Protein AF-0000000084466059 (afdb_homodimer)

Foldseek 3Di:
DLPQPDPDDPQPQDPAAFPPPGHRFGHDDPPGTHRLVVLLVVLLLQLQLQPQAVQQPDPDTDSNDHHAADFFEEEQEPAQALLSLLNLVSCLVVQQEAAPPDDADVVVVRDDHSGPAYAYEYEAEPVNPPPPCSLVLVCCSQVVSRHHYYYHYLLCLQVPCLLVLLLCVVVVPPCPVPVPCSVVSVVQLVLQLVQWDVQLNVVLSVLSVVVSLVSSCVSHRAQEYEYRQELLNLLLVLVLCVVLVVLQQNLQVLDQWHPDSRIYHHSRHHHDSNSSVVNCVSVVHRGTDRQDPPDPHSSNVSSVVSVVCCVVPVCSSVVSSVVSNPRDNPDPPPAQAQLRNRTHADPCVVVVCVVVVVPPPVDPPDDVCPPVVQRLVSHHRSVNNSCVSGDDGDDRPSSVVSSVVPPPCPPVNVCVVVVVVVD/DLPQPDPDDPQPQDPAAFPPPRHRFGHDDPPGTHRLVVLLVVLLLQLQLQPQAVQQPDPDTDSNDHHAADFFEEEQEPAQALLSLLNLVSCLVVQQEAAVPDDADVVVVRDDHSGPAYAYEYEAEPVNPPPPCSLVLVCCSQVVSRHHYYYHYLLCLQVPCLLVLLLCVVVVNPCPVPVPCSVVSVVQLVLQLVQWDVQLNVVLSVLSVVVSLVSSCVSGRAQEYEYRQELLNLLLVLVLCVVLVVLQQNLQVLDQWHPDSRIYHHSRHHHDSNSSVVNCVSVVHRGGDRQDPPDPHSSNVSSVVSVVCCVVPVCSSVVSSVVSNPRDNPDPPPAQAQLRNRTHADPCVVVVCVVVVVPPPVDPPDDVCPPVVQRLVSHHRSVNNSCVSGDDGDDRPSSVVSSVVPPPCPPVNVCVVVVVVVD

Solvent-accessible surface area (backbone atoms only — not comparable to full-atom values): 44941 Å² total; per-residue (Å²): 114,58,52,66,56,86,74,75,69,84,76,65,70,50,85,54,55,10,71,82,80,56,43,71,27,61,40,66,56,91,95,39,37,24,19,66,70,59,44,52,51,52,51,50,50,49,40,40,34,53,46,16,27,73,54,43,77,45,97,77,46,59,36,86,44,83,38,58,70,47,71,48,20,36,32,35,45,41,80,46,25,26,29,21,44,39,44,52,50,51,36,58,73,67,34,38,41,31,39,85,86,62,81,68,42,60,93,76,71,31,67,72,32,29,15,66,34,39,35,31,37,30,75,42,40,81,64,58,56,64,48,80,58,52,68,58,50,50,38,50,62,32,43,77,66,49,26,49,64,45,81,44,47,58,32,46,54,58,41,90,56,44,42,60,50,56,44,35,49,69,75,66,41,74,56,69,67,57,54,86,49,44,70,58,24,42,51,43,45,51,43,34,50,67,24,26,48,78,48,29,38,64,58,52,50,51,31,50,49,52,51,47,54,49,45,53,46,68,45,42,77,37,33,35,38,37,36,21,49,17,27,44,54,47,26,29,47,50,54,36,34,26,42,44,35,34,40,59,42,44,32,71,70,66,47,54,61,42,87,48,89,54,20,38,31,42,39,22,41,85,31,41,59,64,55,22,40,50,49,21,56,75,70,70,46,84,56,45,57,81,38,68,35,93,50,90,18,58,64,32,52,29,46,51,48,51,54,56,45,32,74,76,34,73,61,22,42,60,17,29,45,53,27,50,66,54,38,58,57,84,70,90,77,75,55,64,49,7,32,70,72,64,39,56,34,60,80,62,45,64,59,42,43,51,68,68,37,77,62,77,64,86,70,85,73,68,79,92,44,53,69,62,58,60,47,52,80,49,34,26,67,41,56,40,58,38,49,45,82,44,48,96,47,71,73,44,56,64,32,55,50,45,47,57,70,66,49,73,65,45,68,65,52,42,46,47,52,46,48,55,64,73,95,123,60,55,65,61,85,75,74,69,83,74,64,70,53,86,53,53,10,72,82,79,56,44,71,27,63,41,65,55,91,93,40,37,23,18,68,71,58,42,52,51,51,53,50,49,50,38,40,35,54,44,14,27,74,53,44,78,46,97,79,44,59,34,85,43,81,37,59,72,48,70,48,19,35,34,36,46,40,82,45,25,26,30,20,46,39,43,52,50,51,37,55,73,66,34,38,43,31,38,87,87,61,81,68,43,61,92,76,70,30,66,73,32,28,15,67,33,40,35,31,37,30,74,41,41,81,71,60,55,65,47,81,58,53,70,59,51,50,37,49,62,31,43,75,66,48,26,50,65,44,78,44,48,58,32,45,55,57,41,90,55,43,43,60,51,54,44,36,48,69,75,66,40,74,56,68,66,57,56,86,50,44,68,59,24,43,52,43,44,51,42,34,50,68,26,25,48,78,46,28,38,65,58,51,51,52,33,50,50,52,51,46,53,51,45,53,46,68,45,42,76,38,31,35,38,36,34,22,50,19,25,45,53,46,26,30,46,50,54,36,33,26,42,44,35,33,39,61,43,44,32,70,72,66,47,54,61,41,86,49,90,54,18,38,31,40,41,22,40,87,32,42,57,65,56,22,41,50,48,22,56,75,71,71,46,86,56,46,65,82,43,68,38,93,50,90,19,58,63,31,51,28,46,51,47,50,52,56,46,32,74,76,34,73,59,23,41,59,17,29,45,52,27,50,66,55,38,59,56,84,69,90,80,76,56,64,50,8,31,70,72,64,40,56,32,60,80,64,44,63,60,42,42,51,67,69,38,76,62,76,62,86,69,86,72,67,79,92,44,54,70,61,59,62,47,52,80,49,36,25,67,40,57,40,59,38,50,46,82,46,47,96,46,71,73,45,54,64,33,56,50,45,48,58,70,65,48,72,66,45,70,64,52,43,45,47,50,46,50,54,63,72,92

pLDDT: mean 79.54, std 18.45, range [16.95, 98.38]

Secondary structure (DSSP, 8-state):
---------------SB-TTTSSB--EEETTEEE-HHHHHHHHHHHHHHHHHHHHH--SS--TTSPPPPPSSEEEEE--SSHHHHHHHHHHHHTT-B--TT----GGGT-PPPSBS-EEEEEEEPHHHHTSTTHHHHHHHHHHTTTPEEEEEEGGGGG-TTHHHHHHHHHTT-------TTHHHHHHHHHHHHHHS-GGGHHHHHHHHHHHHHHHHHHHTTEEEEEE---HHHHHHHHHHHHHHT-TTTHHHHS-SB--SSSEEEETTTTS-HHHHHHHHHHHT---------S-SSHHHHHHHHHHHHHHH-TTHHHHHHHHHTT----S-S-PPBPTTT-SBPPTTHHHHHHHH-----TT---STTHHHHHHGGGS-HHHHHHTTT--S-PPPHHHHHHHHHHS---HHHHHHHHHHHH-/---------------SB-TTTSSB--EEETTEEE-HHHHHHHHHHHHHHHHHHHHS--SS--TTSPPPPPSSEEEEE--SSHHHHHHHHHHHHTT-B--TT----GGGT-PPPSBS-EEEEEEEPHHHHTSTTHHHHHHHHHHTTTPEEEEEEGGGGG-TTHHHHHHHHHTT-------TTHHHHHHHHHHHHHHS-GGGHHHHHHHHHHHHHHHHHHHTTEEEEEE---HHHHHHHHHHHHHHT-TTTHHHHS-SB--SSSEEEETTTTS-HHHHHHHHHHHT---------S-SSHHHHHHHHHHHHHHH-TTHHHHHHHHHTT----S-S-PPBPTTT-SBPPTTHHHHHHHH-----TT---STTHHHHHHGGGS-HHHHHHTTT--S-PPPHHHHHHHHHHS---HHHHHHHHHHHH-

Radius of gyration: 30.18 Å; Cα contacts (8 Å, |Δi|>4): 1383; chains: 2; bounding box: 79×88×67 Å

InterPro domains:
  IPR014729 Rossmann-like alpha/beta/alpha sandwich fold [G3DSA:3.40.50.620] (17-359)
  IPR019407 Cytoplasmic tRNA 2-thiolation protein 2 [MF_03054] (13-391)
  IPR019407 Cytoplasmic tRNA 2-thiolation protein 2 [PF10288] (298-384)
  IPR019407 Cytoplasmic tRNA 2-thiolation protein 2 [PTHR20882] (13-418)

Organism: NCBI:txid879819

Sequence (846 aa):
MCEAQETMPRPCRPKGACSRCGGRALYVVRDLVMCRPCFLKHIHHRLGRTMNGPLSGSSRPNVTMRPPAQPGAALIALSGGAGSMALLDFLAERNYFGVAGAEYDITRGRVPPVWARAYAVHVAFPDTWATDGLGAKLREAAESRGLTYIEVRAADVYDTALEERVRAQLDGGVVDSANANASDNASRLDALLASVAAASRPTLLAHILDALLGSVAAALPVSHLLLGETATREAQRVIAGTAQGRGWSLPLDLVTLSSQSVARLRGARELSAKEAALYCHARGLESFSWRARRGGGIEALTERFVATLSARHPATVGAITRTASKLQFTGAGNEPRCPLCLRPADPGIAEWKARASLTALPGRQGGEKAQAEQLEPLLCYACATTLKGRKAAELPPYVLAEAAAQRPVSRDEMRAAIADCLLMCEAQETMPRPCRPKGACSRCGGRALYVVRDLVMCRPCFLKHIHHRLGRTMNGPLSGSSRPNVTMRPPAQPGAALIALSGGAGSMALLDFLAERNYFGVAGAEYDITRGRVPPVWARAYAVHVAFPDTWATDGLGAKLREAAESRGLTYIEVRAADVYDTALEERVRAQLDGGVVDSANANASDNASRLDALLASVAAASRPTLLAHILDALLGSVAAALPVSHLLLGETATREAQRVIAGTAQGRGWSLPLDLVTLSSQSVARLRGARELSAKEAALYCHARGLESFSWRARRGGGIEALTERFVATLSARHPATVGAITRTASKLQFTGAGNEPRCPLCLRPADPGIAEWKARASLTALPGRQGGEKAQAEQLEPLLCYACATTLKGRKAAELPPYVLAEAAAQRPVSRDEMRAAIADCLL

Nearest PDB structures (foldseek):
  6scy-assembly1_B  TM=7.385E-01  e=3.023E-11  Methanococcus maripaludis S2
  5mkp-assembly1_A  TM=7.517E-01  e=7.335E-09  Pyrococcus horikoshii OT3
  5mkq-assembly1_B  TM=6.584E-01  e=5.841E-10  Pyrococcus horikoshii OT3
  5ztb-assembly1_B  TM=6.429E-01  e=1.176E-09  Thermus thermophilus HB27
  3vrh-assembly1_A-2  TM=6.689E-01  e=2.153E-08  Pyrococcus horikoshii OT3

Structure (mmCIF, N/CA/C/O backbone):
data_AF-0000000084466059-model_v1
#
loop_
_entity.id
_entity.type
_entity.pdbx_description
1 polymer 'Cytoplasmic tRNA 2-thiolation protein 2'
#
loop_
_atom_site.group_PDB
_atom_site.id
_atom_site.type_symbol
_atom_site.label_atom_id
_atom_site.label_alt_id
_atom_site.label_comp_id
_atom_site.label_asym_id
_atom_site.label_entity_id
_atom_site.label_seq_id
_atom_site.pdbx_PDB_ins_code
_atom_site.Cartn_x
_atom_site.Cartn_y
_atom_site.Cartn_z
_atom_site.occupancy
_atom_site.B_iso_or_equiv
_atom_site.auth_seq_id
_atom_site.auth_comp_id
_atom_site.auth_asym_id
_atom_site.auth_atom_id
_atom_site.pdbx_PDB_model_num
ATOM 1 N N . MET A 1 1 ? 8.32 24.25 -10.453 1 17.02 1 MET A N 1
ATOM 2 C CA . MET A 1 1 ? 7.133 25.078 -10.633 1 17.02 1 MET A CA 1
ATOM 3 C C . MET A 1 1 ? 5.863 24.281 -10.391 1 17.02 1 MET A C 1
ATOM 5 O O . MET A 1 1 ? 5.633 23.266 -11.047 1 17.02 1 MET A O 1
ATOM 9 N N . CYS A 1 2 ? 5.445 24.266 -9.078 1 25.19 2 CYS A N 1
ATOM 10 C CA . CYS A 1 2 ? 4.227 23.672 -8.531 1 25.19 2 CYS A CA 1
ATOM 11 C C . CYS A 1 2 ? 2.994 24.188 -9.258 1 25.19 2 CYS A C 1
ATOM 13 O O . CYS A 1 2 ? 2.756 25.406 -9.305 1 25.19 2 CYS A O 1
ATOM 15 N N . GLU A 1 3 ? 2.734 23.734 -10.484 1 21.75 3 GLU A N 1
ATOM 16 C CA . GLU A 1 3 ? 1.555 24.297 -11.141 1 21.75 3 GLU A CA 1
ATOM 17 C C . GLU A 1 3 ? 0.313 24.141 -10.266 1 21.75 3 GLU A C 1
ATOM 19 O O . GLU A 1 3 ? 0.116 23.094 -9.633 1 21.75 3 GLU A O 1
ATOM 24 N N . ALA A 1 4 ? -0.302 25.234 -9.945 1 27.25 4 ALA A N 1
ATOM 25 C CA . ALA A 1 4 ? -1.563 25.453 -9.242 1 27.25 4 ALA A CA 1
ATOM 26 C C . ALA A 1 4 ? -2.711 24.719 -9.938 1 27.25 4 ALA A C 1
ATOM 28 O O . ALA A 1 4 ? -3.096 25.094 -11.055 1 27.25 4 ALA A O 1
ATOM 29 N N . GLN A 1 5 ? -2.578 23.484 -10.312 1 29.91 5 GLN A N 1
ATOM 30 C CA . GLN A 1 5 ? -3.783 23.031 -11 1 29.91 5 GLN A CA 1
ATOM 31 C C . GLN A 1 5 ? -5.031 23.344 -10.18 1 29.91 5 GLN A C 1
ATOM 33 O O . GLN A 1 5 ? -5.004 23.281 -8.953 1 29.91 5 GLN A O 1
ATOM 38 N N . GLU A 1 6 ? -5.934 24.031 -10.797 1 29.89 6 GLU A N 1
ATOM 39 C CA . GLU A 1 6 ? -7.32 24.297 -10.438 1 29.89 6 GLU A CA 1
ATOM 40 C C . GLU A 1 6 ? -7.984 23.047 -9.852 1 29.89 6 GLU A C 1
ATOM 42 O O . GLU A 1 6 ? -7.906 21.969 -10.445 1 29.89 6 GLU A O 1
ATOM 47 N N . THR A 1 7 ? -8.133 23.062 -8.57 1 32.72 7 THR A N 1
ATOM 48 C CA . THR A 1 7 ? -8.609 22.141 -7.543 1 32.72 7 THR A CA 1
ATOM 49 C C . THR A 1 7 ? -9.805 21.328 -8.047 1 32.72 7 THR A C 1
ATOM 51 O O . THR A 1 7 ? -9.867 20.109 -7.84 1 32.72 7 THR A O 1
ATOM 54 N N . MET A 1 8 ? -11.016 22.109 -7.973 1 32.03 8 MET A N 1
ATOM 55 C CA . MET A 1 8 ? -12.297 21.453 -7.719 1 32.03 8 MET A CA 1
ATOM 56 C C . MET A 1 8 ? -12.859 20.844 -9 1 32.03 8 MET A C 1
ATOM 58 O O . MET A 1 8 ? -13.023 21.531 -10.008 1 32.03 8 MET A O 1
ATOM 62 N N . PRO A 1 9 ? -12.656 19.641 -9.258 1 36.38 9 PRO A N 1
ATOM 63 C CA . PRO A 1 9 ? -13.547 19.188 -10.336 1 36.38 9 PRO A CA 1
ATOM 64 C C . PRO A 1 9 ? -14.922 19.844 -10.273 1 36.38 9 PRO A C 1
ATOM 66 O O . PRO A 1 9 ? -15.32 20.359 -9.227 1 36.38 9 PRO A O 1
ATOM 69 N N . ARG A 1 10 ? -15.758 19.969 -11.344 1 35.91 10 ARG A N 1
ATOM 70 C CA . ARG A 1 10 ? -17.109 20.5 -11.461 1 35.91 10 ARG A CA 1
ATOM 71 C C . ARG A 1 10 ? -18.016 19.953 -10.367 1 35.91 10 ARG A C 1
ATOM 73 O O . ARG A 1 10 ? -18.031 18.734 -10.125 1 35.91 10 ARG A O 1
ATOM 80 N N . PRO A 1 11 ? -18.5 20.859 -9.32 1 40.5 11 PRO A N 1
ATOM 81 C CA . PRO A 1 11 ? -19.516 20.516 -8.32 1 40.5 11 PRO A CA 1
ATOM 82 C C . PRO A 1 11 ? -20.672 19.719 -8.906 1 40.5 11 PRO A C 1
ATOM 84 O O . PRO A 1 11 ? -21.25 20.094 -9.922 1 40.5 11 PRO A O 1
ATOM 87 N N . CYS A 1 12 ? -20.594 18.516 -8.984 1 45 12 CYS A N 1
ATOM 88 C CA . CYS A 1 12 ? -21.859 17.859 -9.312 1 45 12 CYS A CA 1
ATOM 89 C C . CYS A 1 12 ? -23 18.422 -8.477 1 45 12 CYS A C 1
ATOM 91 O O . CYS A 1 12 ? -22.906 18.453 -7.242 1 45 12 CYS A O 1
ATOM 93 N N . ARG A 1 13 ? -23.656 19.484 -8.922 1 50.34 13 ARG A N 1
ATOM 94 C CA . ARG A 1 13 ? -24.859 20.047 -8.305 1 50.34 13 ARG A CA 1
ATOM 95 C C . ARG A 1 13 ? -25.828 18.922 -7.914 1 50.34 13 ARG A C 1
ATOM 97 O O . ARG A 1 13 ? -26.344 18.219 -8.773 1 50.34 13 ARG A O 1
ATOM 104 N N . PRO A 1 14 ? -25.688 18.516 -6.664 1 58.12 14 PRO A N 1
ATOM 105 C CA . PRO A 1 14 ? -26.672 17.5 -6.258 1 58.12 14 PRO A CA 1
ATOM 106 C C . PRO A 1 14 ? -28.109 17.922 -6.523 1 58.12 14 PRO A C 1
ATOM 108 O O . PRO A 1 14 ? -28.453 19.094 -6.383 1 58.12 14 PRO A O 1
ATOM 111 N N . LYS A 1 15 ? -28.797 17.312 -7.359 1 61.34 15 LYS A N 1
ATOM 112 C CA . LYS A 1 15 ? -30.234 17.484 -7.488 1 61.34 15 LYS A CA 1
ATOM 113 C C . LYS A 1 15 ? -30.969 16.766 -6.359 1 61.34 15 LYS A C 1
ATOM 115 O O . LYS A 1 15 ? -30.719 15.586 -6.098 1 61.34 15 LYS A O 1
ATOM 120 N N . GLY A 1 16 ? -31.25 17.688 -5.18 1 75.5 16 GLY A N 1
ATOM 121 C CA . GLY A 1 16 ? -32.156 17.047 -4.242 1 75.5 16 GLY A CA 1
ATOM 122 C C . GLY A 1 16 ? -32.094 17.641 -2.844 1 75.5 16 GLY A C 1
ATOM 123 O O . GLY A 1 16 ? -31.562 18.734 -2.656 1 75.5 16 GLY A O 1
ATOM 124 N N . ALA A 1 17 ? -32.75 17 -1.913 1 86.81 17 ALA A N 1
ATOM 125 C CA . ALA A 1 17 ? -32.906 17.422 -0.527 1 86.81 17 ALA A CA 1
ATOM 126 C C . ALA A 1 17 ? -31.75 16.938 0.341 1 86.81 17 ALA A C 1
ATOM 128 O O . ALA A 1 17 ? -31.156 15.891 0.07 1 86.81 17 ALA A O 1
ATOM 129 N N . CYS A 1 18 ? -31.312 17.859 1.225 1 90.38 18 CYS A N 1
ATOM 130 C CA . CYS A 1 18 ? -30.312 17.5 2.213 1 90.38 18 CYS A CA 1
ATOM 131 C C . CYS A 1 18 ? -30.656 16.188 2.904 1 90.38 18 CYS A C 1
ATOM 133 O O . CYS A 1 18 ? -31.797 16 3.354 1 90.38 18 CYS A O 1
ATOM 135 N N . SER A 1 19 ? -29.734 15.375 2.924 1 85.38 19 SER A N 1
ATOM 136 C CA . SER A 1 19 ? -29.938 14.055 3.521 1 85.38 19 SER A CA 1
ATOM 137 C C . SER A 1 19 ? -30.188 14.164 5.023 1 85.38 19 SER A C 1
ATOM 139 O O . SER A 1 19 ? -30.734 13.25 5.633 1 85.38 19 SER A O 1
ATOM 141 N N . ARG A 1 20 ? -29.906 15.32 5.613 1 86.12 20 ARG A N 1
ATOM 142 C CA . ARG A 1 20 ? -30 15.453 7.066 1 86.12 20 ARG A CA 1
ATOM 143 C C . ARG A 1 20 ? -31.203 16.312 7.453 1 86.12 20 ARG A C 1
ATOM 145 O O . ARG A 1 20 ? -31.969 15.945 8.344 1 86.12 20 ARG A O 1
ATOM 152 N N . CYS A 1 21 ? -31.406 17.438 6.805 1 90.06 21 CYS A N 1
ATOM 153 C CA . CYS A 1 21 ? -32.438 18.359 7.254 1 90.06 21 CYS A CA 1
ATOM 154 C C . CYS A 1 21 ? -33.531 18.5 6.203 1 90.06 21 CYS A C 1
ATOM 156 O O . CYS A 1 21 ? -34.594 19.109 6.465 1 90.06 21 CYS A O 1
ATOM 158 N N . GLY A 1 22 ? -33.312 17.984 5.055 1 88.94 22 GLY A N 1
ATOM 159 C CA . GLY A 1 22 ? -34.312 18.047 4.008 1 88.94 22 GLY A CA 1
ATOM 160 C C . GLY A 1 22 ? -34.281 19.344 3.223 1 88.94 22 GLY A C 1
ATOM 161 O O . GLY A 1 22 ? -35.031 19.484 2.238 1 88.94 22 GLY A O 1
ATOM 162 N N . GLY A 1 23 ? -33.438 20.25 3.631 1 89.56 23 GLY A N 1
ATOM 163 C CA . GLY A 1 23 ? -33.312 21.5 2.906 1 89.56 23 GLY A CA 1
ATOM 164 C C . GLY A 1 23 ? -32.594 21.359 1.583 1 89.56 23 GLY A C 1
ATOM 165 O O . GLY A 1 23 ? -32.375 20.234 1.102 1 89.56 23 GLY A O 1
ATOM 166 N N . ARG A 1 24 ? -32.375 22.453 0.996 1 88.56 24 ARG A N 1
ATOM 167 C CA . ARG A 1 24 ? -31.688 22.422 -0.3 1 88.56 24 ARG A CA 1
ATOM 168 C C . ARG A 1 24 ? -30.25 21.953 -0.159 1 88.56 24 ARG A C 1
ATOM 170 O O . ARG A 1 24 ? -29.453 22.562 0.566 1 88.56 24 ARG A O 1
ATOM 177 N N . ALA A 1 25 ? -29.938 20.875 -0.881 1 87.69 25 ALA A N 1
ATOM 178 C CA . ALA A 1 25 ? -28.594 20.312 -0.818 1 87.69 25 ALA A CA 1
ATOM 179 C C . ALA A 1 25 ? -27.625 21.094 -1.699 1 87.69 25 ALA A C 1
ATOM 181 O O . ALA A 1 25 ? -28.016 21.625 -2.74 1 87.69 25 ALA A O 1
ATOM 182 N N . LEU A 1 26 ? -26.328 21.188 -1.229 1 85.06 26 LEU A N 1
ATOM 183 C CA . LEU A 1 26 ? -25.328 21.953 -1.979 1 85.06 26 LEU A CA 1
ATOM 184 C C . LEU A 1 26 ? -24.062 21.125 -2.184 1 85.06 26 LEU A C 1
ATOM 186 O O . LEU A 1 26 ? -23.328 21.328 -3.156 1 85.06 26 LEU A O 1
ATOM 190 N N . TYR A 1 27 ? -23.891 20.25 -1.28 1 86.44 27 TYR A N 1
ATOM 191 C CA . TYR A 1 27 ? -22.609 19.531 -1.301 1 86.44 27 TYR A CA 1
ATOM 192 C C . TYR A 1 27 ? -22.844 18.016 -1.381 1 86.44 27 TYR A C 1
ATOM 194 O O . TYR A 1 27 ? -23.797 17.5 -0.808 1 86.44 27 TYR A O 1
ATOM 202 N N . VAL A 1 28 ? -22 17.406 -2.158 1 78 28 VAL A N 1
ATOM 203 C CA . VAL A 1 28 ? -22.016 15.945 -2.203 1 78 28 VAL A CA 1
ATOM 204 C C . VAL A 1 28 ? -20.766 15.406 -1.505 1 78 28 VAL A C 1
ATOM 206 O O . VAL A 1 28 ? -19.641 15.727 -1.889 1 78 28 VAL A O 1
ATOM 209 N N . VAL A 1 29 ? -20.906 14.781 -0.458 1 74.69 29 VAL A N 1
ATOM 210 C CA . VAL A 1 29 ? -19.828 14.148 0.296 1 74.69 29 VAL A CA 1
ATOM 211 C C . VAL A 1 29 ? -20.016 12.633 0.302 1 74.69 29 VAL A C 1
ATOM 213 O O . VAL A 1 29 ? -20.844 12.109 1.06 1 74.69 29 VAL A O 1
ATOM 216 N N . ARG A 1 30 ? -19.078 11.984 -0.494 1 66.31 30 ARG A N 1
ATOM 217 C CA . ARG A 1 30 ? -19.25 10.539 -0.666 1 66.31 30 ARG A CA 1
ATOM 218 C C . ARG A 1 30 ? -20.641 10.211 -1.164 1 66.31 30 ARG A C 1
ATOM 220 O O . ARG A 1 30 ? -21.078 10.711 -2.203 1 66.31 30 ARG A O 1
ATOM 227 N N . ASP A 1 31 ? -21.453 9.586 -0.269 1 64.62 31 ASP A N 1
ATOM 228 C CA . ASP A 1 31 ? -22.781 9.164 -0.7 1 64.62 31 ASP A CA 1
ATOM 229 C C . ASP A 1 31 ? -23.859 10.039 -0.077 1 64.62 31 ASP A C 1
ATOM 231 O O . ASP A 1 31 ? -25.062 9.789 -0.258 1 64.62 31 ASP A O 1
ATOM 235 N N . LEU A 1 32 ? -23.469 11.164 0.455 1 74.06 32 LEU A N 1
ATOM 236 C CA . LEU A 1 32 ? -24.422 12.047 1.113 1 74.06 32 LEU A CA 1
ATOM 237 C C . LEU A 1 32 ? -24.484 13.398 0.407 1 74.06 32 LEU A C 1
ATOM 239 O O . LEU A 1 32 ? -23.484 13.891 -0.104 1 74.06 32 LEU A O 1
ATOM 243 N N . VAL A 1 33 ? -25.734 13.828 0.369 1 84.94 33 VAL A N 1
ATOM 244 C CA . VAL A 1 33 ? -25.969 15.188 -0.122 1 84.94 33 VAL A CA 1
ATOM 245 C C . VAL A 1 33 ? -26.406 16.078 1.035 1 84.94 33 VAL A C 1
ATOM 247 O O . VAL A 1 33 ? -27.281 15.727 1.818 1 84.94 33 VAL A O 1
ATOM 250 N N . MET A 1 34 ? -25.656 17.188 1.18 1 90.38 34 MET A N 1
ATOM 251 C CA . MET A 1 34 ? -25.906 18 2.371 1 90.38 34 MET A CA 1
ATOM 252 C C . MET A 1 34 ? -26.031 19.469 2.012 1 90.38 34 MET A C 1
ATOM 254 O O . MET A 1 34 ? -25.422 19.922 1.041 1 90.38 34 MET A O 1
ATOM 258 N N . CYS A 1 35 ? -26.938 20.125 2.779 1 92.62 35 CYS A N 1
ATOM 259 C CA . CYS A 1 35 ? -26.953 21.594 2.723 1 92.62 35 CYS A CA 1
ATOM 260 C C . CYS A 1 35 ? -25.734 22.172 3.43 1 92.62 35 CYS A C 1
ATOM 262 O O . CYS A 1 35 ? -24.969 21.438 4.078 1 92.62 35 CYS A O 1
ATOM 264 N N . ARG A 1 36 ? -25.562 23.469 3.326 1 92.94 36 ARG A N 1
ATOM 265 C CA . ARG A 1 36 ? -24.359 24.109 3.842 1 92.94 36 ARG A CA 1
ATOM 266 C C . ARG A 1 36 ? -24.281 23.984 5.359 1 92.94 36 ARG A C 1
ATOM 268 O O . ARG A 1 36 ? -23.266 23.531 5.895 1 92.94 36 ARG A O 1
ATOM 275 N N . PRO A 1 37 ? -25.359 24.266 6.141 1 94.25 37 PRO A N 1
ATOM 276 C CA . PRO A 1 37 ? -25.266 24.141 7.598 1 94.25 37 PRO A CA 1
ATOM 277 C C . PRO A 1 37 ? -25.016 22.719 8.055 1 94.25 37 PRO A C 1
ATOM 279 O O . PRO A 1 37 ? -24.203 22.484 8.961 1 94.25 37 PRO A O 1
ATOM 282 N N . CYS A 1 38 ? -25.656 21.828 7.387 1 93.38 38 CYS A N 1
ATOM 283 C CA . CYS A 1 38 ? -25.484 20.438 7.773 1 93.38 38 CYS A CA 1
ATOM 284 C C . CYS A 1 38 ? -24.094 19.938 7.438 1 93.38 38 CYS A C 1
ATOM 286 O O . CYS A 1 38 ? -23.516 19.125 8.172 1 93.38 38 CYS A O 1
ATOM 288 N N . PHE A 1 39 ? -23.547 20.438 6.379 1 93.75 39 PHE A N 1
ATOM 289 C CA . PHE A 1 39 ? -22.188 20.062 5.977 1 93.75 39 PHE A CA 1
ATOM 290 C C . PHE A 1 39 ? -21.172 20.594 6.977 1 93.75 39 PHE A C 1
ATOM 292 O O . PHE A 1 39 ? -20.297 19.844 7.422 1 93.75 39 PHE A O 1
ATOM 299 N N . LEU A 1 40 ? -21.344 21.828 7.328 1 95.62 40 LEU A N 1
ATOM 300 C CA . LEU A 1 40 ? -20.406 22.438 8.266 1 95.62 40 LEU A CA 1
ATOM 301 C C . LEU A 1 40 ? -20.469 21.75 9.625 1 95.62 40 LEU A C 1
ATOM 303 O O . LEU A 1 40 ? -19.422 21.516 10.25 1 95.62 40 LEU A O 1
ATOM 307 N N . LYS A 1 41 ? -21.656 21.391 10.023 1 93.88 41 LYS A N 1
ATOM 308 C CA . LYS A 1 41 ? -21.812 20.656 11.281 1 93.88 41 LYS A CA 1
ATOM 309 C C . LYS A 1 41 ? -21.125 19.297 11.219 1 93.88 41 LYS A C 1
ATOM 311 O O . LYS A 1 41 ? -20.516 18.859 12.195 1 93.88 41 LYS A O 1
ATOM 316 N N . HIS A 1 42 ? -21.266 18.703 10.078 1 91.88 42 HIS A N 1
ATOM 317 C CA . HIS A 1 42 ? -20.688 17.391 9.867 1 91.88 42 HIS A CA 1
ATOM 318 C C . HIS A 1 42 ? -19.156 17.453 9.945 1 91.88 42 HIS A C 1
ATOM 320 O O . HIS A 1 42 ? -18.531 16.609 10.594 1 91.88 42 HIS A O 1
ATOM 326 N N . ILE A 1 43 ? -18.562 18.422 9.312 1 94.56 43 ILE A N 1
ATOM 327 C CA . ILE A 1 43 ? -17.109 18.578 9.297 1 94.56 43 ILE A CA 1
ATOM 328 C C . ILE A 1 43 ? -16.609 18.922 10.695 1 94.56 43 ILE A C 1
ATOM 330 O O . ILE A 1 43 ? -15.609 18.375 11.156 1 94.56 43 ILE A O 1
ATOM 334 N N . HIS A 1 44 ? -17.344 19.766 11.391 1 94.69 44 HIS A N 1
ATOM 335 C CA . HIS A 1 44 ? -16.969 20.156 12.742 1 94.69 44 HIS A CA 1
ATOM 336 C C . HIS A 1 44 ? -16.984 18.969 13.688 1 94.69 44 HIS A C 1
ATOM 338 O O . HIS A 1 44 ? -16.094 18.828 14.539 1 94.69 44 HIS A O 1
ATOM 344 N N . HIS A 1 45 ? -17.969 18.188 13.469 1 92.25 45 HIS A N 1
ATOM 345 C CA . HIS A 1 45 ? -18.062 16.984 14.305 1 92.25 45 HIS A CA 1
ATOM 346 C C . HIS A 1 45 ? -16.875 16.062 14.078 1 92.25 45 HIS A C 1
ATOM 348 O O . HIS A 1 45 ? -16.328 15.516 15.039 1 92.25 45 HIS A O 1
ATOM 354 N N . ARG A 1 46 ? -16.516 15.914 12.922 1 91.81 46 ARG A N 1
ATOM 355 C CA . ARG A 1 46 ? -15.406 15.023 12.594 1 91.81 46 ARG A CA 1
ATOM 356 C C . ARG A 1 46 ? -14.078 15.586 13.102 1 91.81 46 ARG A C 1
ATOM 358 O O . ARG A 1 46 ? -13.258 14.844 13.648 1 91.81 46 ARG A O 1
ATOM 365 N N . LEU A 1 47 ? -13.852 16.875 12.867 1 95.38 47 LEU A N 1
ATOM 366 C CA . LEU A 1 47 ? -12.641 17.516 13.391 1 95.38 47 LEU A CA 1
ATOM 367 C C . LEU A 1 47 ? -12.594 17.422 14.906 1 95.38 47 LEU A C 1
ATOM 369 O O . LEU A 1 47 ? -11.547 17.109 15.484 1 95.38 47 LEU A O 1
ATOM 373 N N . GLY A 1 48 ? -13.727 17.625 15.484 1 94.5 48 GLY A N 1
ATOM 374 C CA . GLY A 1 48 ? -13.812 17.547 16.938 1 94.5 48 GLY A CA 1
ATOM 375 C C . GLY A 1 48 ? -13.492 16.156 17.469 1 94.5 48 GLY A C 1
ATOM 376 O O . GLY A 1 48 ? -12.734 16.016 18.422 1 94.5 48 GLY A O 1
ATOM 377 N N . ARG A 1 49 ? -14.062 15.219 16.859 1 91.44 49 ARG A N 1
ATOM 378 C CA . ARG A 1 49 ? -13.828 13.844 17.281 1 91.44 49 ARG A CA 1
ATOM 379 C C . ARG A 1 49 ? -12.359 13.469 17.125 1 91.44 49 ARG A C 1
ATOM 381 O O . ARG A 1 49 ? -11.797 12.789 18 1 91.44 49 ARG A O 1
ATOM 388 N N . THR A 1 50 ? -11.766 13.898 16.109 1 91.94 50 THR A N 1
ATOM 389 C CA . THR A 1 50 ? -10.367 13.602 15.836 1 91.94 50 THR A CA 1
ATOM 390 C C . THR A 1 50 ? -9.453 14.258 16.875 1 91.94 50 THR A C 1
ATOM 392 O O . THR A 1 50 ? -8.461 13.664 17.297 1 91.94 50 THR A O 1
ATOM 395 N N . MET A 1 51 ? -9.82 15.438 17.266 1 93 51 MET A N 1
ATOM 396 C CA . MET A 1 51 ? -9 16.219 18.172 1 93 51 MET A CA 1
ATOM 397 C C . MET A 1 51 ? -9.234 15.805 19.625 1 93 51 MET A C 1
ATOM 399 O O . MET A 1 51 ? -8.281 15.656 20.391 1 93 51 MET A O 1
ATOM 403 N N . ASN A 1 52 ? -10.438 15.508 19.984 1 92.88 52 ASN A N 1
ATOM 404 C CA . ASN A 1 52 ? -10.82 15.32 21.375 1 92.88 52 ASN A CA 1
ATOM 405 C C . ASN A 1 52 ? -10.328 13.984 21.922 1 92.88 52 ASN A C 1
ATOM 407 O O . ASN A 1 52 ? -9.836 13.906 23.047 1 92.88 52 ASN A O 1
ATOM 411 N N . GLY A 1 53 ? -10.414 13.023 21.172 1 89.94 53 GLY A N 1
ATOM 412 C CA . GLY A 1 53 ? -10.086 11.688 21.625 1 89.94 53 GLY A CA 1
ATOM 413 C C . GLY A 1 53 ? -8.664 11.57 22.141 1 89.94 53 GLY A C 1
ATOM 414 O O . GLY A 1 53 ? -8.445 11.297 23.328 1 89.94 53 GLY A O 1
ATOM 415 N N . PRO A 1 54 ? -7.758 11.875 21.359 1 89.75 54 PRO A N 1
ATOM 416 C CA . PRO A 1 54 ? -6.355 11.719 21.75 1 89.75 54 PRO A CA 1
ATOM 417 C C . PRO A 1 54 ? -5.945 12.68 22.859 1 89.75 54 PRO A C 1
ATOM 419 O O . PRO A 1 54 ? -5.031 12.375 23.625 1 89.75 54 PRO A O 1
ATOM 422 N N . LEU A 1 55 ? -6.617 13.789 23 1 92.62 55 LEU A N 1
ATOM 423 C CA . LEU A 1 55 ? -6.258 14.812 23.969 1 92.62 55 LEU A CA 1
ATOM 424 C C . LEU A 1 55 ? -6.914 14.531 25.312 1 92.62 55 LEU A C 1
ATOM 426 O O . LEU A 1 55 ? -6.574 15.156 26.328 1 92.62 55 LEU A O 1
ATOM 430 N N . SER A 1 56 ? -7.875 13.586 25.328 1 89 56 SER A N 1
ATOM 431 C CA . SER A 1 56 ? -8.633 13.32 26.547 1 89 56 SER A CA 1
ATOM 432 C C . SER A 1 56 ? -7.758 12.648 27.594 1 89 56 SER A C 1
ATOM 434 O O . SER A 1 56 ? -8.031 12.766 28.797 1 89 56 SER A O 1
ATOM 436 N N . GLY A 1 57 ? -6.777 11.977 27.234 1 80.44 57 GLY A N 1
ATOM 437 C CA . GLY A 1 57 ? -5.941 11.234 28.156 1 80.44 57 GLY A CA 1
ATOM 438 C C . GLY A 1 57 ? -6.602 9.969 28.672 1 80.44 57 GLY A C 1
ATOM 439 O O . GLY A 1 57 ? -6.012 9.227 29.453 1 80.44 57 GLY A O 1
ATOM 440 N N . SER A 1 58 ? -7.812 9.75 28.188 1 76.44 58 SER A N 1
ATOM 441 C CA . SER A 1 58 ? -8.578 8.594 28.656 1 76.44 58 SER A CA 1
ATOM 442 C C . SER A 1 58 ? -8.477 7.441 27.656 1 76.44 58 SER A C 1
ATOM 444 O O . SER A 1 58 ? -8.281 7.656 26.453 1 76.44 58 SER A O 1
ATOM 446 N N . SER A 1 59 ? -8.477 6.266 28.266 1 75.81 59 SER A N 1
ATOM 447 C CA . SER A 1 59 ? -8.516 5.07 27.438 1 75.81 59 SER A CA 1
ATOM 448 C C . SER A 1 59 ? -9.867 4.914 26.75 1 75.81 59 SER A C 1
ATOM 450 O O . SER A 1 59 ? -9.977 4.223 25.734 1 75.81 59 SER A O 1
ATOM 452 N N . ARG A 1 60 ? -10.961 5.562 27.422 1 70.75 60 ARG A N 1
ATOM 453 C CA . ARG A 1 60 ? -12.297 5.574 26.844 1 70.75 60 ARG A CA 1
ATOM 454 C C . ARG A 1 60 ? -12.812 7 26.672 1 70.75 60 ARG A C 1
ATOM 456 O O . ARG A 1 60 ? -13.734 7.418 27.375 1 70.75 60 ARG A O 1
ATOM 463 N N . PRO A 1 61 ? -12.211 7.613 25.656 1 75.44 61 PRO A N 1
ATOM 464 C CA . PRO A 1 61 ? -12.477 9.047 25.547 1 75.44 61 PRO A CA 1
ATOM 465 C C . PRO A 1 61 ? -13.875 9.352 25.031 1 75.44 61 PRO A C 1
ATOM 467 O O . PRO A 1 61 ? -14.391 8.633 24.172 1 75.44 61 PRO A O 1
ATOM 470 N N . ASN A 1 62 ? -14.484 10.25 25.75 1 75.62 62 ASN A N 1
ATOM 471 C CA . ASN A 1 62 ? -15.688 10.828 25.172 1 75.62 62 ASN A CA 1
ATOM 472 C C . ASN A 1 62 ? -15.352 11.812 24.047 1 75.62 62 ASN A C 1
ATOM 474 O O . ASN A 1 62 ? -14.977 12.953 24.312 1 75.62 62 ASN A O 1
ATOM 478 N N . VAL A 1 63 ? -15.555 11.469 22.891 1 80.5 63 VAL A N 1
ATOM 479 C CA . VAL A 1 63 ? -15.047 12.18 21.719 1 80.5 63 VAL A CA 1
ATOM 480 C C . VAL A 1 63 ? -15.914 13.406 21.438 1 80.5 63 VAL A C 1
ATOM 482 O O . VAL A 1 63 ? -15.539 14.273 20.656 1 80.5 63 VAL A O 1
ATOM 485 N N . THR A 1 64 ? -17 13.492 22.172 1 80.88 64 THR A N 1
ATOM 486 C CA . THR A 1 64 ? -17.875 14.641 21.984 1 80.88 64 THR A CA 1
ATOM 487 C C . THR A 1 64 ? -17.594 15.727 23.016 1 80.88 64 THR A C 1
ATOM 489 O O . THR A 1 64 ? -18.031 16.875 22.859 1 80.88 64 THR A O 1
ATOM 492 N N . MET A 1 65 ? -16.828 15.32 23.984 1 83.25 65 MET A N 1
ATOM 493 C CA . MET A 1 65 ? -16.531 16.266 25.047 1 83.25 65 MET A CA 1
ATOM 494 C C . MET A 1 65 ? -15.195 16.969 24.797 1 83.25 65 MET A C 1
ATOM 496 O O . MET A 1 65 ? -14.242 16.344 24.328 1 83.25 65 MET A O 1
ATOM 500 N N . ARG A 1 66 ? -15.172 18.156 25.281 1 87.06 66 ARG A N 1
ATOM 501 C CA . ARG A 1 66 ? -13.945 18.938 25.188 1 87.06 66 ARG A CA 1
ATOM 502 C C . ARG A 1 66 ? -12.852 18.359 26.062 1 87.06 66 ARG A C 1
ATOM 504 O O . ARG A 1 66 ? -13.109 18 27.219 1 87.06 66 ARG A O 1
ATOM 511 N N . PRO A 1 67 ? -11.734 18.266 25.484 1 91.94 67 PRO A N 1
ATOM 512 C CA . PRO A 1 67 ? -10.641 17.703 26.281 1 91.94 67 PRO A CA 1
ATOM 513 C C . PRO A 1 67 ? -10.148 18.672 27.359 1 91.94 67 PRO A C 1
ATOM 515 O O . PRO A 1 67 ? -10.438 19.859 27.312 1 91.94 67 PRO A O 1
ATOM 518 N N . PRO A 1 68 ? -9.5 18.078 28.391 1 90.81 68 PRO A N 1
ATOM 519 C CA . PRO A 1 68 ? -8.945 18.922 29.438 1 90.81 68 PRO A CA 1
ATOM 520 C C . PRO A 1 68 ? -7.84 19.844 28.922 1 90.81 68 PRO A C 1
ATOM 522 O O . PRO A 1 68 ? -7.328 19.641 27.812 1 90.81 68 PRO A O 1
ATOM 525 N N . ALA A 1 69 ? -7.562 20.844 29.75 1 92.06 69 ALA A N 1
ATOM 526 C CA . ALA A 1 69 ? -6.48 21.766 29.406 1 92.06 69 ALA A CA 1
ATOM 527 C C . ALA A 1 69 ? -5.156 21.031 29.25 1 92.06 69 ALA A C 1
ATOM 529 O O . ALA A 1 69 ? -4.848 20.125 30.016 1 92.06 69 ALA A O 1
ATOM 530 N N . GLN A 1 70 ? -4.469 21.359 28.141 1 93.25 70 GLN A N 1
ATOM 531 C CA . GLN A 1 70 ? -3.182 20.734 27.844 1 93.25 70 GLN A CA 1
ATOM 532 C C . GLN A 1 70 ? -2.031 21.547 28.422 1 93.25 70 GLN A C 1
ATOM 534 O O . GLN A 1 70 ? -2.158 22.766 28.625 1 93.25 70 GLN A O 1
ATOM 539 N N . PRO A 1 71 ? -0.952 20.719 28.578 1 90.31 71 PRO A N 1
ATOM 540 C CA . PRO A 1 71 ? 0.224 21.469 29.047 1 90.31 71 PRO A CA 1
ATOM 541 C C . PRO A 1 71 ? 0.896 22.25 27.922 1 90.31 71 PRO A C 1
ATOM 543 O O . PRO A 1 71 ? 0.795 21.875 26.75 1 90.31 71 PRO A O 1
ATOM 546 N N . GLY A 1 72 ? 1.336 23.406 28.094 1 91.69 72 GLY A N 1
ATOM 547 C CA . GLY A 1 72 ? 2.061 24.203 27.125 1 91.69 72 GLY A CA 1
ATOM 548 C C . GLY A 1 72 ? 1.16 24.812 26.062 1 91.69 72 GLY A C 1
ATOM 549 O O . GLY A 1 72 ? -0.058 24.891 26.25 1 91.69 72 GLY A O 1
ATOM 550 N N . ALA A 1 73 ? 1.712 25.234 24.969 1 95.38 73 ALA A N 1
ATOM 551 C CA . ALA A 1 73 ? 0.977 25.875 23.891 1 95.38 73 ALA A CA 1
ATOM 552 C C . ALA A 1 73 ? 0.838 24.922 22.688 1 95.38 73 ALA A C 1
ATOM 554 O O . ALA A 1 73 ? 1.435 23.844 22.672 1 95.38 73 ALA A O 1
ATOM 555 N N . ALA A 1 74 ? -0.013 25.281 21.797 1 97.06 74 ALA A N 1
ATOM 556 C CA . ALA A 1 74 ? -0.16 24.547 20.547 1 97.06 74 ALA A CA 1
ATOM 557 C C . ALA A 1 74 ? 0.599 25.234 19.406 1 97.06 74 ALA A C 1
ATOM 559 O O . ALA A 1 74 ? 0.636 26.453 19.328 1 97.06 74 ALA A O 1
ATOM 560 N N . LEU A 1 75 ? 1.274 24.453 18.656 1 97.94 75 LEU A N 1
ATOM 561 C CA . LEU A 1 75 ? 1.876 24.922 17.422 1 97.94 75 LEU A CA 1
ATOM 562 C C . LEU A 1 75 ? 1.134 24.359 16.203 1 97.94 75 LEU A C 1
ATOM 564 O O . LEU A 1 75 ? 1.073 23.141 16.016 1 97.94 75 LEU A O 1
ATOM 568 N N . ILE A 1 76 ? 0.54 25.219 15.414 1 98.38 76 ILE A N 1
ATOM 569 C CA . ILE A 1 76 ? -0.229 24.797 14.25 1 98.38 76 ILE A CA 1
ATOM 570 C C . ILE A 1 76 ? 0.607 24.984 12.984 1 98.38 76 ILE A C 1
ATOM 572 O O . ILE A 1 76 ? 1.021 26.094 12.664 1 98.38 76 ILE A O 1
ATOM 576 N N . ALA A 1 77 ? 0.875 23.875 12.305 1 97.81 77 ALA A N 1
ATOM 577 C CA . ALA A 1 77 ? 1.581 23.953 11.023 1 97.81 77 ALA A CA 1
ATOM 578 C C . ALA A 1 77 ? 0.643 24.406 9.906 1 97.81 77 ALA A C 1
ATOM 580 O O . ALA A 1 77 ? -0.356 23.734 9.625 1 97.81 77 ALA A O 1
ATOM 581 N N . LEU A 1 78 ? 0.984 25.531 9.25 1 96.12 78 LEU A N 1
ATOM 582 C CA . LEU A 1 78 ? 0.151 26.078 8.188 1 96.12 78 LEU A CA 1
ATOM 583 C C . LEU A 1 78 ? 0.86 25.984 6.84 1 96.12 78 LEU A C 1
ATOM 585 O O . LEU A 1 78 ? 1.824 26.719 6.594 1 96.12 78 LEU A O 1
ATOM 589 N N . SER A 1 79 ? 0.387 25.109 6.078 1 91.94 79 SER A N 1
ATOM 590 C CA . SER A 1 79 ? 0.927 25 4.727 1 91.94 79 SER A CA 1
ATOM 591 C C . SER A 1 79 ? 0.188 25.938 3.768 1 91.94 79 SER A C 1
ATOM 593 O O . SER A 1 79 ? 0.697 26.25 2.691 1 91.94 79 SER A O 1
ATOM 595 N N . GLY A 1 80 ? -0.981 26.406 4.16 1 91.44 80 GLY A N 1
ATOM 596 C CA . GLY A 1 80 ? -1.848 27.172 3.271 1 91.44 80 GLY A CA 1
ATOM 597 C C . GLY A 1 80 ? -2.832 26.297 2.512 1 91.44 80 GLY A C 1
ATOM 598 O O . GLY A 1 80 ? -3.754 26.812 1.872 1 91.44 80 GLY A O 1
ATOM 599 N N . GLY A 1 81 ? -2.691 25.031 2.613 1 92.38 81 GLY A N 1
ATOM 600 C CA . GLY A 1 81 ? -3.633 24.125 1.98 1 92.38 81 GLY A CA 1
ATOM 601 C C . GLY A 1 81 ? -4.965 24.047 2.703 1 92.38 81 GLY A C 1
ATOM 602 O O . GLY A 1 81 ? -5.121 24.609 3.791 1 92.38 81 GLY A O 1
ATOM 603 N N . ALA A 1 82 ? -5.887 23.359 2.094 1 94.62 82 ALA A N 1
ATOM 604 C CA . ALA A 1 82 ? -7.242 23.297 2.635 1 94.62 82 ALA A CA 1
ATOM 605 C C . ALA A 1 82 ? -7.262 22.594 3.99 1 94.62 82 ALA A C 1
ATOM 607 O O . ALA A 1 82 ? -8.031 22.969 4.879 1 94.62 82 ALA A O 1
ATOM 608 N N . GLY A 1 83 ? -6.465 21.594 4.168 1 95.94 83 GLY A N 1
ATOM 609 C CA . GLY A 1 83 ? -6.438 20.859 5.426 1 95.94 83 GLY A CA 1
ATOM 610 C C . GLY A 1 83 ? -5.969 21.703 6.598 1 95.94 83 GLY A C 1
ATOM 611 O O . GLY A 1 83 ? -6.629 21.75 7.637 1 95.94 83 GLY A O 1
ATOM 612 N N . SER A 1 84 ? -4.855 22.391 6.41 1 96.75 84 SER A N 1
ATOM 613 C CA . SER A 1 84 ? -4.309 23.203 7.488 1 96.75 84 SER A CA 1
ATOM 614 C C . SER A 1 84 ? -5.199 24.422 7.77 1 96.75 84 SER A C 1
ATOM 616 O O . SER A 1 84 ? -5.387 24.797 8.93 1 96.75 84 SER A O 1
ATOM 618 N N . MET A 1 85 ? -5.805 24.969 6.68 1 96.69 85 MET A N 1
ATOM 619 C CA . MET A 1 85 ? -6.68 26.125 6.848 1 96.69 85 MET A CA 1
ATOM 620 C C . MET A 1 85 ? -7.98 25.719 7.535 1 96.69 85 MET A C 1
ATOM 622 O O . MET A 1 85 ? -8.484 26.469 8.383 1 96.69 85 MET A O 1
ATOM 626 N N . ALA A 1 86 ? -8.469 24.578 7.141 1 97.5 86 ALA A N 1
ATOM 627 C CA . ALA A 1 86 ? -9.68 24.094 7.793 1 97.5 86 ALA A CA 1
ATOM 628 C C . ALA A 1 86 ? -9.438 23.828 9.273 1 97.5 86 ALA A C 1
ATOM 630 O O . ALA A 1 86 ? -10.266 24.172 10.117 1 97.5 86 ALA A O 1
ATOM 631 N N . LEU A 1 87 ? -8.344 23.219 9.586 1 98 87 LEU A N 1
ATOM 632 C CA . LEU A 1 87 ? -8 22.922 10.977 1 98 87 LEU A CA 1
ATOM 633 C C . LEU A 1 87 ? -7.859 24.219 11.789 1 98 87 LEU A C 1
ATOM 635 O O . LEU A 1 87 ? -8.383 24.312 12.898 1 98 87 LEU A O 1
ATOM 639 N N . LEU A 1 88 ? -7.164 25.188 11.219 1 97.88 88 LEU A N 1
ATOM 640 C CA . LEU A 1 88 ? -7 26.469 11.891 1 97.88 88 LEU A CA 1
ATOM 641 C C . LEU A 1 88 ? -8.352 27.109 12.188 1 97.88 88 LEU A C 1
ATOM 643 O O . LEU A 1 88 ? -8.586 27.578 13.297 1 97.88 88 LEU A O 1
ATOM 647 N N . ASP A 1 89 ? -9.195 27.094 11.211 1 97.38 89 ASP A N 1
ATOM 648 C CA . ASP A 1 89 ? -10.516 27.703 11.336 1 97.38 89 ASP A CA 1
ATOM 649 C C . ASP A 1 89 ? -11.344 27.016 12.422 1 97.38 89 ASP A C 1
ATOM 651 O O . ASP A 1 89 ? -11.977 27.672 13.242 1 97.38 89 ASP A O 1
ATOM 655 N N . PHE A 1 90 ? -11.344 25.734 12.43 1 97 90 PHE A N 1
ATOM 656 C CA . PHE A 1 90 ? -12.078 24.938 13.406 1 97 90 PHE A CA 1
ATOM 657 C C . PHE A 1 90 ? -11.578 25.203 14.82 1 97 90 PHE A C 1
ATOM 659 O O . PHE A 1 90 ? -12.383 25.422 15.734 1 97 90 PHE A O 1
ATOM 666 N N . LEU A 1 91 ? -10.25 25.188 15 1 96.88 91 LEU A N 1
ATOM 667 C CA . LEU A 1 91 ? -9.648 25.391 16.312 1 96.88 91 LEU A CA 1
ATOM 668 C C . LEU A 1 91 ? -9.992 26.766 16.875 1 96.88 91 LEU A C 1
ATOM 670 O O . LEU A 1 91 ? -10.289 26.906 18.062 1 96.88 91 LEU A O 1
ATOM 674 N N . ALA A 1 92 ? -9.938 27.75 15.977 1 95.31 92 ALA A N 1
ATOM 675 C CA . ALA A 1 92 ? -10.25 29.109 16.391 1 95.31 92 ALA A CA 1
ATOM 676 C C . ALA A 1 92 ? -11.727 29.266 16.734 1 95.31 92 ALA A C 1
ATOM 678 O O . ALA A 1 92 ? -12.07 29.844 17.766 1 95.31 92 ALA A O 1
ATOM 679 N N . GLU A 1 93 ? -12.555 28.703 15.906 1 92.75 93 GLU A N 1
ATOM 680 C CA . GLU A 1 93 ? -13.992 28.828 16.094 1 92.75 93 GLU A CA 1
ATOM 681 C C . GLU A 1 93 ? -14.445 28.141 17.375 1 92.75 93 GLU A C 1
ATOM 683 O O . GLU A 1 93 ? -15.367 28.609 18.047 1 92.75 93 GLU A O 1
ATOM 688 N N . ARG A 1 94 ? -13.836 27.078 17.656 1 92.06 94 ARG A N 1
ATOM 689 C CA . ARG A 1 94 ? -14.25 26.297 18.828 1 92.06 94 ARG A CA 1
ATOM 690 C C . ARG A 1 94 ? -13.406 26.641 20.047 1 92.06 94 ARG A C 1
ATOM 692 O O . ARG A 1 94 ? -13.469 25.953 21.062 1 92.06 94 ARG A O 1
ATOM 699 N N . ASN A 1 95 ? -12.578 27.641 20 1 91.38 95 ASN A N 1
ATOM 700 C CA . ASN A 1 95 ? -11.789 28.188 21.094 1 91.38 95 ASN A CA 1
ATOM 701 C C . ASN A 1 95 ? -10.891 27.125 21.719 1 91.38 95 ASN A C 1
ATOM 703 O O . ASN A 1 95 ? -10.883 26.938 22.938 1 91.38 95 ASN A O 1
ATOM 707 N N . TYR A 1 96 ? -10.203 26.375 20.844 1 94.44 96 TYR A N 1
ATOM 708 C CA . TYR A 1 96 ? -9.289 25.359 21.359 1 94.44 96 TYR A CA 1
ATOM 709 C C . TYR A 1 96 ? -8.047 26.016 21.969 1 94.44 96 TYR A C 1
ATOM 711 O O . TYR A 1 96 ? -7.367 25.391 22.797 1 94.44 96 TYR A O 1
ATOM 719 N N . PHE A 1 97 ? -7.73 27.234 21.547 1 93.81 97 PHE A N 1
ATOM 720 C CA . PHE A 1 97 ? -6.598 27.953 22.109 1 93.81 97 PHE A CA 1
ATOM 721 C C . PHE A 1 97 ? -7.012 29.359 22.547 1 93.81 97 PHE A C 1
ATOM 723 O O . PHE A 1 97 ? -7.969 29.922 22.016 1 93.81 97 PHE A O 1
ATOM 730 N N . GLY A 1 98 ? -6.324 29.75 23.516 1 88.31 98 GLY A N 1
ATOM 731 C CA . GLY A 1 98 ? -6.633 31.047 24.078 1 88.31 98 GLY A CA 1
ATOM 732 C C . GLY A 1 98 ? -6.012 32.188 23.312 1 88.31 98 GLY A C 1
ATOM 733 O O . GLY A 1 98 ? -5.055 32 22.562 1 88.31 98 GLY A O 1
ATOM 734 N N . VAL A 1 99 ? -6.77 33.281 23.359 1 81.12 99 VAL A N 1
ATOM 735 C CA . VAL A 1 99 ? -6.254 34.531 22.797 1 81.12 99 VAL A CA 1
ATOM 736 C C . VAL A 1 99 ? -5.812 35.469 23.922 1 81.12 99 VAL A C 1
ATOM 738 O O . VAL A 1 99 ? -6.453 35.5 24.969 1 81.12 99 VAL A O 1
ATOM 741 N N . ALA A 1 100 ? -4.578 35.906 23.688 1 67.25 100 ALA A N 1
ATOM 742 C CA . ALA A 1 100 ? -4.043 36.781 24.719 1 67.25 100 ALA A CA 1
ATOM 743 C C . ALA A 1 100 ? -5.07 37.812 25.141 1 67.25 100 ALA A C 1
ATOM 745 O O . ALA A 1 100 ? -5.684 38.469 24.297 1 67.25 100 ALA A O 1
ATOM 746 N N . GLY A 1 101 ? -5.27 37.844 26.422 1 63.44 101 GLY A N 1
ATOM 747 C CA . GLY A 1 101 ? -6.117 38.906 26.984 1 63.44 101 GLY A CA 1
ATOM 748 C C . GLY A 1 101 ? -7.578 38.5 27.062 1 63.44 101 GLY A C 1
ATOM 749 O O . GLY A 1 101 ? -8.398 39.25 27.594 1 63.44 101 GLY A O 1
ATOM 750 N N . ALA A 1 102 ? -7.84 37.312 26.5 1 65.06 102 ALA A N 1
ATOM 751 C CA . ALA A 1 102 ? -9.25 36.938 26.531 1 65.06 102 ALA A CA 1
ATOM 752 C C . ALA A 1 102 ? -9.648 36.406 27.906 1 65.06 102 ALA A C 1
ATOM 754 O O . ALA A 1 102 ? -8.852 35.719 28.578 1 65.06 102 ALA A O 1
ATOM 755 N N . GLU A 1 103 ? -10.523 37 28.578 1 61.06 103 GLU A N 1
ATOM 756 C CA . GLU A 1 103 ? -11.07 36.531 29.844 1 61.06 103 GLU A CA 1
ATOM 757 C C . GLU A 1 103 ? -12.078 35.406 29.625 1 61.06 103 GLU A C 1
ATOM 759 O O . GLU A 1 103 ? -12.867 35.438 28.672 1 61.06 103 GLU A O 1
ATOM 764 N N . TYR A 1 104 ? -11.664 34.156 30.188 1 62.28 104 TYR A N 1
ATOM 765 C CA . TYR A 1 104 ? -12.578 33 30.031 1 62.28 104 TYR A CA 1
ATOM 766 C C . TYR A 1 104 ? -13.469 32.844 31.266 1 62.28 104 TYR A C 1
ATOM 768 O O . TYR A 1 104 ? -13.008 33 32.406 1 62.28 104 TYR A O 1
ATOM 776 N N . ASP A 1 105 ? -14.789 33.188 31.188 1 58.91 105 ASP A N 1
ATOM 777 C CA . ASP A 1 105 ? -15.797 33.062 32.25 1 58.91 105 ASP A CA 1
ATOM 778 C C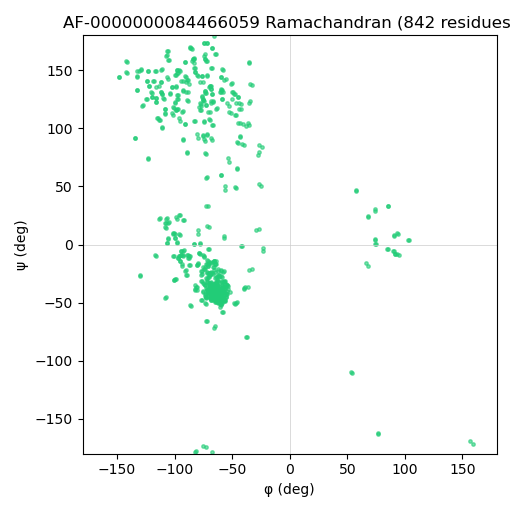 . ASP A 1 105 ? -16.812 31.969 31.891 1 58.91 105 ASP A C 1
ATOM 780 O O . ASP A 1 105 ? -17.672 32.156 31.031 1 58.91 105 ASP A O 1
ATOM 784 N N . ILE A 1 106 ? -16.625 30.828 32.5 1 58.53 106 ILE A N 1
ATOM 785 C CA . ILE A 1 106 ? -17.516 29.688 32.281 1 58.53 106 ILE A CA 1
ATOM 786 C C . ILE A 1 106 ? -18.969 30.109 32.5 1 58.53 106 ILE A C 1
ATOM 788 O O . ILE A 1 106 ? -19.859 29.641 31.781 1 58.53 106 ILE A O 1
ATOM 792 N N . THR A 1 107 ? -19.203 30.906 33.5 1 56.28 107 THR A N 1
ATOM 793 C CA . THR A 1 107 ? -20.547 31.359 33.844 1 56.28 107 THR A CA 1
ATOM 794 C C . THR A 1 107 ? -21.172 32.125 32.656 1 56.28 107 THR A C 1
ATOM 796 O O . THR A 1 107 ? -22.391 32.188 32.562 1 56.28 107 THR A O 1
ATOM 799 N N . ARG A 1 108 ? -20.312 32.656 31.938 1 57.75 108 ARG A N 1
ATOM 800 C CA . ARG A 1 108 ? -20.812 33.375 30.781 1 57.75 108 ARG A CA 1
ATOM 801 C C . ARG A 1 108 ? -20.703 32.562 29.516 1 57.75 108 ARG A C 1
ATOM 803 O O . ARG A 1 108 ? -20.766 33.094 28.406 1 57.75 108 ARG A O 1
ATOM 810 N N . GLY A 1 109 ? -20.359 31.281 29.609 1 59.69 109 GLY A N 1
ATOM 811 C CA . GLY A 1 109 ? -20.359 30.344 28.484 1 59.69 109 GLY A CA 1
ATOM 812 C C . GLY A 1 109 ? -19.016 30.297 27.766 1 59.69 109 GLY A C 1
ATOM 813 O O . GLY A 1 109 ? -18.922 29.734 26.672 1 59.69 109 GLY A O 1
ATOM 814 N N . ARG A 1 110 ? -18.109 31 28.469 1 64.38 110 ARG A N 1
ATOM 815 C CA . ARG A 1 110 ? -16.812 30.984 27.797 1 64.38 110 ARG A CA 1
ATOM 816 C C . ARG A 1 110 ? -15.961 29.812 28.297 1 64.38 110 ARG A C 1
ATOM 818 O O . ARG A 1 110 ? -15.461 29.844 29.422 1 64.38 110 ARG A O 1
ATOM 825 N N . VAL A 1 111 ? -15.844 28.719 27.469 1 73.81 111 VAL A N 1
ATOM 826 C CA . VAL A 1 111 ? -15.164 27.469 27.797 1 73.81 111 VAL A CA 1
ATOM 827 C C . VAL A 1 111 ? -13.648 27.672 27.734 1 73.81 111 VAL A C 1
ATOM 829 O O . VAL A 1 111 ? -13.148 28.375 26.844 1 73.81 111 VAL A O 1
ATOM 832 N N . PRO A 1 112 ? -13 27.328 28.891 1 83.75 112 PRO A N 1
ATOM 833 C CA . PRO A 1 112 ? -11.539 27.438 28.875 1 83.75 112 PRO A CA 1
ATOM 834 C C . PRO A 1 112 ? -10.906 26.75 27.672 1 83.75 112 PRO A C 1
ATOM 836 O O . PRO A 1 112 ? -11.398 25.703 27.234 1 83.75 112 PRO A O 1
ATOM 839 N N . PRO A 1 113 ? -9.945 27.438 27.172 1 91.69 113 PRO A N 1
ATOM 840 C CA . PRO A 1 113 ? -9.297 26.844 26 1 91.69 113 PRO A CA 1
ATOM 841 C C . PRO A 1 113 ? -8.5 25.578 26.344 1 91.69 113 PRO A C 1
ATOM 843 O O . PRO A 1 113 ? -8.141 25.375 27.5 1 91.69 113 PRO A O 1
ATOM 846 N N . VAL A 1 114 ? -8.383 24.719 25.391 1 93.75 114 VAL A N 1
ATOM 847 C CA . VAL A 1 114 ? -7.59 23.5 25.562 1 93.75 114 VAL A CA 1
ATOM 848 C C . VAL A 1 114 ? -6.117 23.859 25.734 1 93.75 114 VAL A C 1
ATOM 850 O O . VAL A 1 114 ? -5.434 23.297 26.594 1 93.75 114 VAL A O 1
ATOM 853 N N . TRP A 1 115 ? -5.602 24.828 24.906 1 95.56 115 TRP A N 1
ATOM 854 C CA . TRP A 1 115 ? -4.266 25.406 25.062 1 95.56 115 TRP A CA 1
ATOM 855 C C . TRP A 1 115 ? -4.34 26.875 25.438 1 95.56 115 TRP A C 1
ATOM 857 O O . TRP A 1 115 ? -5.137 27.625 24.859 1 95.56 115 TRP A O 1
ATOM 867 N N . ALA A 1 116 ? -3.562 27.297 26.359 1 91.19 116 ALA A N 1
ATOM 868 C CA . ALA A 1 116 ? -3.576 28.688 26.797 1 91.19 116 ALA A CA 1
ATOM 869 C C . ALA A 1 116 ? -3.143 29.625 25.672 1 91.19 116 ALA A C 1
ATOM 871 O O . ALA A 1 116 ? -3.619 30.766 25.578 1 91.19 116 ALA A O 1
ATOM 872 N N . ARG A 1 117 ? -2.213 29.125 24.922 1 92.75 117 ARG A N 1
ATOM 873 C CA . ARG A 1 117 ? -1.675 29.891 23.797 1 92.75 117 ARG A CA 1
ATOM 874 C C . ARG A 1 117 ? -1.401 29 22.594 1 92.75 117 ARG A C 1
ATOM 876 O O . ARG A 1 117 ? -1.293 27.781 22.734 1 92.75 117 ARG A O 1
ATOM 883 N N . ALA A 1 118 ? -1.374 29.656 21.422 1 95.69 118 ALA A N 1
ATOM 884 C CA . ALA A 1 118 ? -1.051 28.891 20.219 1 95.69 118 ALA A CA 1
ATOM 885 C C . ALA A 1 118 ? -0.179 29.703 19.266 1 95.69 118 ALA A C 1
ATOM 887 O O . ALA A 1 118 ? -0.21 30.938 19.297 1 95.69 118 ALA A O 1
ATOM 888 N N . TYR A 1 119 ? 0.651 29.062 18.578 1 95.81 119 TYR A N 1
ATOM 889 C CA . TYR A 1 119 ? 1.499 29.609 17.516 1 95.81 119 TYR A CA 1
ATOM 890 C C . TYR A 1 119 ? 1.159 29 16.172 1 95.81 119 TYR A C 1
ATOM 892 O O . TYR A 1 119 ? 0.595 27.906 16.094 1 95.81 119 TYR A O 1
ATOM 900 N N . ALA A 1 120 ? 1.335 29.75 15.117 1 96.75 120 ALA A N 1
ATOM 901 C CA . ALA A 1 120 ? 1.253 29.25 13.75 1 96.75 120 ALA A CA 1
ATOM 902 C C . ALA A 1 120 ? 2.617 29.281 13.07 1 96.75 120 ALA A C 1
ATOM 904 O O . ALA A 1 120 ? 3.342 30.266 13.164 1 96.75 120 ALA A O 1
ATOM 905 N N . VAL A 1 121 ? 2.979 28.172 12.461 1 96.56 121 VAL A N 1
ATOM 906 C CA . VAL A 1 121 ? 4.266 28.141 11.773 1 96.56 121 VAL A CA 1
ATOM 907 C C . VAL A 1 121 ? 4.055 27.797 10.305 1 96.56 121 VAL A C 1
ATOM 909 O O . VAL A 1 121 ? 3.217 26.953 9.969 1 96.56 121 VAL A O 1
ATOM 912 N N . HIS A 1 122 ? 4.715 28.484 9.438 1 94.5 122 HIS A N 1
ATOM 913 C CA . HIS A 1 122 ? 4.762 28.188 8.008 1 94.5 122 HIS A CA 1
ATOM 914 C C . HIS A 1 122 ? 6.199 28.031 7.527 1 94.5 122 HIS A C 1
ATOM 916 O O . HIS A 1 122 ? 7.059 28.859 7.82 1 94.5 122 HIS A O 1
ATOM 922 N N . VAL A 1 123 ? 6.426 26.859 6.891 1 93 123 VAL A N 1
ATOM 923 C CA . VAL A 1 123 ? 7.719 26.641 6.254 1 93 123 VAL A CA 1
ATOM 924 C C . VAL A 1 123 ? 7.621 26.953 4.766 1 93 123 VAL A C 1
ATOM 926 O O . VAL A 1 123 ? 6.926 26.266 4.02 1 93 123 VAL A O 1
ATOM 929 N N . ALA A 1 124 ? 8.375 27.969 4.359 1 89.69 124 ALA A N 1
ATOM 930 C CA . ALA A 1 124 ? 8.344 28.391 2.963 1 89.69 124 ALA A CA 1
ATOM 931 C C . ALA A 1 124 ? 9.375 27.625 2.133 1 89.69 124 ALA A C 1
ATOM 933 O O . ALA A 1 124 ? 10.555 27.578 2.49 1 89.69 124 ALA A O 1
ATOM 934 N N . PHE A 1 125 ? 8.914 26.969 1.074 1 86.25 125 PHE A N 1
ATOM 935 C CA . PHE A 1 125 ? 9.797 26.266 0.148 1 86.25 125 PHE A CA 1
ATOM 936 C C . PHE A 1 125 ? 10.086 27.125 -1.08 1 86.25 125 PHE A C 1
ATOM 938 O O . PHE A 1 125 ? 9.312 28.016 -1.41 1 86.25 125 PHE A O 1
ATOM 945 N N . PRO A 1 126 ? 11.32 26.969 -1.661 1 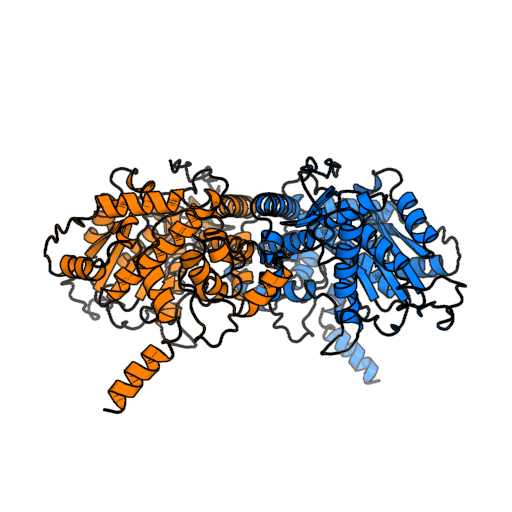71.44 126 PRO A N 1
ATOM 946 C CA . PRO A 1 126 ? 11.711 27.812 -2.795 1 71.44 126 PRO A CA 1
ATOM 947 C C . PRO A 1 126 ? 10.625 27.875 -3.869 1 71.44 126 PRO A C 1
ATOM 949 O O . PRO A 1 126 ? 10.391 28.953 -4.438 1 71.44 126 PRO A O 1
ATOM 952 N N . ASP A 1 127 ? 10.031 26.812 -4.391 1 60.22 127 ASP A N 1
ATOM 953 C CA . ASP A 1 127 ? 9.031 26.891 -5.449 1 60.22 127 ASP A CA 1
ATOM 954 C C . ASP A 1 127 ? 7.727 27.5 -4.926 1 60.22 127 ASP A C 1
ATOM 956 O O . ASP A 1 127 ? 6.961 28.078 -5.688 1 60.22 127 ASP A O 1
ATOM 960 N N . THR A 1 128 ? 7.43 27.266 -3.797 1 53.09 128 THR A N 1
ATOM 961 C CA . THR A 1 128 ? 6.188 27.781 -3.23 1 53.09 128 THR A CA 1
ATOM 962 C C . THR A 1 128 ? 6.309 29.266 -2.902 1 53.09 128 THR A C 1
ATOM 964 O O . THR A 1 128 ? 5.301 29.969 -2.775 1 53.09 128 THR A O 1
ATOM 967 N N . TRP A 1 129 ? 7.613 29.688 -2.672 1 46.38 129 TRP A N 1
ATOM 968 C CA . TRP A 1 129 ? 7.852 31.109 -2.385 1 46.38 129 TRP A CA 1
ATOM 969 C C . TRP A 1 129 ? 7.34 31.984 -3.521 1 46.38 129 TRP A C 1
ATOM 971 O O . TRP A 1 129 ? 6.969 33.125 -3.303 1 46.38 129 TRP A O 1
ATOM 981 N N . ALA A 1 130 ? 7.285 31.25 -4.664 1 46.03 130 ALA A N 1
ATOM 982 C CA . ALA A 1 130 ? 6.898 32.031 -5.824 1 46.03 130 ALA A CA 1
ATOM 983 C C . ALA A 1 130 ? 5.41 32.375 -5.793 1 46.03 130 ALA A C 1
ATOM 985 O O . ALA A 1 130 ? 4.922 33.156 -6.609 1 46.03 130 ALA A O 1
ATOM 986 N N . THR A 1 131 ? 4.742 31.547 -4.969 1 54.75 131 THR A N 1
ATOM 987 C CA . THR A 1 131 ? 3.375 32.062 -4.961 1 54.75 131 THR A CA 1
ATOM 988 C C . THR A 1 131 ? 3.291 33.375 -4.184 1 54.75 131 THR A C 1
ATOM 990 O O . THR A 1 131 ? 3.535 33.406 -2.977 1 54.75 131 THR A O 1
ATOM 993 N N . ASP A 1 132 ? 3.381 34.438 -4.809 1 59.69 132 ASP A N 1
ATOM 994 C CA . ASP A 1 132 ? 3.4 35.812 -4.344 1 59.69 132 ASP A CA 1
ATOM 995 C C . ASP A 1 132 ? 2.328 36.062 -3.285 1 59.69 132 ASP A C 1
ATOM 997 O O . ASP A 1 132 ? 1.139 35.844 -3.541 1 59.69 132 ASP A O 1
ATOM 1001 N N . GLY A 1 133 ? 2.818 36.156 -1.966 1 77.75 133 GLY A N 1
ATOM 1002 C CA . GLY A 1 133 ? 1.971 36.719 -0.92 1 77.75 133 GLY A CA 1
ATOM 1003 C C . GLY A 1 133 ? 1.382 35.656 -0.009 1 77.75 133 GLY A C 1
ATOM 1004 O O . GLY A 1 133 ? 0.583 35.969 0.877 1 77.75 133 GLY A O 1
ATOM 1005 N N . LEU A 1 134 ? 1.777 34.344 -0.219 1 85.56 134 LEU A N 1
ATOM 1006 C CA . LEU A 1 134 ? 1.2 33.312 0.63 1 85.56 134 LEU A CA 1
ATOM 1007 C C . LEU A 1 134 ? 1.573 33.531 2.092 1 85.56 134 LEU A C 1
ATOM 1009 O O . LEU A 1 134 ? 0.718 33.438 2.975 1 85.56 134 LEU A O 1
ATOM 1013 N N . GLY A 1 135 ? 2.84 33.875 2.33 1 87.06 135 GLY A N 1
ATOM 1014 C CA . GLY A 1 135 ? 3.287 34.156 3.686 1 87.06 135 GLY A CA 1
ATOM 1015 C C . GLY A 1 135 ? 2.486 35.219 4.371 1 87.06 135 GLY A C 1
ATOM 1016 O O . GLY A 1 135 ? 2.08 35.094 5.523 1 87.06 135 GLY A O 1
ATOM 1017 N N . ALA A 1 136 ? 2.201 36.25 3.613 1 89.12 136 ALA A N 1
ATOM 1018 C CA . ALA A 1 136 ? 1.444 37.375 4.152 1 89.12 136 ALA A CA 1
ATOM 1019 C C . ALA A 1 136 ? -0.001 36.969 4.441 1 89.12 136 ALA A C 1
ATOM 1021 O O . ALA A 1 136 ? -0.581 37.406 5.441 1 89.12 136 ALA A O 1
ATOM 1022 N N . LYS A 1 137 ? -0.522 36.219 3.574 1 90.44 137 LYS A N 1
ATOM 1023 C CA . LYS A 1 137 ? -1.899 35.781 3.744 1 90.44 137 LYS A CA 1
ATOM 1024 C C . LYS A 1 137 ? -2.031 34.875 4.957 1 90.44 137 LYS A C 1
ATOM 1026 O O . LYS A 1 137 ? -3.002 34.969 5.711 1 90.44 137 LYS A O 1
ATOM 1031 N N . LEU A 1 138 ? -1.063 34.031 5.105 1 93.81 138 LEU A N 1
ATOM 1032 C CA . LEU A 1 138 ? -1.088 33.125 6.238 1 93.81 138 LEU A CA 1
ATOM 1033 C C . LEU A 1 138 ? -0.866 33.875 7.547 1 93.81 138 LEU A C 1
ATOM 1035 O O . LEU A 1 138 ? -1.473 33.531 8.57 1 93.81 138 LEU A O 1
ATOM 1039 N N . ARG A 1 139 ? -0.03 34.875 7.504 1 93.25 139 ARG A N 1
ATOM 1040 C CA . ARG A 1 139 ? 0.179 35.719 8.672 1 93.25 139 ARG A CA 1
ATOM 1041 C C . ARG A 1 139 ? -1.121 36.375 9.094 1 93.25 139 ARG A C 1
ATOM 1043 O O . ARG A 1 139 ? -1.487 36.375 10.273 1 93.25 139 ARG A O 1
ATOM 1050 N N . GLU A 1 140 ? -1.764 36.906 8.148 1 94.25 140 GLU A N 1
ATOM 1051 C CA . GLU A 1 140 ? -3.031 37.562 8.438 1 94.25 140 GLU A CA 1
ATOM 1052 C C . GLU A 1 140 ? -4.055 36.594 9 1 94.25 140 GLU A C 1
ATOM 1054 O O . GLU A 1 140 ? -4.762 36.906 9.961 1 94.25 140 GLU A O 1
ATOM 1059 N N . ALA A 1 141 ? -4.141 35.438 8.383 1 94.56 141 ALA A N 1
ATOM 1060 C CA . ALA A 1 141 ? -5.09 34.438 8.82 1 94.56 141 ALA A CA 1
ATOM 1061 C C . ALA A 1 141 ? -4.805 34 10.25 1 94.56 141 ALA A C 1
ATOM 1063 O O . ALA A 1 141 ? -5.727 33.75 11.031 1 94.56 141 ALA A O 1
ATOM 1064 N N . ALA A 1 142 ? -3.537 33.875 10.602 1 95.25 142 ALA A N 1
ATOM 1065 C CA . ALA A 1 142 ? -3.137 33.406 11.93 1 95.25 142 ALA A CA 1
ATOM 1066 C C . ALA A 1 142 ? -3.312 34.531 12.961 1 95.25 142 ALA A C 1
ATOM 1068 O O . ALA A 1 142 ? -3.938 34.344 14 1 95.25 142 ALA A O 1
ATOM 1069 N N . GLU A 1 143 ? -2.83 35.719 12.625 1 93.56 143 GLU A N 1
ATOM 1070 C CA . GLU A 1 143 ? -2.824 36.812 13.586 1 93.56 143 GLU A CA 1
ATOM 1071 C C . GLU A 1 143 ? -4.234 37.344 13.828 1 93.56 143 GLU A C 1
ATOM 1073 O O . GLU A 1 143 ? -4.555 37.781 14.938 1 93.56 143 GLU A O 1
ATOM 1078 N N . SER A 1 144 ? -5.062 37.281 12.805 1 94.31 144 SER A N 1
ATOM 1079 C CA . SER A 1 144 ? -6.445 37.719 12.984 1 94.31 144 SER A CA 1
ATOM 1080 C C . SER A 1 144 ? -7.191 36.781 13.945 1 94.31 144 SER A C 1
ATOM 1082 O O . SER A 1 144 ? -8.234 37.188 14.492 1 94.31 144 SER A O 1
ATOM 1084 N N . ARG A 1 145 ? -6.652 35.625 14.219 1 93.81 145 ARG A N 1
ATOM 1085 C CA . ARG A 1 145 ? -7.273 34.656 15.125 1 93.81 145 ARG A CA 1
ATOM 1086 C C . ARG A 1 145 ? -6.531 34.625 16.453 1 93.81 145 ARG A C 1
ATOM 1088 O O . ARG A 1 145 ? -6.77 33.719 17.266 1 93.81 145 ARG A O 1
ATOM 1095 N N . GLY A 1 146 ? -5.559 35.5 16.594 1 91.25 146 GLY A N 1
ATOM 1096 C CA . GLY A 1 146 ? -4.895 35.656 17.875 1 91.25 146 GLY A CA 1
ATOM 1097 C C . GLY A 1 146 ? -3.643 34.812 18 1 91.25 146 GLY A C 1
ATOM 1098 O O . GLY A 1 146 ? -3.062 34.688 19.078 1 91.25 146 GLY A O 1
ATOM 1099 N N . LEU A 1 147 ? -3.166 34.188 16.953 1 94.25 147 LEU A N 1
ATOM 1100 C CA . LEU A 1 147 ? -1.96 33.375 17 1 94.25 147 LEU A CA 1
ATOM 1101 C C . LEU A 1 147 ? -0.724 34.188 16.672 1 94.25 147 LEU A C 1
ATOM 1103 O O . LEU A 1 147 ? -0.808 35.188 15.945 1 94.25 147 LEU A O 1
ATOM 1107 N N . THR A 1 148 ? 0.33 33.844 17.328 1 92.5 148 THR A N 1
ATOM 1108 C CA . THR A 1 148 ? 1.623 34.344 16.875 1 92.5 148 THR A CA 1
ATOM 1109 C C . THR A 1 148 ? 2.102 33.594 15.648 1 92.5 148 THR A C 1
ATOM 1111 O O . THR A 1 148 ? 2.107 32.344 15.633 1 92.5 148 THR A O 1
ATOM 1114 N N . TYR A 1 149 ? 2.438 34.312 14.633 1 94.12 149 TYR A N 1
ATOM 1115 C CA . TYR A 1 149 ? 2.824 33.719 13.359 1 94.12 149 TYR A CA 1
ATOM 1116 C C . TYR A 1 149 ? 4.34 33.625 13.234 1 94.12 149 TYR A C 1
ATOM 1118 O O . TYR A 1 149 ? 5.047 34.594 13.477 1 94.12 149 TYR A O 1
ATOM 1126 N N . ILE A 1 150 ? 4.859 32.469 12.914 1 93.5 150 ILE A N 1
ATOM 1127 C CA . ILE A 1 150 ? 6.277 32.219 12.695 1 93.5 150 ILE A CA 1
ATOM 1128 C C . ILE A 1 150 ? 6.504 31.719 11.266 1 93.5 150 ILE A C 1
ATOM 1130 O O . ILE A 1 150 ? 5.848 30.781 10.812 1 93.5 150 ILE A O 1
ATOM 1134 N N . GLU A 1 151 ? 7.352 32.312 10.555 1 91.19 151 GLU A N 1
ATOM 1135 C CA . GLU A 1 151 ? 7.699 31.891 9.203 1 91.19 151 GLU A CA 1
ATOM 1136 C C . GLU A 1 151 ? 9.164 31.453 9.125 1 91.19 151 GLU A C 1
ATOM 1138 O O . GLU A 1 151 ? 10.047 32.156 9.617 1 91.19 151 GLU A O 1
ATOM 1143 N N . VAL A 1 152 ? 9.375 30.328 8.664 1 91.12 152 VAL A N 1
ATOM 1144 C CA . VAL A 1 152 ? 10.703 29.781 8.422 1 91.12 152 VAL A CA 1
ATOM 1145 C C . VAL A 1 152 ? 10.852 29.375 6.961 1 91.12 152 VAL A C 1
ATOM 1147 O O . VAL A 1 152 ? 9.852 29.078 6.293 1 91.12 152 VAL A O 1
ATOM 1150 N N . ARG A 1 153 ? 12.039 29.469 6.469 1 91 153 ARG A N 1
ATOM 1151 C CA . ARG A 1 153 ? 12.32 29.016 5.109 1 91 153 ARG A CA 1
ATOM 1152 C C . ARG A 1 153 ? 12.922 27.625 5.113 1 91 153 ARG A C 1
ATOM 1154 O O . ARG A 1 153 ? 13.609 27.234 6.066 1 91 153 ARG A O 1
ATOM 1161 N N . ALA A 1 154 ? 12.648 26.875 4.02 1 93.12 154 ALA A N 1
ATOM 1162 C CA . ALA A 1 154 ? 13.227 25.547 3.904 1 93.12 154 ALA A CA 1
ATOM 1163 C C . ALA A 1 154 ? 14.742 25.594 4.07 1 93.12 154 ALA A C 1
ATOM 1165 O O . ALA A 1 154 ? 15.336 24.688 4.66 1 93.12 154 ALA A O 1
ATOM 1166 N N . ALA A 1 155 ? 15.359 26.656 3.58 1 93.75 155 ALA A N 1
ATOM 1167 C CA . ALA A 1 155 ? 16.812 26.812 3.609 1 93.75 155 ALA A CA 1
ATOM 1168 C C . ALA A 1 155 ? 17.312 27 5.039 1 93.75 155 ALA A C 1
ATOM 1170 O O . ALA A 1 155 ? 18.516 26.844 5.309 1 93.75 155 ALA A O 1
ATOM 1171 N N . ASP A 1 156 ? 16.406 27.312 5.922 1 93.25 156 ASP A N 1
ATOM 1172 C CA . ASP A 1 156 ? 16.797 27.516 7.312 1 93.25 156 ASP A CA 1
ATOM 1173 C C . ASP A 1 156 ? 17.203 26.203 7.973 1 93.25 156 ASP A C 1
ATOM 1175 O O . ASP A 1 156 ? 17.688 26.188 9.109 1 93.25 156 ASP A O 1
ATOM 1179 N N . VAL A 1 157 ? 17.047 25.125 7.199 1 95.06 157 VAL A N 1
ATOM 1180 C CA . VAL A 1 157 ? 17.516 23.828 7.688 1 95.06 157 VAL A CA 1
ATOM 1181 C C . VAL A 1 157 ? 19.016 23.859 7.902 1 95.06 157 VAL A C 1
ATOM 1183 O O . VAL A 1 157 ? 19.562 23.078 8.688 1 95.06 157 VAL A O 1
ATOM 1186 N N . TYR A 1 158 ? 19.672 24.797 7.242 1 94.75 158 TYR A N 1
ATOM 1187 C CA . TYR A 1 158 ? 21.125 24.969 7.375 1 94.75 158 TYR A CA 1
ATOM 1188 C C . TYR A 1 158 ? 21.453 25.984 8.461 1 94.75 158 TYR A C 1
ATOM 1190 O O . TYR A 1 158 ? 22.625 26.219 8.766 1 94.75 158 TYR A O 1
ATOM 1198 N N . ASP A 1 159 ? 20.422 26.594 8.984 1 92.56 159 ASP A N 1
ATOM 1199 C CA . ASP A 1 159 ? 20.641 27.609 10 1 92.56 159 ASP A CA 1
ATOM 1200 C C . ASP A 1 159 ? 20.844 27 11.383 1 92.56 159 ASP A C 1
ATOM 1202 O O . ASP A 1 159 ? 19.875 26.609 12.047 1 92.56 159 ASP A O 1
ATOM 1206 N N . THR A 1 160 ? 22.016 26.984 11.898 1 89.06 160 THR A N 1
ATOM 1207 C CA . THR A 1 160 ? 22.344 26.375 13.188 1 89.06 160 THR A CA 1
ATOM 1208 C C . THR A 1 160 ? 21.766 27.203 14.328 1 89.06 160 THR A C 1
ATOM 1210 O O . THR A 1 160 ? 21.656 26.719 15.461 1 89.06 160 THR A O 1
ATOM 1213 N N . ALA A 1 161 ? 21.391 28.422 14.062 1 88.94 161 ALA A N 1
ATOM 1214 C CA . ALA A 1 161 ? 20.844 29.297 15.094 1 88.94 161 ALA A CA 1
ATOM 1215 C C . ALA A 1 161 ? 19.328 29.453 14.945 1 88.94 161 ALA A C 1
ATOM 1217 O O . ALA A 1 161 ? 18.75 30.406 15.445 1 88.94 161 ALA A O 1
ATOM 1218 N N . LEU A 1 162 ? 18.734 28.562 14.258 1 90.81 162 LEU A N 1
ATOM 1219 C CA . LEU A 1 162 ? 17.312 28.656 13.961 1 90.81 162 LEU A CA 1
ATOM 1220 C C . LEU A 1 162 ? 16.5 28.75 15.242 1 90.81 162 LEU A C 1
ATOM 1222 O O . LEU A 1 162 ? 15.609 29.594 15.367 1 90.81 162 LEU A O 1
ATOM 1226 N N . GLU A 1 163 ? 16.734 27.891 16.234 1 89.81 163 GLU A N 1
ATOM 1227 C CA . GLU A 1 163 ? 15.977 27.859 17.469 1 89.81 163 GLU A CA 1
ATOM 1228 C C . GLU A 1 163 ? 16.078 29.203 18.203 1 89.81 163 GLU A C 1
ATOM 1230 O O . GLU A 1 163 ? 15.07 29.719 18.703 1 89.81 163 GLU A O 1
ATOM 1235 N N . GLU A 1 164 ? 17.266 29.719 18.234 1 87.88 164 GLU A N 1
ATOM 1236 C CA . GLU A 1 164 ? 17.469 31.016 18.859 1 87.88 164 GLU A CA 1
ATOM 1237 C C . GLU A 1 164 ? 16.719 32.125 18.125 1 87.88 164 GLU A C 1
ATOM 1239 O O . GLU A 1 164 ? 16.156 33.031 18.75 1 87.88 164 GLU A O 1
ATOM 1244 N N . ARG A 1 165 ? 16.719 32 16.875 1 87.62 165 ARG A N 1
ATOM 1245 C CA . ARG A 1 165 ? 16.031 33 16.078 1 87.62 165 ARG A CA 1
ATOM 1246 C C . ARG A 1 165 ? 14.516 32.938 16.281 1 87.62 165 ARG A C 1
ATOM 1248 O O . ARG A 1 165 ? 13.844 33.969 16.328 1 87.62 165 ARG A O 1
ATOM 1255 N N . VAL A 1 166 ? 14.016 31.781 16.375 1 90.56 166 VAL A N 1
ATOM 1256 C CA . VAL A 1 166 ? 12.586 31.578 16.594 1 90.56 166 VAL A CA 1
ATOM 1257 C C . VAL A 1 166 ? 12.195 32.156 17.969 1 90.56 166 VAL A C 1
ATOM 1259 O O . VAL A 1 166 ? 11.188 32.844 18.094 1 90.56 166 VAL A O 1
ATOM 1262 N N . ARG A 1 167 ? 12.984 31.969 18.969 1 87.5 167 ARG A N 1
ATOM 1263 C CA . ARG A 1 167 ? 12.734 32.5 20.312 1 87.5 167 ARG A CA 1
ATOM 1264 C C . ARG A 1 167 ? 12.766 34.031 20.312 1 87.5 167 ARG A C 1
ATOM 1266 O O . ARG A 1 167 ? 11.984 34.656 21.016 1 87.5 167 ARG A O 1
ATOM 1273 N N . ALA A 1 168 ? 13.68 34.469 19.547 1 80.88 168 ALA A N 1
ATOM 1274 C CA . ALA A 1 168 ? 13.82 35.906 19.484 1 80.88 168 ALA A CA 1
ATOM 1275 C C . ALA A 1 168 ? 12.594 36.562 18.844 1 80.88 168 ALA A C 1
ATOM 1277 O O . ALA A 1 168 ? 12.227 37.688 19.188 1 80.88 168 ALA A O 1
ATOM 1278 N N . GLN A 1 169 ? 12 35.906 17.906 1 76.31 169 GLN A N 1
ATOM 1279 C CA . GLN A 1 169 ? 10.797 36.406 17.234 1 76.31 169 GLN A CA 1
ATOM 1280 C C . GLN A 1 169 ? 9.641 36.531 18.234 1 76.31 169 GLN A C 1
ATOM 1282 O O . GLN A 1 169 ? 8.766 37.375 18.062 1 76.31 169 GLN A O 1
ATOM 1287 N N . LEU A 1 170 ? 9.602 35.719 19.234 1 76 170 LEU A N 1
ATOM 1288 C CA . LEU A 1 170 ? 8.531 35.75 20.219 1 76 170 LEU A CA 1
ATOM 1289 C C . LEU A 1 170 ? 8.672 36.969 21.141 1 76 170 LEU A C 1
ATOM 1291 O O . LEU A 1 170 ? 7.664 37.531 21.594 1 76 170 LEU A O 1
ATOM 1295 N N . ASP A 1 171 ? 9.938 37.25 21.625 1 65.19 171 ASP A N 1
ATOM 1296 C CA . ASP A 1 171 ? 10.195 38.344 22.547 1 65.19 171 ASP A CA 1
ATOM 1297 C C . ASP A 1 171 ? 10.102 39.719 21.844 1 65.19 171 ASP A C 1
ATOM 1299 O O . ASP A 1 171 ? 10.383 40.75 22.438 1 65.19 171 ASP A O 1
ATOM 1303 N N . GLY A 1 172 ? 9.141 39.812 20.766 1 58.84 172 GLY A N 1
ATOM 1304 C CA . GLY A 1 172 ? 8.922 41.125 20.109 1 58.84 172 GLY A CA 1
ATOM 1305 C C . GLY A 1 172 ? 10.109 41.594 19.312 1 58.84 172 GLY A C 1
ATOM 1306 O O . GLY A 1 172 ? 10.109 42.719 18.781 1 58.84 172 GLY A O 1
ATOM 1307 N N . GLY A 1 173 ? 11.188 41.125 19.516 1 47.12 173 GLY A N 1
ATOM 1308 C CA . GLY A 1 173 ? 12.344 41.625 18.797 1 47.12 173 GLY A CA 1
ATOM 1309 C C . GLY A 1 173 ? 12.32 41.281 17.312 1 47.12 173 GLY A C 1
ATOM 1310 O O . GLY A 1 173 ? 11.766 40.25 16.922 1 47.12 173 GLY A O 1
ATOM 1311 N N . VAL A 1 174 ? 11.742 42.25 16.562 1 45.69 174 VAL A N 1
ATOM 1312 C CA . VAL A 1 174 ? 11.938 42.094 15.125 1 45.69 174 VAL A CA 1
ATOM 1313 C C . VAL A 1 174 ? 13.227 41.312 14.852 1 45.69 174 VAL A C 1
ATOM 1315 O O . VAL A 1 174 ? 14.32 41.812 15.109 1 45.69 174 VAL A O 1
ATOM 1318 N N . VAL A 1 175 ? 13.352 40.344 15.375 1 43.31 175 VAL A N 1
ATOM 1319 C CA . VAL A 1 175 ? 14.641 39.781 14.961 1 43.31 175 VAL A CA 1
ATOM 1320 C C . VAL A 1 175 ? 14.789 39.906 13.445 1 43.31 175 VAL A C 1
ATOM 1322 O O . VAL A 1 175 ? 14.023 39.312 12.688 1 43.31 175 VAL A O 1
ATOM 1325 N N . ASP A 1 176 ? 14.875 41.062 12.984 1 43.72 176 ASP A N 1
ATOM 1326 C CA . ASP A 1 176 ? 15.484 41.25 11.672 1 43.72 176 ASP A CA 1
ATOM 1327 C C . ASP A 1 176 ? 16.406 40.094 11.328 1 43.72 176 ASP A C 1
ATOM 1329 O O . ASP A 1 176 ? 17.391 40.25 10.609 1 43.72 176 ASP A O 1
ATOM 1333 N N . SER A 1 177 ? 16.594 39.219 12.234 1 48.09 177 SER A N 1
ATOM 1334 C CA . SER A 1 177 ? 17.797 38.469 11.953 1 48.09 177 SER A CA 1
ATOM 1335 C C . SER A 1 177 ? 17.703 37.75 10.609 1 48.09 177 SER A C 1
ATOM 1337 O O . SER A 1 177 ? 16.953 36.781 10.461 1 48.09 177 SER A O 1
ATOM 1339 N N . ALA A 1 178 ? 17.531 38.625 9.672 1 52.75 178 ALA A N 1
ATOM 1340 C CA . ALA A 1 178 ? 17.969 38.188 8.352 1 52.75 178 ALA A CA 1
ATOM 1341 C C . ALA A 1 178 ? 19.031 37.094 8.484 1 52.75 178 ALA A C 1
ATOM 1343 O O . ALA A 1 178 ? 20.031 37.25 9.188 1 52.75 178 ALA A O 1
ATOM 1344 N N . ASN A 1 179 ? 18.438 35.906 8.641 1 63.59 179 ASN A N 1
ATOM 1345 C CA . ASN A 1 179 ? 19.453 34.875 8.461 1 63.59 179 ASN A CA 1
ATOM 1346 C C . ASN A 1 179 ? 20.578 35.344 7.547 1 63.59 179 ASN A C 1
ATOM 1348 O O . ASN A 1 179 ? 20.406 35.406 6.328 1 63.59 179 ASN A O 1
ATOM 1352 N N . ALA A 1 180 ? 21.5 36.25 8.227 1 64.69 180 ALA A N 1
ATOM 1353 C CA . ALA A 1 180 ? 22.625 36.75 7.453 1 64.69 180 ALA A CA 1
ATOM 1354 C C . ALA A 1 180 ? 23.125 35.75 6.445 1 64.69 180 ALA A C 1
ATOM 1356 O O . ALA A 1 180 ? 23.703 36.094 5.422 1 64.69 180 ALA A O 1
ATOM 1357 N N . ASN A 1 181 ? 22.734 34.625 6.82 1 79.62 181 ASN A N 1
ATOM 1358 C CA . ASN A 1 181 ? 23.25 33.562 5.926 1 79.62 181 ASN A CA 1
ATOM 1359 C C . ASN A 1 181 ? 22.125 33 5.059 1 79.62 181 ASN A C 1
ATOM 1361 O O . ASN A 1 181 ? 22.25 31.875 4.562 1 79.62 181 ASN A O 1
ATOM 1365 N N . ALA A 1 182 ? 21.109 33.875 4.969 1 82.06 182 ALA A N 1
ATOM 1366 C CA . ALA A 1 182 ? 19.938 33.375 4.254 1 82.06 182 ALA A CA 1
ATOM 1367 C C . ALA A 1 182 ? 20.297 32.969 2.82 1 82.06 182 ALA A C 1
ATOM 1369 O O . ALA A 1 182 ? 19.875 31.938 2.328 1 82.06 182 ALA A O 1
ATOM 1370 N N . SER A 1 183 ? 21.031 33.875 2.193 1 83.94 183 SER A N 1
ATOM 1371 C CA . SER A 1 183 ? 21.406 33.625 0.809 1 83.94 183 SER A CA 1
ATOM 1372 C C . SER A 1 183 ? 22.312 32.375 0.707 1 83.94 183 SER A C 1
ATOM 1374 O O . SER A 1 183 ? 22.172 31.578 -0.213 1 83.94 183 SER A O 1
ATOM 1376 N N . ASP A 1 184 ? 23.188 32.312 1.613 1 89.44 184 ASP A N 1
ATOM 1377 C CA . ASP A 1 184 ? 24.078 31.141 1.639 1 89.44 184 ASP A CA 1
ATOM 1378 C C . ASP A 1 184 ? 23.297 29.859 1.895 1 89.44 184 ASP A C 1
ATOM 1380 O O . ASP A 1 184 ? 23.531 28.844 1.234 1 89.44 184 ASP A O 1
ATOM 1384 N N . ASN A 1 185 ? 22.391 29.938 2.863 1 92.25 185 ASN A N 1
ATOM 1385 C CA . ASN A 1 185 ? 21.578 28.766 3.17 1 92.25 185 ASN A CA 1
ATOM 1386 C C . ASN A 1 185 ? 20.75 28.328 1.965 1 92.25 185 ASN A C 1
ATOM 1388 O O . ASN A 1 185 ? 20.594 27.141 1.706 1 92.25 185 ASN A O 1
ATOM 1392 N N . ALA A 1 186 ? 20.234 29.312 1.24 1 91.88 186 ALA A N 1
ATOM 1393 C CA . ALA A 1 186 ? 19.438 29.016 0.054 1 91.88 186 ALA A CA 1
ATOM 1394 C C . ALA A 1 186 ? 20.281 28.328 -1.016 1 91.88 186 ALA A C 1
ATOM 1396 O O . ALA A 1 186 ? 19.812 27.391 -1.676 1 91.88 186 ALA A O 1
ATOM 1397 N N . SER A 1 187 ? 21.484 28.797 -1.169 1 92.88 187 SER A N 1
ATOM 1398 C CA . SER A 1 187 ? 22.391 28.203 -2.148 1 92.88 187 SER A CA 1
ATOM 1399 C C . SER A 1 187 ? 22.75 26.766 -1.763 1 92.88 187 SER A C 1
ATOM 1401 O O . SER A 1 187 ? 22.875 25.906 -2.627 1 92.88 187 SER A O 1
ATOM 1403 N N . ARG A 1 188 ? 22.906 26.594 -0.515 1 94.06 188 ARG A N 1
ATOM 1404 C CA . ARG A 1 188 ? 23.25 25.25 -0.027 1 94.06 188 ARG A CA 1
ATOM 1405 C C . ARG A 1 188 ? 22.094 24.281 -0.248 1 94.06 188 ARG A C 1
ATOM 1407 O O . ARG A 1 188 ? 22.312 23.141 -0.642 1 94.06 188 ARG A O 1
ATOM 1414 N N . LEU A 1 189 ? 20.922 24.719 0.022 1 94.69 189 LEU A N 1
ATOM 1415 C CA . LEU A 1 189 ? 19.75 23.875 -0.21 1 94.69 189 LEU A CA 1
ATOM 1416 C C . LEU A 1 189 ? 19.609 23.547 -1.691 1 94.69 189 LEU A C 1
ATOM 1418 O O . LEU A 1 189 ? 19.328 22.406 -2.051 1 94.69 189 LEU A O 1
ATOM 1422 N N . ASP A 1 190 ? 19.828 24.531 -2.506 1 93.12 190 ASP A N 1
ATOM 1423 C CA . ASP A 1 190 ? 19.75 24.312 -3.945 1 93.12 190 ASP A CA 1
ATOM 1424 C C . ASP A 1 190 ? 20.781 23.281 -4.395 1 93.12 190 ASP A C 1
ATOM 1426 O O . ASP A 1 190 ? 20.484 22.422 -5.238 1 93.12 190 ASP A O 1
ATOM 1430 N N . ALA A 1 191 ? 21.922 23.406 -3.842 1 94.06 191 ALA A N 1
ATOM 1431 C CA . ALA A 1 191 ? 22.984 22.469 -4.176 1 94.06 191 ALA A CA 1
ATOM 1432 C C . ALA A 1 191 ? 22.625 21.062 -3.738 1 94.06 191 ALA A C 1
ATOM 1434 O O . ALA A 1 191 ? 22.906 20.094 -4.453 1 94.06 191 ALA A O 1
ATOM 1435 N N . LEU A 1 192 ? 22.062 20.969 -2.592 1 94.38 192 LEU A N 1
ATOM 1436 C CA . LEU A 1 192 ? 21.656 19.656 -2.094 1 94.38 192 LEU A CA 1
ATOM 1437 C C . LEU A 1 192 ? 20.578 19.047 -2.984 1 94.38 192 LEU A C 1
ATOM 1439 O O . LEU A 1 192 ? 20.672 17.875 -3.352 1 94.38 192 LEU A O 1
ATOM 1443 N N . LEU A 1 193 ? 19.609 19.812 -3.33 1 92.12 193 LEU A N 1
ATOM 1444 C CA . LEU A 1 193 ? 18.531 19.328 -4.176 1 92.12 193 LEU A CA 1
ATOM 1445 C C . LEU A 1 193 ? 19.047 18.922 -5.551 1 92.12 193 LEU A C 1
ATOM 1447 O O . LEU A 1 193 ? 18.578 17.938 -6.133 1 92.12 193 LEU A O 1
ATOM 1451 N N . ALA A 1 194 ? 20.016 19.625 -6.004 1 91.81 194 ALA A N 1
ATOM 1452 C CA . ALA A 1 194 ? 20.594 19.328 -7.309 1 91.81 194 ALA A CA 1
ATOM 1453 C C . ALA A 1 194 ? 21.453 18.078 -7.254 1 91.81 194 ALA A C 1
ATOM 1455 O O . ALA A 1 194 ? 21.734 17.453 -8.289 1 91.81 194 ALA A O 1
ATOM 1456 N N . SER A 1 195 ? 21.875 17.766 -6.07 1 92.69 195 SER A N 1
ATOM 1457 C CA . SER A 1 195 ? 22.812 16.656 -5.918 1 92.69 195 SER A CA 1
ATOM 1458 C C . SER A 1 195 ? 22.094 15.305 -5.941 1 92.69 195 SER A C 1
ATOM 1460 O O . SER A 1 195 ? 22.719 14.266 -6.137 1 92.69 195 SER A O 1
ATOM 1462 N N . VAL A 1 196 ? 20.797 15.328 -5.73 1 89.81 196 VAL A N 1
ATOM 1463 C CA . VAL A 1 196 ? 20.031 14.086 -5.703 1 89.81 196 VAL A CA 1
ATOM 1464 C C . VAL A 1 196 ? 19.188 13.969 -6.965 1 89.81 196 VAL A C 1
ATOM 1466 O O . VAL A 1 196 ? 19 14.945 -7.688 1 89.81 196 VAL A O 1
ATOM 1469 N N . ALA A 1 197 ? 18.734 12.742 -7.23 1 82.69 197 ALA A N 1
ATOM 1470 C CA . ALA A 1 197 ? 17.859 12.531 -8.375 1 82.69 197 ALA A CA 1
ATOM 1471 C C . ALA A 1 197 ? 16.578 13.367 -8.258 1 82.69 197 ALA A C 1
ATOM 1473 O O . ALA A 1 197 ? 16.062 13.562 -7.152 1 82.69 197 ALA A O 1
ATOM 1474 N N . ALA A 1 198 ? 16.109 13.836 -9.375 1 82.88 198 ALA A N 1
ATOM 1475 C CA . ALA A 1 198 ? 14.922 14.68 -9.398 1 82.88 198 ALA A CA 1
ATOM 1476 C C . ALA A 1 198 ? 13.75 13.984 -8.711 1 82.88 198 ALA A C 1
ATOM 1478 O O . ALA A 1 198 ? 12.945 14.633 -8.031 1 82.88 198 ALA A O 1
ATOM 1479 N N . ALA A 1 199 ? 13.656 12.727 -8.82 1 78.19 199 ALA A N 1
ATOM 1480 C CA . ALA A 1 199 ? 12.562 11.945 -8.266 1 78.19 199 ALA A CA 1
ATOM 1481 C C . ALA A 1 199 ? 12.641 11.883 -6.746 1 78.19 199 ALA A C 1
ATOM 1483 O O . ALA A 1 199 ? 11.648 11.602 -6.074 1 78.19 199 ALA A O 1
ATOM 1484 N N . SER A 1 200 ? 13.805 12.18 -6.223 1 85.06 200 SER A N 1
ATOM 1485 C CA . SER A 1 200 ? 14.016 12.062 -4.781 1 85.06 200 SER A CA 1
ATOM 1486 C C . SER A 1 200 ? 13.828 13.406 -4.082 1 85.06 200 SER A C 1
ATOM 1488 O O . SER A 1 200 ? 13.742 13.461 -2.855 1 85.06 200 SER A O 1
ATOM 1490 N N . ARG A 1 201 ? 13.727 14.43 -4.832 1 88.06 201 ARG A N 1
ATOM 1491 C CA . ARG A 1 201 ? 13.703 15.781 -4.27 1 88.06 201 ARG A CA 1
ATOM 1492 C C . ARG A 1 201 ? 12.484 15.984 -3.379 1 88.06 201 ARG A C 1
ATOM 1494 O O . ARG A 1 201 ? 12.594 16.5 -2.268 1 88.06 201 ARG A O 1
ATOM 1501 N N . PRO A 1 202 ? 11.305 15.516 -3.852 1 86.38 202 PRO A N 1
ATOM 1502 C CA . PRO A 1 202 ? 10.141 15.695 -2.982 1 86.38 202 PRO A CA 1
ATOM 1503 C C . PRO A 1 202 ? 10.281 14.977 -1.642 1 86.38 202 PRO A C 1
ATOM 1505 O O . PRO A 1 202 ? 9.883 15.516 -0.604 1 86.38 202 PRO A O 1
ATOM 1508 N N . THR A 1 203 ? 10.836 13.852 -1.655 1 86.94 203 THR A N 1
ATOM 1509 C CA . THR A 1 203 ? 11.062 13.109 -0.418 1 86.94 203 THR A CA 1
ATOM 1510 C C . THR A 1 203 ? 12.031 13.859 0.489 1 86.94 203 THR A C 1
ATOM 1512 O O . THR A 1 203 ? 11.812 13.945 1.699 1 86.94 203 THR A O 1
ATOM 1515 N N . LEU A 1 204 ? 13.055 14.336 -0.096 1 91.31 204 LEU A N 1
ATOM 1516 C CA . LEU A 1 204 ? 14.055 15.086 0.659 1 91.31 204 LEU A CA 1
ATOM 1517 C C . LEU A 1 204 ? 13.43 16.328 1.283 1 91.31 204 LEU A C 1
ATOM 1519 O O . LEU A 1 204 ? 13.688 16.641 2.447 1 91.31 204 LEU A O 1
ATOM 1523 N N . LEU A 1 205 ? 12.641 16.969 0.544 1 91.38 205 LEU A N 1
ATOM 1524 C CA . LEU A 1 205 ? 11.984 18.188 1.03 1 91.38 205 LEU A CA 1
ATOM 1525 C C . LEU A 1 205 ? 11.016 17.859 2.156 1 91.38 205 LEU A C 1
ATOM 1527 O O . LEU A 1 205 ? 10.859 18.641 3.094 1 91.38 205 LEU A O 1
ATOM 1531 N N . ALA A 1 206 ? 10.359 16.75 2.061 1 91 206 ALA A N 1
ATOM 1532 C CA . ALA A 1 206 ? 9.461 16.328 3.131 1 91 206 ALA A CA 1
ATOM 1533 C C . ALA A 1 206 ? 10.219 16.094 4.43 1 91 206 ALA A C 1
ATOM 1535 O O . ALA A 1 206 ? 9.727 16.422 5.516 1 91 206 ALA A O 1
ATOM 1536 N N . HIS A 1 207 ? 11.383 15.523 4.301 1 93.56 207 HIS A N 1
ATOM 1537 C CA . HIS A 1 207 ? 12.203 15.305 5.484 1 93.56 207 HIS A CA 1
ATOM 1538 C C . HIS A 1 207 ? 12.672 16.641 6.074 1 93.56 207 HIS A C 1
ATOM 1540 O O . HIS A 1 207 ? 12.711 16.797 7.297 1 93.56 207 HIS A O 1
ATOM 1546 N N . ILE A 1 208 ? 13.016 17.5 5.207 1 95.12 208 ILE A N 1
ATOM 1547 C CA . ILE A 1 208 ? 13.453 18.828 5.637 1 95.12 208 ILE A CA 1
ATOM 1548 C C . ILE A 1 208 ? 12.305 19.531 6.348 1 95.12 208 ILE A C 1
ATOM 1550 O O . ILE A 1 208 ? 12.508 20.156 7.398 1 95.12 208 ILE A O 1
ATOM 1554 N N . LEU A 1 209 ? 11.133 19.453 5.805 1 94.81 209 LEU A N 1
ATOM 1555 C CA . LEU A 1 209 ? 9.953 20.031 6.434 1 94.81 209 LEU A CA 1
ATOM 1556 C C . LEU A 1 209 ? 9.758 19.469 7.84 1 94.81 209 LEU A C 1
ATOM 1558 O O . LEU A 1 209 ? 9.555 20.234 8.789 1 94.81 209 LEU A O 1
ATOM 1562 N N . ASP A 1 210 ? 9.836 18.219 7.934 1 94.44 210 ASP A N 1
ATOM 1563 C CA . ASP A 1 210 ? 9.641 17.578 9.227 1 94.44 210 ASP A CA 1
ATOM 1564 C C . ASP A 1 210 ? 10.688 18.031 10.234 1 94.44 210 ASP A C 1
ATOM 1566 O O . ASP A 1 210 ? 10.375 18.266 11.406 1 94.44 210 ASP A O 1
ATOM 1570 N N . ALA A 1 211 ? 11.906 18.125 9.789 1 95.12 211 ALA A N 1
ATOM 1571 C CA . ALA A 1 211 ? 12.992 18.562 10.656 1 95.12 211 ALA A CA 1
ATOM 1572 C C . ALA A 1 211 ? 12.781 19.984 11.125 1 95.12 211 ALA A C 1
ATOM 1574 O O . ALA A 1 211 ? 13.008 20.312 12.297 1 95.12 211 ALA A O 1
ATOM 1575 N N . LEU A 1 212 ? 12.391 20.812 10.227 1 96.06 212 LEU A N 1
ATOM 1576 C CA . LEU A 1 212 ? 12.18 22.219 10.547 1 96.06 212 LEU A CA 1
ATOM 1577 C C . LEU A 1 212 ? 11.016 22.391 11.516 1 96.06 212 LEU A C 1
ATOM 1579 O O . LEU A 1 212 ? 11.109 23.156 12.477 1 96.06 212 LEU A O 1
ATOM 1583 N N . LEU A 1 213 ? 9.922 21.672 11.266 1 96.5 213 LEU A N 1
ATOM 1584 C CA . LEU A 1 213 ? 8.781 21.734 12.18 1 96.5 213 LEU A CA 1
ATOM 1585 C C . LEU A 1 213 ? 9.188 21.25 13.57 1 96.5 213 LEU A C 1
ATOM 1587 O O . LEU A 1 213 ? 8.773 21.844 14.57 1 96.5 213 LEU A O 1
ATOM 1591 N N . GLY A 1 214 ? 9.977 20.234 13.578 1 95.06 214 GLY A N 1
ATOM 1592 C CA . GLY A 1 214 ? 10.492 19.75 14.852 1 95.06 214 GLY A CA 1
ATOM 1593 C C . GLY A 1 214 ? 11.352 20.766 15.57 1 95.06 214 GLY A C 1
ATOM 1594 O O . GLY A 1 214 ? 11.219 20.969 16.781 1 95.06 214 GLY A O 1
ATOM 1595 N N . SER A 1 215 ? 12.211 21.406 14.867 1 93.88 215 SER A N 1
ATOM 1596 C CA . SER A 1 215 ? 13.102 22.406 15.445 1 93.88 215 SER A CA 1
ATOM 1597 C C . SER A 1 215 ? 12.328 23.594 16 1 93.88 215 SER A C 1
ATOM 1599 O O . SER A 1 215 ? 12.641 24.109 17.078 1 93.88 215 SER A O 1
ATOM 1601 N N . VAL A 1 216 ? 11.352 24.062 15.227 1 95.69 216 VAL A N 1
ATOM 1602 C CA . VAL A 1 216 ? 10.539 25.188 15.672 1 95.69 216 VAL A CA 1
ATOM 1603 C C . VAL A 1 216 ? 9.758 24.797 16.922 1 95.69 216 VAL A C 1
ATOM 1605 O O . VAL A 1 216 ? 9.688 25.562 17.891 1 95.69 216 VAL A O 1
ATOM 1608 N N . ALA A 1 217 ? 9.18 23.609 16.891 1 96.44 217 ALA A N 1
ATOM 1609 C CA . ALA A 1 217 ? 8.43 23.125 18.047 1 96.44 217 ALA A CA 1
ATOM 1610 C C . ALA A 1 217 ? 9.32 23.047 19.281 1 96.44 217 ALA A C 1
ATOM 1612 O O . ALA A 1 217 ? 8.883 23.391 20.391 1 96.44 217 ALA A O 1
ATOM 1613 N N . ALA A 1 218 ? 10.523 22.672 19.094 1 93 218 ALA A N 1
ATOM 1614 C CA . ALA A 1 218 ? 11.461 22.516 20.203 1 93 218 ALA A CA 1
ATOM 1615 C C . ALA A 1 218 ? 11.859 23.875 20.766 1 93 218 ALA A C 1
ATOM 1617 O O . ALA A 1 218 ? 12.195 23.984 21.953 1 93 218 ALA A O 1
ATOM 1618 N N . ALA A 1 219 ? 11.828 24.859 19.969 1 93.38 219 ALA A N 1
ATOM 1619 C CA . ALA A 1 219 ? 12.258 26.188 20.359 1 93.38 219 ALA A CA 1
ATOM 1620 C C . ALA A 1 219 ? 11.164 26.906 21.156 1 93.38 219 ALA A C 1
ATOM 1622 O O . ALA A 1 219 ? 11.422 27.922 21.812 1 93.38 219 ALA A O 1
ATOM 1623 N N . LEU A 1 220 ? 9.969 26.438 21.109 1 94.06 220 LEU A N 1
ATOM 1624 C CA . LEU A 1 220 ? 8.812 27.094 21.719 1 94.06 220 LEU A CA 1
ATOM 1625 C C . LEU A 1 220 ? 8.281 26.281 22.891 1 94.06 220 LEU A C 1
ATOM 1627 O O . LEU A 1 220 ? 8.555 25.078 22.984 1 94.06 220 LEU A O 1
ATOM 1631 N N . PRO A 1 221 ? 7.688 26.891 23.891 1 93.69 221 PRO A N 1
ATOM 1632 C CA . PRO A 1 221 ? 7.055 26.156 24.984 1 93.69 221 PRO A CA 1
ATOM 1633 C C . PRO A 1 221 ? 5.758 25.469 24.547 1 93.69 221 PRO A C 1
ATOM 1635 O O . PRO A 1 221 ? 4.703 25.719 25.141 1 93.69 221 PRO A O 1
ATOM 1638 N N . VAL A 1 222 ? 5.855 24.625 23.562 1 95.81 222 VAL A N 1
ATOM 1639 C CA . VAL A 1 222 ? 4.676 23.969 23.016 1 95.81 222 VAL A CA 1
ATOM 1640 C C . VAL A 1 222 ? 4.648 22.5 23.438 1 95.81 222 VAL A C 1
ATOM 1642 O O . VAL A 1 222 ? 5.699 21.875 23.578 1 95.81 222 VAL A O 1
ATOM 1645 N N . SER A 1 223 ? 3.459 22.062 23.672 1 96.12 223 SER A N 1
ATOM 1646 C CA . SER A 1 223 ? 3.268 20.656 24.031 1 96.12 223 SER A CA 1
ATOM 1647 C C . SER A 1 223 ? 2.812 19.844 22.828 1 96.12 223 SER A C 1
ATOM 1649 O O . SER A 1 223 ? 3.062 18.625 22.766 1 96.12 223 SER A O 1
ATOM 1651 N N . HIS A 1 224 ? 2.084 20.516 21.891 1 97.12 224 HIS A N 1
ATOM 1652 C CA . HIS A 1 224 ? 1.52 19.781 20.75 1 97.12 224 HIS A CA 1
ATOM 1653 C C . HIS A 1 224 ? 1.807 20.516 19.438 1 97.12 224 HIS A C 1
ATOM 1655 O O . HIS A 1 224 ? 1.704 21.734 19.375 1 97.12 224 HIS A O 1
ATOM 1661 N N . LEU A 1 225 ? 2.256 19.766 18.469 1 97.62 225 LEU A N 1
ATOM 1662 C CA . LEU A 1 225 ? 2.311 20.203 17.078 1 97.62 225 LEU A CA 1
ATOM 1663 C C . LEU A 1 225 ? 1.117 19.672 16.297 1 97.62 225 LEU A C 1
ATOM 1665 O O . LEU A 1 225 ? 0.947 18.453 16.172 1 97.62 225 LEU A O 1
ATOM 1669 N N . LEU A 1 226 ? 0.262 20.578 15.812 1 97.94 226 LEU A N 1
ATOM 1670 C CA . LEU A 1 226 ? -0.953 20.203 15.102 1 97.94 226 LEU A CA 1
ATOM 1671 C C . LEU A 1 226 ? -0.74 20.25 13.594 1 97.94 226 LEU A C 1
ATOM 1673 O O . LEU A 1 226 ? -0.323 21.281 13.062 1 97.94 226 LEU A O 1
ATOM 1677 N N . LEU A 1 227 ? -1.027 19.156 12.945 1 97.31 227 LEU A N 1
ATOM 1678 C CA . LEU A 1 227 ? -0.83 19.047 11.508 1 97.31 227 LEU A CA 1
ATOM 1679 C C . LEU A 1 227 ? -2.168 18.953 10.781 1 97.31 227 LEU A C 1
ATOM 1681 O O . LEU A 1 227 ? -3.098 18.297 11.258 1 97.31 227 LEU A O 1
ATOM 1685 N N . GLY A 1 228 ? -2.26 19.641 9.617 1 96.5 228 GLY A N 1
ATOM 1686 C CA . GLY A 1 228 ? -3.484 19.656 8.836 1 96.5 228 GLY A CA 1
ATOM 1687 C C . GLY A 1 228 ? -3.498 18.625 7.723 1 96.5 228 GLY A C 1
ATOM 1688 O O . GLY A 1 228 ? -4.18 18.812 6.711 1 96.5 228 GLY A O 1
ATOM 1689 N N . GLU A 1 229 ? -2.777 17.609 7.887 1 94.25 229 GLU A N 1
ATOM 1690 C CA . GLU A 1 229 ? -2.74 16.562 6.871 1 94.25 229 GLU A CA 1
ATOM 1691 C C . GLU A 1 229 ? -4.078 15.844 6.773 1 94.25 229 GLU A C 1
ATOM 1693 O O . GLU A 1 229 ? -4.625 15.398 7.789 1 94.25 229 GLU A O 1
ATOM 1698 N N . THR A 1 230 ? -4.578 15.742 5.562 1 94.38 230 THR A N 1
ATOM 1699 C CA . THR A 1 230 ? -5.875 15.109 5.344 1 94.38 230 THR A CA 1
ATOM 1700 C C . THR A 1 230 ? -5.723 13.602 5.184 1 94.38 230 THR A C 1
ATOM 1702 O O . THR A 1 230 ? -4.605 13.094 5.055 1 94.38 230 THR A O 1
ATOM 1705 N N . ALA A 1 231 ? -6.848 12.961 5.203 1 92.88 231 ALA A N 1
ATOM 1706 C CA . ALA A 1 231 ? -6.871 11.516 4.977 1 92.88 231 ALA A CA 1
ATOM 1707 C C . ALA A 1 231 ? -6.305 11.172 3.602 1 92.88 231 ALA A C 1
ATOM 1709 O O . ALA A 1 231 ? -5.641 10.148 3.438 1 92.88 231 ALA A O 1
ATOM 1710 N N . THR A 1 232 ? -6.617 12.016 2.611 1 92.06 232 THR A N 1
ATOM 1711 C CA . THR A 1 232 ? -6.121 11.82 1.255 1 92.06 232 THR A CA 1
ATOM 1712 C C . THR A 1 232 ? -4.594 11.867 1.226 1 92.06 232 THR A C 1
ATOM 1714 O O . THR A 1 232 ? -3.955 11.008 0.615 1 92.06 232 THR A O 1
ATOM 1717 N N . ARG A 1 233 ? -4.098 12.797 1.914 1 92.12 233 ARG A N 1
ATOM 1718 C CA . ARG A 1 233 ? -2.646 12.945 1.954 1 92.12 233 ARG A CA 1
ATOM 1719 C C . ARG A 1 233 ? -2.004 11.805 2.736 1 92.12 233 ARG A C 1
ATOM 1721 O O . ARG A 1 233 ? -0.905 11.352 2.404 1 92.12 233 ARG A O 1
ATOM 1728 N N . GLU A 1 234 ? -2.633 11.453 3.748 1 93.12 234 GLU A N 1
ATOM 1729 C CA . GLU A 1 234 ? -2.139 10.312 4.508 1 93.12 234 GLU A CA 1
ATOM 1730 C C . GLU A 1 234 ? -2.096 9.055 3.645 1 93.12 234 GLU A C 1
ATOM 1732 O O . GLU A 1 234 ? -1.115 8.305 3.676 1 93.12 234 GLU A O 1
ATOM 1737 N N . ALA A 1 235 ? -3.164 8.812 2.912 1 93 235 ALA A N 1
ATOM 1738 C CA . ALA A 1 235 ? -3.209 7.66 2.016 1 93 235 ALA A CA 1
ATOM 1739 C C . ALA A 1 235 ? -2.055 7.699 1.018 1 93 235 ALA A C 1
ATOM 1741 O O . ALA A 1 235 ? -1.425 6.676 0.748 1 93 235 ALA A O 1
ATOM 1742 N N . GLN A 1 236 ? -1.84 8.883 0.483 1 91.56 236 GLN A N 1
ATOM 1743 C CA . GLN A 1 236 ? -0.728 9.062 -0.444 1 91.56 236 GLN A CA 1
ATOM 1744 C C . GLN A 1 236 ? 0.605 8.742 0.228 1 91.56 236 GLN A C 1
ATOM 1746 O O . GLN A 1 236 ? 1.457 8.07 -0.357 1 91.56 236 GLN A O 1
ATOM 1751 N N . ARG A 1 237 ? 0.724 9.188 1.369 1 90.69 237 ARG A N 1
ATOM 1752 C CA . ARG A 1 237 ? 1.953 8.953 2.119 1 90.69 237 ARG A CA 1
ATOM 1753 C C . ARG A 1 237 ? 2.131 7.469 2.426 1 90.69 237 ARG A C 1
ATOM 1755 O O . ARG A 1 237 ? 3.25 6.953 2.398 1 90.69 237 ARG A O 1
ATOM 1762 N N . VAL A 1 238 ? 1.09 6.84 2.729 1 90.56 238 VAL A N 1
ATOM 1763 C CA . VAL A 1 238 ? 1.124 5.41 3.031 1 90.56 238 VAL A CA 1
ATOM 1764 C C . VAL A 1 238 ? 1.603 4.633 1.808 1 90.56 238 VAL A C 1
ATOM 1766 O O . VAL A 1 238 ? 2.502 3.797 1.909 1 90.56 238 VAL A O 1
ATOM 1769 N N . ILE A 1 239 ? 1.005 4.906 0.684 1 89.88 239 ILE A N 1
ATOM 1770 C CA . ILE A 1 239 ? 1.367 4.199 -0.539 1 89.88 239 ILE A CA 1
ATOM 1771 C C . ILE A 1 239 ? 2.807 4.531 -0.922 1 89.88 239 ILE A C 1
ATOM 1773 O O . ILE A 1 239 ? 3.578 3.646 -1.297 1 89.88 239 ILE A O 1
ATOM 1777 N N . ALA A 1 240 ? 3.152 5.812 -0.839 1 88.31 240 ALA A N 1
ATOM 1778 C CA . ALA A 1 240 ? 4.52 6.227 -1.139 1 88.31 240 ALA A CA 1
ATOM 1779 C C . ALA A 1 240 ? 5.516 5.555 -0.2 1 88.31 240 ALA A C 1
ATOM 1781 O O . ALA A 1 240 ? 6.559 5.062 -0.64 1 88.31 240 ALA A O 1
ATOM 1782 N N . GLY A 1 241 ? 5.211 5.598 1.07 1 87.88 241 GLY A N 1
ATOM 1783 C CA . GLY A 1 241 ? 6.074 4.965 2.051 1 87.88 241 GLY A CA 1
ATOM 1784 C C . GLY A 1 241 ? 6.238 3.473 1.825 1 87.88 241 GLY A C 1
ATOM 1785 O O . GLY A 1 241 ? 7.332 2.93 1.999 1 87.88 241 GLY A O 1
ATOM 1786 N N . THR A 1 242 ? 5.203 2.844 1.446 1 86.5 242 THR A N 1
ATOM 1787 C CA . THR A 1 242 ? 5.246 1.42 1.132 1 86.5 242 THR A CA 1
ATOM 1788 C C . THR A 1 242 ? 6.152 1.156 -0.067 1 86.5 242 THR A C 1
ATOM 1790 O O . THR A 1 242 ? 6.965 0.229 -0.046 1 86.5 242 THR A O 1
ATOM 1793 N N . ALA A 1 243 ? 6.035 2.014 -1.016 1 85.62 243 ALA A N 1
ATOM 1794 C CA . ALA A 1 243 ? 6.824 1.869 -2.236 1 85.62 243 ALA A CA 1
ATOM 1795 C C . ALA A 1 243 ? 8.305 2.145 -1.971 1 85.62 243 ALA A C 1
ATOM 1797 O O . ALA A 1 243 ? 9.172 1.626 -2.674 1 85.62 243 ALA A O 1
ATOM 1798 N N . GLN A 1 244 ? 8.539 2.895 -0.965 1 83.75 244 GLN A N 1
ATOM 1799 C CA . GLN A 1 244 ? 9.914 3.268 -0.642 1 83.75 244 GLN A CA 1
ATOM 1800 C C . GLN A 1 244 ? 10.508 2.322 0.398 1 83.75 244 GLN A C 1
ATOM 1802 O O . GLN A 1 244 ? 11.703 2.4 0.706 1 83.75 244 GLN A O 1
ATOM 1807 N N . GLY A 1 245 ? 9.695 1.521 0.928 1 81.31 245 GLY A N 1
ATOM 1808 C CA . GLY A 1 245 ? 10.18 0.568 1.915 1 81.31 245 GLY A CA 1
ATOM 1809 C C . GLY A 1 245 ? 10.227 1.137 3.32 1 81.31 245 GLY A C 1
ATOM 1810 O O . GLY A 1 245 ? 11.125 0.817 4.098 1 81.31 245 GLY A O 1
ATOM 1811 N N . ARG A 1 246 ? 9.344 1.991 3.654 1 82.19 246 ARG A N 1
ATOM 1812 C CA . ARG A 1 246 ? 9.289 2.605 4.977 1 82.19 246 ARG A CA 1
ATOM 1813 C C . ARG A 1 246 ? 8.383 1.812 5.91 1 82.19 246 ARG A C 1
ATOM 1815 O O . ARG A 1 246 ? 7.965 2.316 6.957 1 82.19 246 ARG A O 1
ATOM 1822 N N . GLY A 1 247 ? 8.148 0.615 5.637 1 76.88 247 GLY A N 1
ATOM 1823 C CA . GLY A 1 247 ? 7.188 -0.199 6.359 1 76.88 247 GLY A CA 1
ATOM 1824 C C . GLY A 1 247 ? 7.465 -0.27 7.848 1 76.88 247 GLY A C 1
ATOM 1825 O O . GLY A 1 247 ? 6.535 -0.354 8.656 1 76.88 247 GLY A O 1
ATOM 1826 N N . TRP A 1 248 ? 8.695 -0.205 8.227 1 78 248 TRP A N 1
ATOM 1827 C CA . TRP A 1 248 ? 9.055 -0.351 9.633 1 78 248 TRP A CA 1
ATOM 1828 C C . TRP A 1 248 ? 8.648 0.882 10.438 1 78 248 TRP A C 1
ATOM 1830 O O . TRP A 1 248 ? 8.109 0.765 11.539 1 78 248 TRP A O 1
ATOM 1840 N N . SER A 1 249 ? 8.82 1.989 9.852 1 85.62 249 SER A N 1
ATOM 1841 C CA . SER A 1 249 ? 8.594 3.223 10.602 1 85.62 249 SER A CA 1
ATOM 1842 C C . SER A 1 249 ? 7.238 3.83 10.266 1 85.62 249 SER A C 1
ATOM 1844 O O . SER A 1 249 ? 6.762 4.723 10.969 1 85.62 249 SER A O 1
ATOM 1846 N N . LEU A 1 250 ? 6.574 3.309 9.258 1 86.5 250 LEU A N 1
ATOM 1847 C CA . LEU A 1 250 ? 5.324 3.877 8.758 1 86.5 250 LEU A CA 1
ATOM 1848 C C . LEU A 1 250 ? 4.273 3.918 9.859 1 86.5 250 LEU A C 1
ATOM 1850 O O . LEU A 1 250 ? 3.545 4.906 9.992 1 86.5 250 LEU A O 1
ATOM 1854 N N . PRO A 1 251 ? 4.18 2.887 10.711 1 85.94 251 PRO A N 1
ATOM 1855 C CA . PRO A 1 251 ? 3.172 2.932 11.773 1 85.94 251 PRO A CA 1
ATOM 1856 C C . PRO A 1 251 ? 3.346 4.137 12.703 1 85.94 251 PRO A C 1
ATOM 1858 O O . PRO A 1 251 ? 2.359 4.688 13.195 1 85.94 251 PRO A O 1
ATOM 1861 N N . LEU A 1 252 ? 4.551 4.578 12.906 1 86 252 LEU A N 1
ATOM 1862 C CA . LEU A 1 252 ? 4.828 5.715 13.781 1 86 252 LEU A CA 1
ATOM 1863 C C . LEU A 1 252 ? 4.32 7.012 13.156 1 86 252 LEU A C 1
ATOM 1865 O O . LEU A 1 252 ? 3.982 7.957 13.875 1 86 252 LEU A O 1
ATOM 1869 N N . ASP A 1 253 ? 4.227 6.977 11.859 1 84.12 253 ASP A N 1
ATOM 1870 C CA . ASP A 1 253 ? 3.797 8.164 11.133 1 84.12 253 ASP A CA 1
ATOM 1871 C C . ASP A 1 253 ? 2.277 8.203 10.992 1 84.12 253 ASP A C 1
ATOM 1873 O O . ASP A 1 253 ? 1.712 9.219 10.586 1 84.12 253 ASP A O 1
ATOM 1877 N N . LEU A 1 254 ? 1.646 7.141 11.359 1 86.06 254 LEU A N 1
ATOM 1878 C CA . LEU A 1 254 ? 0.216 7.043 11.086 1 86.06 254 LEU A CA 1
ATOM 1879 C C . LEU A 1 254 ? -0.592 7.219 12.367 1 86.06 254 LEU A C 1
ATOM 1881 O O . LEU A 1 254 ? -1.825 7.207 12.336 1 86.06 254 LEU A O 1
ATOM 1885 N N . VAL A 1 255 ? 0.07 7.449 13.461 1 79.88 255 VAL A N 1
ATOM 1886 C CA . VAL A 1 255 ? -0.655 7.652 14.711 1 79.88 255 VAL A CA 1
ATOM 1887 C C . VAL A 1 255 ? -1.264 9.055 14.734 1 79.88 255 VAL A C 1
ATOM 1889 O O . VAL A 1 255 ? -0.688 9.992 14.188 1 79.88 255 VAL A O 1
ATOM 1892 N N . THR A 1 256 ? -2.422 9.07 15.344 1 78.94 256 THR A N 1
ATOM 1893 C CA . THR A 1 256 ? -3.08 10.367 15.461 1 78.94 256 THR A CA 1
ATOM 1894 C C . THR A 1 256 ? -2.291 11.289 16.375 1 78.94 256 THR A C 1
ATOM 1896 O O . THR A 1 256 ? -2.131 12.477 16.094 1 78.94 256 THR A O 1
ATOM 1899 N N . LEU A 1 257 ? -1.824 10.703 17.484 1 80.38 257 LEU A N 1
ATOM 1900 C CA . LEU A 1 257 ? -1.033 11.438 18.469 1 80.38 257 LEU A CA 1
ATOM 1901 C C . LEU A 1 257 ? 0.266 10.703 18.781 1 80.38 257 LEU A C 1
ATOM 1903 O O . LEU A 1 257 ? 0.243 9.578 19.281 1 80.38 257 LEU A O 1
ATOM 1907 N N . SER A 1 258 ? 1.365 11.414 18.484 1 82 258 SER A N 1
ATOM 1908 C CA . SER A 1 258 ? 2.66 10.789 18.75 1 82 258 SER A CA 1
ATOM 1909 C C . SER A 1 258 ? 3.072 10.961 20.203 1 82 258 SER A C 1
ATOM 1911 O O . SER A 1 258 ? 2.52 11.805 20.922 1 82 258 SER A O 1
ATOM 1913 N N . SER A 1 259 ? 3.988 10.133 20.656 1 72.25 259 SER A N 1
ATOM 1914 C CA . SER A 1 259 ? 4.465 10.195 22.031 1 72.25 259 SER A CA 1
ATOM 1915 C C . SER A 1 259 ? 5.789 10.953 22.125 1 72.25 259 SER A C 1
ATOM 1917 O O . SER A 1 259 ? 6.457 10.914 23.172 1 72.25 259 SER A O 1
ATOM 1919 N N . GLN A 1 260 ? 6.102 11.734 21.297 1 77.12 260 GLN A N 1
ATOM 1920 C CA . GLN A 1 260 ? 7.332 12.516 21.281 1 77.12 260 GLN A CA 1
ATOM 1921 C C . GLN A 1 260 ? 7.27 13.641 22.312 1 77.12 260 GLN A C 1
ATOM 1923 O O . GLN A 1 260 ? 6.23 13.859 22.953 1 77.12 260 GLN A O 1
ATOM 1928 N N . SER A 1 261 ? 8.453 14.203 22.656 1 81.56 261 SER A N 1
ATOM 1929 C CA . SER A 1 261 ? 8.484 15.32 23.578 1 81.56 261 SER A CA 1
ATOM 1930 C C . SER A 1 261 ? 7.434 16.375 23.234 1 81.56 261 SER A C 1
ATOM 1932 O O . SER A 1 261 ? 6.684 16.812 24.109 1 81.56 261 SER A O 1
ATOM 1934 N N . VAL A 1 262 ? 7.422 16.734 22.031 1 93 262 VAL A N 1
ATOM 1935 C CA . VAL A 1 262 ? 6.301 17.5 21.484 1 93 262 VAL A CA 1
ATOM 1936 C C . VAL A 1 262 ? 5.402 16.562 20.672 1 93 262 VAL A C 1
ATOM 1938 O O . VAL A 1 262 ? 5.824 16.016 19.656 1 93 262 VAL A O 1
ATOM 1941 N N . ALA A 1 263 ? 4.227 16.391 21.219 1 94.5 263 ALA A N 1
ATOM 1942 C CA . ALA A 1 263 ? 3.311 15.445 20.594 1 94.5 263 ALA A CA 1
ATOM 1943 C C . ALA A 1 263 ? 2.811 15.984 19.25 1 94.5 263 ALA A C 1
ATOM 1945 O O . ALA A 1 263 ? 2.529 17.172 19.125 1 94.5 263 ALA A O 1
ATOM 1946 N N . ARG A 1 264 ? 2.781 15.172 18.266 1 95.38 264 ARG A N 1
ATOM 1947 C CA . ARG A 1 264 ? 2.236 15.539 16.969 1 95.38 264 ARG A CA 1
ATOM 1948 C C . ARG A 1 264 ? 0.813 15.016 16.797 1 95.38 264 ARG A C 1
ATOM 1950 O O . ARG A 1 264 ? 0.558 13.82 17 1 95.38 264 ARG A O 1
ATOM 1957 N N . LEU A 1 265 ? -0.098 15.945 16.547 1 96.06 265 LEU A N 1
ATOM 1958 C CA . LEU A 1 265 ? -1.507 15.602 16.391 1 96.06 265 LEU A CA 1
ATOM 1959 C C . LEU A 1 265 ? -1.987 15.914 14.969 1 96.06 265 LEU A C 1
ATOM 1961 O O . LEU A 1 265 ? -1.869 17.047 14.508 1 96.06 265 LEU A O 1
ATOM 1965 N N . ARG A 1 266 ? -2.484 14.914 14.32 1 95.12 266 ARG A N 1
ATOM 1966 C CA . ARG A 1 266 ? -3.035 15.102 12.984 1 95.12 266 ARG A CA 1
ATOM 1967 C C . ARG A 1 266 ? -4.531 15.383 13.039 1 95.12 266 ARG A C 1
ATOM 1969 O O . ARG A 1 266 ? -5.348 14.484 12.828 1 95.12 266 ARG A O 1
ATOM 1976 N N . GLY A 1 267 ? -4.824 16.594 13.109 1 95.62 267 GLY A N 1
ATOM 1977 C CA . GLY A 1 267 ? -6.172 17.016 13.461 1 95.62 267 GLY A CA 1
ATOM 1978 C C . GLY A 1 267 ? -7.156 16.875 12.312 1 95.62 267 GLY A C 1
ATOM 1979 O O . GLY A 1 267 ? -8.367 16.797 12.531 1 95.62 267 GLY A O 1
ATOM 1980 N N . ALA A 1 268 ? -6.648 16.859 11.086 1 95.94 268 ALA A N 1
ATOM 1981 C CA . ALA A 1 268 ? -7.543 16.828 9.93 1 95.94 268 ALA A CA 1
ATOM 1982 C C . ALA A 1 268 ? -7.516 15.461 9.25 1 95.94 268 ALA A C 1
ATOM 1984 O O . ALA A 1 268 ? -7.98 15.312 8.117 1 95.94 268 ALA A O 1
ATOM 1985 N N . ARG A 1 269 ? -7.059 14.461 9.914 1 93.56 269 ARG A N 1
ATOM 1986 C CA . ARG A 1 269 ? -6.773 13.172 9.289 1 93.56 269 ARG A CA 1
ATOM 1987 C C . ARG A 1 269 ? -8.062 12.453 8.914 1 93.56 269 ARG A C 1
ATOM 1989 O O . ARG A 1 269 ? -8.039 11.477 8.156 1 93.56 269 ARG A O 1
ATOM 1996 N N . GLU A 1 270 ? -9.172 12.875 9.398 1 90.19 270 GLU A N 1
ATOM 1997 C CA . GLU A 1 270 ? -10.43 12.219 9.078 1 90.19 270 GLU A CA 1
ATOM 1998 C C . GLU A 1 270 ? -11.164 12.945 7.953 1 90.19 270 GLU A C 1
ATOM 2000 O O . GLU A 1 270 ? -12.219 12.5 7.504 1 90.19 270 GLU A O 1
ATOM 2005 N N . LEU A 1 271 ? -10.578 13.953 7.465 1 92.75 271 LEU A N 1
ATOM 2006 C CA . LEU A 1 271 ? -11.148 14.688 6.344 1 92.75 271 LEU A CA 1
ATOM 2007 C C . LEU A 1 271 ? -10.453 14.328 5.039 1 92.75 271 LEU A C 1
ATOM 2009 O O . LEU A 1 271 ? -9.227 14.188 5.004 1 92.75 271 LEU A O 1
ATOM 2013 N N . SER A 1 272 ? -11.258 14.117 4.004 1 89.56 272 SER A N 1
ATOM 2014 C CA . SER A 1 272 ? -10.648 14.031 2.68 1 89.56 272 SER A CA 1
ATOM 2015 C C . SER A 1 272 ? -10.211 15.406 2.186 1 89.56 272 SER A C 1
ATOM 2017 O O . SER A 1 272 ? -10.688 16.438 2.678 1 89.56 272 SER A O 1
ATOM 2019 N N . ALA A 1 273 ? -9.297 15.398 1.225 1 90.56 273 ALA A N 1
ATOM 2020 C CA . ALA A 1 273 ? -8.867 16.672 0.624 1 90.56 273 ALA A CA 1
ATOM 2021 C C . ALA A 1 273 ? -10.062 17.422 0.031 1 90.56 273 ALA A C 1
ATOM 2023 O O . ALA A 1 273 ? -10.133 18.641 0.12 1 90.56 273 ALA A O 1
ATOM 2024 N N . LYS A 1 274 ? -10.961 16.703 -0.511 1 87.5 274 LYS A N 1
ATOM 2025 C CA . LYS A 1 274 ? -12.164 17.312 -1.091 1 87.5 274 LYS A CA 1
ATOM 2026 C C . LYS A 1 274 ? -13.031 17.953 -0.013 1 87.5 274 LYS A C 1
ATOM 2028 O O . LYS A 1 274 ? -13.516 19.062 -0.185 1 87.5 274 LYS A O 1
ATOM 2033 N N . GLU A 1 275 ? -13.258 17.25 1.001 1 90.69 275 GLU A N 1
ATOM 2034 C CA . GLU A 1 275 ? -14.047 17.781 2.109 1 90.69 275 GLU A CA 1
ATOM 2035 C C . GLU A 1 275 ? -13.406 19.031 2.703 1 90.69 275 GLU A C 1
ATOM 2037 O O . GLU A 1 275 ? -14.102 20 3.002 1 90.69 275 GLU A O 1
ATOM 2042 N N . ALA A 1 276 ? -12.078 19 2.879 1 95 276 ALA A N 1
ATOM 2043 C CA . ALA A 1 276 ? -11.375 20.172 3.406 1 95 276 ALA A CA 1
ATOM 2044 C C . ALA A 1 276 ? -11.516 21.359 2.475 1 95 276 ALA A C 1
ATOM 2046 O O . ALA A 1 276 ? -11.727 22.5 2.932 1 95 276 ALA A O 1
ATOM 2047 N N . ALA A 1 277 ? -11.438 21.125 1.229 1 93.25 277 ALA A N 1
ATOM 2048 C CA . ALA A 1 277 ? -11.578 22.188 0.241 1 93.25 277 ALA A CA 1
ATOM 2049 C C . ALA A 1 277 ? -12.992 22.766 0.253 1 93.25 277 ALA A C 1
ATOM 2051 O O . ALA A 1 277 ? -13.172 23.984 0.179 1 93.25 277 ALA A O 1
ATOM 2052 N N . LEU A 1 278 ? -13.961 21.906 0.292 1 92.75 278 LEU A N 1
ATOM 2053 C CA . LEU A 1 278 ? -15.352 22.344 0.349 1 92.75 278 LEU A CA 1
ATOM 2054 C C . LEU A 1 278 ? -15.617 23.141 1.619 1 92.75 278 LEU A C 1
ATOM 2056 O O . LEU A 1 278 ? -16.375 24.125 1.597 1 92.75 278 LEU A O 1
ATOM 2060 N N . TYR A 1 279 ? -15.055 22.672 2.656 1 95.81 279 TYR A N 1
ATOM 2061 C CA . TYR A 1 279 ? -15.195 23.406 3.91 1 95.81 279 TYR A CA 1
ATOM 2062 C C . TYR A 1 279 ? -14.641 24.812 3.781 1 95.81 279 TYR A C 1
ATOM 2064 O O . TYR A 1 279 ? -15.289 25.781 4.18 1 95.81 279 TYR A O 1
ATOM 2072 N N . CYS A 1 280 ? -13.438 24.922 3.266 1 95.69 280 CYS A N 1
ATOM 2073 C CA . CYS A 1 280 ? -12.828 26.219 3.084 1 95.69 280 CYS A CA 1
ATOM 2074 C C . CYS A 1 280 ? -13.688 27.109 2.195 1 95.69 280 CYS A C 1
ATOM 2076 O O . CYS A 1 280 ? -13.867 28.297 2.48 1 95.69 280 CYS A O 1
ATOM 2078 N N . HIS A 1 281 ? -14.211 26.516 1.219 1 93 281 HIS A N 1
ATOM 2079 C CA . HIS A 1 281 ? -15.094 27.25 0.322 1 93 281 HIS A CA 1
ATOM 2080 C C . HIS A 1 281 ? -16.359 27.719 1.046 1 93 281 HIS A C 1
ATOM 2082 O O . HIS A 1 281 ? -16.734 28.891 0.935 1 93 281 HIS A O 1
ATOM 2088 N N . ALA A 1 282 ? -16.938 26.844 1.728 1 94.31 282 ALA A N 1
ATOM 2089 C CA . ALA A 1 282 ? -18.188 27.141 2.447 1 94.31 282 ALA A CA 1
ATOM 2090 C C . ALA A 1 282 ? -17.953 28.219 3.496 1 94.31 282 ALA A C 1
ATOM 2092 O O . ALA A 1 282 ? -18.859 29.016 3.785 1 94.31 282 ALA A O 1
ATOM 2093 N N . ARG A 1 283 ? -16.766 28.266 4.07 1 95.88 283 ARG A N 1
ATOM 2094 C CA . ARG A 1 283 ? -16.438 29.203 5.137 1 95.88 283 ARG A CA 1
ATOM 2095 C C . ARG A 1 283 ? -15.789 30.469 4.578 1 95.88 283 ARG A C 1
ATOM 2097 O O . ARG A 1 283 ? -15.5 31.406 5.32 1 95.88 283 ARG A O 1
ATOM 2104 N N . GLY A 1 284 ? -15.508 30.516 3.307 1 93.88 284 GLY A N 1
ATOM 2105 C CA . GLY A 1 284 ? -14.875 31.672 2.678 1 93.88 284 GLY A CA 1
ATOM 2106 C C . GLY A 1 284 ? -13.398 31.797 3 1 93.88 284 GLY A C 1
ATOM 2107 O O . GLY A 1 284 ? -12.867 32.906 3.1 1 93.88 284 GLY A O 1
ATOM 2108 N N . LEU A 1 285 ? -12.758 30.672 3.246 1 94.12 285 LEU A N 1
ATOM 2109 C CA . LEU A 1 285 ? -11.336 30.656 3.543 1 94.12 285 LEU A CA 1
ATOM 2110 C C . LEU A 1 285 ? -10.516 30.453 2.27 1 94.12 285 LEU A C 1
ATOM 2112 O O . LEU A 1 285 ? -10.852 29.625 1.431 1 94.12 285 LEU A O 1
ATOM 2116 N N . GLU A 1 286 ? -9.531 31.25 2.111 1 88.62 286 GLU A N 1
ATOM 2117 C CA . GLU A 1 286 ? -8.602 31.031 1.004 1 88.62 286 GLU A CA 1
ATOM 2118 C C . GLU A 1 286 ? -7.676 29.859 1.281 1 88.62 286 GLU A C 1
ATOM 2120 O O . GLU A 1 286 ? -7.145 29.734 2.387 1 88.62 286 GLU A O 1
ATOM 2125 N N . SER A 1 287 ? -7.68 28.906 0.397 1 86.19 287 SER A N 1
ATOM 2126 C CA . SER A 1 287 ? -6.766 27.766 0.493 1 86.19 287 SER A CA 1
ATOM 2127 C C . SER A 1 287 ? -6.066 27.516 -0.837 1 86.19 287 SER A C 1
ATOM 2129 O O . SER A 1 287 ? -6.621 27.781 -1.901 1 86.19 287 SER A O 1
ATOM 2131 N N . PHE A 1 288 ? -4.812 26.984 -0.653 1 78.38 288 PHE A N 1
ATOM 2132 C CA . PHE A 1 288 ? -4.004 26.766 -1.849 1 78.38 288 PHE A CA 1
ATOM 2133 C C . PHE A 1 288 ? -3.828 25.281 -2.121 1 78.38 288 PHE A C 1
ATOM 2135 O O . PHE A 1 288 ? -3.773 24.484 -1.188 1 78.38 288 PHE A O 1
ATOM 2142 N N . SER A 1 289 ? -4.094 24.906 -3.309 1 66.88 289 SER A N 1
ATOM 2143 C CA . SER A 1 289 ? -3.844 23.516 -3.682 1 66.88 289 SER A CA 1
ATOM 2144 C C . SER A 1 289 ? -2.455 23.344 -4.285 1 66.88 289 SER A C 1
ATOM 2146 O O . SER A 1 289 ? -2.09 24.062 -5.223 1 66.88 289 SER A O 1
ATOM 2148 N N . TRP A 1 290 ? -1.668 22.547 -3.455 1 59.19 290 TRP A N 1
ATOM 2149 C CA . TRP A 1 290 ? -0.304 22.281 -3.9 1 59.19 290 TRP A CA 1
ATOM 2150 C C . TRP A 1 290 ? -0.248 21.031 -4.762 1 59.19 290 TRP A C 1
ATOM 2152 O O . TRP A 1 290 ? -0.742 19.969 -4.363 1 59.19 290 TRP A O 1
ATOM 2162 N N . ARG A 1 291 ? -0.594 21.016 -6.023 1 53.09 291 ARG A N 1
ATOM 2163 C CA . ARG A 1 291 ? -0.419 19.797 -6.793 1 53.09 291 ARG A CA 1
ATOM 2164 C C . ARG A 1 291 ? 1.06 19.484 -7.004 1 53.09 291 ARG A C 1
ATOM 2166 O O . ARG A 1 291 ? 1.867 20.406 -7.188 1 53.09 291 ARG A O 1
ATOM 2173 N N . ALA A 1 292 ? 1.363 18.25 -6.539 1 51.72 292 ALA A N 1
ATOM 2174 C CA . ALA A 1 292 ? 2.732 17.828 -6.816 1 51.72 292 ALA A CA 1
ATOM 2175 C C . ALA A 1 292 ? 3.135 18.172 -8.25 1 51.72 292 ALA A C 1
ATOM 2177 O O . ALA A 1 292 ? 2.314 18.094 -9.164 1 51.72 292 ALA A O 1
ATOM 2178 N N . ARG A 1 293 ? 4.133 19.047 -8.406 1 49.53 293 ARG A N 1
ATOM 2179 C CA . ARG A 1 293 ? 4.684 19.312 -9.727 1 49.53 293 ARG A CA 1
ATOM 2180 C C . ARG A 1 293 ? 4.684 18.062 -10.594 1 49.53 293 ARG A C 1
ATOM 2182 O O . ARG A 1 293 ? 4.824 16.953 -10.086 1 49.53 293 ARG A O 1
ATOM 2189 N N . ARG A 1 294 ? 4.047 18.094 -11.773 1 49 294 ARG A N 1
ATOM 2190 C CA . ARG A 1 294 ? 4.016 17.094 -12.852 1 49 294 ARG A CA 1
ATOM 2191 C C . ARG A 1 294 ? 5.305 16.281 -12.875 1 49 294 ARG A C 1
ATOM 2193 O O . ARG A 1 294 ? 5.574 15.578 -13.852 1 49 294 ARG A O 1
ATOM 2200 N N . GLY A 1 295 ? 6.117 16.406 -11.789 1 56.62 295 GLY A N 1
ATOM 2201 C CA . GLY A 1 295 ? 7.344 15.656 -11.984 1 56.62 295 GLY A CA 1
ATOM 2202 C C . GLY A 1 295 ? 7.203 14.188 -11.641 1 56.62 295 GLY A C 1
ATOM 2203 O O . GLY A 1 295 ? 6.145 13.75 -11.18 1 56.62 295 GLY A O 1
ATOM 2204 N N . GLY A 1 296 ? 8.008 13.227 -12.156 1 63.03 296 GLY A N 1
ATOM 2205 C CA . GLY A 1 296 ? 8.18 11.781 -12.234 1 63.03 296 GLY A CA 1
ATOM 2206 C C . GLY A 1 296 ? 8.586 11.156 -10.906 1 63.03 296 GLY A C 1
ATOM 2207 O O . GLY A 1 296 ? 9.109 10.039 -10.875 1 63.03 296 GLY A O 1
ATOM 2208 N N . GLY A 1 297 ? 8.406 12.016 -9.641 1 75.94 297 GLY A N 1
ATOM 2209 C CA . GLY A 1 297 ? 8.828 11.359 -8.414 1 75.94 297 GLY A CA 1
ATOM 2210 C C . GLY A 1 297 ? 7.75 10.484 -7.809 1 75.94 297 GLY A C 1
ATOM 2211 O O . GLY A 1 297 ? 6.625 10.438 -8.312 1 75.94 297 GLY A O 1
ATOM 2212 N N . ILE A 1 298 ? 8.031 9.664 -6.863 1 81.88 298 ILE A N 1
ATOM 2213 C CA . ILE A 1 298 ? 7.133 8.711 -6.227 1 81.88 298 ILE A CA 1
ATOM 2214 C C . ILE A 1 298 ? 5.922 9.445 -5.66 1 81.88 298 ILE A C 1
ATOM 2216 O O . ILE A 1 298 ? 4.801 8.938 -5.707 1 81.88 298 ILE A O 1
ATOM 2220 N N . GLU A 1 299 ? 6.102 10.719 -5.195 1 80.44 299 GLU A N 1
ATOM 2221 C CA . GLU A 1 299 ? 5.012 11.492 -4.617 1 80.44 299 GLU A CA 1
ATOM 2222 C C . GLU A 1 299 ? 3.982 11.875 -5.676 1 80.44 299 GLU A C 1
ATOM 2224 O O . GLU A 1 299 ? 2.777 11.742 -5.461 1 80.44 299 GLU A O 1
ATOM 2229 N N . ALA A 1 300 ? 4.484 12.289 -6.719 1 82.94 300 ALA A N 1
ATOM 2230 C CA . ALA A 1 300 ? 3.578 12.664 -7.801 1 82.94 300 ALA A CA 1
ATOM 2231 C C . ALA A 1 300 ? 2.822 11.445 -8.328 1 82.94 300 ALA A C 1
ATOM 2233 O O . ALA A 1 300 ? 1.625 11.523 -8.617 1 82.94 300 ALA A O 1
ATOM 2234 N N . LEU A 1 301 ? 3.529 10.375 -8.492 1 83.56 301 LEU A N 1
ATOM 2235 C CA . LEU A 1 301 ? 2.92 9.141 -8.992 1 83.56 301 LEU A CA 1
ATOM 2236 C C . LEU A 1 301 ? 1.853 8.641 -8.023 1 83.56 301 LEU A C 1
ATOM 2238 O O . LEU A 1 301 ? 0.771 8.227 -8.445 1 83.56 301 LEU A O 1
ATOM 2242 N N . THR A 1 302 ? 2.143 8.703 -6.797 1 87.62 302 THR A N 1
ATOM 2243 C CA . THR A 1 302 ? 1.202 8.227 -5.785 1 87.62 302 THR A CA 1
ATOM 2244 C C . THR A 1 302 ? -0.015 9.148 -5.707 1 87.62 302 THR A C 1
ATOM 2246 O O . THR A 1 302 ? -1.14 8.68 -5.52 1 87.62 302 THR A O 1
ATOM 2249 N N . GLU A 1 303 ? 0.238 10.406 -5.777 1 87.44 303 GLU A N 1
ATOM 2250 C CA . GLU A 1 303 ? -0.869 11.359 -5.777 1 87.44 303 GLU A CA 1
ATOM 2251 C C . GLU A 1 303 ? -1.843 11.078 -6.918 1 87.44 303 GLU A C 1
ATOM 2253 O O . GLU A 1 303 ? -3.057 11.031 -6.707 1 87.44 303 GLU A O 1
ATOM 2258 N N . ARG A 1 304 ? -1.339 10.891 -8.086 1 85.06 304 ARG A N 1
ATOM 2259 C CA . ARG A 1 304 ? -2.172 10.586 -9.242 1 85.06 304 ARG A CA 1
ATOM 2260 C C . ARG A 1 304 ? -2.885 9.25 -9.078 1 85.06 304 ARG A C 1
ATOM 2262 O O . ARG A 1 304 ? -4.055 9.117 -9.445 1 85.06 304 ARG A O 1
ATOM 2269 N N . PHE A 1 305 ? -2.176 8.398 -8.609 1 87.06 305 PHE A N 1
ATOM 2270 C CA . PHE A 1 305 ? -2.719 7.062 -8.398 1 87.06 305 PHE A CA 1
ATOM 2271 C C . PHE A 1 305 ? -3.906 7.105 -7.441 1 87.06 305 PHE A C 1
ATOM 2273 O O . PHE A 1 305 ? -4.98 6.59 -7.758 1 87.06 305 PHE A O 1
ATOM 2280 N N . VAL A 1 306 ? -3.74 7.738 -6.285 1 89 306 VAL A N 1
ATOM 2281 C CA . VAL A 1 306 ? -4.785 7.812 -5.273 1 89 306 VAL A CA 1
ATOM 2282 C C . VAL A 1 306 ? -5.957 8.641 -5.797 1 89 306 VAL A C 1
ATOM 2284 O O . VAL A 1 306 ? -7.121 8.297 -5.566 1 89 306 VAL A O 1
ATOM 2287 N N . ALA A 1 307 ? -5.613 9.688 -6.469 1 86.12 307 ALA A N 1
ATOM 2288 C CA . ALA A 1 307 ? -6.668 10.523 -7.035 1 86.12 307 ALA A CA 1
ATOM 2289 C C . ALA A 1 307 ? -7.516 9.727 -8.023 1 86.12 307 ALA A C 1
ATOM 2291 O O . ALA A 1 307 ? -8.75 9.82 -8.008 1 86.12 307 ALA A O 1
ATOM 2292 N N . THR A 1 308 ? -6.871 8.953 -8.867 1 84.06 308 THR A N 1
ATOM 2293 C CA . THR A 1 308 ? -7.566 8.156 -9.867 1 84.06 308 THR A CA 1
ATOM 2294 C C . THR A 1 308 ? -8.422 7.078 -9.211 1 84.06 308 THR A C 1
ATOM 2296 O O . THR A 1 308 ? -9.57 6.871 -9.594 1 84.06 308 THR A O 1
ATOM 2299 N N . LEU A 1 309 ? -7.844 6.441 -8.25 1 82.88 309 LEU A N 1
ATOM 2300 C CA . LEU A 1 309 ? -8.57 5.379 -7.562 1 82.88 309 LEU A CA 1
ATOM 2301 C C . LEU A 1 309 ? -9.766 5.941 -6.805 1 82.88 309 LEU A C 1
ATOM 2303 O O . LEU A 1 309 ? -10.844 5.332 -6.797 1 82.88 309 LEU A O 1
ATOM 2307 N N . SER A 1 310 ? -9.547 7.078 -6.191 1 79.62 310 SER A N 1
ATOM 2308 C CA . SER A 1 310 ? -10.594 7.676 -5.371 1 79.62 310 SER A CA 1
ATOM 2309 C C . SER A 1 310 ? -11.758 8.164 -6.23 1 79.62 310 SER A C 1
ATOM 2311 O O . SER A 1 310 ? -12.898 8.234 -5.762 1 79.62 310 SER A O 1
ATOM 2313 N N . ALA A 1 311 ? -11.484 8.586 -7.367 1 75.5 311 ALA A N 1
ATOM 2314 C CA . ALA A 1 311 ? -12.531 9.023 -8.281 1 75.5 311 ALA A CA 1
ATOM 2315 C C . ALA A 1 311 ? -13.445 7.867 -8.672 1 75.5 311 ALA A C 1
ATOM 2317 O O . ALA A 1 311 ? -14.648 8.062 -8.883 1 75.5 311 ALA A O 1
ATOM 2318 N N . ARG A 1 312 ? -12.898 6.723 -8.641 1 69.56 312 ARG A N 1
ATOM 2319 C CA . ARG A 1 312 ? -13.648 5.547 -9.07 1 69.56 312 ARG A CA 1
ATOM 2320 C C . ARG A 1 312 ? -14.18 4.762 -7.875 1 69.56 312 ARG A C 1
ATOM 2322 O O . ARG A 1 312 ? -15.219 4.109 -7.961 1 69.56 312 ARG A O 1
ATOM 2329 N N . HIS A 1 313 ? -13.43 4.875 -6.895 1 71.38 313 HIS A N 1
ATOM 2330 C CA . HIS A 1 313 ? -13.758 4.172 -5.66 1 71.38 313 HIS A CA 1
ATOM 2331 C C . HIS A 1 313 ? -13.602 5.086 -4.449 1 71.38 313 HIS A C 1
ATOM 2333 O O . HIS A 1 313 ? -12.555 5.094 -3.801 1 71.38 313 HIS A O 1
ATOM 2339 N N . PRO A 1 314 ? -14.664 5.762 -4.055 1 70.12 314 PRO A N 1
ATOM 2340 C CA . PRO A 1 314 ? -14.586 6.777 -3 1 70.12 314 PRO A CA 1
ATOM 2341 C C . PRO A 1 314 ? -14.094 6.207 -1.67 1 70.12 314 PRO A C 1
ATOM 2343 O O . PRO A 1 314 ? -13.586 6.949 -0.825 1 70.12 314 PRO A O 1
ATOM 2346 N N . ALA A 1 315 ? -14.25 4.922 -1.511 1 74.75 315 ALA A N 1
ATOM 2347 C CA . ALA A 1 315 ? -13.859 4.324 -0.236 1 74.75 315 ALA A CA 1
ATOM 2348 C C . ALA A 1 315 ? -12.359 4.027 -0.202 1 74.75 315 ALA A C 1
ATOM 2350 O O . ALA A 1 315 ? -11.828 3.604 0.827 1 74.75 315 ALA A O 1
ATOM 2351 N N . THR A 1 316 ? -11.703 4.355 -1.259 1 81.25 316 THR A N 1
ATOM 2352 C CA . THR A 1 316 ? -10.297 3.988 -1.421 1 81.25 316 THR A CA 1
ATOM 2353 C C . THR A 1 316 ? -9.445 4.605 -0.314 1 81.25 316 THR A C 1
ATOM 2355 O O . THR A 1 316 ? -8.641 3.916 0.313 1 81.25 316 THR A O 1
ATOM 2358 N N . VAL A 1 317 ? -9.625 5.895 -0.066 1 87.44 317 VAL A N 1
ATOM 2359 C CA . VAL A 1 317 ? -8.812 6.609 0.913 1 87.44 317 VAL A CA 1
ATOM 2360 C C . VAL A 1 317 ? -8.984 5.977 2.291 1 87.44 317 VAL A C 1
ATOM 2362 O O . VAL A 1 317 ? -8 5.68 2.975 1 87.44 317 VAL A O 1
ATOM 2365 N N . GLY A 1 318 ? -10.219 5.754 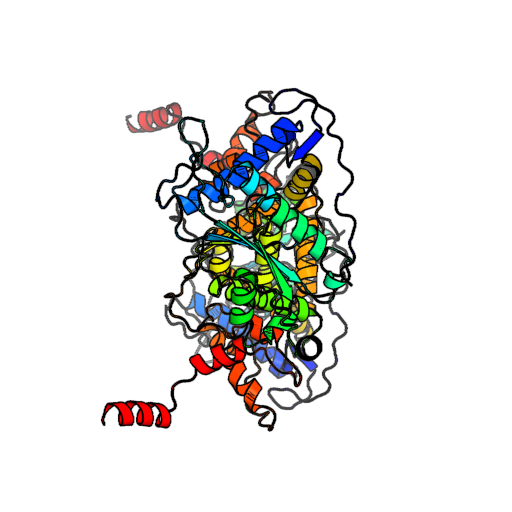2.621 1 84.88 318 GLY A N 1
ATOM 2366 C CA . GLY A 1 318 ? -10.484 5.102 3.895 1 84.88 318 GLY A CA 1
ATOM 2367 C C . GLY A 1 318 ? -9.93 3.693 3.973 1 84.88 318 GLY A C 1
ATOM 2368 O O . GLY A 1 318 ? -9.406 3.285 5.012 1 84.88 318 GLY A O 1
ATOM 2369 N N . ALA A 1 319 ? -9.969 3.006 2.908 1 84.06 319 ALA A N 1
ATOM 2370 C CA . ALA A 1 319 ? -9.461 1.637 2.85 1 84.06 319 ALA A CA 1
ATOM 2371 C C . ALA A 1 319 ? -7.949 1.602 3.059 1 84.06 319 ALA A C 1
ATOM 2373 O O . ALA A 1 319 ? -7.438 0.756 3.797 1 84.06 319 ALA A O 1
ATOM 2374 N N . ILE A 1 320 ? -7.25 2.506 2.398 1 88.31 320 ILE A N 1
ATOM 2375 C CA . ILE A 1 320 ? -5.793 2.572 2.492 1 88.31 320 ILE A CA 1
ATOM 2376 C C . ILE A 1 320 ? -5.383 2.879 3.93 1 88.31 320 ILE A C 1
ATOM 2378 O O . ILE A 1 320 ? -4.539 2.186 4.504 1 88.31 320 ILE A O 1
ATOM 2382 N N . THR A 1 321 ? -6 3.867 4.473 1 86.12 321 THR A N 1
ATOM 2383 C CA . THR A 1 321 ? -5.617 4.301 5.812 1 86.12 321 THR A CA 1
ATOM 2384 C C . THR A 1 321 ? -5.965 3.234 6.848 1 86.12 321 THR A C 1
ATOM 2386 O O . THR A 1 321 ? -5.215 3.023 7.805 1 86.12 321 THR A O 1
ATOM 2389 N N . ARG A 1 322 ? -6.98 2.604 6.613 1 82.5 322 ARG A N 1
ATOM 2390 C CA . ARG A 1 322 ? -7.371 1.528 7.52 1 82.5 322 ARG A CA 1
ATOM 2391 C C . ARG A 1 322 ? -6.395 0.36 7.438 1 82.5 322 ARG A C 1
ATOM 2393 O O . ARG A 1 322 ? -6.066 -0.253 8.453 1 82.5 322 ARG A O 1
ATOM 2400 N N . THR A 1 323 ? -6.109 -0.025 6.25 1 83.12 323 THR A N 1
ATOM 2401 C CA . THR A 1 323 ? -5.125 -1.084 6.062 1 83.12 323 THR A CA 1
ATOM 2402 C C . THR A 1 323 ? -3.805 -0.722 6.738 1 83.12 323 THR A C 1
ATOM 2404 O O . THR A 1 323 ? -3.195 -1.556 7.41 1 83.12 323 THR A O 1
ATOM 2407 N N . ALA A 1 324 ? -3.398 0.507 6.516 1 85.69 324 ALA A N 1
ATOM 2408 C CA . ALA A 1 324 ? -2.129 0.974 7.066 1 85.69 324 ALA A CA 1
ATOM 2409 C C . ALA A 1 324 ? -2.154 0.959 8.594 1 85.69 324 ALA A C 1
ATOM 2411 O O . ALA A 1 324 ? -1.122 0.757 9.234 1 85.69 324 ALA A O 1
ATOM 2412 N N . SER A 1 325 ? -3.326 1.202 9.195 1 80.88 325 SER A N 1
ATOM 2413 C CA . SER A 1 325 ? -3.453 1.247 10.648 1 80.88 325 SER A CA 1
ATOM 2414 C C . SER A 1 325 ? -3.186 -0.121 11.266 1 80.88 325 SER A C 1
ATOM 2416 O O . SER A 1 325 ? -2.971 -0.228 12.477 1 80.88 325 SER A O 1
ATOM 2418 N N . LYS A 1 326 ? -3.174 -1.14 10.484 1 79.19 326 LYS A N 1
ATOM 2419 C CA . LYS A 1 326 ? -2.918 -2.49 10.977 1 79.19 326 LYS A CA 1
ATOM 2420 C C . LYS A 1 326 ? -1.423 -2.789 11.008 1 79.19 326 LYS A C 1
ATOM 2422 O O . LYS A 1 326 ? -1.001 -3.811 11.555 1 79.19 326 LYS A O 1
ATOM 2427 N N . LEU A 1 327 ? -0.66 -1.889 10.406 1 78.25 327 LEU A N 1
ATOM 2428 C CA . LEU A 1 327 ? 0.791 -2.004 10.508 1 78.25 327 LEU A CA 1
ATOM 2429 C C . LEU A 1 327 ? 1.256 -1.716 11.93 1 78.25 327 LEU A C 1
ATOM 2431 O O . LEU A 1 327 ? 0.723 -0.823 12.594 1 78.25 327 LEU A O 1
ATOM 2435 N N . GLN A 1 328 ? 2.17 -2.557 12.398 1 78 328 GLN A N 1
ATOM 2436 C CA . GLN A 1 328 ? 2.672 -2.369 13.758 1 78 328 GLN A CA 1
ATOM 2437 C C . GLN A 1 328 ? 4.18 -2.137 13.758 1 78 328 GLN A C 1
ATOM 2439 O O . GLN A 1 328 ? 4.91 -2.768 12.992 1 78 328 GLN A O 1
ATOM 2444 N N . PHE A 1 329 ? 4.492 -1.11 14.477 1 75.88 329 PHE A N 1
ATOM 2445 C CA . PHE A 1 329 ? 5.914 -0.927 14.742 1 75.88 329 PHE A CA 1
ATOM 2446 C C . PHE A 1 329 ? 6.414 -1.963 15.742 1 75.88 329 PHE A C 1
ATOM 2448 O O . PHE A 1 329 ? 5.91 -2.041 16.875 1 75.88 329 PHE A O 1
ATOM 2455 N N . THR A 1 330 ? 7.336 -2.73 15.328 1 74.25 330 THR A N 1
ATOM 2456 C CA . THR A 1 330 ? 7.766 -3.857 16.156 1 74.25 330 THR A CA 1
ATOM 2457 C C . THR A 1 330 ? 9.07 -3.533 16.875 1 74.25 330 THR A C 1
ATOM 2459 O O . THR A 1 330 ? 9.672 -4.406 17.5 1 74.25 330 THR A O 1
ATOM 2462 N N . GLY A 1 331 ? 9.516 -2.244 16.828 1 76.81 331 GLY A N 1
ATOM 2463 C CA . GLY A 1 331 ? 10.75 -1.885 17.516 1 76.81 331 GLY A CA 1
ATOM 2464 C C . GLY A 1 331 ? 10.547 -1.593 18.984 1 76.81 331 GLY A C 1
ATOM 2465 O O . GLY A 1 331 ? 9.414 -1.493 19.453 1 76.81 331 GLY A O 1
ATOM 2466 N N . ALA A 1 332 ? 11.641 -1.685 19.688 1 74.62 332 ALA A N 1
ATOM 2467 C CA . ALA A 1 332 ? 11.641 -1.42 21.125 1 74.62 332 ALA A CA 1
ATOM 2468 C C . ALA A 1 332 ? 11.531 0.076 21.406 1 74.62 332 ALA A C 1
ATOM 2470 O O . ALA A 1 332 ? 11.211 0.48 22.531 1 74.62 332 ALA A O 1
ATOM 2471 N N . GLY A 1 333 ? 11.633 0.867 20.516 1 74.44 333 GLY A N 1
ATOM 2472 C CA . GLY A 1 333 ? 11.539 2.305 20.703 1 74.44 333 GLY A CA 1
ATOM 2473 C C . GLY A 1 333 ? 12.891 2.969 20.922 1 74.44 333 GLY A C 1
ATOM 2474 O O . GLY A 1 333 ? 12.984 4.195 20.922 1 74.44 333 GLY A O 1
ATOM 2475 N N . ASN A 1 334 ? 13.922 2.189 21.078 1 77.06 334 ASN A N 1
ATOM 2476 C CA . ASN A 1 334 ? 15.25 2.744 21.312 1 77.06 334 ASN A CA 1
ATOM 2477 C C . ASN A 1 334 ? 16.188 2.475 20.141 1 77.06 334 ASN A C 1
ATOM 2479 O O . ASN A 1 334 ? 17.406 2.549 20.297 1 77.06 334 ASN A O 1
ATOM 2483 N N . GLU A 1 335 ? 15.641 2.262 19.078 1 81.31 335 GLU A N 1
ATOM 2484 C CA . GLU A 1 335 ? 16.438 2.006 17.891 1 81.31 335 GLU A CA 1
ATOM 2485 C C . GLU A 1 335 ? 17.125 3.281 17.391 1 81.31 335 GLU A C 1
ATOM 2487 O O . GLU A 1 335 ? 16.578 4.379 17.562 1 81.31 335 GLU A O 1
ATOM 2492 N N . PRO A 1 336 ? 18.297 3.057 16.891 1 85.19 336 PRO A N 1
ATOM 2493 C CA . PRO A 1 336 ? 18.906 4.223 16.25 1 85.19 336 PRO A CA 1
ATOM 2494 C C . PRO A 1 336 ? 18.031 4.832 15.156 1 85.19 336 PRO A C 1
ATOM 2496 O O . PRO A 1 336 ? 17.359 4.102 14.414 1 85.19 336 PRO A O 1
ATOM 2499 N N . ARG A 1 337 ? 18.078 6.133 15.117 1 90.25 337 ARG A N 1
ATOM 2500 C CA . ARG A 1 337 ? 17.25 6.844 14.133 1 90.25 337 ARG A CA 1
ATOM 2501 C C . ARG A 1 337 ? 18.047 7.129 12.867 1 90.25 337 ARG A C 1
ATOM 2503 O O . ARG A 1 337 ? 19.25 7.426 12.93 1 90.25 337 ARG A O 1
ATOM 2510 N N . CYS A 1 338 ? 17.422 7 11.773 1 91.56 338 CYS A N 1
ATOM 2511 C CA . CYS A 1 338 ? 18 7.461 10.516 1 91.56 338 CYS A CA 1
ATOM 2512 C C . CYS A 1 338 ? 18.312 8.953 10.57 1 91.56 338 CYS A C 1
ATOM 2514 O O . CYS A 1 338 ? 17.438 9.758 10.883 1 91.56 338 CYS A O 1
ATOM 2516 N N . PRO A 1 339 ? 19.516 9.391 10.297 1 92.56 339 PRO A N 1
ATOM 2517 C CA . PRO A 1 339 ? 19.906 10.797 10.43 1 92.56 339 PRO A CA 1
ATOM 2518 C C . PRO A 1 339 ? 19.109 11.719 9.5 1 92.56 339 PRO A C 1
ATOM 2520 O O . PRO A 1 339 ? 18.906 12.891 9.812 1 92.56 339 PRO A O 1
ATOM 2523 N N . LEU A 1 340 ? 18.641 11.188 8.414 1 93.38 340 LEU A N 1
ATOM 2524 C CA . LEU A 1 340 ? 17.969 12.039 7.434 1 93.38 340 LEU A CA 1
ATOM 2525 C C . LEU A 1 340 ? 16.5 12.203 7.773 1 93.38 340 LEU A C 1
ATOM 2527 O O . LEU A 1 340 ? 16 13.328 7.883 1 93.38 340 LEU A O 1
ATOM 2531 N N . CYS A 1 341 ? 15.836 11.125 7.953 1 92.56 341 CYS A N 1
ATOM 2532 C CA . CYS A 1 341 ? 14.391 11.227 8.164 1 92.56 341 CYS A CA 1
ATOM 2533 C C . CYS A 1 341 ? 14.062 11.242 9.656 1 92.56 341 CYS A C 1
ATOM 2535 O O . CYS A 1 341 ? 12.93 11.555 10.039 1 92.56 341 CYS A O 1
ATOM 2537 N N . LEU A 1 342 ? 14.969 10.898 10.523 1 90.88 342 LEU A N 1
ATOM 2538 C CA . LEU A 1 342 ? 14.875 10.953 11.977 1 90.88 342 LEU A CA 1
ATOM 2539 C C . LEU A 1 342 ? 13.867 9.93 12.492 1 90.88 342 LEU A C 1
ATOM 2541 O O . LEU A 1 342 ? 13.273 10.125 13.555 1 90.88 342 LEU A O 1
ATOM 2545 N N . ARG A 1 343 ? 13.617 8.875 11.719 1 90 343 ARG A N 1
ATOM 2546 C CA . ARG A 1 343 ? 12.805 7.742 12.156 1 90 343 ARG A CA 1
ATOM 2547 C C . ARG A 1 343 ? 13.672 6.535 12.484 1 90 343 ARG A C 1
ATOM 2549 O O . ARG A 1 343 ? 14.82 6.445 12.031 1 90 343 ARG A O 1
ATOM 2556 N N . PRO A 1 344 ? 13.102 5.648 13.281 1 86.56 344 PRO A N 1
ATOM 2557 C CA . PRO A 1 344 ? 13.891 4.453 13.578 1 86.56 344 PRO A CA 1
ATOM 2558 C C . PRO A 1 344 ? 14.258 3.658 12.328 1 86.56 344 PRO A C 1
ATOM 2560 O O . PRO A 1 344 ? 13.422 3.49 11.438 1 86.56 344 PRO A O 1
ATOM 2563 N N . ALA A 1 345 ? 15.484 3.307 12.273 1 80.56 345 ALA A N 1
ATOM 2564 C CA . ALA A 1 345 ? 15.977 2.516 11.148 1 80.56 345 ALA A CA 1
ATOM 2565 C C . ALA A 1 345 ? 15.82 1.022 11.422 1 80.56 345 ALA A C 1
ATOM 2567 O O . ALA A 1 345 ? 16.094 0.556 12.531 1 80.56 345 ALA A O 1
ATOM 2568 N N . ASP A 1 346 ? 15.258 0.355 10.43 1 73.38 346 ASP A N 1
ATOM 2569 C CA . ASP A 1 346 ? 15.07 -1.089 10.531 1 73.38 346 ASP A CA 1
ATOM 2570 C C . ASP A 1 346 ? 16.422 -1.808 10.617 1 73.38 346 ASP A C 1
ATOM 2572 O O . ASP A 1 346 ? 17.234 -1.72 9.695 1 73.38 346 ASP A O 1
ATOM 2576 N N . PRO A 1 347 ? 16.656 -2.457 11.688 1 67.69 347 PRO A N 1
ATOM 2577 C CA . PRO A 1 347 ? 17.938 -3.164 11.82 1 67.69 347 PRO A CA 1
ATOM 2578 C C . PRO A 1 347 ? 18.125 -4.246 10.758 1 67.69 347 PRO A C 1
ATOM 2580 O O . PRO A 1 347 ? 19.266 -4.609 10.438 1 67.69 347 PRO A O 1
ATOM 2583 N N . GLY A 1 348 ? 17.031 -4.805 10.25 1 62.03 348 GLY A N 1
ATOM 2584 C CA . GLY A 1 348 ? 17.125 -5.906 9.305 1 62.03 348 GLY A CA 1
ATOM 2585 C C . GLY A 1 348 ? 17.484 -5.461 7.898 1 62.03 348 GLY A C 1
ATOM 2586 O O . GLY A 1 348 ? 17.609 -6.285 6.992 1 62.03 348 GLY A O 1
ATOM 2587 N N . ILE A 1 349 ? 17.672 -4.203 7.719 1 60.78 349 ILE A N 1
ATOM 2588 C CA . ILE A 1 349 ? 17.828 -3.646 6.379 1 60.78 349 ILE A CA 1
ATOM 2589 C C . ILE A 1 349 ? 19.156 -4.105 5.785 1 60.78 349 ILE A C 1
ATOM 2591 O O . ILE A 1 349 ? 19.266 -4.305 4.57 1 60.78 349 ILE A O 1
ATOM 2595 N N . ALA A 1 350 ? 20.109 -4.188 6.672 1 58.56 350 ALA A N 1
ATOM 2596 C CA . ALA A 1 350 ? 21.406 -4.621 6.148 1 58.56 350 ALA A CA 1
ATOM 2597 C C . ALA A 1 350 ? 21.281 -5.988 5.473 1 58.56 350 ALA A C 1
ATOM 2599 O O . ALA A 1 350 ? 21.828 -6.195 4.387 1 58.56 350 ALA A O 1
ATOM 2600 N N . GLU A 1 351 ? 20.641 -6.832 6.133 1 57.16 351 GLU A N 1
ATOM 2601 C CA . GLU A 1 351 ? 20.453 -8.164 5.559 1 57.16 351 GLU A CA 1
ATOM 2602 C C . GLU A 1 351 ? 19.641 -8.102 4.273 1 57.16 351 GLU A C 1
ATOM 2604 O O . GLU A 1 351 ? 19.938 -8.797 3.301 1 57.16 351 GLU A O 1
ATOM 2609 N N . TRP A 1 352 ? 18.781 -7.305 4.27 1 56.62 352 TRP A N 1
ATOM 2610 C CA . TRP A 1 352 ? 17.891 -7.211 3.109 1 56.62 352 TRP A CA 1
ATOM 2611 C C . TRP A 1 352 ? 18.625 -6.578 1.926 1 56.62 352 TRP A C 1
ATOM 2613 O O . TRP A 1 352 ? 18.5 -7.047 0.792 1 56.62 352 TRP A O 1
ATOM 2623 N N . LYS A 1 353 ? 19.312 -5.52 2.273 1 58.41 353 LYS A N 1
ATOM 2624 C CA . LYS A 1 353 ? 20.125 -4.895 1.23 1 58.41 353 LYS A CA 1
ATOM 2625 C C . LYS A 1 353 ? 21.078 -5.902 0.588 1 58.41 353 LYS A C 1
ATOM 2627 O O . LYS A 1 353 ? 21.266 -5.887 -0.628 1 58.41 353 LYS A O 1
ATOM 2632 N N . ALA A 1 354 ? 21.594 -6.617 1.49 1 53.66 354 ALA A N 1
ATOM 2633 C CA . ALA A 1 354 ? 22.5 -7.664 1.009 1 53.66 354 ALA A CA 1
ATOM 2634 C C . ALA A 1 354 ? 21.766 -8.648 0.109 1 53.66 354 ALA A C 1
ATOM 2636 O O . ALA A 1 354 ? 22.297 -9.102 -0.905 1 53.66 354 ALA A O 1
ATOM 2637 N N . ARG A 1 355 ? 20.641 -8.922 0.617 1 51.44 355 ARG A N 1
ATOM 2638 C CA . ARG A 1 355 ? 19.844 -9.883 -0.148 1 51.44 355 ARG A CA 1
ATOM 2639 C C . ARG A 1 355 ? 19.328 -9.258 -1.44 1 51.44 355 ARG A C 1
ATOM 2641 O O . ARG A 1 355 ? 19.281 -9.922 -2.479 1 51.44 355 ARG A O 1
ATOM 2648 N N . ALA A 1 356 ? 18.906 -7.977 -1.11 1 50.66 356 ALA A N 1
ATOM 2649 C CA . ALA A 1 356 ? 18.359 -7.262 -2.262 1 50.66 356 ALA A CA 1
ATOM 2650 C C . ALA A 1 356 ? 19.469 -6.84 -3.223 1 50.66 356 ALA A C 1
ATOM 2652 O O . ALA A 1 356 ? 19.25 -6.781 -4.438 1 50.66 356 ALA A O 1
ATOM 2653 N N . SER A 1 357 ? 20.625 -6.105 -2.584 1 45 357 SER A N 1
ATOM 2654 C CA . SER A 1 357 ? 21.797 -5.688 -3.338 1 45 357 SER A CA 1
ATOM 2655 C C . SER A 1 357 ? 22.688 -6.883 -3.691 1 45 357 SER A C 1
ATOM 2657 O O . SER A 1 357 ? 23.156 -7.602 -2.805 1 45 357 SER A O 1
ATOM 2659 N N . LEU A 1 358 ? 22.359 -7.562 -4.562 1 39.19 358 LEU A N 1
ATOM 2660 C CA . LEU A 1 358 ? 23.422 -8.453 -5.008 1 39.19 358 LEU A CA 1
ATOM 2661 C C . LEU A 1 358 ? 24.766 -7.727 -5.062 1 39.19 358 LEU A C 1
ATOM 2663 O O . LEU A 1 358 ? 25.75 -8.25 -5.598 1 39.19 358 LEU A O 1
ATOM 2667 N N . THR A 1 359 ? 24.766 -6.477 -4.738 1 35.44 359 THR A N 1
ATOM 2668 C CA . THR A 1 359 ? 26.031 -5.793 -5.008 1 35.44 359 THR A CA 1
ATOM 2669 C C . THR A 1 359 ? 27.047 -6.082 -3.91 1 35.44 359 THR A C 1
ATOM 2671 O O . THR A 1 359 ? 27.234 -5.273 -2.998 1 35.44 359 THR A O 1
ATOM 2674 N N . ALA A 1 360 ? 27.016 -6.973 -2.969 1 34.41 360 ALA A N 1
ATOM 2675 C CA . ALA A 1 360 ? 28.312 -6.996 -2.307 1 34.41 360 ALA A CA 1
ATOM 2676 C C . ALA A 1 360 ? 29.453 -7.027 -3.326 1 34.41 360 ALA A C 1
ATOM 2678 O O . ALA A 1 360 ? 29.922 -8.102 -3.699 1 34.41 360 ALA A O 1
ATOM 2679 N N . LEU A 1 361 ? 29.391 -6.113 -4.336 1 31.14 361 LEU A N 1
ATOM 2680 C CA . LEU A 1 361 ? 30.734 -6.117 -4.91 1 31.14 361 LEU A CA 1
ATOM 2681 C C . LEU A 1 361 ? 31.734 -5.504 -3.947 1 31.14 361 LEU A C 1
ATOM 2683 O O . LEU A 1 361 ? 31.562 -4.371 -3.494 1 31.14 361 LEU A O 1
ATOM 2687 N N . PRO A 1 362 ? 32.656 -6.215 -3.26 1 31.48 362 PRO A N 1
ATOM 2688 C CA . PRO A 1 362 ? 33.75 -5.742 -2.432 1 31.48 362 PRO A CA 1
ATOM 2689 C C . PRO A 1 362 ? 34.438 -4.5 -3.006 1 31.48 362 PRO A C 1
ATOM 2691 O O . PRO A 1 362 ? 35.188 -3.82 -2.303 1 31.48 362 PRO A O 1
ATOM 2694 N N . GLY A 1 363 ? 34.625 -4.336 -4.406 1 31.81 363 GLY A N 1
ATOM 2695 C CA . GLY A 1 363 ? 35.844 -3.705 -4.906 1 31.81 363 GLY A CA 1
ATOM 2696 C C . GLY A 1 363 ? 35.781 -2.191 -4.84 1 31.81 363 GLY A C 1
ATOM 2697 O O . GLY A 1 363 ? 36.688 -1.514 -5.355 1 31.81 363 GLY A O 1
ATOM 2698 N N . ARG A 1 364 ? 34.656 -1.474 -5.074 1 32.34 364 ARG A N 1
ATOM 2699 C CA . ARG A 1 364 ? 35.094 -0.127 -5.414 1 32.34 364 ARG A CA 1
ATOM 2700 C C . ARG A 1 364 ? 35.562 0.623 -4.18 1 32.34 364 ARG A C 1
ATOM 2702 O O . ARG A 1 364 ? 34.781 1.019 -3.332 1 32.34 364 ARG A O 1
ATOM 2709 N N . GLN A 1 365 ? 36.812 0.653 -3.727 1 30.7 365 GLN A N 1
ATOM 2710 C CA . GLN A 1 365 ? 37.688 1.261 -2.711 1 30.7 365 GLN A CA 1
ATOM 2711 C C . GLN A 1 365 ? 37.781 2.768 -2.922 1 30.7 365 GLN A C 1
ATOM 2713 O O . GLN A 1 365 ? 38.562 3.439 -2.221 1 30.7 365 GLN A O 1
ATOM 2718 N N . GLY A 1 366 ? 37.438 3.486 -4.055 1 30.72 366 GLY A N 1
ATOM 2719 C CA . GLY A 1 366 ? 38.156 4.738 -4.094 1 30.72 366 GLY A CA 1
ATOM 2720 C C . GLY A 1 366 ? 37.781 5.695 -2.98 1 30.72 366 GLY A C 1
ATOM 2721 O O . GLY A 1 366 ? 36.812 5.457 -2.262 1 30.72 366 GLY A O 1
ATOM 2722 N N . GLY A 1 367 ? 38.469 7.043 -2.889 1 32.91 367 GLY A N 1
ATOM 2723 C CA . GLY A 1 367 ? 38.75 8.109 -1.938 1 32.91 367 GLY A CA 1
ATOM 2724 C C . GLY A 1 367 ? 37.531 8.812 -1.441 1 32.91 367 GLY A C 1
ATOM 2725 O O . GLY A 1 367 ? 37.469 9.234 -0.285 1 32.91 367 GLY A O 1
ATOM 2726 N N . GLU A 1 368 ? 36.812 9.625 -2.266 1 33.78 368 GLU A N 1
ATOM 2727 C CA . GLU A 1 368 ? 35.719 10.531 -1.919 1 33.78 368 GLU A CA 1
ATOM 2728 C C . GLU A 1 368 ? 34.594 9.781 -1.243 1 33.78 368 GLU A C 1
ATOM 2730 O O . GLU A 1 368 ? 33.5 10.312 -1.106 1 33.78 368 GLU A O 1
ATOM 2735 N N . LYS A 1 369 ? 34.656 8.531 -0.913 1 41.88 369 LYS A N 1
ATOM 2736 C CA . LYS A 1 369 ? 33.969 7.402 -0.309 1 41.88 369 LYS A CA 1
ATOM 2737 C C . LYS A 1 369 ? 33.719 7.637 1.181 1 41.88 369 LYS A C 1
ATOM 2739 O O . LYS A 1 369 ? 33.062 6.828 1.844 1 41.88 369 LYS A O 1
ATOM 2744 N N . ALA A 1 370 ? 34.438 8.547 1.794 1 41.06 370 ALA A N 1
ATOM 2745 C CA . ALA A 1 370 ? 34.562 8.539 3.25 1 41.06 370 ALA A CA 1
ATOM 2746 C C . ALA A 1 370 ? 33.25 9.008 3.898 1 41.06 370 ALA A C 1
ATOM 2748 O O . ALA A 1 370 ? 32.75 8.375 4.84 1 41.06 370 ALA A O 1
ATOM 2749 N N . GLN A 1 371 ? 32.875 10.375 3.664 1 42.78 371 GLN A N 1
ATOM 2750 C CA . GLN A 1 371 ? 31.719 10.875 4.422 1 42.78 371 GLN A CA 1
ATOM 2751 C C . GLN A 1 371 ? 30.469 10.07 4.105 1 42.78 371 GLN A C 1
ATOM 2753 O O . GLN A 1 371 ? 29.656 9.805 4.996 1 42.78 371 GLN A O 1
ATOM 2758 N N . ALA A 1 372 ? 30.188 10 2.74 1 49.78 372 ALA A N 1
ATOM 2759 C CA . ALA A 1 372 ? 29.062 9.211 2.27 1 49.78 372 ALA A CA 1
ATOM 2760 C C . ALA A 1 372 ? 29.125 7.777 2.791 1 49.78 372 ALA A C 1
ATOM 2762 O O . ALA A 1 372 ? 28.109 7.199 3.17 1 49.78 372 ALA A O 1
ATOM 2763 N N . GLU A 1 373 ? 30.375 7.289 2.82 1 56.47 373 GLU A N 1
ATOM 2764 C CA . GLU A 1 373 ? 30.609 5.918 3.262 1 56.47 373 GLU A CA 1
ATOM 2765 C C . GLU A 1 373 ? 30.234 5.738 4.73 1 56.47 373 GLU A C 1
ATOM 2767 O O . GLU A 1 373 ? 29.797 4.66 5.137 1 56.47 373 GLU A O 1
ATOM 2772 N N . GLN A 1 374 ? 30.281 7 5.465 1 67.38 374 GLN A N 1
ATOM 2773 C CA . GLN A 1 374 ? 30 6.875 6.895 1 67.38 374 GLN A CA 1
ATOM 2774 C C . GLN A 1 374 ? 28.516 7.023 7.191 1 67.38 374 GLN A C 1
ATOM 2776 O O . GLN A 1 374 ? 28.031 6.512 8.195 1 67.38 374 GLN A O 1
ATOM 2781 N N . LEU A 1 375 ? 27.719 7.68 6.262 1 81.94 375 LEU A N 1
ATOM 2782 C CA . LEU A 1 375 ? 26.312 7.965 6.543 1 81.94 375 LEU A CA 1
ATOM 2783 C C . LEU A 1 375 ? 25.422 6.816 6.078 1 81.94 375 LEU A C 1
ATOM 2785 O O . LEU A 1 375 ? 24.391 6.543 6.691 1 81.94 375 LEU A O 1
ATOM 2789 N N . GLU A 1 376 ? 25.875 6.094 5.121 1 80.44 376 GLU A N 1
ATOM 2790 C CA . GLU A 1 376 ? 25.031 5.121 4.43 1 80.44 376 GLU A CA 1
ATOM 2791 C C . GLU A 1 376 ? 24.578 4.016 5.375 1 80.44 376 GLU A C 1
ATOM 2793 O O . GLU A 1 376 ? 23.391 3.648 5.379 1 80.44 376 GLU A O 1
ATOM 2798 N N . PRO A 1 377 ? 25.484 3.643 6.281 1 80.81 377 PRO A N 1
ATOM 2799 C CA . PRO A 1 377 ? 25.062 2.568 7.176 1 80.81 377 PRO A CA 1
ATOM 2800 C C . PRO A 1 377 ? 24.031 3.037 8.211 1 80.81 377 PRO A C 1
ATOM 2802 O O . PRO A 1 377 ? 23.359 2.213 8.828 1 80.81 377 PRO A O 1
ATOM 2805 N N . LEU A 1 378 ? 23.953 4.348 8.375 1 86.44 378 LEU A N 1
ATOM 2806 C CA . LEU A 1 378 ? 23.062 4.891 9.391 1 86.44 378 LEU A CA 1
ATOM 2807 C C . LEU A 1 378 ? 21.703 5.207 8.805 1 86.44 378 LEU A C 1
ATOM 2809 O O . LEU A 1 378 ? 20.734 5.434 9.547 1 86.44 378 LEU A O 1
ATOM 2813 N N . LEU A 1 379 ? 21.625 5.125 7.508 1 88.25 379 LEU A N 1
ATOM 2814 C CA . LEU A 1 379 ? 20.391 5.527 6.836 1 88.25 379 LEU A CA 1
ATOM 2815 C C . LEU A 1 379 ? 19.422 4.355 6.723 1 88.25 379 LEU A C 1
ATOM 2817 O O . LEU A 1 379 ? 19.859 3.209 6.562 1 88.25 379 LEU A O 1
ATOM 2821 N N . CYS A 1 380 ? 18.156 4.68 6.902 1 85.94 380 CYS A N 1
ATOM 2822 C CA . CYS A 1 380 ? 17.172 3.674 6.555 1 85.94 380 CYS A CA 1
ATOM 2823 C C . CYS A 1 380 ? 17.141 3.426 5.051 1 85.94 380 CYS A C 1
ATOM 2825 O O . CYS A 1 380 ? 17.75 4.176 4.285 1 85.94 380 CYS A O 1
ATOM 2827 N N . TYR A 1 381 ? 16.5 2.461 4.629 1 79.38 381 TYR A N 1
ATOM 2828 C CA . TYR A 1 381 ? 16.5 2.062 3.227 1 79.38 381 TYR A CA 1
ATOM 2829 C C . TYR A 1 381 ? 15.984 3.188 2.338 1 79.38 381 TYR A C 1
ATOM 2831 O O . TYR A 1 381 ? 16.578 3.494 1.304 1 79.38 381 TYR A O 1
ATOM 2839 N N . ALA A 1 382 ? 14.883 3.75 2.691 1 83.31 382 ALA A N 1
ATOM 2840 C CA . ALA A 1 382 ? 14.258 4.797 1.884 1 83.31 382 ALA A CA 1
ATOM 2841 C C . ALA A 1 382 ? 15.18 6 1.739 1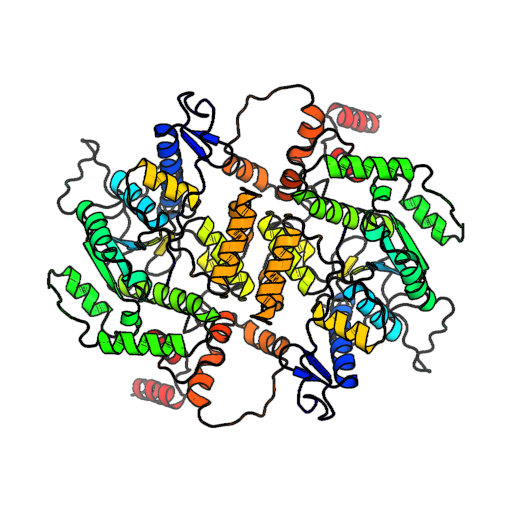 83.31 382 ALA A C 1
ATOM 2843 O O . ALA A 1 382 ? 15.312 6.562 0.649 1 83.31 382 ALA A O 1
ATOM 2844 N N . CYS A 1 383 ? 15.781 6.328 2.822 1 89.56 383 CYS A N 1
ATOM 2845 C CA . CYS A 1 383 ? 16.656 7.5 2.791 1 89.56 383 CYS A CA 1
ATOM 2846 C C . CYS A 1 383 ? 17.953 7.195 2.045 1 89.56 383 CYS A C 1
ATOM 2848 O O . CYS A 1 383 ? 18.516 8.07 1.379 1 89.56 383 CYS A O 1
ATOM 2850 N N . ALA A 1 384 ? 18.422 5.98 2.18 1 84.94 384 ALA A N 1
ATOM 2851 C CA . ALA A 1 384 ? 19.578 5.57 1.396 1 84.94 384 ALA A CA 1
ATOM 2852 C C . ALA A 1 384 ? 19.297 5.695 -0.1 1 84.94 384 ALA A C 1
ATOM 2854 O O . ALA A 1 384 ? 20.172 6.121 -0.865 1 84.94 384 ALA A O 1
ATOM 2855 N N . THR A 1 385 ? 18.141 5.344 -0.459 1 80.12 385 THR A N 1
ATOM 2856 C CA . THR A 1 385 ? 17.75 5.445 -1.862 1 80.12 385 THR A CA 1
ATOM 2857 C C . THR A 1 385 ? 17.625 6.902 -2.285 1 80.12 385 THR A C 1
ATOM 2859 O O . THR A 1 385 ? 17.969 7.258 -3.416 1 80.12 385 THR A O 1
ATOM 2862 N N . THR A 1 386 ? 17.141 7.703 -1.43 1 84.5 386 THR A N 1
ATOM 2863 C CA . THR A 1 386 ? 16.969 9.125 -1.701 1 84.5 386 THR A CA 1
ATOM 2864 C C . THR A 1 386 ? 18.328 9.789 -1.95 1 84.5 386 THR A C 1
ATOM 2866 O O . THR A 1 386 ? 18.453 10.648 -2.822 1 84.5 386 THR A O 1
ATOM 2869 N N . LEU A 1 387 ? 19.297 9.305 -1.241 1 87.88 387 LEU A N 1
ATOM 2870 C CA . LEU A 1 387 ? 20.609 9.938 -1.336 1 87.88 387 LEU A CA 1
ATOM 2871 C C . LEU A 1 387 ? 21.531 9.164 -2.275 1 87.88 387 LEU A C 1
ATOM 2873 O O . LEU A 1 387 ? 22.719 9.461 -2.381 1 87.88 387 LEU A O 1
ATOM 2877 N N . LYS A 1 388 ? 20.906 8.219 -2.838 1 78.31 388 LYS A N 1
ATOM 2878 C CA . LYS A 1 388 ? 21.719 7.398 -3.732 1 78.31 388 LYS A CA 1
ATOM 2879 C C . LYS A 1 388 ? 22.297 8.242 -4.863 1 78.31 388 LYS A C 1
ATOM 2881 O O . LYS A 1 388 ? 21.578 9 -5.516 1 78.31 388 LYS A O 1
ATOM 2886 N N . GLY A 1 389 ? 23.609 8.086 -5.07 1 73.88 389 GLY A N 1
ATOM 2887 C CA . GLY A 1 389 ? 24.281 8.797 -6.145 1 73.88 389 GLY A CA 1
ATOM 2888 C C . GLY A 1 389 ? 24.484 10.273 -5.855 1 73.88 389 GLY A C 1
ATOM 2889 O O . GLY A 1 389 ? 24.859 11.039 -6.742 1 73.88 389 GLY A O 1
ATOM 2890 N N . ARG A 1 390 ? 24.109 10.586 -4.68 1 78.62 390 ARG A N 1
ATOM 2891 C CA . ARG A 1 390 ? 24.266 11.992 -4.309 1 78.62 390 ARG A CA 1
ATOM 2892 C C . ARG A 1 390 ? 25.672 12.477 -4.613 1 78.62 390 ARG A C 1
ATOM 2894 O O . ARG A 1 390 ? 26.656 11.812 -4.277 1 78.62 390 ARG A O 1
ATOM 2901 N N . LYS A 1 391 ? 25.688 13.602 -5.258 1 79.5 391 LYS A N 1
ATOM 2902 C CA . LYS A 1 391 ? 26.938 14.289 -5.527 1 79.5 391 LYS A CA 1
ATOM 2903 C C . LYS A 1 391 ? 27.391 15.109 -4.32 1 79.5 391 LYS A C 1
ATOM 2905 O O . LYS A 1 391 ? 26.781 15.039 -3.252 1 79.5 391 LYS A O 1
ATOM 2910 N N . ALA A 1 392 ? 28.5 15.773 -4.547 1 76.88 392 ALA A N 1
ATOM 2911 C CA . ALA A 1 392 ? 29.094 16.547 -3.467 1 76.88 392 ALA A CA 1
ATOM 2912 C C . ALA A 1 392 ? 28.203 17.734 -3.084 1 76.88 392 ALA A C 1
ATOM 2914 O O . ALA A 1 392 ? 28.062 18.688 -3.852 1 76.88 392 ALA A O 1
ATOM 2915 N N . ALA A 1 393 ? 27.516 17.609 -2.037 1 85.5 393 ALA A N 1
ATOM 2916 C CA . ALA A 1 393 ? 26.703 18.672 -1.454 1 85.5 393 ALA A CA 1
ATOM 2917 C C . ALA A 1 393 ? 26.641 18.547 0.065 1 85.5 393 ALA A C 1
ATOM 2919 O O . ALA A 1 393 ? 26.656 17.438 0.606 1 85.5 393 ALA A O 1
ATOM 2920 N N . GLU A 1 394 ? 26.625 19.656 0.625 1 89.69 394 GLU A N 1
ATOM 2921 C CA . GLU A 1 394 ? 26.609 19.688 2.084 1 89.69 394 GLU A CA 1
ATOM 2922 C C . GLU A 1 394 ? 25.25 19.266 2.627 1 89.69 394 GLU A C 1
ATOM 2924 O O . GLU A 1 394 ? 24.219 19.75 2.168 1 89.69 394 GLU A O 1
ATOM 2929 N N . LEU A 1 395 ? 25.328 18.344 3.572 1 94.25 395 LEU A N 1
ATOM 2930 C CA . LEU A 1 395 ? 24.094 17.922 4.23 1 94.25 395 LEU A CA 1
ATOM 2931 C C . LEU A 1 395 ? 23.719 18.891 5.348 1 94.25 395 LEU A C 1
ATOM 2933 O O . LEU A 1 395 ? 24.578 19.562 5.906 1 94.25 395 LEU A O 1
ATOM 2937 N N . PRO A 1 396 ? 22.469 19 5.633 1 95.19 396 PRO A N 1
ATOM 2938 C CA . PRO A 1 396 ? 22.047 19.891 6.723 1 95.19 396 PRO A CA 1
ATOM 2939 C C . PRO A 1 396 ? 22.672 19.5 8.062 1 95.19 396 PRO A C 1
ATOM 2941 O O . PRO A 1 396 ? 22.906 18.328 8.328 1 95.19 396 PRO A O 1
ATOM 2944 N N . PRO A 1 397 ? 22.844 20.5 8.898 1 93.62 397 PRO A N 1
ATOM 2945 C CA . PRO A 1 397 ? 23.5 20.266 10.18 1 93.62 397 PRO A CA 1
ATOM 2946 C C . PRO A 1 397 ? 22.781 19.219 11.039 1 93.62 397 PRO A C 1
ATOM 2948 O O . PRO A 1 397 ? 23.422 18.469 11.773 1 93.62 397 PRO A O 1
ATOM 2951 N N . TYR A 1 398 ? 21.469 19.141 11 1 93.12 398 TYR A N 1
ATOM 2952 C CA . TYR A 1 398 ? 20.766 18.203 11.859 1 93.12 398 TYR A CA 1
ATOM 2953 C C . TYR A 1 398 ? 21.109 16.766 11.492 1 93.12 398 TYR A C 1
ATOM 2955 O O . TYR A 1 398 ? 21.141 15.883 12.359 1 93.12 398 TYR A O 1
ATOM 2963 N N . VAL A 1 399 ? 21.344 16.531 10.211 1 94.38 399 VAL A N 1
ATOM 2964 C CA . VAL A 1 399 ? 21.719 15.195 9.742 1 94.38 399 VAL A CA 1
ATOM 2965 C C . VAL A 1 399 ? 23.094 14.812 10.312 1 94.38 399 VAL A C 1
ATOM 2967 O O . VAL A 1 399 ? 23.266 13.695 10.805 1 94.38 399 VAL A O 1
ATOM 2970 N N . LEU A 1 400 ? 24.016 15.773 10.227 1 92.12 400 LEU A N 1
ATOM 2971 C CA . LEU A 1 400 ? 25.359 15.547 10.719 1 92.12 400 LEU A CA 1
ATOM 2972 C C . LEU A 1 400 ? 25.359 15.344 12.227 1 92.12 400 LEU A C 1
ATOM 2974 O O . LEU A 1 400 ? 26.109 14.516 12.742 1 92.12 400 LEU A O 1
ATOM 2978 N N . ALA A 1 401 ? 24.578 16.094 12.852 1 90.38 401 ALA A N 1
ATOM 2979 C CA . ALA A 1 401 ? 24.484 15.969 14.305 1 90.38 401 ALA A CA 1
ATOM 2980 C C . ALA A 1 401 ? 23.938 14.602 14.703 1 90.38 401 ALA A C 1
ATOM 2982 O O . ALA A 1 401 ? 24.453 13.977 15.633 1 90.38 401 ALA A O 1
ATOM 2983 N N . GLU A 1 402 ? 22.844 14.156 14.023 1 90.44 402 GLU A N 1
ATOM 2984 C CA . GLU A 1 402 ? 22.25 12.852 14.305 1 90.44 402 GLU A CA 1
ATOM 2985 C C . GLU A 1 402 ? 23.25 11.727 14.023 1 90.44 402 GLU A C 1
ATOM 2987 O O . GLU A 1 402 ? 23.312 10.75 14.781 1 90.44 402 GLU A O 1
ATOM 2992 N N . ALA A 1 403 ? 23.969 11.852 12.969 1 89.5 403 ALA A N 1
ATOM 2993 C CA . ALA A 1 403 ? 24.984 10.859 12.609 1 89.5 403 ALA A CA 1
ATOM 2994 C C . ALA A 1 403 ? 26.094 10.812 13.656 1 89.5 403 ALA A C 1
ATOM 2996 O O . ALA A 1 403 ? 26.562 9.734 14.031 1 89.5 403 ALA A O 1
ATOM 2997 N N . ALA A 1 404 ? 26.516 11.938 14.109 1 88.06 404 ALA A N 1
ATOM 2998 C CA . ALA A 1 404 ? 27.594 12.039 15.094 1 88.06 404 ALA A CA 1
ATOM 2999 C C . ALA A 1 404 ? 27.172 11.438 16.438 1 88.06 404 ALA A C 1
ATOM 3001 O O . ALA A 1 404 ? 27.984 10.852 17.141 1 88.06 404 ALA A O 1
ATOM 3002 N N . ALA A 1 405 ? 25.906 11.609 16.719 1 86.19 405 ALA A N 1
ATOM 3003 C CA . ALA A 1 405 ? 25.391 11.102 17.984 1 86.19 405 ALA A CA 1
ATOM 3004 C C . ALA A 1 405 ? 25.391 9.57 18.016 1 86.19 405 ALA A C 1
ATOM 3006 O O . ALA A 1 405 ? 25.375 8.961 19.078 1 86.19 405 ALA A O 1
ATOM 3007 N N . GLN A 1 406 ? 25.344 8.922 16.906 1 82.62 406 GLN A N 1
ATOM 3008 C CA . GLN A 1 406 ? 25.25 7.465 16.844 1 82.62 406 GLN A CA 1
ATOM 3009 C C . GLN A 1 406 ? 26.641 6.836 16.734 1 82.62 406 GLN A C 1
ATOM 3011 O O . GLN A 1 406 ? 26.797 5.621 16.875 1 82.62 406 GLN A O 1
ATOM 3016 N N . ARG A 1 407 ? 27.625 7.469 16.406 1 71.25 407 ARG A N 1
ATOM 3017 C CA . ARG A 1 407 ? 28.969 6.93 16.297 1 71.25 407 ARG A CA 1
ATOM 3018 C C . ARG A 1 407 ? 29.547 6.621 17.672 1 71.25 407 ARG A C 1
ATOM 3020 O O . ARG A 1 407 ? 29.391 7.41 18.609 1 71.25 407 ARG A O 1
ATOM 3027 N N . PRO A 1 408 ? 29.734 5.289 17.812 1 58.38 408 PRO A N 1
ATOM 3028 C CA . PRO A 1 408 ? 30.328 4.945 19.109 1 58.38 408 PRO A CA 1
ATOM 3029 C C . PRO A 1 408 ? 31.484 5.879 19.5 1 58.38 408 PRO A C 1
ATOM 3031 O O . PRO A 1 408 ? 32.188 6.406 18.625 1 58.38 408 PRO A O 1
ATOM 3034 N N . VAL A 1 409 ? 31.375 6.52 20.609 1 51.75 409 VAL A N 1
ATOM 3035 C CA . VAL A 1 409 ? 32.531 7.203 21.203 1 51.75 409 VAL A CA 1
ATOM 3036 C C . VAL A 1 409 ? 33.781 6.402 20.953 1 51.75 409 VAL A C 1
ATOM 3038 O O . VAL A 1 409 ? 33.812 5.18 21.141 1 51.75 409 VAL A O 1
ATOM 3041 N N . SER A 1 410 ? 34.594 6.77 20.094 1 47.94 410 SER A N 1
ATOM 3042 C CA . SER A 1 410 ? 35.875 6.098 19.938 1 47.94 410 SER A CA 1
ATOM 3043 C C . SER A 1 410 ? 36.438 5.617 21.281 1 47.94 410 SER A C 1
ATOM 3045 O O . SER A 1 410 ? 36.094 6.18 22.328 1 47.94 410 SER A O 1
ATOM 3047 N N . ARG A 1 411 ? 36.969 4.414 21.25 1 45.56 411 ARG A N 1
ATOM 3048 C CA . ARG A 1 411 ? 37.656 3.926 22.438 1 45.56 411 ARG A CA 1
ATOM 3049 C C . ARG A 1 411 ? 38.469 5.031 23.078 1 45.56 411 ARG A C 1
ATOM 3051 O O . ARG A 1 411 ? 38.562 5.121 24.312 1 45.56 411 ARG A O 1
ATOM 3058 N N . ASP A 1 412 ? 39 5.785 22.156 1 48.19 412 ASP A N 1
ATOM 3059 C CA . ASP A 1 412 ? 39.906 6.828 22.672 1 48.19 412 ASP A CA 1
ATOM 3060 C C . ASP A 1 412 ? 39.125 7.969 23.297 1 48.19 412 ASP A C 1
ATOM 3062 O O . ASP A 1 412 ? 39.531 8.516 24.328 1 48.19 412 ASP A O 1
ATOM 3066 N N . GLU A 1 413 ? 38 8.203 22.75 1 50.56 413 GLU A N 1
ATOM 3067 C CA . GLU A 1 413 ? 37.188 9.273 23.359 1 50.56 413 GLU A CA 1
ATOM 3068 C C . GLU A 1 413 ? 36.438 8.773 24.578 1 50.56 413 GLU A C 1
ATOM 3070 O O . GLU A 1 413 ? 36.281 9.508 25.562 1 50.56 413 GLU A O 1
ATOM 3075 N N . MET A 1 414 ? 36 7.598 24.531 1 47.69 414 MET A N 1
ATOM 3076 C CA . MET A 1 414 ? 35.469 6.938 25.719 1 47.69 414 MET A CA 1
ATOM 3077 C C . MET A 1 414 ? 36.562 6.816 26.797 1 47.69 414 MET A C 1
ATOM 3079 O O . MET A 1 414 ? 36.281 7.051 27.969 1 47.69 414 MET A O 1
ATOM 3083 N N . ARG A 1 415 ? 37.688 6.348 26.344 1 47.62 415 ARG A N 1
ATOM 3084 C CA . ARG A 1 415 ? 38.844 6.312 27.266 1 47.62 415 ARG A CA 1
ATOM 3085 C C . ARG A 1 415 ? 39.156 7.707 27.781 1 47.62 415 ARG A C 1
ATOM 3087 O O . ARG A 1 415 ? 39.5 7.871 28.969 1 47.62 415 ARG A O 1
ATOM 3094 N N . ALA A 1 416 ? 39 8.695 26.953 1 50.06 416 ALA A N 1
ATOM 3095 C CA . ALA A 1 416 ? 39.25 10.055 27.406 1 50.06 416 ALA A CA 1
ATOM 3096 C C . ALA A 1 416 ? 38.156 10.539 28.359 1 50.06 416 ALA A C 1
ATOM 3098 O O . ALA A 1 416 ? 38.469 11.172 29.375 1 50.06 416 ALA A O 1
ATOM 3099 N N . ALA A 1 417 ? 36.969 10.141 28.016 1 48.03 417 ALA A N 1
ATOM 3100 C CA . ALA A 1 417 ? 35.875 10.523 28.891 1 48.03 417 ALA A CA 1
ATOM 3101 C C . ALA A 1 417 ? 35.906 9.719 30.188 1 48.03 417 ALA A C 1
ATOM 3103 O O . ALA A 1 417 ? 35.625 10.25 31.266 1 48.03 417 ALA A O 1
ATOM 3104 N N . ILE A 1 418 ? 36.156 8.477 30.062 1 48.09 418 ILE A N 1
ATOM 3105 C CA . ILE A 1 418 ? 36.344 7.652 31.25 1 48.09 418 ILE A CA 1
ATOM 3106 C C . ILE A 1 418 ? 37.594 8.102 32 1 48.09 418 ILE A C 1
ATOM 3108 O O . ILE A 1 418 ? 37.594 8.164 33.219 1 48.09 418 ILE A O 1
ATOM 3112 N N . ALA A 1 419 ? 38.625 8.305 31.203 1 48.34 419 ALA A N 1
ATOM 3113 C CA . ALA A 1 419 ? 39.844 8.797 31.844 1 48.34 419 ALA A CA 1
ATOM 3114 C C . ALA A 1 419 ? 39.562 10.102 32.594 1 48.34 419 ALA A C 1
ATOM 3116 O O . ALA A 1 419 ? 40.094 10.312 33.688 1 48.34 419 ALA A O 1
ATOM 3117 N N . ASP A 1 420 ? 38.719 10.938 32 1 47.91 420 ASP A N 1
ATOM 3118 C CA . ASP A 1 420 ? 38.375 12.172 32.719 1 47.91 420 ASP A CA 1
ATOM 3119 C C . ASP A 1 420 ? 37.469 11.891 33.906 1 47.91 420 ASP A C 1
ATOM 3121 O O . ASP A 1 420 ? 37.438 12.672 34.875 1 47.91 420 ASP A O 1
ATOM 3125 N N . CYS A 1 421 ? 36.688 10.852 33.781 1 47.16 421 CYS A N 1
ATOM 3126 C CA . CYS A 1 421 ? 35.906 10.5 34.969 1 47.16 421 CYS A CA 1
ATOM 3127 C C . CYS A 1 421 ? 36.781 9.812 36 1 47.16 421 CYS A C 1
ATOM 3129 O O . CYS A 1 421 ? 36.406 9.758 37.188 1 47.16 421 CYS A O 1
ATOM 3131 N N . LEU A 1 422 ? 37.75 9.117 35.562 1 45.75 422 LEU A N 1
ATOM 3132 C CA . LEU A 1 422 ? 38.656 8.484 36.531 1 45.75 422 LEU A CA 1
ATOM 3133 C C . LEU A 1 422 ? 39.594 9.5 37.156 1 45.75 422 LEU A C 1
ATOM 3135 O O . LEU A 1 422 ? 40.281 9.195 38.125 1 45.75 422 LEU A O 1
ATOM 3139 N N . LEU A 1 423 ? 39.625 10.703 36.656 1 37.31 423 LEU A N 1
ATOM 3140 C CA . LEU A 1 423 ? 40.344 11.68 37.438 1 37.31 423 LEU A CA 1
ATOM 3141 C C . LEU A 1 423 ? 39.406 12.391 38.406 1 37.31 423 LEU A C 1
ATOM 3143 O O . LEU A 1 423 ? 38.281 12.711 38.062 1 37.31 423 LEU A O 1
ATOM 3147 N N . MET B 1 1 ? -10.688 -7.586 -24.953 1 16.95 1 MET B N 1
ATOM 3148 C CA . MET B 1 1 ? -9.531 -7.859 -25.812 1 16.95 1 MET B CA 1
ATOM 3149 C C . MET B 1 1 ? -8.242 -7.426 -25.125 1 16.95 1 MET B C 1
ATOM 3151 O O . MET B 1 1 ? -8.094 -6.262 -24.75 1 16.95 1 MET B O 1
ATOM 3155 N N . CYS B 1 2 ? -7.672 -8.398 -24.328 1 24.62 2 CYS B N 1
ATOM 3156 C CA . CYS B 1 2 ? -6.395 -8.375 -23.609 1 24.62 2 CYS B CA 1
ATOM 3157 C C . CYS B 1 2 ? -5.254 -8.008 -24.547 1 24.62 2 CYS B C 1
ATOM 3159 O O . CYS B 1 2 ? -5.004 -8.711 -25.531 1 24.62 2 CYS B O 1
ATOM 3161 N N . GLU B 1 3 ? -5.18 -6.738 -24.984 1 21.08 3 GLU B N 1
ATOM 3162 C CA . GLU B 1 3 ? -4.09 -6.449 -25.922 1 21.08 3 GLU B CA 1
ATOM 3163 C C . GLU B 1 3 ? -2.748 -6.898 -25.344 1 21.08 3 GLU B C 1
ATOM 3165 O O . GLU B 1 3 ? -2.477 -6.703 -24.156 1 21.08 3 GLU B O 1
ATOM 3170 N N . ALA B 1 4 ? -2.119 -7.785 -26.016 1 27.06 4 ALA B N 1
ATOM 3171 C CA . ALA B 1 4 ? -0.796 -8.383 -25.844 1 27.06 4 ALA B CA 1
ATOM 3172 C C . ALA B 1 4 ? 0.288 -7.305 -25.812 1 27.06 4 ALA B C 1
ATOM 3174 O O . ALA B 1 4 ? 0.576 -6.668 -26.828 1 27.06 4 ALA B O 1
ATOM 3175 N N . GLN B 1 5 ? 0.129 -6.277 -25 1 29.78 5 GLN B N 1
ATOM 3176 C CA . GLN B 1 5 ? 1.253 -5.355 -25.125 1 29.78 5 GLN B CA 1
ATOM 3177 C C . GLN B 1 5 ? 2.584 -6.102 -25.094 1 29.78 5 GLN B C 1
ATOM 3179 O O . GLN B 1 5 ? 2.729 -7.086 -24.375 1 29.78 5 GLN B O 1
ATOM 3184 N N . GLU B 1 6 ? 3.35 -5.941 -26.125 1 29.34 6 GLU B N 1
ATOM 3185 C CA . GLU B 1 6 ? 4.758 -6.273 -26.328 1 29.34 6 GLU B CA 1
ATOM 3186 C C . GLU B 1 6 ? 5.57 -6 -25.062 1 29.34 6 GLU B C 1
ATOM 3188 O O . GLU B 1 6 ? 5.496 -4.91 -24.5 1 29.34 6 GLU B O 1
ATOM 3193 N N . THR B 1 7 ? 5.867 -7.051 -24.359 1 32.38 7 THR B N 1
ATOM 3194 C CA . THR B 1 7 ? 6.562 -7.312 -23.094 1 32.38 7 THR B CA 1
ATOM 3195 C C . THR B 1 7 ? 7.746 -6.363 -22.922 1 32.38 7 THR B C 1
ATOM 3197 O O . THR B 1 7 ? 7.945 -5.797 -21.844 1 32.38 7 THR B O 1
ATOM 3200 N N . MET B 1 8 ? 8.859 -6.848 -23.703 1 32.19 8 MET B N 1
ATOM 3201 C CA . MET B 1 8 ? 10.227 -6.594 -23.234 1 32.19 8 MET B CA 1
ATOM 3202 C C . MET B 1 8 ? 10.656 -5.172 -23.578 1 32.19 8 MET B C 1
ATOM 3204 O O . MET B 1 8 ? 10.625 -4.77 -24.75 1 32.19 8 MET B O 1
ATOM 3208 N N . PRO B 1 9 ? 10.484 -4.258 -22.781 1 36.38 9 PRO B N 1
ATOM 3209 C CA . PRO B 1 9 ? 11.258 -3.086 -23.188 1 36.38 9 PRO B CA 1
ATOM 3210 C C . PRO B 1 9 ? 12.594 -3.461 -23.828 1 36.38 9 PRO B C 1
ATOM 3212 O O . PRO B 1 9 ? 13.078 -4.582 -23.656 1 36.38 9 PRO B O 1
ATOM 3215 N N . ARG B 1 10 ? 13.289 -2.656 -24.688 1 35.72 10 ARG B N 1
ATOM 3216 C CA . ARG B 1 10 ? 14.578 -2.838 -25.344 1 35.72 10 ARG B CA 1
ATOM 3217 C C . ARG B 1 10 ? 15.641 -3.309 -24.359 1 35.72 10 ARG B C 1
ATOM 3219 O O . ARG B 1 10 ? 15.758 -2.754 -23.266 1 35.72 10 ARG B O 1
ATOM 3226 N N . PRO B 1 11 ? 16.172 -4.664 -24.484 1 40.12 11 PRO B N 1
ATOM 3227 C CA . PRO B 1 11 ? 17.328 -5.18 -23.734 1 40.12 11 PRO B CA 1
ATOM 3228 C C . PRO B 1 11 ? 18.438 -4.152 -23.594 1 40.12 11 PRO B C 1
ATOM 3230 O O . PRO B 1 11 ? 18.875 -3.564 -24.594 1 40.12 11 PRO B O 1
ATOM 3233 N N . CYS B 1 12 ? 18.406 -3.357 -22.703 1 44.5 12 CYS B N 1
ATOM 3234 C CA . CYS B 1 12 ? 19.656 -2.627 -22.547 1 44.5 12 CYS B CA 1
ATOM 3235 C C . CYS B 1 12 ? 20.844 -3.57 -22.625 1 44.5 12 CYS B C 1
ATOM 3237 O O . CYS B 1 12 ? 20.922 -4.547 -21.875 1 44.5 12 CYS B O 1
ATOM 3239 N N . ARG B 1 13 ? 21.359 -3.857 -23.812 1 50.19 13 ARG B N 1
ATOM 3240 C CA . ARG B 1 13 ? 22.594 -4.609 -24.016 1 50.19 13 ARG B CA 1
ATOM 3241 C C . ARG B 1 13 ? 23.672 -4.164 -23.047 1 50.19 13 ARG B C 1
ATOM 3243 O O . ARG B 1 13 ? 24.125 -3.014 -23.094 1 50.19 13 ARG B O 1
ATOM 3250 N N . PRO B 1 14 ? 23.719 -4.875 -21.922 1 58.06 14 PRO B N 1
ATOM 3251 C CA . PRO B 1 14 ? 24.812 -4.5 -21.016 1 58.06 14 PRO B CA 1
ATOM 3252 C C . PRO B 1 14 ? 26.172 -4.469 -21.719 1 58.06 14 PRO B C 1
ATOM 3254 O O . PRO B 1 14 ? 26.438 -5.309 -22.578 1 58.06 14 PRO B O 1
ATOM 3257 N N . LYS B 1 15 ? 26.766 -3.391 -21.859 1 61.59 15 LYS B N 1
ATOM 3258 C CA . LYS B 1 15 ? 28.156 -3.309 -22.266 1 61.59 15 LYS B CA 1
ATOM 3259 C C . LYS B 1 15 ? 29.094 -3.691 -21.109 1 61.59 15 LYS B C 1
ATOM 3261 O O . LYS B 1 15 ? 28.969 -3.168 -20.016 1 61.59 15 LYS B O 1
ATOM 3266 N N . GLY B 1 16 ? 29.484 -5.156 -21.156 1 75.38 16 GLY B N 1
ATOM 3267 C CA . GLY B 1 16 ? 30.562 -5.43 -20.219 1 75.38 16 GLY B CA 1
ATOM 3268 C C . GLY B 1 16 ? 30.625 -6.883 -19.797 1 75.38 16 GLY B C 1
ATOM 3269 O O . GLY B 1 16 ? 30.062 -7.758 -20.469 1 75.38 16 GLY B O 1
ATOM 3270 N N . ALA B 1 17 ? 31.406 -7.168 -18.797 1 86.88 17 ALA B N 1
ATOM 3271 C CA . ALA B 1 17 ? 31.734 -8.5 -18.297 1 86.88 17 ALA B CA 1
ATOM 3272 C C . ALA B 1 17 ? 30.734 -8.938 -17.219 1 86.88 17 ALA B C 1
ATOM 3274 O O . ALA B 1 17 ? 30.188 -8.109 -16.5 1 86.88 17 ALA B O 1
ATOM 3275 N N . CYS B 1 18 ? 30.375 -10.227 -17.312 1 90.31 18 CYS B N 1
ATOM 3276 C CA . CYS B 1 18 ? 29.531 -10.836 -16.297 1 90.31 18 CYS B CA 1
ATOM 3277 C C . CYS B 1 18 ? 30.062 -10.516 -14.898 1 90.31 18 CYS B C 1
ATOM 3279 O O . CYS B 1 18 ? 31.25 -10.68 -14.633 1 90.31 18 CYS B O 1
ATOM 3281 N N . SER B 1 19 ? 29.203 -10.07 -14.125 1 85.38 19 SER B N 1
ATOM 3282 C CA . SER B 1 19 ? 29.562 -9.695 -12.766 1 85.38 19 SER B CA 1
ATOM 3283 C C . SER B 1 19 ? 30.016 -10.906 -11.961 1 85.38 19 SER B C 1
ATOM 3285 O O . SER B 1 19 ? 30.688 -10.766 -10.938 1 85.38 19 SER B O 1
ATOM 3287 N N . ARG B 1 20 ? 29.719 -12.117 -12.438 1 86.12 20 ARG B N 1
ATOM 3288 C CA . ARG B 1 20 ? 30 -13.312 -11.656 1 86.12 20 ARG B CA 1
ATOM 3289 C C . ARG B 1 20 ? 31.188 -14.078 -12.242 1 86.12 20 ARG B C 1
ATOM 3291 O O . ARG B 1 20 ? 32.094 -14.484 -11.508 1 86.12 20 ARG B O 1
ATOM 3298 N N . CYS B 1 21 ? 31.25 -14.273 -13.539 1 90.06 21 CYS B N 1
ATOM 3299 C CA . CYS B 1 21 ? 32.281 -15.133 -14.117 1 90.06 21 CYS B CA 1
ATOM 3300 C C . CYS B 1 21 ? 33.188 -14.344 -15.023 1 90.06 21 CYS B C 1
ATOM 3302 O O . CYS B 1 21 ? 34.219 -14.859 -15.469 1 90.06 21 CYS B O 1
ATOM 3304 N N . GLY B 1 22 ? 32.844 -13.141 -15.305 1 88.94 22 GLY B N 1
ATOM 3305 C CA . GLY B 1 22 ? 33.719 -12.305 -16.125 1 88.94 22 GLY B CA 1
ATOM 3306 C C . GLY B 1 22 ? 33.5 -12.516 -17.625 1 88.94 22 GLY B C 1
ATOM 3307 O O . GLY B 1 22 ? 34.062 -11.805 -18.438 1 88.94 22 GLY B O 1
ATOM 3308 N N . GLY B 1 23 ? 32.625 -13.477 -17.953 1 89.69 23 GLY B N 1
ATOM 3309 C CA . GLY B 1 23 ? 32.344 -13.711 -19.359 1 89.69 23 GLY B CA 1
ATOM 3310 C C . GLY B 1 23 ? 31.453 -12.641 -19.969 1 89.69 23 GLY B C 1
ATOM 3311 O O . GLY B 1 23 ? 31.25 -11.578 -19.375 1 89.69 23 GLY B O 1
ATOM 3312 N N . ARG B 1 24 ? 31.078 -12.883 -21.156 1 88.5 24 ARG B N 1
ATOM 3313 C CA . ARG B 1 24 ? 30.25 -11.898 -21.844 1 88.5 24 ARG B CA 1
ATOM 3314 C C . ARG B 1 24 ? 28.859 -11.812 -21.203 1 88.5 24 ARG B C 1
ATOM 3316 O O . ARG B 1 24 ? 28.141 -12.805 -21.109 1 88.5 24 ARG B O 1
ATOM 3323 N N . ALA B 1 25 ? 28.531 -10.602 -20.766 1 87.75 25 ALA B N 1
ATOM 3324 C CA . ALA B 1 25 ? 27.25 -10.375 -20.109 1 87.75 25 ALA B CA 1
ATOM 3325 C C . ALA B 1 25 ? 26.109 -10.25 -21.125 1 87.75 25 ALA B C 1
ATOM 3327 O O . ALA B 1 25 ? 26.328 -9.758 -22.234 1 87.75 25 ALA B O 1
ATOM 3328 N N . LEU B 1 26 ? 24.891 -10.758 -20.734 1 85.06 26 LEU B N 1
ATOM 3329 C CA . LEU B 1 26 ? 23.75 -10.719 -21.656 1 85.06 26 LEU B CA 1
ATOM 3330 C C . LEU B 1 26 ? 22.531 -10.125 -20.969 1 85.06 26 LEU B C 1
ATOM 3332 O O . LEU B 1 26 ? 21.656 -9.555 -21.641 1 85.06 26 LEU B O 1
ATOM 3336 N N . TYR B 1 27 ? 22.531 -10.266 -19.703 1 86.44 27 TYR B N 1
ATOM 3337 C CA . TYR B 1 27 ? 21.328 -9.875 -18.984 1 86.44 27 TYR B CA 1
ATOM 3338 C C . TYR B 1 27 ? 21.641 -8.852 -17.906 1 86.44 27 TYR B C 1
ATOM 3340 O O . TYR B 1 27 ? 22.703 -8.898 -17.281 1 86.44 27 TYR B O 1
ATOM 3348 N N . VAL B 1 28 ? 20.734 -7.926 -17.797 1 78 28 VAL B N 1
ATOM 3349 C CA . VAL B 1 28 ? 20.828 -6.973 -16.688 1 78 28 VAL B CA 1
ATOM 3350 C C . VAL B 1 28 ? 19.734 -7.25 -15.672 1 78 28 VAL B C 1
ATOM 3352 O O . VAL B 1 28 ? 18.547 -7.227 -16 1 78 28 VAL B O 1
ATOM 3355 N N . VAL B 1 29 ? 20.047 -7.664 -14.562 1 74.69 29 VAL B N 1
ATOM 3356 C CA . VAL B 1 29 ? 19.125 -7.914 -13.453 1 74.69 29 VAL B CA 1
ATOM 3357 C C . VAL B 1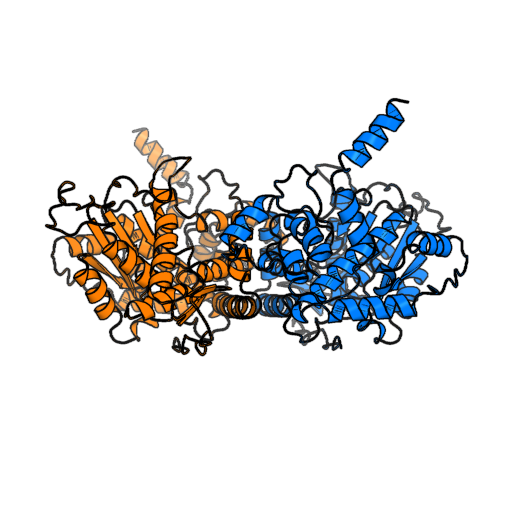 29 ? 19.422 -6.949 -12.312 1 74.69 29 VAL B C 1
ATOM 3359 O O . VAL B 1 29 ? 20.359 -7.145 -11.547 1 74.69 29 VAL B O 1
ATOM 3362 N N . ARG B 1 30 ? 18.406 -5.984 -12.18 1 66.44 30 ARG B N 1
ATOM 3363 C CA . ARG B 1 30 ? 18.641 -4.93 -11.195 1 66.44 30 ARG B CA 1
ATOM 3364 C C . ARG B 1 30 ? 19.984 -4.246 -11.43 1 66.44 30 ARG B C 1
ATOM 3366 O O . ARG B 1 30 ? 20.25 -3.732 -12.523 1 66.44 30 ARG B O 1
ATOM 3373 N N . ASP B 1 31 ? 20.938 -4.484 -10.516 1 64.69 31 ASP B N 1
ATOM 3374 C CA . ASP B 1 31 ? 22.234 -3.805 -10.633 1 64.69 31 ASP B CA 1
ATOM 3375 C C . ASP B 1 31 ? 23.328 -4.77 -11.07 1 64.69 31 ASP B C 1
ATOM 3377 O O . ASP B 1 31 ? 24.5 -4.395 -11.148 1 64.69 31 ASP B O 1
ATOM 3381 N N . LEU B 1 32 ? 22.938 -5.914 -11.547 1 74.25 32 LEU B N 1
ATOM 3382 C CA . LEU B 1 32 ? 23.906 -6.918 -11.945 1 74.25 32 LEU B CA 1
ATOM 3383 C C . LEU B 1 32 ? 23.797 -7.223 -13.43 1 74.25 32 LEU B C 1
ATOM 3385 O O . LEU B 1 32 ? 22.703 -7.215 -13.992 1 74.25 32 LEU B O 1
ATOM 3389 N N . VAL B 1 33 ? 25 -7.383 -13.969 1 85.19 33 VAL B N 1
ATOM 3390 C CA . VAL B 1 33 ? 25.094 -7.84 -15.352 1 85.19 33 VAL B CA 1
ATOM 3391 C C . VAL B 1 33 ? 25.609 -9.273 -15.391 1 85.19 33 VAL B C 1
ATOM 3393 O O . VAL B 1 33 ? 26.609 -9.602 -14.742 1 85.19 33 VAL B O 1
ATOM 3396 N N . MET B 1 34 ? 24.828 -10.133 -16.047 1 90.44 34 MET B N 1
ATOM 3397 C CA . MET B 1 34 ? 25.172 -11.547 -15.977 1 90.44 34 MET B CA 1
ATOM 3398 C C . MET B 1 34 ? 25.141 -12.195 -17.359 1 90.44 34 MET B C 1
ATOM 3400 O O . MET B 1 34 ? 24.375 -11.773 -18.219 1 90.44 34 MET B O 1
ATOM 3404 N N . CYS B 1 35 ? 26.109 -13.141 -17.5 1 92.69 35 CYS B N 1
ATOM 3405 C CA . CYS B 1 35 ? 26.016 -14.016 -18.672 1 92.69 35 CYS B CA 1
ATOM 3406 C C . CYS B 1 35 ? 24.859 -15.008 -18.516 1 92.69 35 CYS B C 1
ATOM 3408 O O . CYS B 1 35 ? 24.25 -15.094 -17.438 1 92.69 35 CYS B O 1
ATOM 3410 N N . ARG B 1 36 ? 24.594 -15.758 -19.562 1 93 36 ARG B N 1
ATOM 3411 C CA . ARG B 1 36 ? 23.422 -16.641 -19.578 1 93 36 ARG B CA 1
ATOM 3412 C C . ARG B 1 36 ? 23.562 -17.734 -18.531 1 93 36 ARG B C 1
ATOM 3414 O O . ARG B 1 36 ? 22.656 -17.938 -17.719 1 93 36 ARG B O 1
ATOM 3421 N N . PRO B 1 37 ? 24.719 -18.453 -18.422 1 94.31 37 PRO B N 1
ATOM 3422 C CA . PRO B 1 37 ? 24.828 -19.516 -17.406 1 94.31 37 PRO B CA 1
ATOM 3423 C C . PRO B 1 37 ? 24.734 -18.969 -15.984 1 94.31 37 PRO B C 1
ATOM 3425 O O . PRO B 1 37 ? 24.078 -19.578 -15.133 1 94.31 37 PRO B O 1
ATOM 3428 N N . CYS B 1 38 ? 25.344 -17.859 -15.789 1 93.44 38 CYS B N 1
ATOM 3429 C CA . CYS B 1 38 ? 25.328 -17.281 -14.445 1 93.44 38 CYS B CA 1
ATOM 3430 C C . CYS B 1 38 ? 23.938 -16.797 -14.078 1 93.44 38 CYS B C 1
ATOM 3432 O O . CYS B 1 38 ? 23.516 -16.891 -12.922 1 93.44 38 CYS B O 1
ATOM 3434 N N . PHE B 1 39 ? 23.219 -16.328 -15.055 1 93.75 39 PHE B N 1
ATOM 3435 C CA . PHE B 1 39 ? 21.859 -15.867 -14.836 1 93.75 39 PHE B CA 1
ATOM 3436 C C . PHE B 1 39 ? 20.938 -17.031 -14.477 1 93.75 39 PHE B C 1
ATOM 3438 O O . PHE B 1 39 ? 20.188 -16.969 -13.508 1 93.75 39 PHE B O 1
ATOM 3445 N N . LEU B 1 40 ? 21.078 -18.062 -15.234 1 95.62 40 LEU B N 1
ATOM 3446 C CA . LEU B 1 40 ? 20.234 -19.234 -15 1 95.62 40 LEU B CA 1
ATOM 3447 C C . LEU B 1 40 ? 20.516 -19.844 -13.633 1 95.62 40 LEU B C 1
ATOM 3449 O O . LEU B 1 40 ? 19.594 -20.25 -12.922 1 95.62 40 LEU B O 1
ATOM 3453 N N . LYS B 1 41 ? 21.766 -19.859 -13.273 1 93.94 41 LYS B N 1
ATOM 3454 C CA . LYS B 1 41 ? 22.141 -20.375 -11.961 1 93.94 41 LYS B CA 1
ATOM 3455 C C . LYS B 1 41 ? 21.562 -19.5 -10.852 1 93.94 41 LYS B C 1
ATOM 3457 O O . LYS B 1 41 ? 21.109 -20.016 -9.82 1 93.94 41 LYS B O 1
ATOM 3462 N N . HIS B 1 42 ? 21.578 -18.234 -11.109 1 91.94 42 HIS B N 1
ATOM 3463 C CA . HIS B 1 42 ? 21.062 -17.281 -10.148 1 91.94 42 HIS B CA 1
ATOM 3464 C C . HIS B 1 42 ? 19.562 -17.484 -9.93 1 91.94 42 HIS B C 1
ATOM 3466 O O . HIS B 1 42 ? 19.078 -17.484 -8.797 1 91.94 42 HIS B O 1
ATOM 3472 N N . ILE B 1 43 ? 18.828 -17.641 -10.992 1 94.56 43 ILE B N 1
ATOM 3473 C CA . ILE B 1 43 ? 17.375 -17.812 -10.922 1 94.56 43 ILE B CA 1
ATOM 3474 C C . ILE B 1 43 ? 17.047 -19.141 -10.258 1 94.56 43 ILE B C 1
ATOM 3476 O O . ILE B 1 43 ? 16.156 -19.219 -9.414 1 94.56 43 ILE B O 1
ATOM 3480 N N . HIS B 1 44 ? 17.812 -20.172 -10.586 1 94.75 44 HIS B N 1
ATOM 3481 C CA . HIS B 1 44 ? 17.594 -21.484 -10 1 94.75 44 HIS B CA 1
ATOM 3482 C C . HIS B 1 44 ? 17.812 -21.453 -8.492 1 94.75 44 HIS B C 1
ATOM 3484 O O . HIS B 1 44 ? 17.078 -22.078 -7.734 1 94.75 44 HIS B O 1
ATOM 3490 N N . HIS B 1 45 ? 18.812 -20.734 -8.156 1 92.31 45 HIS B N 1
ATOM 3491 C CA . HIS B 1 45 ? 19.109 -20.625 -6.73 1 92.31 45 HIS B CA 1
ATOM 3492 C C . HIS B 1 45 ? 17.969 -19.938 -5.984 1 92.31 45 HIS B C 1
ATOM 3494 O O . HIS B 1 45 ? 17.578 -20.375 -4.898 1 92.31 45 HIS B O 1
ATOM 3500 N N . ARG B 1 46 ? 17.453 -18.969 -6.535 1 91.88 46 ARG B N 1
ATOM 3501 C CA . ARG B 1 46 ? 16.375 -18.234 -5.895 1 91.88 46 ARG B CA 1
ATOM 3502 C C . ARG B 1 46 ? 15.102 -19.062 -5.836 1 91.88 46 ARG B C 1
ATOM 3504 O O . ARG B 1 46 ? 14.414 -19.062 -4.812 1 91.88 46 ARG B O 1
ATOM 3511 N N . LEU B 1 47 ? 14.758 -19.703 -6.945 1 95.5 47 LEU B N 1
ATOM 3512 C CA . LEU B 1 47 ? 13.594 -20.578 -6.953 1 95.5 47 LEU B CA 1
ATOM 3513 C C . LEU B 1 47 ? 13.75 -21.703 -5.934 1 95.5 47 LEU B C 1
ATOM 3515 O O . LEU B 1 47 ? 12.82 -22.016 -5.191 1 95.5 47 LEU B O 1
ATOM 3519 N N . GLY B 1 48 ? 14.938 -22.203 -5.891 1 94.56 48 GLY B N 1
ATOM 3520 C CA . GLY B 1 48 ? 15.219 -23.266 -4.938 1 94.56 48 GLY B CA 1
ATOM 3521 C C . GLY B 1 48 ? 15.07 -22.828 -3.494 1 94.56 48 GLY B C 1
ATOM 3522 O O . GLY B 1 48 ? 14.453 -23.531 -2.686 1 94.56 48 GLY B O 1
ATOM 3523 N N . ARG B 1 49 ? 15.602 -21.734 -3.223 1 91.5 49 ARG B N 1
ATOM 3524 C CA . ARG B 1 49 ? 15.523 -21.203 -1.868 1 91.5 49 ARG B CA 1
ATOM 3525 C C . ARG B 1 49 ? 14.07 -20.938 -1.47 1 91.5 49 ARG B C 1
ATOM 3527 O O . ARG B 1 49 ? 13.68 -21.219 -0.332 1 91.5 49 ARG B O 1
ATOM 3534 N N . THR B 1 50 ? 13.32 -20.469 -2.359 1 92 50 THR B N 1
ATOM 3535 C CA . THR B 1 50 ? 11.914 -20.156 -2.105 1 92 50 THR B CA 1
ATOM 3536 C C . THR B 1 50 ? 11.117 -21.422 -1.848 1 92 50 THR B C 1
ATOM 3538 O O . THR B 1 50 ? 10.227 -21.453 -0.989 1 92 50 THR B O 1
ATOM 3541 N N . MET B 1 51 ? 11.461 -22.438 -2.562 1 93.12 51 MET B N 1
ATOM 3542 C CA . MET B 1 51 ? 10.711 -23.703 -2.492 1 93.12 51 MET B CA 1
ATOM 3543 C C . MET B 1 51 ? 11.164 -24.531 -1.3 1 93.12 51 MET B C 1
ATOM 3545 O O . MET B 1 51 ? 10.336 -25.094 -0.579 1 93.12 51 MET B O 1
ATOM 3549 N N . ASN B 1 52 ? 12.422 -24.547 -1.009 1 93 52 ASN B N 1
ATOM 3550 C CA . ASN B 1 52 ? 13 -25.484 -0.055 1 93 52 ASN B CA 1
ATOM 3551 C C . ASN B 1 52 ? 12.68 -25.094 1.385 1 93 52 ASN B C 1
ATOM 3553 O O . ASN B 1 52 ? 12.344 -25.953 2.207 1 93 52 ASN B O 1
ATOM 3557 N N . GLY B 1 53 ? 12.719 -23.891 1.651 1 90.06 53 GLY B N 1
ATOM 3558 C CA . GLY B 1 53 ? 12.547 -23.422 3.018 1 90.06 53 GLY B CA 1
ATOM 3559 C C . GLY B 1 53 ? 11.219 -23.844 3.623 1 90.06 53 GLY B C 1
ATOM 3560 O O . GLY B 1 53 ? 11.18 -24.594 4.598 1 90.06 53 GLY B O 1
ATOM 3561 N N . PRO B 1 54 ? 10.203 -23.484 3.031 1 89.88 54 PRO B N 1
ATOM 3562 C CA . PRO B 1 54 ? 8.875 -23.766 3.578 1 89.88 54 PRO B CA 1
ATOM 3563 C C . PRO B 1 54 ? 8.555 -25.266 3.59 1 89.88 54 PRO B C 1
ATOM 3565 O O . PRO B 1 54 ? 7.773 -25.734 4.426 1 89.88 54 PRO B O 1
ATOM 3568 N N . LEU B 1 55 ? 9.172 -26.031 2.723 1 92.62 55 LEU B N 1
ATOM 3569 C CA . LEU B 1 55 ? 8.875 -27.453 2.592 1 92.62 55 LEU B CA 1
ATOM 3570 C C . LEU B 1 55 ? 9.727 -28.281 3.549 1 92.62 55 LEU B C 1
ATOM 3572 O O . LEU B 1 55 ? 9.492 -29.484 3.723 1 92.62 55 LEU B O 1
ATOM 3576 N N . SER B 1 56 ? 10.727 -27.625 4.145 1 89.06 56 SER B N 1
ATOM 3577 C CA . SER B 1 56 ? 11.664 -28.344 5 1 89.06 56 SER B CA 1
ATOM 3578 C C . SER B 1 56 ? 10.992 -28.812 6.289 1 89.06 56 SER B C 1
ATOM 3580 O O . SER B 1 56 ? 11.422 -29.781 6.906 1 89.06 56 SER B O 1
ATOM 3582 N N . GLY B 1 57 ? 10 -28.172 6.727 1 80.44 57 GLY B N 1
ATOM 3583 C CA . GLY B 1 57 ? 9.352 -28.484 7.988 1 80.44 57 GLY B CA 1
ATOM 3584 C C . GLY B 1 57 ? 10.148 -28.031 9.195 1 80.44 57 GLY B C 1
ATOM 3585 O O . GLY B 1 57 ? 9.727 -28.234 10.336 1 80.44 57 GLY B O 1
ATOM 3586 N N . SER B 1 58 ? 11.297 -27.422 8.914 1 76.19 58 SER B N 1
ATOM 3587 C CA . SER B 1 58 ? 12.18 -27 9.992 1 76.19 58 SER B CA 1
ATOM 3588 C C . SER B 1 58 ? 12.016 -25.5 10.281 1 76.19 58 SER B C 1
ATOM 3590 O O . SER B 1 58 ? 11.648 -24.734 9.398 1 76.19 58 SER B O 1
ATOM 3592 N N . SER B 1 59 ? 12.172 -25.234 11.562 1 75.69 59 SER B N 1
ATOM 3593 C CA . SER B 1 59 ? 12.164 -23.844 11.969 1 75.69 59 SER B CA 1
ATOM 3594 C C . SER B 1 59 ? 13.406 -23.109 11.484 1 75.69 59 SER B C 1
ATOM 3596 O O . SER B 1 59 ? 13.414 -21.891 11.367 1 75.69 59 SER B O 1
ATOM 3598 N N . ARG B 1 60 ? 14.547 -23.969 11.266 1 70.31 60 ARG B N 1
ATOM 3599 C CA . ARG B 1 60 ? 15.789 -23.422 10.719 1 70.31 60 ARG B CA 1
ATOM 3600 C C . ARG B 1 60 ? 16.188 -24.156 9.438 1 70.31 60 ARG B C 1
ATOM 3602 O O . ARG B 1 60 ? 17.172 -24.906 9.43 1 70.31 60 ARG B O 1
ATO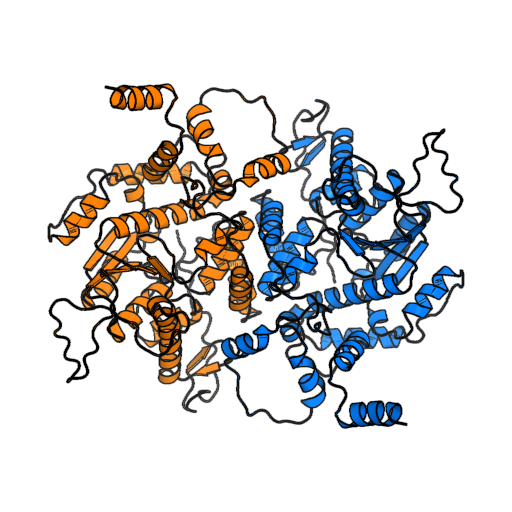M 3609 N N . PRO B 1 61 ? 15.422 -23.812 8.422 1 75.19 61 PRO B N 1
ATOM 3610 C CA . PRO B 1 61 ? 15.578 -24.609 7.207 1 75.19 61 PRO B CA 1
ATOM 3611 C C . PRO B 1 61 ? 16.875 -24.312 6.457 1 75.19 61 PRO B C 1
ATOM 3613 O O . PRO B 1 61 ? 17.312 -23.156 6.406 1 75.19 61 PRO B O 1
ATOM 3616 N N . ASN B 1 62 ? 17.516 -25.391 6.125 1 74.88 62 ASN B N 1
ATOM 3617 C CA . ASN B 1 62 ? 18.578 -25.219 5.145 1 74.88 62 ASN B CA 1
ATOM 3618 C C . ASN B 1 62 ? 18.031 -25 3.74 1 74.88 62 ASN B C 1
ATOM 3620 O O . ASN B 1 62 ? 17.609 -25.938 3.078 1 74.88 62 ASN B O 1
ATOM 3624 N N . VAL B 1 63 ? 18.078 -23.875 3.264 1 80.5 63 VAL B N 1
ATOM 3625 C CA . VAL B 1 63 ? 17.375 -23.453 2.059 1 80.5 63 VAL B CA 1
ATOM 3626 C C . VAL B 1 63 ? 18.109 -23.953 0.821 1 80.5 63 VAL B C 1
ATOM 3628 O O . VAL B 1 63 ? 17.562 -23.922 -0.288 1 80.5 63 VAL B O 1
ATOM 3631 N N . THR B 1 64 ? 19.281 -24.5 1.052 1 81 64 THR B N 1
ATOM 3632 C CA . THR B 1 64 ? 20.047 -25.016 -0.081 1 81 64 THR B CA 1
ATOM 3633 C C . THR B 1 64 ? 19.844 -26.516 -0.236 1 81 64 THR B C 1
ATOM 3635 O O . THR B 1 64 ? 20.172 -27.094 -1.275 1 81 64 THR B O 1
ATOM 3638 N N . MET B 1 65 ? 19.25 -27.078 0.781 1 83.31 65 MET B N 1
ATOM 3639 C CA . MET B 1 65 ? 19.047 -28.516 0.749 1 83.31 65 MET B CA 1
ATOM 3640 C C . MET B 1 65 ? 17.656 -28.859 0.235 1 83.31 65 MET B C 1
ATOM 3642 O O . MET B 1 65 ? 16.672 -28.172 0.548 1 83.31 65 MET B O 1
ATOM 3646 N N . ARG B 1 66 ? 17.625 -29.984 -0.394 1 87.06 66 ARG B N 1
ATOM 3647 C CA . ARG B 1 66 ? 16.359 -30.484 -0.897 1 87.06 66 ARG B CA 1
ATOM 3648 C C . ARG B 1 66 ? 15.43 -30.875 0.25 1 87.06 66 ARG B C 1
ATOM 3650 O O . ARG B 1 66 ? 15.859 -31.531 1.201 1 87.06 66 ARG B O 1
ATOM 3657 N N . PRO B 1 67 ? 14.258 -30.438 0.107 1 92.06 67 PRO B N 1
ATOM 3658 C CA . PRO B 1 67 ? 13.312 -30.766 1.18 1 92.06 67 PRO B CA 1
ATOM 3659 C C . PRO B 1 67 ? 12.914 -32.25 1.183 1 92.06 67 PRO B C 1
ATOM 3661 O O . PRO B 1 67 ? 13.117 -32.938 0.187 1 92.06 67 PRO B O 1
ATOM 3664 N N . PRO B 1 68 ? 12.453 -32.688 2.359 1 90.81 68 PRO B N 1
ATOM 3665 C CA . PRO B 1 68 ? 11.992 -34.094 2.422 1 90.81 68 PRO B CA 1
ATOM 3666 C C . PRO B 1 68 ? 10.766 -34.344 1.543 1 90.81 68 PRO B C 1
ATOM 3668 O O . PRO B 1 68 ? 10.125 -33.406 1.085 1 90.81 68 PRO B O 1
ATOM 3671 N N . ALA B 1 69 ? 10.539 -35.625 1.32 1 92.06 69 ALA B N 1
ATOM 3672 C CA . ALA B 1 69 ? 9.367 -36.031 0.549 1 92.06 69 ALA B CA 1
ATOM 3673 C C . ALA B 1 69 ? 8.086 -35.531 1.2 1 92.06 69 ALA B C 1
ATOM 3675 O O . ALA B 1 69 ? 7.941 -35.562 2.426 1 92.06 69 ALA B O 1
ATOM 3676 N N . GLN B 1 70 ? 7.23 -34.906 0.354 1 93.25 70 GLN B N 1
ATOM 3677 C CA . GLN B 1 70 ? 5.961 -34.375 0.831 1 93.25 70 GLN B CA 1
ATOM 3678 C C . GLN B 1 70 ? 4.844 -35.406 0.711 1 93.25 70 GLN B C 1
ATOM 3680 O O . GLN B 1 70 ? 4.914 -36.312 -0.125 1 93.25 70 GLN B O 1
ATOM 3685 N N . PRO B 1 71 ? 3.861 -35.094 1.599 1 90.44 71 PRO B N 1
ATOM 3686 C CA . PRO B 1 71 ? 2.709 -35.969 1.464 1 90.44 71 PRO B CA 1
ATOM 3687 C C . PRO B 1 71 ? 1.844 -35.656 0.249 1 90.44 71 PRO B C 1
ATOM 3689 O O . PRO B 1 71 ? 1.817 -34.5 -0.201 1 90.44 71 PRO B O 1
ATOM 3692 N N . GLY B 1 72 ? 1.336 -36.531 -0.452 1 91.75 72 GLY B N 1
ATOM 3693 C CA . GLY B 1 72 ? 0.435 -36.312 -1.574 1 91.75 72 GLY B CA 1
ATOM 3694 C C . GLY B 1 72 ? 1.145 -35.844 -2.828 1 91.75 72 GLY B C 1
ATOM 3695 O O . GLY B 1 72 ? 2.365 -35.969 -2.941 1 91.75 72 GLY B O 1
ATOM 3696 N N . ALA B 1 73 ? 0.427 -35.312 -3.76 1 95.31 73 ALA B N 1
ATOM 3697 C CA . ALA B 1 73 ? 0.965 -34.812 -5.027 1 95.31 73 ALA B CA 1
ATOM 3698 C C . ALA B 1 73 ? 1.005 -33.312 -5.059 1 95.31 73 ALA B C 1
ATOM 3700 O O . ALA B 1 73 ? 0.485 -32.625 -4.156 1 95.31 73 ALA B O 1
ATOM 3701 N N . ALA B 1 74 ? 1.705 -32.781 -6.008 1 97.06 74 ALA B N 1
ATOM 3702 C CA . ALA B 1 74 ? 1.731 -31.344 -6.234 1 97.06 74 ALA B CA 1
ATOM 3703 C C . ALA B 1 74 ? 0.785 -30.953 -7.363 1 97.06 74 ALA B C 1
ATOM 3705 O O . ALA B 1 74 ? 0.655 -31.672 -8.352 1 97.06 74 ALA B O 1
ATOM 3706 N N . LEU B 1 75 ? 0.066 -29.906 -7.137 1 97.88 75 LEU B N 1
ATOM 3707 C CA . LEU B 1 75 ? -0.727 -29.281 -8.188 1 97.88 75 LEU B CA 1
ATOM 3708 C C . LEU B 1 75 ? -0.119 -27.953 -8.609 1 97.88 75 LEU B C 1
ATOM 3710 O O . LEU B 1 75 ? -0.008 -27.031 -7.793 1 97.88 75 LEU B O 1
ATOM 3714 N N . ILE B 1 76 ? 0.312 -27.844 -9.844 1 98.38 76 ILE B N 1
ATOM 3715 C CA . ILE B 1 76 ? 0.945 -26.641 -10.352 1 98.38 76 ILE B CA 1
ATOM 3716 C C . ILE B 1 76 ? -0.063 -25.828 -11.164 1 98.38 76 ILE B C 1
ATOM 3718 O O . ILE B 1 76 ? -0.585 -26.312 -12.172 1 98.38 76 ILE B O 1
ATOM 3722 N N . ALA B 1 77 ? -0.35 -24.625 -10.695 1 97.81 77 ALA B N 1
ATOM 3723 C CA . ALA B 1 77 ? -1.226 -23.734 -11.461 1 97.81 77 ALA B CA 1
ATOM 3724 C C . ALA B 1 77 ? -0.476 -23.094 -12.625 1 97.81 77 ALA B C 1
ATOM 3726 O O . ALA B 1 77 ? 0.52 -22.391 -12.422 1 97.81 77 ALA B O 1
ATOM 3727 N N . LEU B 1 78 ? -0.978 -23.312 -13.859 1 96.12 78 LEU B N 1
ATOM 3728 C CA . LEU B 1 78 ? -0.334 -22.781 -15.055 1 96.12 78 LEU B CA 1
ATOM 3729 C C . LEU B 1 78 ? -1.212 -21.734 -15.727 1 96.12 78 LEU B C 1
ATOM 3731 O O . LEU B 1 78 ? -2.248 -22.062 -16.312 1 96.12 78 LEU B O 1
ATOM 3735 N N . SER B 1 79 ? -0.792 -20.562 -15.578 1 91.88 79 SER B N 1
ATOM 3736 C CA . SER B 1 79 ? -1.5 -19.484 -16.266 1 91.88 79 SER B CA 1
ATOM 3737 C C . SER B 1 79 ? -0.96 -19.297 -17.688 1 91.88 79 SER B C 1
ATOM 3739 O O . SER B 1 79 ? -1.631 -18.703 -18.531 1 91.88 79 SER B O 1
ATOM 3741 N N . GLY B 1 80 ? 0.218 -19.812 -17.969 1 91.44 80 GLY B N 1
ATOM 3742 C CA . GLY B 1 80 ? 0.906 -19.547 -19.219 1 91.44 80 GLY B CA 1
ATOM 3743 C C . GLY B 1 80 ? 1.837 -18.359 -19.156 1 91.44 80 GLY B C 1
ATOM 3744 O O . GLY B 1 80 ? 2.627 -18.125 -20.078 1 91.44 80 GLY B O 1
ATOM 3745 N N . GLY B 1 81 ? 1.789 -17.641 -18.094 1 92.38 81 GLY B N 1
ATOM 3746 C CA . GLY B 1 81 ? 2.695 -16.531 -17.922 1 92.38 81 GLY B CA 1
ATOM 3747 C C . GLY B 1 81 ? 4.117 -16.953 -17.594 1 92.38 81 GLY B C 1
ATOM 3748 O O . GLY B 1 81 ? 4.379 -18.141 -17.375 1 92.38 81 GLY B O 1
ATOM 3749 N N . ALA B 1 82 ? 4.988 -15.984 -17.562 1 94.62 82 ALA B N 1
ATOM 3750 C CA . ALA B 1 82 ? 6.406 -16.281 -17.375 1 94.62 82 ALA B CA 1
ATOM 3751 C C . ALA B 1 82 ? 6.656 -16.875 -15.992 1 94.62 82 ALA B C 1
ATOM 3753 O O . ALA B 1 82 ? 7.508 -17.766 -15.836 1 94.62 82 ALA B O 1
ATOM 3754 N N . GLY B 1 83 ? 5.969 -16.438 -14.992 1 96 83 GLY B N 1
ATOM 3755 C CA . GLY B 1 83 ? 6.156 -16.938 -13.648 1 96 83 GLY B CA 1
ATOM 3756 C C . GLY B 1 83 ? 5.793 -18.406 -13.508 1 96 83 GLY B C 1
ATOM 3757 O O . GLY B 1 83 ? 6.582 -19.203 -12.984 1 96 83 GLY B O 1
ATOM 3758 N N . SER B 1 84 ? 4.617 -18.766 -14 1 96.75 84 SER B N 1
ATOM 3759 C CA . SER B 1 84 ? 4.168 -20.141 -13.891 1 96.75 84 SER B CA 1
ATOM 3760 C C . SER B 1 84 ? 5.004 -21.078 -14.766 1 96.75 84 SER B C 1
ATOM 3762 O O . SER B 1 84 ? 5.316 -22.203 -14.367 1 96.75 84 SER B O 1
ATOM 3764 N N . MET B 1 85 ? 5.418 -20.547 -15.945 1 96.75 85 MET B N 1
ATOM 3765 C CA . MET B 1 85 ? 6.227 -21.344 -16.859 1 96.75 85 MET B CA 1
ATOM 3766 C C . MET B 1 85 ? 7.633 -21.547 -16.297 1 96.75 85 MET B C 1
ATOM 3768 O O . MET B 1 85 ? 8.195 -22.641 -16.406 1 96.75 85 MET B O 1
ATOM 3772 N N . ALA B 1 86 ? 8.141 -20.5 -15.734 1 97.5 86 ALA B N 1
ATOM 3773 C CA . ALA B 1 86 ? 9.461 -20.609 -15.109 1 97.5 86 ALA B CA 1
ATOM 3774 C C . ALA B 1 86 ? 9.438 -21.594 -13.953 1 97.5 86 ALA B C 1
ATOM 3776 O O . ALA B 1 86 ? 10.344 -22.422 -13.812 1 97.5 86 ALA B O 1
ATOM 3777 N N . LEU B 1 87 ? 8.445 -21.531 -13.148 1 98.06 87 LEU B N 1
ATOM 3778 C CA . LEU B 1 87 ? 8.312 -22.438 -12.008 1 98.06 87 LEU B CA 1
ATOM 3779 C C . LEU B 1 87 ? 8.195 -23.875 -12.469 1 98.06 87 LEU B C 1
ATOM 3781 O O . LEU B 1 87 ? 8.859 -24.766 -11.93 1 98.06 87 LEU B O 1
ATOM 3785 N N . LEU B 1 88 ? 7.367 -24.094 -13.477 1 97.94 88 LEU B N 1
ATOM 3786 C CA . LEU B 1 88 ? 7.207 -25.438 -14.031 1 97.94 88 LEU B CA 1
ATOM 3787 C C . LEU B 1 88 ? 8.539 -25.984 -14.516 1 97.94 88 LEU B C 1
ATOM 3789 O O . LEU B 1 88 ? 8.891 -27.141 -14.227 1 97.94 88 LEU B O 1
ATOM 3793 N N . ASP B 1 89 ? 9.242 -25.172 -15.242 1 97.44 89 ASP B N 1
ATOM 3794 C CA . ASP B 1 89 ? 10.523 -25.578 -15.812 1 97.44 89 ASP B CA 1
ATOM 3795 C C . ASP B 1 89 ? 11.531 -25.922 -14.711 1 97.44 89 ASP B C 1
ATOM 3797 O O . ASP B 1 89 ? 12.227 -26.938 -14.797 1 97.44 89 ASP B O 1
ATOM 3801 N N . PHE B 1 90 ? 11.617 -25.141 -13.719 1 97.06 90 PHE B N 1
ATOM 3802 C CA . PHE B 1 90 ? 12.531 -25.344 -12.602 1 97.06 90 PHE B CA 1
ATOM 3803 C C . PHE B 1 90 ? 12.211 -26.625 -11.859 1 97.06 90 PHE B C 1
ATOM 3805 O O . PHE B 1 90 ? 13.109 -27.422 -11.57 1 97.06 90 PHE B O 1
ATOM 3812 N N . LEU B 1 91 ? 10.922 -26.828 -11.555 1 96.88 91 LEU B N 1
ATOM 3813 C CA . LEU B 1 91 ? 10.492 -28.016 -10.805 1 96.88 91 LEU B CA 1
ATOM 3814 C C . LEU B 1 91 ? 10.82 -29.297 -11.578 1 96.88 91 LEU B C 1
ATOM 3816 O O . LEU B 1 91 ? 11.266 -30.281 -10.992 1 96.88 91 LEU B O 1
ATOM 3820 N N . ALA B 1 92 ? 10.57 -29.219 -12.867 1 95.31 92 ALA B N 1
ATOM 3821 C CA . ALA B 1 92 ? 10.844 -30.391 -13.711 1 95.31 92 ALA B CA 1
ATOM 3822 C C . ALA B 1 92 ? 12.344 -30.656 -13.805 1 95.31 92 ALA B C 1
ATOM 3824 O O . ALA B 1 92 ? 12.781 -31.797 -13.672 1 95.31 92 ALA B O 1
ATOM 3825 N N . GLU B 1 93 ? 13.086 -29.609 -14.023 1 92.75 93 GLU B N 1
ATOM 3826 C CA . GLU B 1 93 ? 14.531 -29.734 -14.195 1 92.75 93 GLU B CA 1
ATOM 3827 C C . GLU B 1 93 ? 15.195 -30.266 -12.93 1 92.75 93 GLU B C 1
ATOM 3829 O O . GLU B 1 93 ? 16.172 -31.016 -13 1 92.75 93 GLU B O 1
ATOM 3834 N N . ARG B 1 94 ? 14.695 -29.859 -11.852 1 92.06 94 ARG B N 1
ATOM 3835 C CA . ARG B 1 94 ? 15.312 -30.25 -10.586 1 92.06 94 ARG B CA 1
ATOM 3836 C C . ARG B 1 94 ? 14.617 -31.453 -9.977 1 92.06 94 ARG B C 1
ATOM 3838 O O . ARG B 1 94 ? 14.867 -31.812 -8.82 1 92.06 94 ARG B O 1
ATOM 3845 N N . ASN B 1 95 ? 13.727 -32.094 -10.664 1 91.31 95 ASN B N 1
ATOM 3846 C CA . ASN B 1 95 ? 13.055 -33.344 -10.289 1 91.31 95 ASN B CA 1
ATOM 3847 C C . ASN B 1 95 ? 12.32 -33.219 -8.961 1 91.31 95 ASN B C 1
ATOM 3849 O O . ASN B 1 95 ? 12.492 -34.031 -8.062 1 91.31 95 ASN B O 1
ATOM 3853 N N . TYR B 1 96 ? 11.586 -32.125 -8.828 1 94.5 96 TYR B N 1
ATOM 3854 C CA . TYR B 1 96 ? 10.812 -31.922 -7.609 1 94.5 96 TYR B CA 1
ATOM 3855 C C . TYR B 1 96 ? 9.625 -32.875 -7.559 1 94.5 96 TYR B C 1
ATOM 3857 O O . TYR B 1 96 ? 9.109 -33.188 -6.477 1 94.5 96 TYR B O 1
ATOM 3865 N N . PHE B 1 97 ? 9.172 -33.344 -8.727 1 93.81 97 PHE B N 1
ATOM 3866 C CA . PHE B 1 97 ? 8.078 -34.312 -8.773 1 93.81 97 PHE B CA 1
ATOM 3867 C C . PHE B 1 97 ? 8.461 -35.5 -9.633 1 93.81 97 PHE B C 1
ATOM 3869 O O . PHE B 1 97 ? 9.289 -35.375 -10.539 1 93.81 97 PHE B O 1
ATOM 3876 N N . GLY B 1 98 ? 7.871 -36.531 -9.242 1 88.38 98 GLY B N 1
ATOM 3877 C CA . GLY B 1 98 ? 8.164 -37.781 -9.938 1 88.38 98 GLY B CA 1
ATOM 3878 C C . GLY B 1 98 ? 7.371 -37.938 -11.219 1 88.38 98 GLY B C 1
ATOM 3879 O O . GLY B 1 98 ? 6.336 -37.312 -11.406 1 88.38 98 GLY B O 1
ATOM 3880 N N . VAL B 1 99 ? 8.062 -38.625 -12.125 1 80.88 99 VAL B N 1
ATOM 3881 C CA . VAL B 1 99 ? 7.395 -39 -13.359 1 80.88 99 VAL B CA 1
ATOM 3882 C C . VAL B 1 99 ? 7.039 -40.5 -13.312 1 80.88 99 VAL B C 1
ATOM 3884 O O . VAL B 1 99 ? 7.805 -41.281 -12.781 1 80.88 99 VAL B O 1
ATOM 3887 N N . ALA B 1 100 ? 5.758 -40.656 -13.641 1 66.88 100 ALA B N 1
ATOM 3888 C CA . ALA B 1 100 ? 5.305 -42.062 -13.602 1 66.88 100 ALA B CA 1
ATOM 3889 C C . ALA B 1 100 ? 6.312 -42.969 -14.273 1 66.88 100 ALA B C 1
ATOM 3891 O O . ALA B 1 100 ? 6.766 -42.688 -15.391 1 66.88 100 ALA B O 1
ATOM 3892 N N . GLY B 1 101 ? 6.676 -43.969 -13.523 1 63.25 101 GLY B N 1
ATOM 3893 C CA . GLY B 1 101 ? 7.523 -45 -14.086 1 63.25 101 GLY B CA 1
ATOM 3894 C C . GLY B 1 101 ? 9.008 -44.719 -13.922 1 63.25 101 GLY B C 1
ATOM 3895 O O . GLY B 1 101 ? 9.844 -45.562 -14.273 1 63.25 101 GLY B O 1
ATOM 3896 N N . ALA B 1 102 ? 9.258 -43.531 -13.406 1 64.81 102 ALA B N 1
ATOM 3897 C CA . ALA B 1 102 ? 10.68 -43.219 -13.281 1 64.81 102 ALA B CA 1
ATOM 3898 C C . ALA B 1 102 ? 11.297 -43.938 -12.07 1 64.81 102 ALA B C 1
ATOM 3900 O O . ALA B 1 102 ? 10.648 -44.062 -11.031 1 64.81 102 ALA B O 1
ATOM 3901 N N . GLU B 1 103 ? 12.219 -44.75 -12.227 1 60.84 103 GLU B N 1
ATOM 3902 C CA . GLU B 1 103 ? 12.969 -45.406 -11.156 1 60.84 103 GLU B CA 1
ATOM 3903 C C . GLU B 1 103 ? 14.008 -44.469 -10.562 1 60.84 103 GLU B C 1
ATOM 3905 O O . GLU B 1 103 ? 14.648 -43.719 -11.289 1 60.84 103 GLU B O 1
ATOM 3910 N N . TYR B 1 104 ? 13.766 -44.156 -9.18 1 62.38 104 TYR B N 1
ATOM 3911 C CA . TYR B 1 104 ? 14.719 -43.25 -8.531 1 62.38 104 TYR B CA 1
ATOM 3912 C C . TYR B 1 104 ? 15.773 -44.062 -7.766 1 62.38 104 TYR B C 1
ATOM 3914 O O . TYR B 1 104 ? 15.453 -45.062 -7.121 1 62.38 104 TYR B O 1
ATOM 3922 N N . ASP B 1 105 ? 17.062 -44.125 -8.227 1 58.81 105 ASP B N 1
ATOM 3923 C CA . ASP B 1 105 ? 18.203 -44.781 -7.602 1 58.81 105 ASP B CA 1
ATOM 3924 C C . ASP B 1 105 ? 19.219 -43.781 -7.098 1 58.81 105 ASP B C 1
ATOM 3926 O O . ASP B 1 105 ? 19.953 -43.188 -7.891 1 58.81 105 ASP B O 1
ATOM 3930 N N . ILE B 1 106 ? 19.188 -43.531 -5.824 1 58.53 106 ILE B N 1
ATOM 3931 C CA . ILE B 1 106 ? 20.094 -42.562 -5.195 1 58.53 106 ILE B CA 1
ATOM 3932 C C . ILE B 1 106 ? 21.531 -42.938 -5.555 1 58.53 106 ILE B C 1
ATOM 3934 O O . ILE B 1 106 ? 22.359 -42.031 -5.754 1 58.53 106 ILE B O 1
ATOM 3938 N N . THR B 1 107 ? 21.859 -44.188 -5.57 1 56.72 107 THR B N 1
ATOM 3939 C CA . THR B 1 107 ? 23.203 -44.656 -5.875 1 56.72 107 THR B CA 1
ATOM 3940 C C . THR B 1 107 ? 23.625 -44.188 -7.266 1 56.72 107 THR B C 1
ATOM 3942 O O . THR B 1 107 ? 24.828 -44.094 -7.547 1 56.72 107 THR B O 1
ATOM 3945 N N . ARG B 1 108 ? 22.641 -44.031 -8.031 1 57.91 108 ARG B N 1
ATOM 3946 C CA . ARG B 1 108 ? 22.969 -43.594 -9.383 1 57.91 108 ARG B CA 1
ATOM 3947 C C . ARG B 1 108 ? 22.734 -42.094 -9.539 1 57.91 108 ARG B C 1
ATOM 3949 O O . ARG B 1 108 ? 22.625 -41.594 -10.664 1 57.91 108 ARG B O 1
ATOM 3956 N N . GLY B 1 109 ? 22.484 -41.375 -8.445 1 59.56 109 GLY B N 1
ATOM 3957 C CA . GLY B 1 109 ? 22.391 -39.938 -8.445 1 59.56 109 GLY B CA 1
ATOM 3958 C C . GLY B 1 109 ? 20.984 -39.406 -8.688 1 59.56 109 GLY B C 1
ATOM 3959 O O . GLY B 1 109 ? 20.781 -38.219 -8.953 1 59.56 109 GLY B O 1
ATOM 3960 N N . ARG B 1 110 ? 20.125 -40.438 -8.688 1 64.25 110 ARG B N 1
ATOM 3961 C CA . ARG B 1 110 ? 18.766 -40 -8.93 1 64.25 110 ARG B CA 1
ATOM 3962 C C . ARG B 1 110 ? 18.047 -39.688 -7.621 1 64.25 110 ARG B C 1
ATOM 3964 O O . ARG B 1 110 ? 17.672 -40.594 -6.875 1 64.25 110 ARG B O 1
ATOM 3971 N N . VAL B 1 111 ? 17.891 -38.344 -7.289 1 73.69 111 VAL B N 1
ATOM 3972 C CA . VAL B 1 111 ? 17.344 -37.844 -6.031 1 73.69 111 VAL B CA 1
ATOM 3973 C C . VAL B 1 111 ? 15.828 -38.031 -6.02 1 73.69 111 VAL B C 1
ATOM 3975 O O . VAL B 1 111 ? 15.164 -37.812 -7.039 1 73.69 111 VAL B O 1
ATOM 3978 N N . PRO B 1 112 ? 15.383 -38.719 -4.949 1 83.69 112 PRO B N 1
ATOM 3979 C CA . PRO B 1 112 ? 13.93 -38.875 -4.828 1 83.69 112 PRO B CA 1
ATOM 3980 C C . PRO B 1 112 ? 13.18 -37.562 -4.957 1 83.69 112 PRO B C 1
ATOM 3982 O O . PRO B 1 112 ? 13.672 -36.531 -4.508 1 83.69 112 PRO B O 1
ATOM 3985 N N . PRO B 1 113 ? 12.117 -37.656 -5.676 1 91.62 113 PRO B N 1
ATOM 3986 C CA . PRO B 1 113 ? 11.352 -36.438 -5.855 1 91.62 113 PRO B CA 1
ATOM 3987 C C . PRO B 1 113 ? 10.695 -35.938 -4.562 1 91.62 113 PRO B C 1
ATOM 3989 O O . PRO B 1 113 ? 10.508 -36.719 -3.633 1 91.62 113 PRO B O 1
ATOM 3992 N N . VAL B 1 114 ? 10.5 -34.688 -4.469 1 93.75 114 VAL B N 1
ATOM 3993 C CA . VAL B 1 114 ? 9.82 -34.094 -3.324 1 93.75 114 VAL B CA 1
ATOM 3994 C C . VAL B 1 114 ? 8.367 -34.531 -3.293 1 93.75 114 VAL B C 1
ATOM 3996 O O . VAL B 1 114 ? 7.844 -34.875 -2.232 1 93.75 114 VAL B O 1
ATOM 3999 N N . TRP B 1 115 ? 7.684 -34.562 -4.484 1 95.62 115 TRP B N 1
ATOM 4000 C CA . TRP B 1 115 ? 6.344 -35.094 -4.645 1 95.62 115 TRP B CA 1
ATOM 4001 C C . TRP B 1 115 ? 6.371 -36.312 -5.562 1 95.62 115 TRP B C 1
ATOM 4003 O O . TRP B 1 115 ? 7.031 -36.312 -6.602 1 95.62 115 TRP B O 1
ATOM 4013 N N . ALA B 1 116 ? 5.699 -37.344 -5.211 1 91.19 116 ALA B N 1
ATOM 4014 C CA . ALA B 1 116 ? 5.68 -38.562 -6.012 1 91.19 116 ALA B CA 1
ATOM 4015 C C . ALA B 1 116 ? 5.035 -38.312 -7.375 1 91.19 116 ALA B C 1
ATOM 4017 O O . ALA B 1 116 ? 5.418 -38.938 -8.367 1 91.19 116 ALA B O 1
ATOM 4018 N N . ARG B 1 117 ? 4.047 -37.469 -7.336 1 92.62 117 ARG B N 1
ATOM 4019 C CA . ARG B 1 117 ? 3.312 -37.125 -8.547 1 92.62 117 ARG B CA 1
ATOM 4020 C C . ARG B 1 117 ? 2.941 -35.656 -8.562 1 92.62 117 ARG B C 1
ATOM 4022 O O . ARG B 1 117 ? 2.936 -35 -7.52 1 92.62 117 ARG B O 1
ATOM 4029 N N . ALA B 1 118 ? 2.709 -35.188 -9.805 1 95.62 118 ALA B N 1
ATOM 4030 C CA . ALA B 1 118 ? 2.279 -33.781 -9.914 1 95.62 118 ALA B CA 1
ATOM 4031 C C . ALA B 1 118 ? 1.237 -33.625 -11.016 1 95.62 118 ALA B C 1
ATOM 4033 O O . ALA B 1 118 ? 1.188 -34.406 -11.961 1 95.62 118 ALA B O 1
ATOM 4034 N N . TYR B 1 119 ? 0.367 -32.719 -10.836 1 95.81 119 TYR B N 1
ATOM 4035 C CA . TYR B 1 119 ? -0.646 -32.312 -11.805 1 95.81 119 TYR B CA 1
ATOM 4036 C C . TYR B 1 119 ? -0.452 -30.859 -12.219 1 95.81 119 TYR B C 1
ATOM 4038 O O . TYR B 1 119 ? 0.17 -30.078 -11.492 1 95.81 119 TYR B O 1
ATOM 4046 N N . ALA B 1 120 ? -0.813 -30.531 -13.422 1 96.75 120 ALA B N 1
ATOM 4047 C CA . ALA B 1 120 ? -0.883 -29.156 -13.891 1 96.75 120 ALA B CA 1
ATOM 4048 C C . ALA B 1 120 ? -2.326 -28.734 -14.156 1 96.75 120 ALA B C 1
ATOM 4050 O O . ALA B 1 120 ? -3.098 -29.484 -14.758 1 96.75 120 ALA B O 1
ATOM 4051 N N . VAL B 1 121 ? -2.693 -27.578 -13.633 1 96.56 121 VAL B N 1
ATOM 4052 C CA . VAL B 1 121 ? -4.055 -27.109 -13.859 1 96.56 121 VAL B CA 1
ATOM 4053 C C . VAL B 1 121 ? -4.023 -25.734 -14.531 1 96.56 121 VAL B C 1
ATOM 4055 O O . VAL B 1 121 ? -3.184 -24.906 -14.203 1 96.56 121 VAL B O 1
ATOM 4058 N N . HIS B 1 122 ? -4.84 -25.547 -15.508 1 94.5 122 HIS B N 1
ATOM 4059 C CA . HIS B 1 122 ? -5.062 -24.266 -16.172 1 94.5 122 HIS B CA 1
ATOM 4060 C C . HIS B 1 122 ? -6.535 -23.891 -16.141 1 94.5 122 HIS B C 1
ATOM 4062 O O . HIS B 1 122 ? -7.402 -24.703 -16.484 1 94.5 122 HIS B O 1
ATOM 4068 N N . VAL B 1 123 ? -6.77 -22.672 -15.609 1 93 123 VAL B N 1
ATOM 4069 C CA . VAL B 1 123 ? -8.117 -22.125 -15.664 1 93 123 VAL B CA 1
ATOM 4070 C C . VAL B 1 123 ? -8.242 -21.172 -16.844 1 93 123 VAL B C 1
ATOM 4072 O O . VAL B 1 123 ? -7.613 -20.109 -16.859 1 93 123 VAL B O 1
ATOM 4075 N N . ALA B 1 124 ? -9.102 -21.547 -17.766 1 89.62 124 ALA B N 1
ATOM 4076 C CA . ALA B 1 124 ? -9.289 -20.734 -18.969 1 89.62 124 ALA B CA 1
ATOM 4077 C C . ALA B 1 124 ? -10.367 -19.672 -18.75 1 89.62 124 ALA B C 1
ATOM 4079 O O . ALA B 1 124 ? -11.477 -20 -18.328 1 89.62 124 ALA B O 1
ATOM 4080 N N . PHE B 1 125 ? -10.023 -18.406 -18.953 1 86.19 125 PHE B N 1
ATOM 4081 C CA . PHE B 1 125 ? -10.969 -17.312 -18.875 1 86.19 125 PHE B CA 1
ATOM 4082 C C . PHE B 1 125 ? -11.477 -16.922 -20.25 1 86.19 125 PHE B C 1
ATOM 4084 O O . PHE B 1 125 ? -10.812 -17.188 -21.266 1 86.19 125 PHE B O 1
ATOM 4091 N N . PRO B 1 126 ? -12.766 -16.453 -20.312 1 71.5 126 PRO B N 1
ATOM 4092 C CA . PRO B 1 126 ? -13.359 -16.125 -21.625 1 71.5 126 PRO B CA 1
ATOM 4093 C C . PRO B 1 126 ? -12.438 -15.281 -22.5 1 71.5 126 PRO B C 1
ATOM 4095 O O . PRO B 1 126 ? -12.344 -15.508 -23.703 1 71.5 126 PRO B O 1
ATOM 4098 N N . ASP B 1 127 ? -11.859 -14.164 -22.078 1 60.47 127 ASP B N 1
ATOM 4099 C CA . ASP B 1 127 ? -11.016 -13.336 -22.922 1 60.47 127 ASP B CA 1
ATOM 4100 C C . ASP B 1 127 ? -9.695 -14.047 -23.25 1 60.47 127 ASP B C 1
ATOM 4102 O O . ASP B 1 127 ? -9.078 -13.789 -24.281 1 60.47 127 ASP B O 1
ATOM 4106 N N . THR B 1 128 ? -9.242 -14.758 -22.406 1 53.06 128 THR B N 1
ATOM 4107 C CA . THR B 1 128 ? -7.973 -15.438 -22.609 1 53.06 128 THR B CA 1
ATOM 4108 C C . THR B 1 128 ? -8.148 -16.641 -23.531 1 53.06 128 THR B C 1
ATOM 4110 O O . THR B 1 128 ? -7.18 -17.125 -24.125 1 53.06 128 THR B O 1
ATOM 4113 N N . TRP B 1 129 ? -9.422 -17.188 -23.531 1 46.56 129 TRP B N 1
ATOM 4114 C CA . TRP B 1 129 ? -9.703 -18.312 -24.422 1 46.56 129 TRP B CA 1
ATOM 4115 C C . TRP B 1 129 ? -9.406 -17.953 -25.875 1 46.56 129 TRP B C 1
ATOM 4117 O O . TRP B 1 129 ? -9.07 -18.828 -26.672 1 46.56 129 TRP B O 1
ATOM 4127 N N . ALA B 1 130 ? -9.461 -16.609 -26.016 1 45.97 130 ALA B N 1
ATOM 4128 C CA . ALA B 1 130 ? -9.305 -16.203 -27.406 1 45.97 130 ALA B CA 1
ATOM 4129 C C . ALA B 1 130 ? -7.852 -16.328 -27.859 1 45.97 130 ALA B C 1
ATOM 4131 O O . ALA B 1 130 ? -7.543 -16.141 -29.031 1 45.97 130 ALA B O 1
ATOM 4132 N N . THR B 1 131 ? -7.02 -16.375 -26.812 1 54.53 131 THR B N 1
ATOM 4133 C CA . THR B 1 131 ? -5.703 -16.578 -27.406 1 54.53 131 THR B CA 1
ATOM 4134 C C . THR B 1 131 ? -5.578 -18 -27.953 1 54.53 131 THR B C 1
ATOM 4136 O O . THR B 1 131 ? -5.656 -18.969 -27.203 1 54.53 131 THR B O 1
ATOM 4139 N N . ASP B 1 132 ? -5.809 -18.203 -29.125 1 59.81 132 ASP B N 1
ATOM 4140 C CA . ASP B 1 132 ? -5.844 -19.438 -29.906 1 59.81 132 ASP B CA 1
ATOM 4141 C C . ASP B 1 132 ? -4.668 -20.344 -29.562 1 59.81 132 ASP B C 1
ATOM 4143 O O . ASP B 1 132 ? -3.508 -19.953 -29.719 1 59.81 132 ASP B O 1
ATOM 4147 N N . GLY B 1 133 ? -4.988 -21.453 -28.766 1 77.69 133 GLY B N 1
ATOM 4148 C CA . GLY B 1 133 ? -4.062 -22.578 -28.656 1 77.69 133 GLY B CA 1
ATOM 4149 C C . GLY B 1 133 ? -3.291 -22.578 -27.344 1 77.69 133 GLY B C 1
ATOM 4150 O O . GLY B 1 133 ? -2.402 -23.406 -27.141 1 77.69 133 GLY B O 1
ATOM 4151 N N . LEU B 1 134 ? -3.627 -21.609 -26.438 1 85.69 134 LEU B N 1
ATOM 4152 C CA . LEU B 1 134 ? -2.877 -21.578 -25.172 1 85.69 134 LEU B CA 1
ATOM 4153 C C . LEU B 1 134 ? -3.066 -22.875 -24.391 1 85.69 134 LEU B C 1
ATOM 4155 O O . LEU B 1 134 ? -2.096 -23.453 -23.906 1 85.69 134 LEU B O 1
ATOM 4159 N N . GLY B 1 135 ? -4.309 -23.359 -24.328 1 87.19 135 GLY B N 1
ATOM 4160 C CA . GLY B 1 135 ? -4.586 -24.594 -23.641 1 87.19 135 GLY B CA 1
ATOM 4161 C C . GLY B 1 135 ? -3.775 -25.766 -24.172 1 87.19 135 GLY B C 1
ATOM 4162 O O . GLY B 1 135 ? -3.207 -26.531 -23.391 1 87.19 135 GLY B O 1
ATOM 4163 N N . ALA B 1 136 ? -3.654 -25.797 -25.453 1 89.25 136 ALA B N 1
ATOM 4164 C CA . ALA B 1 136 ? -2.908 -26.891 -26.094 1 89.25 136 ALA B CA 1
ATOM 4165 C C . ALA B 1 136 ? -1.415 -26.766 -25.797 1 89.25 136 ALA B C 1
ATOM 4167 O O . ALA B 1 136 ? -0.736 -27.766 -25.578 1 89.25 136 ALA B O 1
ATOM 4168 N N . LYS B 1 137 ? -0.972 -25.609 -25.844 1 90.56 137 LYS B N 1
ATOM 4169 C CA . LYS B 1 137 ? 0.443 -25.375 -25.578 1 90.56 137 LYS B CA 1
ATOM 4170 C C . LYS B 1 137 ? 0.796 -25.719 -24.141 1 90.56 137 LYS B C 1
ATOM 4172 O O . LYS B 1 137 ? 1.851 -26.297 -23.875 1 90.56 137 LYS B O 1
ATOM 4177 N N . LEU B 1 138 ? -0.085 -25.359 -23.281 1 93.81 138 LEU B N 1
ATOM 4178 C CA . LEU B 1 138 ? 0.152 -25.656 -21.875 1 93.81 138 LEU B CA 1
ATOM 4179 C C . LEU B 1 138 ? 0.058 -27.156 -21.594 1 93.81 138 LEU B C 1
ATOM 4181 O O . LEU B 1 138 ? 0.817 -27.703 -20.797 1 93.81 138 LEU B O 1
ATOM 4185 N N . ARG B 1 139 ? -0.84 -27.812 -22.281 1 93.31 139 ARG B N 1
ATOM 4186 C CA . ARG B 1 139 ? -0.947 -29.266 -22.188 1 93.31 139 ARG B CA 1
ATOM 4187 C C . ARG B 1 139 ? 0.35 -29.938 -22.625 1 93.31 139 ARG B C 1
ATOM 4189 O O . ARG B 1 139 ? 0.873 -30.797 -21.906 1 93.31 139 ARG B O 1
ATOM 4196 N N . GLU B 1 140 ? 0.824 -29.484 -23.688 1 94.31 140 GLU B N 1
ATOM 4197 C CA . GLU B 1 140 ? 2.074 -30.047 -24.203 1 94.31 140 GLU B CA 1
ATOM 4198 C C . GLU B 1 140 ? 3.225 -29.797 -23.219 1 94.31 140 GLU B C 1
ATOM 4200 O O . GLU B 1 140 ? 4.031 -30.688 -22.969 1 94.31 140 GLU B O 1
ATOM 4205 N N . ALA B 1 141 ? 3.293 -28.594 -22.75 1 94.62 141 ALA B N 1
ATOM 4206 C CA . ALA B 1 141 ? 4.359 -28.219 -21.828 1 94.62 141 ALA B CA 1
ATOM 4207 C C . ALA B 1 141 ? 4.301 -29.078 -20.562 1 94.62 141 ALA B C 1
ATOM 4209 O O . ALA B 1 141 ? 5.336 -29.469 -20.016 1 94.62 141 ALA B O 1
ATOM 4210 N N . ALA B 1 142 ? 3.117 -29.344 -20.078 1 95.25 142 ALA B N 1
ATOM 4211 C CA . ALA B 1 142 ? 2.932 -30.109 -18.844 1 95.25 142 ALA B CA 1
ATOM 4212 C C . ALA B 1 142 ? 3.17 -31.594 -19.094 1 95.25 142 ALA B C 1
ATOM 4214 O O . ALA B 1 142 ? 3.947 -32.25 -18.375 1 95.25 142 ALA B O 1
ATOM 4215 N N . GLU B 1 143 ? 2.572 -32.125 -20.141 1 93.56 143 GLU B N 1
ATOM 4216 C CA . GLU B 1 143 ? 2.621 -33.562 -20.391 1 93.56 143 GLU B CA 1
ATOM 4217 C C . GLU B 1 143 ? 4.016 -34 -20.844 1 93.56 143 GLU B C 1
ATOM 4219 O O . GLU B 1 143 ? 4.449 -35.094 -20.547 1 93.56 143 GLU B O 1
ATOM 4224 N N . SER B 1 144 ? 4.691 -33.125 -21.547 1 94.31 144 SER B N 1
ATOM 4225 C CA . SER B 1 144 ? 6.055 -33.438 -21.953 1 94.31 144 SER B CA 1
ATOM 4226 C C . SER B 1 144 ? 6.98 -33.562 -20.75 1 94.31 144 SER B C 1
ATOM 4228 O O . SER B 1 144 ? 8.062 -34.125 -20.859 1 94.31 144 SER B O 1
ATOM 4230 N N . ARG B 1 145 ? 6.562 -33.062 -19.609 1 93.81 145 ARG B N 1
ATOM 4231 C CA . ARG B 1 145 ? 7.355 -33.125 -18.391 1 93.81 145 ARG B CA 1
ATOM 4232 C C . ARG B 1 145 ? 6.805 -34.156 -17.422 1 93.81 145 ARG B C 1
ATOM 4234 O O . ARG B 1 145 ? 7.203 -34.219 -16.25 1 93.81 145 ARG B O 1
ATOM 4241 N N . GLY B 1 146 ? 5.812 -34.875 -17.891 1 91.12 146 GLY B N 1
ATOM 4242 C CA . GLY B 1 146 ? 5.316 -36 -17.125 1 91.12 146 GLY B CA 1
ATOM 4243 C C . GLY B 1 146 ? 4.152 -35.656 -16.219 1 91.12 146 GLY B C 1
ATOM 4244 O O . GLY B 1 146 ? 3.734 -36.469 -15.383 1 91.12 146 GLY B O 1
ATOM 4245 N N . LEU B 1 147 ? 3.58 -34.5 -16.328 1 94.19 147 LEU B N 1
ATOM 4246 C CA . LEU B 1 147 ? 2.449 -34.062 -15.5 1 94.19 147 LEU B CA 1
ATOM 4247 C C . LEU B 1 147 ? 1.127 -34.438 -16.172 1 94.19 147 LEU B C 1
ATOM 4249 O O . LEU B 1 147 ? 1.046 -34.5 -17.406 1 94.19 147 LEU B O 1
ATOM 4253 N N . THR B 1 148 ? 0.194 -34.781 -15.352 1 92.44 148 THR B N 1
ATOM 4254 C CA . THR B 1 148 ? -1.179 -34.812 -15.836 1 92.44 148 THR B CA 1
ATOM 4255 C C . THR B 1 148 ? -1.764 -33.406 -15.953 1 92.44 148 THR B C 1
ATOM 4257 O O . THR B 1 148 ? -1.688 -32.625 -15.008 1 92.44 148 THR B O 1
ATOM 4260 N N . TYR B 1 149 ? -2.281 -33.125 -17.094 1 94.12 149 TYR B N 1
ATOM 4261 C CA . TYR B 1 149 ? -2.795 -31.781 -17.375 1 94.12 149 TYR B CA 1
ATOM 4262 C C . TYR B 1 149 ? -4.305 -31.719 -17.172 1 94.12 149 TYR B C 1
ATOM 4264 O O . TYR B 1 149 ? -5.035 -32.594 -17.688 1 94.12 149 TYR B O 1
ATOM 4272 N N . ILE B 1 150 ? -4.777 -30.766 -16.406 1 93.5 150 ILE B N 1
ATOM 4273 C CA . ILE B 1 150 ? -6.191 -30.531 -16.141 1 93.5 150 ILE B CA 1
ATOM 4274 C C . ILE B 1 150 ? -6.574 -29.125 -16.625 1 93.5 150 ILE B C 1
ATOM 4276 O O . ILE B 1 150 ? -5.922 -28.141 -16.266 1 93.5 150 ILE B O 1
ATOM 4280 N N . GLU B 1 151 ? -7.555 -29.016 -17.406 1 91.19 151 GLU B N 1
ATOM 4281 C CA . GLU B 1 151 ? -8.055 -27.719 -17.875 1 91.19 151 GLU B CA 1
ATOM 4282 C C . GLU B 1 151 ? -9.477 -27.469 -17.391 1 91.19 151 GLU B C 1
ATOM 4284 O O . GLU B 1 151 ? -10.336 -28.344 -17.5 1 91.19 151 GLU B O 1
ATOM 4289 N N . VAL B 1 152 ? -9.68 -26.406 -16.781 1 91.19 152 VAL B N 1
ATOM 4290 C CA . VAL B 1 152 ? -10.992 -25.969 -16.328 1 91.19 152 VAL B CA 1
ATOM 4291 C C . VAL B 1 152 ? -11.305 -24.594 -16.906 1 91.19 152 VAL B C 1
ATOM 4293 O O . VAL B 1 152 ? -10.391 -23.828 -17.234 1 91.19 152 VAL B O 1
ATOM 4296 N N . ARG B 1 153 ? -12.547 -24.344 -17.125 1 91.12 153 ARG B N 1
ATOM 4297 C CA . ARG B 1 153 ? -12.977 -23.031 -17.578 1 91.12 153 ARG B CA 1
ATOM 4298 C C . ARG B 1 153 ? -13.484 -22.188 -16.422 1 91.12 153 ARG B C 1
ATOM 4300 O O . ARG B 1 153 ? -14.008 -22.719 -15.438 1 91.12 153 ARG B O 1
ATOM 4307 N N . ALA B 1 154 ? -13.312 -20.859 -16.562 1 93.12 154 ALA B N 1
ATOM 4308 C CA . ALA B 1 154 ? -13.812 -19.969 -15.516 1 93.12 154 ALA B CA 1
ATOM 4309 C C . ALA B 1 154 ? -15.289 -20.219 -15.242 1 93.12 154 ALA B C 1
ATOM 4311 O O . ALA B 1 154 ? -15.742 -20.141 -14.094 1 93.12 154 ALA B O 1
ATOM 4312 N N . ALA B 1 155 ? -16.031 -20.547 -16.281 1 93.75 155 ALA B N 1
ATOM 4313 C CA . ALA B 1 155 ? -17.484 -20.75 -16.188 1 93.75 155 ALA B CA 1
ATOM 4314 C C . ALA B 1 155 ? -17.797 -22.016 -15.383 1 93.75 155 ALA B C 1
ATOM 4316 O O . ALA B 1 155 ? -18.922 -22.188 -14.922 1 93.75 155 ALA B O 1
ATOM 4317 N N . ASP B 1 156 ? -16.812 -22.828 -15.188 1 93.31 156 ASP B N 1
ATOM 4318 C CA . ASP B 1 156 ? -17.016 -24.062 -14.438 1 93.31 156 ASP B CA 1
ATOM 4319 C C . ASP B 1 156 ? -17.234 -23.766 -12.953 1 93.31 156 ASP B C 1
ATOM 4321 O O . ASP B 1 156 ? -17.562 -24.656 -12.172 1 93.31 156 ASP B O 1
ATOM 4325 N N . VAL B 1 157 ? -17.125 -22.484 -12.617 1 95.06 157 VAL B N 1
ATOM 4326 C CA . VAL B 1 157 ? -17.422 -22.062 -11.25 1 95.06 157 VAL B CA 1
ATOM 4327 C C . VAL B 1 157 ? -18.891 -22.359 -10.938 1 95.06 157 VAL B C 1
ATOM 4329 O O . VAL B 1 157 ? -19.281 -22.5 -9.773 1 95.06 157 VAL B O 1
ATOM 4332 N N . TYR B 1 158 ? -19.688 -22.469 -11.977 1 94.75 158 TYR B N 1
ATOM 4333 C CA . TYR B 1 158 ? -21.109 -22.766 -11.828 1 94.75 158 TYR B CA 1
ATOM 4334 C C . TYR B 1 158 ? -21.359 -24.266 -11.898 1 94.75 158 TYR B C 1
ATOM 4336 O O . TYR B 1 158 ? -22.5 -24.719 -11.727 1 94.75 158 TYR B O 1
ATOM 4344 N N . ASP B 1 159 ? -20.312 -25 -12.172 1 92.69 159 ASP B N 1
ATOM 4345 C CA . ASP B 1 159 ? -20.453 -26.438 -12.312 1 92.69 159 ASP B CA 1
ATOM 4346 C C . ASP B 1 159 ? -20.422 -27.125 -10.945 1 92.69 159 ASP B C 1
ATOM 4348 O O . ASP B 1 159 ? -19.359 -27.344 -10.375 1 92.69 159 ASP B O 1
ATOM 4352 N N . THR B 1 160 ? -21.531 -27.578 -10.461 1 89.19 160 THR B N 1
ATOM 4353 C CA . THR B 1 160 ? -21.641 -28.219 -9.148 1 89.19 160 THR B CA 1
ATOM 4354 C C . THR B 1 160 ? -20.969 -29.594 -9.148 1 89.19 160 THR B C 1
ATOM 4356 O O . THR B 1 160 ? -20.672 -30.141 -8.094 1 89.19 160 THR B O 1
ATOM 4359 N N . ALA B 1 161 ? -20.703 -30.125 -10.312 1 89.06 161 ALA B N 1
ATOM 4360 C CA . ALA B 1 161 ? -20.078 -31.438 -10.422 1 89.06 161 ALA B CA 1
ATOM 4361 C C . ALA B 1 161 ? -18.609 -31.328 -10.836 1 89.06 161 ALA B C 1
ATOM 4363 O O . ALA B 1 161 ? -18.031 -32.281 -11.352 1 89.06 161 ALA B O 1
ATOM 4364 N N . LEU B 1 162 ? -18.062 -30.203 -10.672 1 90.88 162 LEU B N 1
ATOM 4365 C CA . LEU B 1 162 ? -16.703 -29.953 -11.125 1 90.88 162 LEU B CA 1
ATOM 4366 C C . LEU B 1 162 ? -15.727 -30.938 -10.508 1 90.88 162 LEU B C 1
ATOM 4368 O O . LEU B 1 162 ? -14.898 -31.516 -11.203 1 90.88 162 LEU B O 1
ATOM 4372 N N . GLU B 1 163 ? -15.781 -31.172 -9.188 1 89.81 163 GLU B N 1
ATOM 4373 C CA . GLU B 1 163 ? -14.859 -32.062 -8.5 1 89.81 163 GLU B CA 1
ATOM 4374 C C . GLU B 1 163 ? -14.945 -33.5 -9.062 1 89.81 163 GLU B C 1
ATOM 4376 O O . GLU B 1 163 ? -13.922 -34.125 -9.289 1 89.81 163 GLU B O 1
ATOM 4381 N N . GLU B 1 164 ? -16.156 -33.906 -9.289 1 87.88 164 GLU B N 1
ATOM 4382 C CA . GLU B 1 164 ? -16.359 -35.219 -9.867 1 87.88 164 GLU B CA 1
ATOM 4383 C C . GLU B 1 164 ? -15.789 -35.312 -11.281 1 87.88 164 GLU B C 1
ATOM 4385 O O . GLU B 1 164 ? -15.203 -36.312 -11.664 1 87.88 164 GLU B O 1
ATOM 4390 N N . ARG B 1 165 ? -15.953 -34.281 -11.969 1 87.69 165 ARG B N 1
ATOM 4391 C CA . ARG B 1 165 ? -15.445 -34.25 -13.336 1 87.69 165 ARG B CA 1
ATOM 4392 C C . ARG B 1 165 ? -13.922 -34.281 -13.359 1 87.69 165 ARG B C 1
ATOM 4394 O O . ARG B 1 165 ? -13.32 -34.938 -14.219 1 87.69 165 ARG B O 1
ATOM 4401 N N . VAL B 1 166 ? -13.328 -33.594 -12.484 1 90.56 166 VAL B N 1
ATOM 4402 C CA . VAL B 1 166 ? -11.867 -33.531 -12.391 1 90.56 166 VAL B CA 1
ATOM 4403 C C . VAL B 1 166 ? -11.344 -34.938 -12.031 1 90.56 166 VAL B C 1
ATOM 4405 O O . VAL B 1 166 ? -10.367 -35.406 -12.625 1 90.56 166 VAL B O 1
ATOM 4408 N N . ARG B 1 167 ? -11.969 -35.625 -11.156 1 87.44 167 ARG B N 1
ATOM 4409 C CA . ARG B 1 167 ? -11.578 -36.969 -10.766 1 87.44 167 ARG B CA 1
ATOM 4410 C C . ARG B 1 167 ? -11.711 -37.938 -11.93 1 87.44 167 ARG B C 1
ATOM 4412 O O . ARG B 1 167 ? -10.883 -38.844 -12.102 1 87.44 167 ARG B O 1
ATOM 4419 N N . ALA B 1 168 ? -12.75 -37.719 -12.609 1 80.75 168 ALA B N 1
ATOM 4420 C CA . ALA B 1 168 ? -13 -38.594 -13.75 1 80.75 168 ALA B CA 1
ATOM 4421 C C . ALA B 1 168 ? -11.922 -38.438 -14.812 1 80.75 168 ALA B C 1
ATOM 4423 O O . ALA B 1 168 ? -11.594 -39.375 -15.523 1 80.75 168 ALA B O 1
ATOM 4424 N N . GLN B 1 169 ? -11.414 -37.25 -14.992 1 76.19 169 GLN B N 1
ATOM 4425 C CA . GLN B 1 169 ? -10.352 -37 -15.953 1 76.19 169 GLN B CA 1
ATOM 4426 C C . GLN B 1 169 ? -9.086 -37.75 -15.594 1 76.19 169 GLN B C 1
ATOM 4428 O O . GLN B 1 169 ? -8.297 -38.125 -16.469 1 76.19 169 GLN B O 1
ATOM 4433 N N . LEU B 1 170 ? -8.844 -38.031 -14.352 1 75.69 170 LEU B N 1
ATOM 4434 C CA . LEU B 1 170 ? -7.66 -38.75 -13.898 1 75.69 170 LEU B CA 1
ATOM 4435 C C . LEU B 1 170 ? -7.758 -40.219 -14.258 1 75.69 170 LEU B C 1
ATOM 4437 O O . LEU B 1 170 ? -6.742 -40.844 -14.539 1 75.69 170 LEU B O 1
ATOM 4441 N N . ASP B 1 171 ? -8.961 -40.844 -13.984 1 64.75 171 ASP B N 1
ATOM 4442 C CA . ASP B 1 171 ? -9.172 -42.281 -14.219 1 64.75 171 ASP B CA 1
ATOM 4443 C C . ASP B 1 171 ? -9.25 -42.594 -15.711 1 64.75 171 ASP B C 1
ATOM 4445 O O . ASP B 1 171 ? -9.531 -43.719 -16.109 1 64.75 171 ASP B O 1
ATOM 4449 N N . GLY B 1 172 ? -8.445 -41.781 -16.609 1 58.56 172 GLY B N 1
ATOM 4450 C CA . GLY B 1 172 ? -8.391 -42.062 -18.031 1 58.56 172 GLY B CA 1
ATOM 4451 C C . GLY B 1 172 ? -9.711 -41.844 -18.734 1 58.56 172 GLY B C 1
ATOM 4452 O O . GLY B 1 172 ? -9.844 -42.156 -19.922 1 58.56 172 GLY B O 1
ATOM 4453 N N . GLY B 1 173 ? -10.719 -41.75 -18.094 1 46.53 173 GLY B N 1
ATOM 4454 C CA . GLY B 1 173 ? -11.984 -41.562 -18.781 1 46.53 173 GLY B CA 1
ATOM 4455 C C . GLY B 1 173 ? -12.102 -40.219 -19.469 1 46.53 173 GLY B C 1
ATOM 4456 O O . GLY B 1 173 ? -11.547 -39.219 -19 1 46.53 173 GLY B O 1
ATOM 4457 N N . VAL B 1 174 ? -11.656 -40.219 -20.766 1 45.25 174 VAL B N 1
ATOM 4458 C CA . VAL B 1 174 ? -12 -39.031 -21.531 1 45.25 174 VAL B CA 1
ATOM 4459 C C . VAL B 1 174 ? -13.25 -38.375 -20.938 1 45.25 174 VAL B C 1
ATOM 4461 O O . VAL B 1 174 ? -14.352 -38.938 -21.031 1 45.25 174 VAL B O 1
ATOM 4464 N N . VAL B 1 175 ? -13.258 -38.188 -19.828 1 43.06 175 VAL B N 1
ATOM 4465 C CA . VAL B 1 175 ? -14.523 -37.562 -19.484 1 43.06 175 VAL B CA 1
ATOM 4466 C C . VAL B 1 175 ? -14.836 -36.438 -20.469 1 43.06 175 VAL B C 1
ATOM 4468 O O . VAL B 1 175 ? -14.109 -35.438 -20.547 1 43.06 175 VAL B O 1
ATOM 4471 N N . ASP B 1 176 ? -15.031 -36.781 -21.672 1 44.09 176 ASP B N 1
ATOM 4472 C CA . ASP B 1 176 ? -15.805 -35.906 -22.516 1 44.09 176 ASP B CA 1
ATOM 4473 C C . ASP B 1 176 ? -16.719 -35 -21.688 1 44.09 176 ASP B C 1
ATOM 4475 O O . ASP B 1 176 ? -17.797 -34.625 -22.125 1 44.09 176 ASP B O 1
ATOM 4479 N N . SER B 1 177 ? -16.703 -35.188 -20.453 1 48.5 177 SER B N 1
ATOM 4480 C CA . SER B 1 177 ? -17.906 -34.594 -19.844 1 48.5 177 SER B CA 1
ATOM 4481 C C . SER B 1 177 ? -17.969 -33.094 -20.109 1 48.5 177 SER B C 1
ATOM 4483 O O . SER B 1 177 ? -17.234 -32.312 -19.516 1 48.5 177 SER B O 1
ATOM 4485 N N . ALA B 1 178 ? -18 -32.906 -21.422 1 54.09 178 ALA B N 1
ATOM 4486 C CA . ALA B 1 178 ? -18.578 -31.625 -21.812 1 54.09 178 ALA B CA 1
ATOM 4487 C C . ALA B 1 178 ? -19.562 -31.125 -20.75 1 54.09 178 ALA B C 1
ATOM 4489 O O . ALA B 1 178 ? -20.469 -31.859 -20.328 1 54.09 178 ALA B O 1
ATOM 4490 N N . ASN B 1 179 ? -18.906 -30.453 -19.797 1 63.69 179 ASN B N 1
ATOM 4491 C CA . ASN B 1 179 ? -19.891 -29.75 -18.984 1 63.69 179 ASN B CA 1
ATOM 4492 C C . ASN B 1 179 ? -21.156 -29.438 -19.781 1 63.69 179 ASN B C 1
ATOM 4494 O O . ASN B 1 179 ? -21.156 -28.547 -20.641 1 63.69 179 ASN B O 1
ATOM 4498 N N . ALA B 1 180 ? -22.031 -30.594 -19.891 1 65.5 180 ALA B N 1
ATOM 4499 C CA . ALA B 1 180 ? -23.281 -30.422 -20.641 1 65.5 180 ALA B CA 1
ATOM 4500 C C . ALA B 1 180 ? -23.859 -29.016 -20.422 1 65.5 180 ALA B C 1
ATOM 4502 O O . ALA B 1 180 ? -24.594 -28.516 -21.266 1 65.5 180 ALA B O 1
ATOM 4503 N N . ASN B 1 181 ? -23.406 -28.547 -19.375 1 79.5 181 ASN B N 1
ATOM 4504 C CA . ASN B 1 181 ? -23.969 -27.234 -19.078 1 79.5 181 ASN B CA 1
ATOM 4505 C C . ASN B 1 181 ? -22.953 -26.125 -19.328 1 79.5 181 ASN B C 1
ATOM 4507 O O . ASN B 1 181 ? -23.062 -25.047 -18.75 1 79.5 181 ASN B O 1
ATOM 4511 N N . ALA B 1 182 ? -22 -26.547 -20.203 1 82.19 182 ALA B N 1
ATOM 4512 C CA . ALA B 1 182 ? -20.906 -25.594 -20.406 1 82.19 182 ALA B CA 1
ATOM 4513 C C . ALA B 1 182 ? -21.453 -24.266 -20.953 1 82.19 182 ALA B C 1
ATOM 4515 O O . ALA B 1 182 ? -21.031 -23.203 -20.516 1 82.19 182 ALA B O 1
ATOM 4516 N N . SER B 1 183 ? -22.312 -24.406 -21.938 1 83.88 183 SER B N 1
ATOM 4517 C CA . SER B 1 183 ? -22.859 -23.188 -22.547 1 83.88 183 SER B CA 1
ATOM 4518 C C . SER B 1 183 ? -23.672 -22.391 -21.547 1 83.88 183 SER B C 1
ATOM 4520 O O . SER B 1 183 ? -23.609 -21.172 -21.516 1 83.88 183 SER B O 1
ATOM 4522 N N . ASP B 1 184 ? -24.422 -23.094 -20.781 1 89.38 184 ASP B N 1
ATOM 4523 C CA . ASP B 1 184 ? -25.219 -22.438 -19.766 1 89.38 184 ASP B CA 1
ATOM 4524 C C . ASP B 1 184 ? -24.328 -21.766 -18.703 1 89.38 184 ASP B C 1
ATOM 4526 O O . ASP B 1 184 ? -24.594 -20.641 -18.297 1 89.38 184 ASP B O 1
ATOM 4530 N N . ASN B 1 185 ? -23.312 -22.516 -18.297 1 92.31 185 ASN B N 1
ATOM 4531 C CA . ASN B 1 185 ? -22.375 -21.953 -17.312 1 92.31 185 ASN B CA 1
ATOM 4532 C C . ASN B 1 185 ? -21.703 -20.703 -17.844 1 92.31 185 ASN B C 1
ATOM 4534 O O . ASN B 1 185 ? -21.516 -19.734 -17.109 1 92.31 185 ASN B O 1
ATOM 4538 N N . ALA B 1 186 ? -21.359 -20.734 -19.125 1 91.94 186 ALA B N 1
ATOM 4539 C CA . ALA B 1 186 ? -20.703 -19.578 -19.734 1 91.94 186 ALA B CA 1
ATOM 4540 C C . ALA B 1 186 ? -21.641 -18.375 -19.75 1 91.94 186 ALA B C 1
ATOM 4542 O O . ALA B 1 186 ? -21.203 -17.234 -19.5 1 91.94 186 ALA B O 1
ATOM 4543 N N . SER B 1 187 ? -22.891 -18.625 -20.031 1 92.88 187 SER B N 1
ATOM 4544 C CA . SER B 1 187 ? -23.875 -17.547 -20.062 1 92.88 187 SER B CA 1
ATOM 4545 C C . SER B 1 187 ? -24.078 -16.969 -18.672 1 92.88 187 SER B C 1
ATOM 4547 O O . SER B 1 187 ? -24.266 -15.75 -18.516 1 92.88 187 SER B O 1
ATOM 4549 N N . ARG B 1 188 ? -24.062 -17.828 -17.734 1 94.06 188 ARG B N 1
ATOM 4550 C CA . ARG B 1 188 ? -24.234 -17.375 -16.359 1 94.06 188 ARG B CA 1
ATOM 4551 C C . ARG B 1 188 ? -23.062 -16.531 -15.898 1 94.06 188 ARG B C 1
ATOM 4553 O O . ARG B 1 188 ? -23.25 -15.508 -15.234 1 94.06 188 ARG B O 1
ATOM 4560 N N . LEU B 1 189 ? -21.906 -16.938 -16.234 1 94.75 189 LEU B N 1
ATOM 4561 C CA . LEU B 1 189 ? -20.719 -16.156 -15.891 1 94.75 189 LEU B CA 1
ATOM 4562 C C . LEU B 1 189 ? -20.75 -14.789 -16.578 1 94.75 189 LEU B C 1
ATOM 4564 O O . LEU B 1 189 ? -20.453 -13.773 -15.953 1 94.75 189 LEU B O 1
ATOM 4568 N N . ASP B 1 190 ? -21.141 -14.797 -17.812 1 93.12 190 ASP B N 1
ATOM 4569 C CA . ASP B 1 190 ? -21.25 -13.539 -18.547 1 93.12 190 ASP B CA 1
ATOM 4570 C C . ASP B 1 190 ? -22.266 -12.602 -17.875 1 93.12 190 ASP B C 1
ATOM 4572 O O . ASP B 1 190 ? -22.031 -11.398 -17.781 1 93.12 190 ASP B O 1
ATOM 4576 N N . ALA B 1 191 ? -23.312 -13.188 -17.484 1 94.12 191 ALA B N 1
ATOM 4577 C CA . ALA B 1 191 ? -24.359 -12.398 -16.828 1 94.12 191 ALA B CA 1
ATOM 4578 C C . ALA B 1 191 ? -23.859 -11.82 -15.5 1 94.12 191 ALA B C 1
ATOM 4580 O O . ALA B 1 191 ? -24.156 -10.68 -15.164 1 94.12 191 ALA B O 1
ATOM 4581 N N . LEU B 1 192 ? -23.125 -12.617 -14.805 1 94.44 192 LEU B N 1
ATOM 4582 C CA . LEU B 1 192 ? -22.578 -12.148 -13.539 1 94.44 192 LEU B CA 1
ATOM 4583 C C . LEU B 1 192 ? -21.594 -11.008 -13.766 1 94.44 192 LEU B C 1
ATOM 4585 O O . LEU B 1 192 ? -21.641 -9.984 -13.07 1 94.44 192 LEU B O 1
ATOM 4589 N N . LEU B 1 193 ? -20.719 -11.156 -14.711 1 92.12 193 LEU B N 1
ATOM 4590 C CA . LEU B 1 193 ? -19.734 -10.133 -15.008 1 92.12 193 LEU B CA 1
ATOM 4591 C C . LEU B 1 193 ? -20.406 -8.844 -15.469 1 92.12 193 LEU B C 1
ATOM 4593 O O . LEU B 1 193 ? -19.969 -7.746 -15.133 1 92.12 193 LEU B O 1
ATOM 4597 N N . ALA B 1 194 ? -21.469 -9 -16.172 1 91.88 194 ALA B N 1
ATOM 4598 C CA . ALA B 1 194 ? -22.203 -7.836 -16.672 1 91.88 194 ALA B CA 1
ATOM 4599 C C . ALA B 1 194 ? -22.969 -7.137 -15.547 1 91.88 194 ALA B C 1
ATOM 4601 O O . ALA B 1 194 ? -23.328 -5.965 -15.672 1 91.88 194 ALA B O 1
ATOM 4602 N N . SER B 1 195 ? -23.203 -7.879 -14.516 1 92.69 195 SER B N 1
ATOM 4603 C CA . SER B 1 195 ? -24.031 -7.355 -13.438 1 92.69 195 SER B CA 1
ATOM 4604 C C . SER B 1 195 ? -23.234 -6.445 -12.508 1 92.69 195 SER B C 1
ATOM 4606 O O . SER B 1 195 ? -23.812 -5.68 -11.734 1 92.69 195 SER B O 1
ATOM 4608 N N . VAL B 1 196 ? -21.938 -6.547 -12.57 1 89.75 196 VAL B N 1
ATOM 4609 C CA . VAL B 1 196 ? -21.094 -5.734 -11.695 1 89.75 196 VAL B CA 1
ATOM 4610 C C . VAL B 1 196 ? -20.422 -4.629 -12.508 1 89.75 196 VAL B C 1
ATOM 4612 O O . VAL B 1 196 ? -20.406 -4.68 -13.734 1 89.75 196 VAL B O 1
ATOM 4615 N N . ALA B 1 197 ? -19.922 -3.621 -11.789 1 82.81 197 ALA B N 1
ATOM 4616 C CA . ALA B 1 197 ? -19.203 -2.545 -12.453 1 82.81 197 ALA B CA 1
ATOM 4617 C C . ALA B 1 197 ? -17.984 -3.086 -13.195 1 82.81 197 ALA B C 1
ATOM 4619 O O . ALA B 1 197 ? -17.328 -4.031 -12.742 1 82.81 197 ALA B O 1
ATOM 4620 N N . ALA B 1 198 ? -17.688 -2.492 -14.328 1 83 198 ALA B N 1
ATOM 4621 C CA . ALA B 1 198 ? -16.562 -2.928 -15.156 1 83 198 ALA B CA 1
ATOM 4622 C C . ALA B 1 198 ? -15.273 -2.947 -14.352 1 83 198 ALA B C 1
ATOM 4624 O O . ALA B 1 198 ? -14.43 -3.832 -14.539 1 83 198 ALA B O 1
ATOM 4625 N N . ALA B 1 199 ? -15.117 -2.066 -13.469 1 78.25 199 ALA B N 1
ATOM 4626 C CA . ALA B 1 199 ? -13.898 -1.928 -12.664 1 78.25 199 ALA B CA 1
ATOM 4627 C C . ALA B 1 199 ? -13.773 -3.07 -11.664 1 78.25 199 ALA B C 1
ATOM 4629 O O . ALA B 1 199 ? -12.68 -3.352 -11.172 1 78.25 199 ALA B O 1
ATOM 4630 N N . SER B 1 200 ? -14.867 -3.738 -11.406 1 85.19 200 SER B N 1
ATOM 4631 C CA . SER B 1 200 ? -14.875 -4.789 -10.398 1 85.19 200 SER B CA 1
ATOM 4632 C C . SER B 1 200 ? -14.68 -6.164 -11.023 1 85.19 200 SER B C 1
ATOM 4634 O O . SER B 1 200 ? -14.43 -7.145 -10.32 1 85.19 200 SER B O 1
ATOM 4636 N N . ARG B 1 201 ? -14.742 -6.227 -12.281 1 88.12 201 ARG B N 1
ATOM 4637 C CA . ARG B 1 201 ? -14.742 -7.508 -12.977 1 88.12 201 ARG B CA 1
ATOM 4638 C C . ARG B 1 201 ? -13.422 -8.25 -12.75 1 88.12 201 ARG B C 1
ATOM 4640 O O . ARG B 1 201 ? -13.422 -9.445 -12.445 1 88.12 201 ARG B O 1
ATOM 4647 N N . PRO B 1 202 ? -12.289 -7.52 -12.852 1 86.38 202 PRO B N 1
ATOM 4648 C CA . PRO B 1 202 ? -11.039 -8.234 -12.617 1 86.38 202 PRO B CA 1
ATOM 4649 C C . PRO B 1 202 ? -10.953 -8.828 -11.219 1 86.38 202 PRO B C 1
ATOM 4651 O O . PRO B 1 202 ? -10.453 -9.945 -11.039 1 86.38 202 PRO B O 1
ATOM 4654 N N . THR B 1 203 ? -11.414 -8.141 -10.266 1 87.06 203 THR B N 1
ATOM 4655 C CA . THR B 1 203 ? -11.422 -8.648 -8.898 1 87.06 203 THR B CA 1
ATOM 4656 C C . THR B 1 203 ? -12.312 -9.883 -8.781 1 87.06 203 THR B C 1
ATOM 4658 O O . THR B 1 203 ? -11.938 -10.859 -8.133 1 87.06 203 THR B O 1
ATOM 4661 N N . LEU B 1 204 ? -13.43 -9.781 -9.367 1 91.31 204 LEU B N 1
ATOM 4662 C CA . LEU B 1 204 ? -14.367 -10.906 -9.344 1 91.31 204 LEU B CA 1
ATOM 4663 C C . LEU B 1 204 ? -13.758 -12.133 -10.008 1 91.31 204 LEU B C 1
ATOM 4665 O O . LEU B 1 204 ? -13.867 -13.242 -9.484 1 91.31 204 LEU B O 1
ATOM 4669 N N . LEU B 1 205 ? -13.125 -11.922 -11.062 1 91.38 205 LEU B N 1
ATOM 4670 C CA . LEU B 1 205 ? -12.492 -13.023 -11.789 1 91.38 205 LEU B CA 1
ATOM 4671 C C . LEU B 1 205 ? -11.352 -13.625 -10.977 1 91.38 205 LEU B C 1
ATOM 4673 O O . LEU B 1 205 ? -11.125 -14.836 -11.016 1 91.38 205 LEU B O 1
ATOM 4677 N N . ALA B 1 206 ? -10.641 -12.812 -10.273 1 91.06 206 ALA B N 1
ATOM 4678 C CA . ALA B 1 206 ? -9.578 -13.312 -9.406 1 91.06 206 ALA B CA 1
ATOM 4679 C C . ALA B 1 206 ? -10.141 -14.219 -8.312 1 91.06 206 ALA B C 1
ATOM 4681 O O . ALA B 1 206 ? -9.531 -15.227 -7.961 1 91.06 206 ALA B O 1
ATOM 4682 N N . HIS B 1 207 ? -11.266 -13.82 -7.789 1 93.62 207 HIS B N 1
ATOM 4683 C CA . HIS B 1 207 ? -11.906 -14.656 -6.777 1 93.62 207 HIS B CA 1
ATOM 4684 C C . HIS B 1 207 ? -12.375 -15.977 -7.367 1 93.62 207 HIS B C 1
ATOM 4686 O O . HIS B 1 207 ? -12.258 -17.031 -6.727 1 93.62 207 HIS B O 1
ATOM 4692 N N . ILE B 1 208 ? -12.891 -15.867 -8.523 1 95.12 208 ILE B N 1
ATOM 4693 C CA . ILE B 1 208 ? -13.352 -17.062 -9.219 1 95.12 208 ILE B CA 1
ATOM 4694 C C . ILE B 1 208 ? -12.172 -18 -9.484 1 95.12 208 ILE B C 1
ATOM 4696 O O . ILE B 1 208 ? -12.273 -19.203 -9.281 1 95.12 208 ILE B O 1
ATOM 4700 N N . LEU B 1 209 ? -11.078 -17.453 -9.93 1 94.88 209 LEU B N 1
ATOM 4701 C CA . LEU B 1 209 ? -9.867 -18.234 -10.148 1 94.88 209 LEU B CA 1
ATOM 4702 C C . LEU B 1 209 ? -9.453 -18.953 -8.867 1 94.88 209 LEU B C 1
ATOM 4704 O O . LEU B 1 209 ? -9.172 -20.156 -8.898 1 94.88 209 LEU B O 1
ATOM 4708 N N . ASP B 1 210 ? -9.422 -18.234 -7.828 1 94.38 210 ASP B N 1
ATOM 4709 C CA . ASP B 1 210 ? -9.016 -18.812 -6.555 1 94.38 210 ASP B CA 1
ATOM 4710 C C . ASP B 1 210 ? -9.953 -19.953 -6.137 1 94.38 210 ASP B C 1
ATOM 4712 O O . ASP B 1 210 ? -9.5 -20.984 -5.633 1 94.38 210 ASP B O 1
ATOM 4716 N N . ALA B 1 211 ? -11.219 -19.734 -6.309 1 95.19 211 ALA B N 1
ATOM 4717 C CA . ALA B 1 211 ? -12.211 -20.75 -5.961 1 95.19 211 ALA B CA 1
ATOM 4718 C C . ALA B 1 211 ? -12.031 -22 -6.809 1 95.19 211 ALA B C 1
ATOM 4720 O O . ALA B 1 211 ? -12.117 -23.125 -6.297 1 95.19 211 ALA B O 1
ATOM 4721 N N . LEU B 1 212 ? -11.82 -21.797 -8.062 1 96.06 212 LEU B N 1
ATOM 4722 C CA . LEU B 1 212 ? -11.672 -22.922 -8.977 1 96.06 212 LEU B CA 1
ATOM 4723 C C . LEU B 1 212 ? -10.398 -23.703 -8.664 1 96.06 212 LEU B C 1
ATOM 4725 O O . LEU B 1 212 ? -10.414 -24.938 -8.641 1 96.06 212 LEU B O 1
ATOM 4729 N N . LEU B 1 213 ? -9.289 -23 -8.422 1 96.44 213 LEU B N 1
ATOM 4730 C CA . LEU B 1 213 ? -8.055 -23.672 -8.055 1 96.44 213 LEU B CA 1
ATOM 4731 C C . LEU B 1 213 ? -8.227 -24.469 -6.766 1 96.44 213 LEU B C 1
ATOM 4733 O O . LEU B 1 213 ? -7.727 -25.594 -6.652 1 96.44 213 LEU B O 1
ATOM 4737 N N . GLY B 1 214 ? -8.945 -23.875 -5.859 1 95.06 214 GLY B N 1
ATOM 4738 C CA . GLY B 1 214 ? -9.25 -24.594 -4.629 1 95.06 214 GLY B CA 1
ATOM 4739 C C . GLY B 1 214 ? -10.078 -25.844 -4.852 1 95.06 214 GLY B C 1
ATOM 4740 O O . GLY B 1 214 ? -9.789 -26.891 -4.27 1 95.06 214 GLY B O 1
ATOM 4741 N N . SER B 1 215 ? -11.055 -25.75 -5.668 1 94 215 SER B N 1
ATOM 4742 C CA . SER B 1 215 ? -11.93 -26.891 -5.957 1 94 215 SER B CA 1
ATOM 4743 C C . SER B 1 215 ? -11.164 -28.016 -6.637 1 94 215 SER B C 1
ATOM 4745 O O . SER B 1 215 ? -11.367 -29.188 -6.316 1 94 215 SER B O 1
ATOM 4747 N N . VAL B 1 216 ? -10.336 -27.656 -7.605 1 95.69 216 VAL B N 1
ATOM 4748 C CA . VAL B 1 216 ? -9.539 -28.656 -8.305 1 95.69 216 VAL B CA 1
ATOM 4749 C C . VAL B 1 216 ? -8.578 -29.328 -7.332 1 95.69 216 VAL B C 1
ATOM 4751 O O . VAL B 1 216 ? -8.43 -30.562 -7.336 1 95.69 216 VAL B O 1
ATOM 4754 N N . ALA B 1 217 ? -7.93 -28.531 -6.52 1 96.44 217 ALA B N 1
ATOM 4755 C CA . ALA B 1 217 ? -6.996 -29.062 -5.535 1 96.44 217 ALA B CA 1
ATOM 4756 C C . ALA B 1 217 ? -7.703 -30.031 -4.586 1 96.44 217 ALA B C 1
ATOM 4758 O O . ALA B 1 217 ? -7.148 -31.078 -4.219 1 96.44 217 ALA B O 1
ATOM 4759 N N . ALA B 1 218 ? -8.898 -29.703 -4.238 1 93 218 ALA B N 1
ATOM 4760 C CA . ALA B 1 218 ? -9.664 -30.531 -3.305 1 93 218 ALA B CA 1
ATOM 4761 C C . ALA B 1 218 ? -10.07 -31.844 -3.947 1 93 218 ALA B C 1
ATOM 4763 O O . ALA B 1 218 ? -10.258 -32.844 -3.254 1 93 218 ALA B O 1
ATOM 4764 N N . ALA B 1 219 ? -10.211 -31.844 -5.203 1 93.44 219 ALA B N 1
ATOM 4765 C CA . ALA B 1 219 ? -10.672 -33.031 -5.938 1 93.44 219 ALA B CA 1
ATOM 4766 C C . ALA B 1 219 ? -9.531 -34.031 -6.141 1 93.44 219 ALA B C 1
ATOM 4768 O O . ALA B 1 219 ? -9.766 -35.188 -6.484 1 93.44 219 ALA B O 1
ATOM 4769 N N . LEU B 1 220 ? -8.328 -33.594 -5.969 1 94.06 220 LEU B N 1
ATOM 4770 C CA . LEU B 1 220 ? -7.148 -34.406 -6.254 1 94.06 220 LEU B CA 1
ATOM 4771 C C . LEU B 1 220 ? -6.41 -34.781 -4.969 1 94.06 220 LEU B C 1
ATOM 4773 O O . LEU B 1 220 ? -6.582 -34.094 -3.945 1 94.06 220 LEU B O 1
ATOM 4777 N N . PRO B 1 221 ? -5.727 -35.875 -4.898 1 93.69 221 PRO B N 1
ATOM 4778 C CA . PRO B 1 221 ? -4.902 -36.219 -3.734 1 93.69 221 PRO B CA 1
ATOM 4779 C C . PRO B 1 221 ? -3.635 -35.375 -3.646 1 93.69 221 PRO B C 1
ATOM 4781 O O . PRO B 1 221 ? -2.527 -35.906 -3.611 1 93.69 221 PRO B O 1
ATOM 4784 N N . VAL B 1 222 ? -3.818 -34.094 -3.609 1 95.81 222 VAL B N 1
ATOM 4785 C CA . VAL B 1 222 ? -2.686 -33.156 -3.607 1 95.81 222 VAL B CA 1
ATOM 4786 C C . VAL B 1 222 ? -2.504 -32.562 -2.213 1 95.81 222 VAL B C 1
ATOM 4788 O O . VAL B 1 222 ? -3.482 -32.344 -1.5 1 95.81 222 VAL B O 1
ATOM 4791 N N . SER B 1 223 ? -1.266 -32.406 -1.887 1 96.12 223 SER B N 1
ATOM 4792 C CA . SER B 1 223 ? -0.933 -31.797 -0.608 1 96.12 223 SER B CA 1
ATOM 4793 C C . SER B 1 223 ? -0.588 -30.312 -0.782 1 96.12 223 SER B C 1
ATOM 4795 O O . SER B 1 223 ? -0.763 -29.516 0.143 1 96.12 223 SER B O 1
ATOM 4797 N N . HIS B 1 224 ? -0.039 -29.969 -1.985 1 97.12 224 HIS B N 1
ATOM 4798 C CA . HIS B 1 224 ? 0.415 -28.609 -2.207 1 97.12 224 HIS B CA 1
ATOM 4799 C C . HIS B 1 224 ? -0.092 -28.062 -3.539 1 97.12 224 HIS B C 1
ATOM 4801 O O . HIS B 1 224 ? -0.083 -28.781 -4.547 1 97.12 224 HIS B O 1
ATOM 4807 N N . LEU B 1 225 ? -0.616 -26.875 -3.514 1 97.62 225 LEU B N 1
ATOM 4808 C CA . LEU B 1 225 ? -0.887 -26.078 -4.707 1 97.62 225 LEU B CA 1
ATOM 4809 C C . LEU B 1 225 ? 0.222 -25.062 -4.941 1 97.62 225 LEU B C 1
ATOM 4811 O O . LEU B 1 225 ? 0.454 -24.172 -4.105 1 97.62 225 LEU B O 1
ATOM 4815 N N . LEU B 1 226 ? 0.944 -25.203 -6.059 1 98 226 LEU B N 1
ATOM 4816 C CA . LEU B 1 226 ? 2.074 -24.344 -6.371 1 98 226 LEU B CA 1
ATOM 4817 C C . LEU B 1 226 ? 1.659 -23.219 -7.324 1 98 226 LEU B C 1
ATOM 4819 O O . LEU B 1 226 ? 1.109 -23.484 -8.398 1 98 226 LEU B O 1
ATOM 4823 N N . LEU B 1 227 ? 1.932 -22.016 -6.922 1 97.38 227 LEU B N 1
ATOM 4824 C CA . LEU B 1 227 ? 1.551 -20.844 -7.699 1 97.38 227 LEU B CA 1
ATOM 4825 C C . LEU B 1 227 ? 2.781 -20.141 -8.266 1 97.38 227 LEU B C 1
ATOM 4827 O O . LEU B 1 227 ? 3.809 -20.047 -7.59 1 97.38 227 LEU B O 1
ATOM 4831 N N . GLY B 1 228 ? 2.674 -19.672 -9.523 1 96.56 228 GLY B N 1
ATOM 4832 C CA . GLY B 1 228 ? 3.779 -19 -10.188 1 96.56 228 GLY B CA 1
ATOM 4833 C C . GLY B 1 228 ? 3.707 -17.5 -10.086 1 96.56 228 GLY B C 1
ATOM 4834 O O . GLY B 1 228 ? 4.23 -16.781 -10.945 1 96.56 228 GLY B O 1
ATOM 4835 N N . GLU B 1 229 ? 3.082 -17.031 -9.102 1 94.31 229 GLU B N 1
ATOM 4836 C CA . GLU B 1 229 ? 2.975 -15.578 -8.922 1 94.31 229 GLU B CA 1
ATOM 4837 C C . GLU B 1 229 ? 4.332 -14.961 -8.609 1 94.31 229 GLU B C 1
ATOM 4839 O O . GLU B 1 229 ? 5.039 -15.43 -7.711 1 94.31 229 GLU B O 1
ATOM 4844 N N . THR B 1 230 ? 4.672 -13.922 -9.352 1 94.44 230 THR B N 1
ATOM 4845 C CA . THR B 1 230 ? 5.965 -13.273 -9.172 1 94.44 230 THR B CA 1
ATOM 4846 C C . THR B 1 230 ? 5.895 -12.211 -8.086 1 94.44 230 THR B C 1
ATOM 4848 O O . THR B 1 230 ? 4.805 -11.859 -7.625 1 94.44 230 THR B O 1
ATOM 4851 N N . ALA B 1 231 ? 7.059 -11.75 -7.734 1 93 231 ALA B N 1
ATOM 4852 C CA . ALA B 1 231 ? 7.148 -10.656 -6.766 1 93 231 ALA B CA 1
ATOM 4853 C C . ALA B 1 231 ? 6.422 -9.414 -7.273 1 93 231 ALA B C 1
ATOM 4855 O O . ALA B 1 231 ? 5.812 -8.68 -6.492 1 93 231 ALA B O 1
ATOM 4856 N N . THR B 1 232 ? 6.543 -9.164 -8.578 1 92.12 232 THR B N 1
ATOM 4857 C CA . THR B 1 232 ? 5.879 -8.023 -9.203 1 92.12 232 THR B CA 1
ATOM 4858 C C . THR B 1 232 ? 4.367 -8.133 -9.047 1 92.12 232 THR B C 1
ATOM 4860 O O . THR B 1 232 ? 3.705 -7.16 -8.672 1 92.12 232 THR B O 1
ATOM 4863 N N . ARG B 1 233 ? 3.912 -9.289 -9.266 1 92.19 233 ARG B N 1
ATOM 4864 C CA . ARG B 1 233 ? 2.473 -9.508 -9.156 1 92.19 233 ARG B CA 1
ATOM 4865 C C . ARG B 1 233 ? 2.02 -9.43 -7.703 1 92.19 233 ARG B C 1
ATOM 4867 O O . ARG B 1 233 ? 0.918 -8.961 -7.414 1 92.19 233 ARG B O 1
ATOM 4874 N N . GLU B 1 234 ? 2.793 -9.945 -6.898 1 93.25 234 GLU B N 1
ATOM 4875 C CA . GLU B 1 234 ? 2.484 -9.844 -5.477 1 93.25 234 GLU B CA 1
ATOM 4876 C C . GLU B 1 234 ? 2.406 -8.383 -5.035 1 93.25 234 GLU B C 1
ATOM 4878 O O . GLU B 1 234 ? 1.491 -7.996 -4.305 1 93.25 234 GLU B O 1
ATOM 4883 N N . ALA B 1 235 ? 3.383 -7.598 -5.441 1 93.06 235 ALA B N 1
ATOM 4884 C CA . ALA B 1 235 ? 3.381 -6.172 -5.117 1 93.06 235 ALA B CA 1
ATOM 4885 C C . ALA B 1 235 ? 2.104 -5.5 -5.609 1 93.06 235 ALA B C 1
ATOM 4887 O O . ALA B 1 235 ? 1.514 -4.68 -4.902 1 93.06 235 ALA B O 1
ATOM 4888 N N . GLN B 1 236 ? 1.737 -5.852 -6.824 1 91.62 236 GLN B N 1
ATOM 4889 C CA . GLN B 1 236 ? 0.501 -5.32 -7.391 1 91.62 236 GLN B CA 1
ATOM 4890 C C . GLN B 1 236 ? -0.707 -5.727 -6.551 1 91.62 236 GLN B C 1
ATOM 4892 O O . GLN B 1 236 ? -1.585 -4.902 -6.281 1 91.62 236 GLN B O 1
ATOM 4897 N N . ARG B 1 237 ? -0.703 -6.895 -6.164 1 90.69 237 ARG B N 1
ATOM 4898 C CA . ARG B 1 237 ? -1.803 -7.402 -5.352 1 90.69 237 ARG B CA 1
ATOM 4899 C C . ARG B 1 237 ? -1.842 -6.711 -3.992 1 90.69 237 ARG B C 1
ATOM 4901 O O . ARG B 1 237 ? -2.92 -6.438 -3.459 1 90.69 237 ARG B O 1
ATOM 4908 N N . VAL B 1 238 ? -0.726 -6.477 -3.455 1 90.69 238 VAL B N 1
ATOM 4909 C CA . VAL B 1 238 ? -0.626 -5.809 -2.16 1 90.69 238 VAL B CA 1
ATOM 4910 C C . VAL B 1 238 ? -1.216 -4.406 -2.256 1 90.69 238 VAL B C 1
ATOM 4912 O O . VAL B 1 238 ? -2.037 -4.012 -1.425 1 90.69 238 VAL B O 1
ATOM 4915 N N . ILE B 1 239 ? -0.797 -3.674 -3.25 1 89.94 239 ILE B N 1
ATOM 4916 C CA . ILE B 1 239 ? -1.275 -2.305 -3.414 1 89.94 239 ILE B CA 1
ATOM 4917 C C . ILE B 1 239 ? -2.771 -2.314 -3.715 1 89.94 239 ILE B C 1
ATOM 4919 O O . ILE B 1 239 ? -3.529 -1.516 -3.158 1 89.94 239 ILE B O 1
ATOM 4923 N N . ALA B 1 240 ? -3.176 -3.209 -4.598 1 88.38 240 ALA B N 1
ATOM 4924 C CA . ALA B 1 240 ? -4.598 -3.328 -4.922 1 88.38 240 ALA B CA 1
ATOM 4925 C C . ALA B 1 240 ? -5.414 -3.691 -3.686 1 88.38 240 ALA B C 1
ATOM 4927 O O . ALA B 1 240 ? -6.469 -3.107 -3.439 1 88.38 240 ALA B O 1
ATOM 4928 N N . GLY B 1 241 ? -4.938 -4.684 -2.969 1 88.06 241 GLY B N 1
ATOM 4929 C CA . GLY B 1 241 ? -5.617 -5.098 -1.753 1 88.06 241 GLY B CA 1
ATOM 4930 C C . GLY B 1 241 ? -5.719 -3.992 -0.719 1 88.06 241 GLY B C 1
ATOM 4931 O O . GLY B 1 241 ? -6.742 -3.854 -0.046 1 88.06 241 GLY B O 1
ATOM 4932 N N . THR B 1 242 ? -4.715 -3.232 -0.609 1 86.69 242 THR B N 1
ATOM 4933 C CA . THR B 1 242 ? -4.707 -2.092 0.301 1 86.69 242 THR B CA 1
ATOM 4934 C C . THR B 1 242 ? -5.75 -1.06 -0.119 1 86.69 242 THR B C 1
ATOM 4936 O O . THR B 1 242 ? -6.492 -0.541 0.719 1 86.69 242 THR B O 1
ATOM 4939 N N . ALA B 1 243 ? -5.812 -0.862 -1.382 1 85.88 243 ALA B N 1
ATOM 4940 C CA . ALA B 1 243 ? -6.75 0.119 -1.923 1 85.88 243 ALA B CA 1
ATOM 4941 C C . ALA B 1 243 ? -8.195 -0.359 -1.771 1 85.88 243 ALA B C 1
ATOM 4943 O O . ALA B 1 243 ? -9.117 0.454 -1.682 1 85.88 243 ALA B O 1
ATOM 4944 N N . GLN B 1 244 ? -8.336 -1.62 -1.699 1 83.94 244 GLN B N 1
ATOM 4945 C CA . GLN B 1 244 ? -9.68 -2.197 -1.604 1 83.94 244 GLN B CA 1
ATOM 4946 C C . GLN B 1 244 ? -10.062 -2.445 -0.149 1 83.94 244 GLN B C 1
ATOM 4948 O O . GLN B 1 244 ? -11.203 -2.816 0.14 1 83.94 244 GLN B O 1
ATOM 4953 N N . GLY B 1 245 ? -9.148 -2.297 0.69 1 81.44 245 GLY B N 1
ATOM 4954 C CA . GLY B 1 245 ? -9.43 -2.488 2.104 1 81.44 245 GLY B CA 1
ATOM 4955 C C . GLY B 1 245 ? -9.32 -3.936 2.543 1 81.44 245 GLY B C 1
ATOM 4956 O O . GLY B 1 245 ? -10.086 -4.395 3.391 1 81.44 245 GLY B O 1
ATOM 4957 N N . ARG B 1 246 ? -8.453 -4.668 1.972 1 82.62 246 ARG B N 1
ATOM 4958 C CA . ARG B 1 246 ? -8.258 -6.07 2.312 1 82.62 246 ARG B CA 1
ATOM 4959 C C . ARG B 1 246 ? -7.176 -6.234 3.377 1 82.62 246 ARG B C 1
ATOM 4961 O O . ARG B 1 246 ? -6.648 -7.328 3.574 1 82.62 246 ARG B O 1
ATOM 4968 N N . GLY B 1 247 ? -6.906 -5.242 4.094 1 77.12 247 GLY B N 1
ATOM 4969 C CA . GLY B 1 247 ? -5.797 -5.223 5.031 1 77.12 247 GLY B CA 1
ATOM 4970 C C . GLY B 1 247 ? -5.859 -6.344 6.055 1 77.12 247 GLY B C 1
ATOM 4971 O O . GLY B 1 247 ? -4.824 -6.848 6.492 1 77.12 247 GLY B O 1
ATOM 4972 N N . TRP B 1 248 ? -7.035 -6.758 6.418 1 78.31 248 TRP B N 1
ATOM 4973 C CA . TRP B 1 248 ? -7.184 -7.773 7.457 1 78.31 248 TRP B CA 1
ATOM 4974 C C . TRP B 1 248 ? -6.758 -9.141 6.949 1 78.31 248 TRP B C 1
ATOM 4976 O O . TRP B 1 248 ? -6.066 -9.883 7.648 1 78.31 248 TRP B O 1
ATOM 4986 N N . SER B 1 249 ? -7.086 -9.414 5.754 1 85.94 249 SER B N 1
ATOM 4987 C CA . SER B 1 249 ? -6.84 -10.75 5.234 1 85.94 249 SER B CA 1
ATOM 4988 C C . SER B 1 249 ? -5.582 -10.789 4.375 1 85.94 249 SER B C 1
ATOM 4990 O O . SER B 1 249 ? -5.07 -11.867 4.059 1 85.94 249 SER B O 1
ATOM 4992 N N . LEU B 1 250 ? -5.035 -9.641 4.055 1 86.69 250 LEU B N 1
ATOM 4993 C CA . LEU B 1 250 ? -3.9 -9.539 3.143 1 86.69 250 LEU B CA 1
ATOM 4994 C C . LEU B 1 250 ? -2.715 -10.352 3.656 1 86.69 250 LEU B C 1
ATOM 4996 O O . LEU B 1 250 ? -2.039 -11.031 2.879 1 86.69 250 LEU B O 1
ATOM 5000 N N . PRO B 1 251 ? -2.439 -10.344 4.969 1 86.25 251 PRO B N 1
ATOM 5001 C CA . PRO B 1 251 ? -1.304 -11.125 5.457 1 86.25 251 PRO B CA 1
ATOM 5002 C C . PRO B 1 251 ? -1.427 -12.609 5.125 1 86.25 251 PRO B C 1
ATOM 5004 O O . PRO B 1 251 ? -0.419 -13.273 4.875 1 86.25 251 PRO B O 1
ATOM 5007 N N . LEU B 1 252 ? -2.613 -13.133 5.074 1 86.19 252 LEU B N 1
ATOM 5008 C CA . LEU B 1 252 ? -2.846 -14.539 4.773 1 86.19 252 LEU B CA 1
ATOM 5009 C C . LEU B 1 252 ? -2.514 -14.844 3.316 1 86.19 252 LEU B C 1
ATOM 5011 O O . LEU B 1 252 ? -2.139 -15.977 2.986 1 86.19 252 LEU B O 1
ATOM 5015 N N . ASP B 1 253 ? -2.598 -13.82 2.527 1 84.19 253 ASP B N 1
ATOM 5016 C CA . ASP B 1 253 ? -2.35 -13.977 1.099 1 84.19 253 ASP B CA 1
ATOM 5017 C C . ASP B 1 253 ? -0.867 -13.797 0.776 1 84.19 253 ASP B C 1
ATOM 5019 O O . ASP B 1 253 ? -0.43 -14.094 -0.339 1 84.19 253 ASP B O 1
ATOM 5023 N N . LEU B 1 254 ? -0.122 -13.367 1.741 1 86.31 254 LEU B N 1
ATOM 5024 C CA . LEU B 1 254 ? 1.262 -13.008 1.453 1 86.31 254 LEU B CA 1
ATOM 5025 C C . LEU B 1 254 ? 2.223 -14.055 2.008 1 86.31 254 LEU B C 1
ATOM 5027 O O . LEU B 1 254 ? 3.438 -13.945 1.826 1 86.31 254 LEU B O 1
ATOM 5031 N N . VAL B 1 255 ? 1.693 -15.086 2.604 1 80.5 255 VAL B N 1
ATOM 5032 C CA . VAL B 1 255 ? 2.564 -16.125 3.125 1 80.5 255 VAL B CA 1
ATOM 5033 C C . VAL B 1 255 ? 3.076 -17 1.976 1 80.5 255 VAL B C 1
ATOM 5035 O O . VAL B 1 255 ? 2.373 -17.203 0.983 1 80.5 255 VAL B O 1
ATOM 5038 N N . THR B 1 256 ? 4.301 -17.406 2.188 1 79.75 256 THR B N 1
ATOM 5039 C CA . THR B 1 256 ? 4.883 -18.266 1.171 1 79.75 256 THR B CA 1
ATOM 5040 C C . THR B 1 256 ? 4.164 -19.609 1.133 1 79.75 256 THR B C 1
ATOM 5042 O O . THR B 1 256 ? 3.891 -20.156 0.056 1 79.75 256 THR B O 1
ATOM 5045 N N . LEU B 1 257 ? 3.887 -20.141 2.334 1 80.69 257 LEU B N 1
ATOM 5046 C CA . LEU B 1 257 ? 3.184 -21.406 2.475 1 80.69 257 LEU B CA 1
ATOM 5047 C C . LEU B 1 257 ? 1.989 -21.266 3.412 1 80.69 257 LEU B C 1
ATOM 5049 O O . LEU B 1 257 ? 2.154 -20.938 4.59 1 80.69 257 LEU B O 1
ATOM 5053 N N . SER B 1 258 ? 0.815 -21.562 2.828 1 82.56 258 SER B N 1
ATOM 5054 C CA . SER B 1 258 ? -0.389 -21.453 3.646 1 82.56 258 SER B CA 1
ATOM 5055 C C . SER B 1 258 ? -0.607 -22.703 4.477 1 82.56 258 SER B C 1
ATOM 5057 O O . SER B 1 258 ? -0.025 -23.75 4.191 1 82.56 258 SER B O 1
ATOM 5059 N N . SER B 1 259 ? -1.385 -22.594 5.535 1 72.38 259 SER B N 1
ATOM 5060 C CA . SER B 1 259 ? -1.672 -23.719 6.41 1 72.38 259 SER B CA 1
ATOM 5061 C C . SER B 1 259 ? -3.01 -24.359 6.062 1 72.38 259 SER B C 1
ATOM 5063 O O . SER B 1 259 ? -3.508 -25.203 6.801 1 72.38 259 SER B O 1
ATOM 5065 N N . GLN B 1 260 ? -3.502 -24.219 4.98 1 77.31 260 GLN B N 1
ATOM 5066 C CA . GLN B 1 260 ? -4.77 -24.797 4.543 1 77.31 260 GLN B CA 1
ATOM 5067 C C . GLN B 1 260 ? -4.637 -26.297 4.297 1 77.31 260 GLN B C 1
ATOM 5069 O O . GLN B 1 260 ? -3.537 -26.844 4.371 1 77.31 260 GLN B O 1
ATOM 5074 N N . SER B 1 261 ? -5.797 -26.984 4.23 1 81.81 261 SER B N 1
ATOM 5075 C CA . SER B 1 261 ? -5.777 -28.422 3.945 1 81.81 261 SER B CA 1
ATOM 5076 C C . SER B 1 261 ? -4.855 -28.734 2.771 1 81.81 261 SER B C 1
ATOM 5078 O O . SER B 1 261 ? -4.031 -29.641 2.854 1 81.81 261 SER B O 1
ATOM 5080 N N . VAL B 1 262 ? -5.039 -28.047 1.739 1 93.06 262 VAL B N 1
ATOM 5081 C CA . VAL B 1 262 ? -4.059 -28.031 0.659 1 93.06 262 VAL B CA 1
ATOM 5082 C C . VAL B 1 262 ? -3.221 -26.75 0.748 1 93.06 262 VAL B C 1
ATOM 5084 O O . VAL B 1 262 ? -3.744 -25.641 0.605 1 93.06 262 VAL B O 1
ATOM 5087 N N . ALA B 1 263 ? -1.976 -26.984 1.075 1 94.5 263 ALA B N 1
ATOM 5088 C CA . ALA B 1 263 ? -1.095 -25.828 1.283 1 94.5 263 ALA B CA 1
ATOM 5089 C C . ALA B 1 263 ? -0.816 -25.109 -0.031 1 94.5 263 ALA B C 1
ATOM 5091 O O . ALA B 1 263 ? -0.625 -25.75 -1.069 1 94.5 263 ALA B O 1
ATOM 5092 N N . ARG B 1 264 ? -0.864 -23.844 -0.021 1 95.38 264 ARG B N 1
ATOM 5093 C CA . ARG B 1 264 ? -0.526 -23.031 -1.185 1 95.38 264 ARG B CA 1
ATOM 5094 C C . ARG B 1 264 ? 0.894 -22.484 -1.076 1 95.38 264 ARG B C 1
ATOM 5096 O O . ARG B 1 264 ? 1.252 -21.859 -0.071 1 95.38 264 ARG B O 1
ATOM 5103 N N . LEU B 1 265 ? 1.694 -22.812 -2.074 1 96.06 265 LEU B N 1
ATOM 5104 C CA . LEU B 1 265 ? 3.088 -22.375 -2.098 1 96.06 265 LEU B CA 1
ATOM 5105 C C . LEU B 1 265 ? 3.352 -21.453 -3.281 1 96.06 265 LEU B C 1
ATOM 5107 O O . LEU B 1 265 ? 3.098 -21.828 -4.43 1 96.06 265 LEU B O 1
ATOM 5111 N N . ARG B 1 266 ? 3.818 -20.297 -2.986 1 95.12 266 ARG B N 1
ATOM 5112 C CA . ARG B 1 266 ? 4.172 -19.344 -4.035 1 95.12 266 ARG B CA 1
ATOM 5113 C C . ARG B 1 266 ? 5.641 -19.469 -4.422 1 95.12 266 ARG B C 1
ATOM 5115 O O . ARG B 1 266 ? 6.48 -18.688 -3.973 1 95.12 266 ARG B O 1
ATOM 5122 N N . GLY B 1 267 ? 5.867 -20.281 -5.344 1 95.69 267 GLY B N 1
ATOM 5123 C CA . GLY B 1 267 ? 7.219 -20.734 -5.637 1 95.69 267 GLY B CA 1
ATOM 5124 C C . GLY B 1 267 ? 8.047 -19.703 -6.379 1 95.69 267 GLY B C 1
ATOM 5125 O O . GLY B 1 267 ? 9.281 -19.734 -6.332 1 95.69 267 GLY B O 1
ATOM 5126 N N . ALA B 1 268 ? 7.379 -18.781 -7.066 1 96 268 ALA B N 1
ATOM 5127 C CA . ALA B 1 268 ? 8.109 -17.812 -7.879 1 96 268 ALA B CA 1
ATOM 5128 C C . ALA B 1 268 ? 8.086 -16.422 -7.242 1 96 268 ALA B C 1
ATOM 5130 O O . ALA B 1 268 ? 8.398 -15.422 -7.895 1 96 268 ALA B O 1
ATOM 5131 N N . ARG B 1 269 ? 7.793 -16.328 -5.996 1 93.62 269 ARG B N 1
ATOM 5132 C CA . ARG B 1 269 ? 7.512 -15.047 -5.352 1 93.62 269 ARG B CA 1
ATOM 5133 C C . ARG B 1 269 ? 8.781 -14.219 -5.203 1 93.62 269 ARG B C 1
ATOM 5135 O O . ARG B 1 269 ? 8.719 -13.016 -4.926 1 93.62 269 ARG B O 1
ATOM 5142 N N . GLU B 1 270 ? 9.914 -14.789 -5.379 1 90.38 270 GLU B N 1
ATOM 5143 C CA . GLU B 1 270 ? 11.164 -14.039 -5.246 1 90.38 270 GLU B CA 1
ATOM 5144 C C . GLU B 1 270 ? 11.688 -13.594 -6.605 1 90.38 270 GLU B C 1
ATOM 5146 O O . GLU B 1 270 ? 12.695 -12.891 -6.688 1 90.38 270 GLU B O 1
ATOM 5151 N N . LEU B 1 271 ? 10.969 -13.891 -7.605 1 92.88 271 LEU B N 1
ATOM 5152 C CA . LEU B 1 271 ? 11.336 -13.453 -8.953 1 92.88 271 LEU B CA 1
ATOM 5153 C C . LEU B 1 271 ? 10.492 -12.258 -9.383 1 92.88 271 LEU B C 1
ATOM 5155 O O . LEU B 1 271 ? 9.289 -12.227 -9.133 1 92.88 271 LEU B O 1
ATOM 5159 N N . SER B 1 272 ? 11.172 -11.281 -9.969 1 89.69 272 SER B N 1
ATOM 5160 C CA . SER B 1 272 ? 10.398 -10.242 -10.648 1 89.69 272 SER B CA 1
ATOM 5161 C C . SER B 1 272 ? 9.805 -10.758 -11.953 1 89.69 272 SER B C 1
ATOM 5163 O O . SER B 1 272 ? 10.273 -11.758 -12.5 1 89.69 272 SER B O 1
ATOM 5165 N N . ALA B 1 273 ? 8.773 -10.07 -12.43 1 90.62 273 ALA B N 1
ATOM 5166 C CA . ALA B 1 273 ? 8.188 -10.43 -13.719 1 90.62 273 ALA B CA 1
ATOM 5167 C C . ALA B 1 273 ? 9.227 -10.375 -14.828 1 90.62 273 ALA B C 1
ATOM 5169 O O . ALA B 1 273 ? 9.234 -11.219 -15.727 1 90.62 273 ALA B O 1
ATOM 5170 N N . LYS B 1 274 ? 10.102 -9.445 -14.734 1 87.5 274 LYS B N 1
ATOM 5171 C CA . LYS B 1 274 ? 11.164 -9.305 -15.727 1 87.5 274 LYS B CA 1
ATOM 5172 C C . LYS B 1 274 ? 12.125 -10.484 -15.672 1 87.5 274 LYS B C 1
ATOM 5174 O O . LYS B 1 274 ? 12.508 -11.031 -16.703 1 87.5 274 LYS B O 1
ATOM 5179 N N . GLU B 1 275 ? 12.531 -10.82 -14.531 1 90.81 275 GLU B N 1
ATOM 5180 C CA . GLU B 1 275 ? 13.43 -11.953 -14.352 1 90.81 275 GLU B CA 1
ATOM 5181 C C . GLU B 1 275 ? 12.797 -13.242 -14.859 1 90.81 275 GLU B C 1
ATOM 5183 O O . GLU B 1 275 ? 13.453 -14.047 -15.523 1 90.81 275 GLU B O 1
ATOM 5188 N N . ALA B 1 276 ? 11.508 -13.453 -14.555 1 95.06 276 ALA B N 1
ATOM 5189 C CA . ALA B 1 276 ? 10.805 -14.641 -15.031 1 95.06 276 ALA B CA 1
ATOM 5190 C C . ALA B 1 276 ? 10.742 -14.672 -16.547 1 95.06 276 ALA B C 1
ATOM 5192 O O . ALA B 1 276 ? 10.938 -15.719 -17.172 1 95.06 276 ALA B O 1
ATOM 5193 N N . ALA B 1 277 ? 10.508 -13.555 -17.125 1 93.25 277 ALA B N 1
ATOM 5194 C CA . ALA B 1 277 ? 10.445 -13.461 -18.594 1 93.25 277 ALA B CA 1
ATOM 5195 C C . ALA B 1 277 ? 11.805 -13.75 -19.219 1 93.25 277 ALA B C 1
ATOM 5197 O O . ALA B 1 277 ? 11.891 -14.453 -20.234 1 93.25 277 ALA B O 1
ATOM 5198 N N . LEU B 1 278 ? 12.828 -13.164 -18.656 1 92.88 278 LEU B N 1
ATOM 5199 C CA . LEU B 1 278 ? 14.18 -13.398 -19.156 1 92.88 278 LEU B CA 1
ATOM 5200 C C . LEU B 1 278 ? 14.562 -14.867 -19.016 1 92.88 278 LEU B C 1
ATOM 5202 O O . LEU B 1 278 ? 15.242 -15.414 -19.891 1 92.88 278 LEU B O 1
ATOM 5206 N N . TYR B 1 279 ? 14.18 -15.406 -17.938 1 95.88 279 TYR B N 1
ATOM 5207 C CA . TYR B 1 279 ? 14.438 -16.828 -17.734 1 95.88 279 TYR B CA 1
ATOM 5208 C C . TYR B 1 279 ? 13.781 -17.656 -18.828 1 95.88 279 TYR B C 1
ATOM 5210 O O . TYR B 1 279 ? 14.414 -18.547 -19.422 1 95.88 279 TYR B O 1
ATOM 5218 N N . CYS B 1 280 ? 12.516 -17.406 -19.062 1 95.75 280 CYS B N 1
ATOM 5219 C CA . CYS B 1 280 ? 11.797 -18.125 -20.109 1 95.75 280 CYS B CA 1
ATOM 5220 C C . CYS B 1 280 ? 12.469 -17.953 -21.453 1 95.75 280 CYS B C 1
ATOM 5222 O O . CYS B 1 280 ? 12.609 -18.922 -22.219 1 95.75 280 CYS B O 1
ATOM 5224 N N . HIS B 1 281 ? 12.891 -16.781 -21.672 1 93.12 281 HIS B N 1
ATOM 5225 C CA . HIS B 1 281 ? 13.594 -16.5 -22.922 1 93.12 281 HIS B CA 1
ATOM 5226 C C . HIS B 1 281 ? 14.906 -17.281 -23 1 93.12 281 HIS B C 1
ATOM 5228 O O . HIS B 1 281 ? 15.195 -17.906 -24.031 1 93.12 281 HIS B O 1
ATOM 5234 N N . ALA B 1 282 ? 15.641 -17.219 -21.984 1 94.44 282 ALA B N 1
ATOM 5235 C CA . ALA B 1 282 ? 16.938 -17.875 -21.922 1 94.44 282 ALA B CA 1
ATOM 5236 C C . ALA B 1 282 ? 16.797 -19.391 -22.078 1 94.44 282 ALA B C 1
ATOM 5238 O O . ALA B 1 282 ? 17.672 -20.047 -22.625 1 94.44 282 ALA B O 1
ATOM 5239 N N . ARG B 1 283 ? 15.688 -19.922 -21.594 1 95.88 283 ARG B N 1
ATOM 5240 C CA . ARG B 1 283 ? 15.445 -21.375 -21.609 1 95.88 283 ARG B CA 1
ATOM 5241 C C . ARG B 1 283 ? 14.648 -21.781 -22.844 1 95.88 283 ARG B C 1
ATOM 5243 O O . ARG B 1 283 ? 14.406 -22.969 -23.078 1 95.88 283 ARG B O 1
ATOM 5250 N N . GLY B 1 284 ? 14.203 -20.859 -23.625 1 93.94 284 GLY B N 1
ATOM 5251 C CA . GLY B 1 284 ? 13.414 -21.125 -24.828 1 93.94 284 GLY B CA 1
ATOM 5252 C C . GLY B 1 284 ? 11.992 -21.547 -24.516 1 93.94 284 GLY B C 1
ATOM 5253 O O . GLY B 1 284 ? 11.414 -22.375 -25.234 1 93.94 284 GLY B O 1
ATOM 5254 N N . LEU B 1 285 ? 11.461 -21.062 -23.422 1 94.19 285 LEU B N 1
ATOM 5255 C CA . LEU B 1 285 ? 10.094 -21.375 -23.031 1 94.19 285 LEU B CA 1
ATOM 5256 C C . LEU B 1 285 ? 9.125 -20.328 -23.562 1 94.19 285 LEU B C 1
ATOM 5258 O O . LEU B 1 285 ? 9.406 -19.125 -23.484 1 94.19 285 LEU B O 1
ATOM 5262 N N . GLU B 1 286 ? 8.078 -20.766 -24.125 1 88.75 286 GLU B N 1
ATOM 5263 C CA . GLU B 1 286 ? 7.027 -19.844 -24.531 1 88.75 286 GLU B CA 1
ATOM 5264 C C . GLU B 1 286 ? 6.227 -19.359 -23.312 1 88.75 286 GLU B C 1
ATOM 5266 O O . GLU B 1 286 ? 5.867 -20.156 -22.453 1 88.75 286 GLU B O 1
ATOM 5271 N N . SER B 1 287 ? 6.164 -18.078 -23.141 1 86.38 287 SER B N 1
ATOM 5272 C CA . SER B 1 287 ? 5.348 -17.484 -22.078 1 86.38 287 SER B CA 1
ATOM 5273 C C . SER B 1 287 ? 4.496 -16.344 -22.609 1 86.38 287 SER B C 1
ATOM 5275 O O . SER B 1 287 ? 4.879 -15.672 -23.562 1 86.38 287 SER B O 1
ATOM 5277 N N . PHE B 1 288 ? 3.322 -16.234 -21.922 1 78.69 288 PHE B N 1
ATOM 5278 C CA . PHE B 1 288 ? 2.375 -15.227 -22.391 1 78.69 288 PHE B CA 1
ATOM 5279 C C . PHE B 1 288 ? 2.256 -14.086 -21.391 1 78.69 288 PHE B C 1
ATOM 5281 O O . PHE B 1 288 ? 2.371 -14.305 -20.172 1 78.69 288 PHE B O 1
ATOM 5288 N N . SER B 1 289 ? 2.389 -12.906 -21.859 1 66.88 289 SER B N 1
ATOM 5289 C CA . SER B 1 289 ? 2.182 -11.758 -20.984 1 66.88 289 SER B CA 1
ATOM 5290 C C . SER B 1 289 ? 0.746 -11.25 -21.078 1 66.88 289 SER B C 1
ATOM 5292 O O . SER B 1 289 ? 0.234 -11.008 -22.172 1 66.88 289 SER B O 1
ATOM 5294 N N . TRP B 1 290 ? 0.093 -11.445 -19.859 1 59.31 290 TRP B N 1
ATOM 5295 C CA . TRP B 1 290 ? -1.294 -11 -19.766 1 59.31 290 TRP B CA 1
ATOM 5296 C C . TRP B 1 290 ? -1.373 -9.547 -19.312 1 59.31 290 TRP B C 1
ATOM 5298 O O . TRP B 1 290 ? -0.797 -9.172 -18.297 1 59.31 290 TRP B O 1
ATOM 5308 N N . ARG B 1 291 ? -1.159 -8.531 -20.141 1 53.5 291 ARG B N 1
ATOM 5309 C CA . ARG B 1 291 ? -1.354 -7.18 -19.641 1 53.5 291 ARG B CA 1
ATOM 5310 C C . ARG B 1 291 ? -2.822 -6.918 -19.328 1 53.5 291 ARG B C 1
ATOM 5312 O O . ARG B 1 291 ? -3.709 -7.41 -20.031 1 53.5 291 ARG B O 1
ATOM 5319 N N . ALA B 1 292 ? -2.992 -6.535 -18.031 1 51.84 292 ALA B N 1
ATOM 5320 C CA . ALA B 1 292 ? -4.355 -6.148 -17.688 1 51.84 292 ALA B CA 1
ATOM 5321 C C . ALA B 1 292 ? -4.98 -5.289 -18.781 1 51.84 292 ALA B C 1
ATOM 5323 O O . ALA B 1 292 ? -4.297 -4.484 -19.422 1 51.84 292 ALA B O 1
ATOM 5324 N N . ARG B 1 293 ? -6.039 -5.777 -19.406 1 49.81 293 ARG B N 1
ATOM 5325 C CA . ARG B 1 293 ? -6.793 -4.973 -20.359 1 49.81 293 ARG B CA 1
ATOM 5326 C C . ARG B 1 293 ? -6.84 -3.512 -19.938 1 49.81 293 ARG B C 1
ATOM 5328 O O . ARG B 1 293 ? -6.84 -3.213 -18.734 1 49.81 293 ARG B O 1
ATOM 5335 N N . ARG B 1 294 ? -6.363 -2.594 -20.766 1 49.03 294 ARG B N 1
ATOM 5336 C CA . ARG B 1 294 ? -6.418 -1.139 -20.688 1 49.03 294 ARG B CA 1
ATOM 5337 C C . ARG B 1 294 ? -7.637 -0.68 -19.891 1 49.03 294 ARG B C 1
ATOM 5339 O O . ARG B 1 294 ? -8 0.498 -19.922 1 49.03 294 ARG B O 1
ATOM 5346 N N . GLY B 1 295 ? -8.289 -1.64 -19.172 1 56.62 295 GLY B N 1
ATOM 5347 C CA . GLY B 1 295 ? -9.484 -1.097 -18.547 1 56.62 295 GLY B CA 1
ATOM 5348 C C . GLY B 1 295 ? -9.203 -0.417 -17.219 1 56.62 295 GLY B C 1
ATOM 5349 O O . GLY B 1 295 ? -8.062 -0.406 -16.75 1 56.62 295 GLY B O 1
ATOM 5350 N N . GLY B 1 296 ? -10.023 0.511 -16.688 1 62.97 296 GLY B N 1
ATOM 5351 C CA . GLY B 1 296 ? -10.109 1.471 -15.602 1 62.97 296 GLY B CA 1
ATOM 5352 C C . GLY B 1 296 ? -10.289 0.819 -14.242 1 62.97 296 GLY B C 1
ATOM 5353 O O . GLY B 1 296 ? -10.734 1.467 -13.297 1 62.97 296 GLY B O 1
ATOM 5354 N N . GLY B 1 297 ? -9.977 -0.687 -14.141 1 75.75 297 GLY B N 1
ATOM 5355 C CA . GLY B 1 297 ? -10.18 -1.241 -12.812 1 75.75 297 GLY B CA 1
ATOM 5356 C C . GLY B 1 297 ? -8.977 -1.078 -11.914 1 75.75 297 GLY B C 1
ATOM 5357 O O . GLY B 1 297 ? -7.934 -0.58 -12.344 1 75.75 297 GLY B O 1
ATOM 5358 N N . ILE B 1 298 ? -9.07 -1.321 -10.648 1 82 298 ILE B N 1
ATOM 5359 C CA . ILE B 1 298 ? -8.031 -1.148 -9.641 1 82 298 ILE B CA 1
ATOM 5360 C C . ILE B 1 298 ? -6.801 -1.974 -10.023 1 82 298 ILE B C 1
ATOM 5362 O O . ILE B 1 298 ? -5.668 -1.543 -9.812 1 82 298 ILE B O 1
ATOM 5366 N N . GLU B 1 299 ? -7 -3.137 -10.695 1 80.75 299 GLU B N 1
ATOM 5367 C CA . GLU B 1 299 ? -5.895 -4.008 -11.094 1 80.75 299 GLU B CA 1
ATOM 5368 C C . GLU B 1 299 ? -5.047 -3.361 -12.18 1 80.75 299 GLU B C 1
ATOM 5370 O O . GLU B 1 299 ? -3.816 -3.367 -12.102 1 80.75 299 GLU B O 1
ATOM 5375 N N . ALA B 1 300 ? -5.707 -2.85 -13.07 1 83.06 300 ALA B N 1
ATOM 5376 C CA . ALA B 1 300 ? -4.984 -2.189 -14.156 1 83.06 300 ALA B CA 1
ATOM 5377 C C . ALA B 1 300 ? -4.23 -0.966 -13.648 1 83.06 300 ALA B C 1
ATOM 5379 O O . ALA B 1 300 ? -3.092 -0.719 -14.055 1 83.06 300 ALA B O 1
ATOM 5380 N N . LEU B 1 301 ? -4.887 -0.214 -12.82 1 83.56 301 LEU B N 1
ATOM 5381 C CA . LEU B 1 301 ? -4.27 0.985 -12.266 1 83.56 301 LEU B CA 1
ATOM 5382 C C . LEU B 1 301 ? -3.051 0.628 -11.422 1 83.56 301 LEU B C 1
ATOM 5384 O O . LEU B 1 301 ? -2.012 1.286 -11.516 1 83.56 301 LEU B O 1
ATOM 5388 N N . THR B 1 302 ? -3.182 -0.388 -10.672 1 87.62 302 THR B N 1
ATOM 5389 C CA . THR B 1 302 ? -2.084 -0.808 -9.805 1 87.62 302 THR B CA 1
ATOM 5390 C C . THR B 1 302 ? -0.93 -1.369 -10.633 1 87.62 302 THR B C 1
ATOM 5392 O O . THR B 1 302 ? 0.238 -1.146 -10.305 1 87.62 302 THR B O 1
ATOM 5395 N N . GLU B 1 303 ? -1.272 -2.119 -11.617 1 87.56 303 GLU B N 1
ATOM 5396 C CA . GLU B 1 303 ? -0.24 -2.648 -12.5 1 87.56 303 GLU B CA 1
ATOM 5397 C C . GLU B 1 303 ? 0.585 -1.523 -13.125 1 87.56 303 GLU B C 1
ATOM 5399 O O . GLU B 1 303 ? 1.817 -1.579 -13.125 1 87.56 303 GLU B O 1
ATOM 5404 N N . ARG B 1 304 ? -0.053 -0.54 -13.633 1 85.06 304 ARG B N 1
ATOM 5405 C CA . ARG B 1 304 ? 0.632 0.599 -14.242 1 85.06 304 ARG B CA 1
ATOM 5406 C C . ARG B 1 304 ? 1.446 1.361 -13.195 1 85.06 304 ARG B C 1
ATOM 5408 O O . ARG B 1 304 ? 2.559 1.812 -13.484 1 85.06 304 ARG B O 1
ATOM 5415 N N . PHE B 1 305 ? 0.858 1.485 -12.148 1 87.12 305 PHE B N 1
ATOM 5416 C CA . PHE B 1 305 ? 1.508 2.203 -11.055 1 87.12 305 PHE B CA 1
ATOM 5417 C C . PHE B 1 305 ? 2.811 1.52 -10.656 1 87.12 305 PHE B C 1
ATOM 5419 O O . PHE B 1 305 ? 3.861 2.16 -10.602 1 87.12 305 PHE B O 1
ATOM 5426 N N . VAL B 1 306 ? 2.762 0.22 -10.406 1 89.06 306 VAL B N 1
ATOM 5427 C CA . VAL B 1 306 ? 3.93 -0.541 -9.977 1 89.06 306 VAL B CA 1
ATOM 5428 C C . VAL B 1 306 ? 4.961 -0.582 -11.102 1 89.06 306 VAL B C 1
ATOM 5430 O O . VAL B 1 306 ? 6.164 -0.469 -10.852 1 89.06 306 VAL B O 1
ATOM 5433 N N . ALA B 1 307 ? 4.465 -0.747 -12.273 1 86.19 307 ALA B N 1
ATOM 5434 C CA . ALA B 1 307 ? 5.375 -0.765 -13.414 1 86.19 307 ALA B CA 1
ATOM 5435 C C . ALA B 1 307 ? 6.133 0.555 -13.539 1 86.19 307 ALA B C 1
ATOM 5437 O O . ALA B 1 307 ? 7.344 0.564 -13.766 1 86.19 307 ALA B O 1
ATOM 5438 N N . THR B 1 308 ? 5.43 1.644 -13.367 1 84.25 308 THR B N 1
ATOM 5439 C CA . THR B 1 308 ? 6.035 2.969 -13.477 1 84.25 308 THR B CA 1
ATOM 5440 C C . THR B 1 308 ? 7.039 3.197 -12.352 1 84.25 308 THR B C 1
ATOM 5442 O O . THR B 1 308 ? 8.141 3.701 -12.586 1 84.25 308 THR B O 1
ATOM 5445 N N . LEU B 1 309 ? 6.633 2.818 -11.188 1 83 309 LEU B N 1
ATOM 5446 C CA . LEU B 1 309 ? 7.512 3.006 -10.039 1 83 309 LEU B CA 1
ATOM 5447 C C . LEU B 1 309 ? 8.766 2.145 -10.164 1 83 309 LEU B C 1
ATOM 5449 O O . LEU B 1 309 ? 9.867 2.592 -9.836 1 83 309 LEU B O 1
ATOM 5453 N N . SER B 1 310 ? 8.562 0.938 -10.625 1 79.81 310 SER B N 1
ATOM 5454 C CA . SER B 1 310 ? 9.672 -0.005 -10.719 1 79.81 310 SER B CA 1
ATOM 5455 C C . SER B 1 310 ? 10.672 0.423 -11.789 1 79.81 310 SER B C 1
ATOM 5457 O O . SER B 1 310 ? 11.859 0.094 -11.703 1 79.81 310 SER B O 1
ATOM 5459 N N . ALA B 1 311 ? 10.219 1.016 -12.781 1 75.5 311 ALA B N 1
ATOM 5460 C CA . ALA B 1 311 ? 11.102 1.511 -13.836 1 75.5 311 ALA B CA 1
ATOM 5461 C C . ALA B 1 311 ? 12.023 2.604 -13.305 1 75.5 311 ALA B C 1
ATOM 5463 O O . ALA B 1 311 ? 13.172 2.723 -13.75 1 75.5 311 ALA B O 1
ATOM 5464 N N . ARG B 1 312 ? 11.562 3.277 -12.344 1 69.5 312 ARG B N 1
ATOM 5465 C CA . ARG B 1 312 ? 12.32 4.406 -11.805 1 69.5 312 ARG B CA 1
ATOM 5466 C C . ARG B 1 312 ? 13.047 4.016 -10.523 1 69.5 312 ARG B C 1
ATOM 5468 O O . ARG B 1 312 ? 14.102 4.57 -10.219 1 69.5 312 ARG B O 1
ATOM 5475 N N . HIS B 1 313 ? 12.438 3.141 -9.898 1 71.25 313 HIS B N 1
ATOM 5476 C CA . HIS B 1 313 ? 12.977 2.654 -8.633 1 71.25 313 HIS B CA 1
ATOM 5477 C C . HIS B 1 313 ? 12.93 1.132 -8.562 1 71.25 313 HIS B C 1
ATOM 5479 O O . HIS B 1 313 ? 11.977 0.559 -8.031 1 71.25 313 HIS B O 1
ATOM 5485 N N . PRO B 1 314 ? 13.992 0.467 -8.984 1 70.12 314 PRO B N 1
ATOM 5486 C CA . PRO B 1 314 ? 13.992 -0.994 -9.102 1 70.12 314 PRO B CA 1
ATOM 5487 C C . PRO B 1 314 ? 13.727 -1.693 -7.77 1 70.12 314 PRO B C 1
ATOM 5489 O O . PRO B 1 314 ? 13.281 -2.846 -7.75 1 70.12 314 PRO B O 1
ATOM 5492 N N . ALA B 1 315 ? 13.984 -0.993 -6.703 1 74.75 315 ALA B N 1
ATOM 5493 C CA . ALA B 1 315 ? 13.82 -1.625 -5.398 1 74.75 315 ALA B CA 1
ATOM 5494 C C . ALA B 1 315 ? 12.359 -1.565 -4.941 1 74.75 315 ALA B C 1
ATOM 5496 O O . ALA B 1 315 ? 12.008 -2.125 -3.902 1 74.75 315 ALA B O 1
ATOM 5497 N N . THR B 1 316 ? 11.531 -1.001 -5.762 1 81.31 316 THR B N 1
ATOM 5498 C CA . THR B 1 316 ? 10.148 -0.737 -5.387 1 81.31 316 THR B CA 1
ATOM 5499 C C . THR B 1 316 ? 9.422 -2.037 -5.059 1 81.31 316 THR B C 1
ATOM 5501 O O . THR B 1 316 ? 8.75 -2.137 -4.027 1 81.31 316 THR B O 1
ATOM 5504 N N . VAL B 1 317 ? 9.539 -3.039 -5.926 1 87.62 317 VAL B N 1
ATOM 5505 C CA . VAL B 1 317 ? 8.828 -4.301 -5.758 1 87.62 317 VAL B CA 1
ATOM 5506 C C . VAL B 1 317 ? 9.227 -4.949 -4.434 1 87.62 317 VAL B C 1
ATOM 5508 O O . VAL B 1 317 ? 8.367 -5.355 -3.648 1 87.62 317 VAL B O 1
ATOM 5511 N N . GLY B 1 318 ? 10.508 -4.984 -4.227 1 84.94 318 GLY B N 1
ATOM 5512 C CA . GLY B 1 318 ? 10.984 -5.535 -2.969 1 84.94 318 GLY B CA 1
ATOM 5513 C C . GLY B 1 318 ? 10.539 -4.742 -1.758 1 84.94 318 GLY B C 1
ATOM 5514 O O . GLY B 1 318 ? 10.18 -5.316 -0.728 1 84.94 318 GLY B O 1
ATOM 5515 N N . ALA B 1 319 ? 10.477 -3.475 -1.888 1 84.12 319 ALA B N 1
ATOM 5516 C CA . ALA B 1 319 ? 10.055 -2.596 -0.8 1 84.12 319 ALA B CA 1
ATOM 5517 C C . ALA B 1 319 ? 8.594 -2.836 -0.437 1 84.12 319 ALA B C 1
ATOM 5519 O O . ALA B 1 319 ? 8.242 -2.912 0.743 1 84.12 319 ALA B O 1
ATOM 5520 N N . ILE B 1 320 ? 7.746 -2.943 -1.441 1 88.5 320 ILE B N 1
ATOM 5521 C CA . ILE B 1 320 ? 6.316 -3.152 -1.235 1 88.5 320 ILE B CA 1
ATOM 5522 C C . ILE B 1 320 ? 6.09 -4.484 -0.525 1 88.5 320 ILE B C 1
ATOM 5524 O O . ILE B 1 320 ? 5.379 -4.543 0.482 1 88.5 320 ILE B O 1
ATOM 5528 N N . THR B 1 321 ? 6.707 -5.492 -1.042 1 86.31 321 THR B N 1
ATOM 5529 C CA . THR B 1 321 ? 6.484 -6.824 -0.497 1 86.31 321 THR B CA 1
ATOM 5530 C C . THR B 1 321 ? 7.043 -6.93 0.92 1 86.31 321 THR B C 1
ATOM 5532 O O . THR B 1 321 ? 6.445 -7.582 1.78 1 86.31 321 THR B O 1
ATOM 5535 N N . ARG B 1 322 ? 8.062 -6.285 1.123 1 82.5 322 ARG B N 1
ATOM 5536 C CA . ARG B 1 322 ? 8.641 -6.281 2.463 1 82.5 322 ARG B CA 1
ATOM 5537 C C . ARG B 1 322 ? 7.742 -5.539 3.447 1 82.5 322 ARG B C 1
ATOM 5539 O O . ARG B 1 322 ? 7.594 -5.961 4.598 1 82.5 322 ARG B O 1
ATOM 5546 N N . THR B 1 323 ? 7.32 -4.398 3.051 1 83.31 323 THR B N 1
ATOM 5547 C CA . THR B 1 323 ? 6.395 -3.645 3.889 1 83.31 323 THR B CA 1
ATOM 5548 C C . THR B 1 323 ? 5.156 -4.477 4.211 1 83.31 323 THR B C 1
ATOM 5550 O O . THR B 1 323 ? 4.703 -4.508 5.355 1 83.31 323 THR B O 1
ATOM 5553 N N . ALA B 1 324 ? 4.641 -5.113 3.184 1 85.81 324 ALA B N 1
ATOM 5554 C CA . ALA B 1 324 ? 3.428 -5.91 3.338 1 85.81 324 ALA B CA 1
ATOM 5555 C C . ALA B 1 324 ? 3.662 -7.082 4.289 1 85.81 324 ALA B C 1
ATOM 5557 O O . ALA B 1 324 ? 2.74 -7.516 4.984 1 85.81 324 ALA B O 1
ATOM 5558 N N . SER B 1 325 ? 4.875 -7.625 4.305 1 81.06 325 SER B N 1
ATOM 5559 C CA . SER B 1 325 ? 5.195 -8.773 5.152 1 81.06 325 SER B CA 1
ATOM 5560 C C . SER B 1 325 ? 5.105 -8.406 6.629 1 81.06 325 SER B C 1
ATOM 5562 O O . SER B 1 325 ? 5.059 -9.289 7.492 1 81.06 325 SER B O 1
ATOM 5564 N N . LYS B 1 326 ? 5.051 -7.152 6.938 1 79.31 326 LYS B N 1
ATOM 5565 C CA . LYS B 1 326 ? 4.953 -6.699 8.32 1 79.31 326 LYS B CA 1
ATOM 5566 C C . LYS B 1 326 ? 3.5 -6.637 8.781 1 79.31 326 LYS B C 1
ATOM 5568 O O . LYS B 1 326 ? 3.225 -6.441 9.969 1 79.31 326 LYS B O 1
ATOM 5573 N N . LEU B 1 327 ? 2.6 -6.789 7.809 1 78.75 327 LEU B N 1
ATOM 5574 C CA . LEU B 1 327 ? 1.188 -6.887 8.164 1 78.75 327 LEU B CA 1
ATOM 5575 C C . LEU B 1 327 ? 0.903 -8.195 8.898 1 78.75 327 LEU B C 1
ATOM 5577 O O . LEU B 1 327 ? 1.459 -9.242 8.555 1 78.75 327 LEU B O 1
ATOM 5581 N N . GLN B 1 328 ? 0.117 -8.062 9.953 1 78.31 328 GLN B N 1
ATOM 5582 C CA . GLN B 1 328 ? -0.205 -9.25 10.734 1 78.31 328 GLN B CA 1
ATOM 5583 C C . GLN B 1 328 ? -1.71 -9.508 10.758 1 78.31 328 GLN B C 1
ATOM 5585 O O . GLN B 1 328 ? -2.5 -8.562 10.867 1 78.31 328 GLN B O 1
ATOM 5590 N N . PHE B 1 329 ? -1.99 -10.742 10.461 1 76.75 329 PHE B N 1
ATOM 5591 C CA . PHE B 1 329 ? -3.371 -11.156 10.672 1 76.75 329 PHE B CA 1
ATOM 5592 C C . PHE B 1 329 ? -3.666 -11.305 12.164 1 76.75 329 PHE B C 1
ATOM 5594 O O . PHE B 1 329 ? -3.014 -12.086 12.852 1 76.75 329 PHE B O 1
ATOM 5601 N N . THR B 1 330 ? -4.59 -10.562 12.617 1 74.94 330 THR B N 1
ATOM 5602 C CA . THR B 1 330 ? -4.84 -10.508 14.055 1 74.94 330 THR B CA 1
ATOM 5603 C C . THR B 1 330 ? -6.047 -11.359 14.422 1 74.94 330 THR B C 1
ATOM 5605 O O . THR B 1 330 ? -6.512 -11.328 15.562 1 74.94 330 THR B O 1
ATOM 5608 N N . GLY B 1 331 ? -6.57 -12.164 13.461 1 77.44 331 GLY B N 1
ATOM 5609 C CA . GLY B 1 331 ? -7.719 -13 13.773 1 77.44 331 GLY B CA 1
ATOM 5610 C C . GLY B 1 331 ? -7.34 -14.312 14.438 1 77.44 331 GLY B C 1
ATOM 5611 O O . GLY B 1 331 ? -6.16 -14.664 14.5 1 77.44 331 GLY B O 1
ATOM 5612 N N . ALA B 1 332 ? -8.312 -14.875 15.086 1 75.56 332 ALA B N 1
ATOM 5613 C CA . ALA B 1 332 ? -8.141 -16.156 15.773 1 75.56 332 ALA B CA 1
ATOM 5614 C C . ALA B 1 332 ? -8.086 -17.312 14.781 1 75.56 332 ALA B C 1
ATOM 5616 O O . ALA B 1 332 ? -7.645 -18.406 15.117 1 75.56 332 ALA B O 1
ATOM 5617 N N . GLY B 1 333 ? -8.375 -17.125 13.625 1 74.94 333 GLY B N 1
ATOM 5618 C CA . GLY B 1 333 ? -8.344 -18.188 12.617 1 74.94 333 GLY B CA 1
ATOM 5619 C C . GLY B 1 333 ? -9.695 -18.844 12.422 1 74.94 333 GLY B C 1
ATOM 5620 O O . GLY B 1 333 ? -9.867 -19.641 11.492 1 74.94 333 GLY B O 1
ATOM 5621 N N . ASN B 1 334 ? -10.641 -18.531 13.258 1 77.5 334 ASN B N 1
ATOM 5622 C CA . ASN B 1 334 ? -11.961 -19.156 13.156 1 77.5 334 ASN B CA 1
ATOM 5623 C C . ASN B 1 334 ? -13.023 -18.141 12.766 1 77.5 334 ASN B C 1
ATOM 5625 O O . ASN B 1 334 ? -14.219 -18.375 12.953 1 77.5 334 ASN B O 1
ATOM 5629 N N . GLU B 1 335 ? -12.617 -17.141 12.211 1 81.56 335 GLU B N 1
ATOM 5630 C CA . GLU B 1 335 ? -13.555 -16.109 11.773 1 81.56 335 GLU B CA 1
ATOM 5631 C C . GLU B 1 335 ? -14.367 -16.578 10.57 1 81.56 335 GLU B C 1
ATOM 5633 O O . GLU B 1 335 ? -13.891 -17.375 9.758 1 81.56 335 GLU B O 1
ATOM 5638 N N . PRO B 1 336 ? -15.57 -16.109 10.586 1 85.38 336 PRO B N 1
ATOM 5639 C CA . PRO B 1 336 ? -16.344 -16.391 9.375 1 85.38 336 PRO B CA 1
ATOM 5640 C C . PRO B 1 336 ? -15.672 -15.875 8.102 1 85.38 336 PRO B C 1
ATOM 5642 O O . PRO B 1 336 ? -15.055 -14.812 8.117 1 85.38 336 PRO B O 1
ATOM 5645 N N . ARG B 1 337 ? -15.797 -16.672 7.082 1 90.31 337 ARG B N 1
ATOM 5646 C CA . ARG B 1 337 ? -15.172 -16.328 5.812 1 90.31 337 ARG B CA 1
ATOM 5647 C C . ARG B 1 337 ? -16.156 -15.57 4.914 1 90.31 337 ARG B C 1
ATOM 5649 O O . ARG B 1 337 ? -17.344 -15.875 4.887 1 90.31 337 ARG B O 1
ATOM 5656 N N . CYS B 1 338 ? -15.664 -14.602 4.246 1 91.62 338 CYS B N 1
ATOM 5657 C CA . CYS B 1 338 ? -16.438 -13.953 3.189 1 91.62 338 CYS B CA 1
ATOM 5658 C C . CYS B 1 338 ? -16.828 -14.961 2.113 1 91.62 338 CYS B C 1
ATOM 5660 O O . CYS B 1 338 ? -15.977 -15.656 1.562 1 91.62 338 CYS B O 1
ATOM 5662 N N . PRO B 1 339 ? -18.094 -15.102 1.776 1 92.69 339 PRO B N 1
ATOM 5663 C CA . PRO B 1 339 ? -18.547 -16.109 0.823 1 92.69 339 PRO B CA 1
ATOM 5664 C C . PRO B 1 339 ? -17.953 -15.93 -0.569 1 92.69 339 PRO B C 1
ATOM 5666 O O . PRO B 1 339 ? -17.797 -16.906 -1.313 1 92.69 339 PRO B O 1
ATOM 5669 N N . LEU B 1 340 ? -17.594 -14.734 -0.906 1 93.44 340 LEU B N 1
ATOM 5670 C CA . LEU B 1 340 ? -17.125 -14.477 -2.264 1 93.44 340 LEU B CA 1
ATOM 5671 C C . LEU B 1 340 ? -15.633 -14.742 -2.381 1 93.44 340 LEU B C 1
ATOM 5673 O O . LEU B 1 340 ? -15.203 -15.508 -3.248 1 93.44 340 LEU B O 1
ATOM 5677 N N . CYS B 1 341 ? -14.883 -14.164 -1.523 1 92.69 341 CYS B N 1
ATOM 5678 C CA . CYS B 1 341 ? -13.438 -14.297 -1.667 1 92.69 341 CYS B CA 1
ATOM 5679 C C . CYS B 1 341 ? -12.906 -15.438 -0.806 1 92.69 341 CYS B C 1
ATOM 5681 O O . CYS B 1 341 ? -11.758 -15.859 -0.961 1 92.69 341 CYS B O 1
ATOM 5683 N N . LEU B 1 342 ? -13.664 -15.945 0.121 1 90.94 342 LEU B N 1
ATOM 5684 C CA . LEU B 1 342 ? -13.383 -17.094 0.969 1 90.94 342 LEU B CA 1
ATOM 5685 C C . LEU B 1 342 ? -12.25 -16.781 1.94 1 90.94 342 LEU B C 1
ATOM 5687 O O . LEU B 1 342 ? -11.523 -17.688 2.359 1 90.94 342 LEU B O 1
ATOM 5691 N N . ARG B 1 343 ? -12.039 -15.508 2.248 1 90.12 343 ARG B N 1
ATOM 5692 C CA . ARG B 1 343 ? -11.094 -15.086 3.279 1 90.12 343 ARG B CA 1
ATOM 5693 C C . ARG B 1 343 ? -11.836 -14.625 4.535 1 90.12 343 ARG B C 1
ATOM 5695 O O . ARG B 1 343 ? -13.016 -14.289 4.48 1 90.12 343 ARG B O 1
ATOM 5702 N N . PRO B 1 344 ? -11.102 -14.648 5.629 1 86.81 344 PRO B N 1
ATOM 5703 C CA . PRO B 1 344 ? -11.766 -14.172 6.844 1 86.81 344 PRO B CA 1
ATOM 5704 C C . PRO B 1 344 ? -12.242 -12.727 6.727 1 86.81 344 PRO B C 1
ATOM 5706 O O . PRO B 1 344 ? -11.523 -11.883 6.18 1 86.81 344 PRO B O 1
ATOM 5709 N N . ALA B 1 345 ? -13.438 -12.531 7.141 1 81.12 345 ALA B N 1
ATOM 5710 C CA . ALA B 1 345 ? -14.016 -11.188 7.117 1 81.12 345 ALA B CA 1
ATOM 5711 C C . ALA B 1 345 ? -13.742 -10.453 8.422 1 81.12 345 ALA B C 1
ATOM 5713 O O . ALA B 1 345 ? -13.859 -11.031 9.508 1 81.12 345 ALA B O 1
ATOM 5714 N N . ASP B 1 346 ? -13.258 -9.227 8.25 1 73.88 346 ASP B N 1
ATOM 5715 C CA . ASP B 1 346 ? -12.977 -8.391 9.414 1 73.88 346 ASP B CA 1
ATOM 5716 C C . ASP B 1 346 ? -14.258 -8.086 10.195 1 73.88 346 ASP B C 1
ATOM 5718 O O . ASP B 1 346 ? -15.18 -7.473 9.656 1 73.88 346 ASP B O 1
ATOM 5722 N N . PRO B 1 347 ? -14.32 -8.508 11.391 1 68.19 347 PRO B N 1
ATOM 5723 C CA . PRO B 1 347 ? -15.523 -8.242 12.18 1 68.19 347 PRO B CA 1
ATOM 5724 C C . PRO B 1 347 ? -15.781 -6.75 12.383 1 68.19 347 PRO B C 1
ATOM 5726 O O . PRO B 1 347 ? -16.922 -6.34 12.617 1 68.19 347 PRO B O 1
ATOM 5729 N N . GLY B 1 348 ? -14.734 -5.949 12.367 1 62.5 348 GLY B N 1
ATOM 5730 C CA . GLY B 1 348 ? -14.867 -4.527 12.648 1 62.5 348 GLY B CA 1
ATOM 5731 C C . GLY B 1 348 ? -15.422 -3.738 11.477 1 62.5 348 GLY B C 1
ATOM 5732 O O . GLY B 1 348 ? -15.625 -2.527 11.578 1 62.5 348 GLY B O 1
ATOM 5733 N N . ILE B 1 349 ? -15.719 -4.406 10.422 1 61.09 349 ILE B N 1
ATOM 5734 C CA . ILE B 1 349 ? -16.094 -3.723 9.188 1 61.09 349 ILE B CA 1
ATOM 5735 C C . ILE B 1 349 ? -17.453 -3.068 9.344 1 61.09 349 ILE B C 1
ATOM 5737 O O . ILE B 1 349 ? -17.719 -2.016 8.758 1 61.09 349 ILE B O 1
ATOM 5741 N N . ALA B 1 350 ? -18.266 -3.77 10.078 1 59.06 350 ALA B N 1
ATOM 5742 C CA . ALA B 1 350 ? -19.594 -3.178 10.258 1 59.06 350 ALA B CA 1
ATOM 5743 C C . ALA B 1 350 ? -19.484 -1.789 10.883 1 59.06 350 ALA B C 1
ATOM 5745 O O . ALA B 1 350 ? -20.156 -0.852 10.445 1 59.06 350 ALA B O 1
ATOM 5746 N N . GLU B 1 351 ? -18.703 -1.713 11.859 1 57.31 351 GLU B N 1
ATOM 5747 C CA . GLU B 1 351 ? -18.531 -0.417 12.508 1 57.31 351 GLU B CA 1
ATOM 5748 C C . GLU B 1 351 ? -17.891 0.593 11.562 1 57.31 351 GLU B C 1
ATOM 5750 O O . GLU B 1 351 ? -18.281 1.762 11.531 1 57.31 351 GLU B O 1
ATOM 5755 N N . TRP B 1 352 ? -17.078 0.152 10.828 1 56.84 352 TRP B N 1
ATOM 5756 C CA . TRP B 1 352 ? -16.359 1.05 9.922 1 56.84 352 TRP B CA 1
ATOM 5757 C C . TRP B 1 352 ? -17.281 1.518 8.789 1 56.84 352 TRP B C 1
ATOM 5759 O O . TRP B 1 352 ? -17.281 2.699 8.438 1 56.84 352 TRP B O 1
ATOM 5769 N N . LYS B 1 353 ? -17.984 0.533 8.281 1 58.59 353 LYS B N 1
ATOM 5770 C CA . LYS B 1 353 ? -18.953 0.889 7.25 1 58.59 353 LYS B CA 1
ATOM 5771 C C . LYS B 1 353 ? -19.922 1.956 7.758 1 58.59 353 LYS B C 1
ATOM 5773 O O . LYS B 1 353 ? -20.281 2.875 7.016 1 58.59 353 LYS B O 1
ATOM 5778 N N . ALA B 1 354 ? -20.266 1.683 8.938 1 53.94 354 ALA B N 1
ATOM 5779 C CA . ALA B 1 354 ? -21.156 2.652 9.562 1 53.94 354 ALA B CA 1
ATOM 5780 C C . ALA B 1 354 ? -20.5 4.023 9.672 1 53.94 354 ALA B C 1
ATOM 5782 O O . ALA B 1 354 ? -21.141 5.051 9.461 1 53.94 354 ALA B O 1
ATOM 5783 N N . ARG B 1 355 ? -19.297 3.881 10.055 1 51.66 355 ARG B N 1
ATOM 5784 C CA . ARG B 1 355 ? -18.562 5.133 10.219 1 51.66 355 ARG B CA 1
ATOM 5785 C C . ARG B 1 355 ? -18.266 5.77 8.867 1 51.66 355 ARG B C 1
ATOM 5787 O O . ARG B 1 355 ? -18.312 6.996 8.727 1 51.66 355 ARG B O 1
ATOM 5794 N N . ALA B 1 356 ? -17.891 4.738 8.023 1 50.94 356 ALA B N 1
ATOM 5795 C CA . ALA B 1 356 ? -17.547 5.219 6.684 1 50.94 356 ALA B CA 1
ATOM 5796 C C . ALA B 1 356 ? -18.797 5.617 5.91 1 50.94 356 ALA B C 1
ATOM 5798 O O . ALA B 1 356 ? -18.766 6.527 5.078 1 50.94 356 ALA B O 1
ATOM 5799 N N . SER B 1 357 ? -19.906 4.574 5.895 1 45.06 357 SER B N 1
ATOM 5800 C CA . SER B 1 357 ? -21.203 4.816 5.258 1 45.06 357 SER B CA 1
ATOM 5801 C C . SER B 1 357 ? -22.047 5.777 6.082 1 45.06 357 SER B C 1
ATOM 5803 O O . SER B 1 357 ? -22.359 5.504 7.242 1 45.06 357 SER B O 1
ATOM 5805 N N . LEU B 1 358 ? -21.828 6.914 6.023 1 38.94 358 LEU B N 1
ATOM 5806 C CA . LEU B 1 358 ? -22.891 7.742 6.57 1 38.94 358 LEU B CA 1
ATOM 5807 C C . LEU B 1 358 ? -24.266 7.223 6.141 1 38.94 358 LEU B C 1
ATOM 5809 O O . LEU B 1 358 ? -25.281 7.895 6.34 1 38.94 358 LEU B O 1
ATOM 5813 N N . THR B 1 359 ? -24.281 6.18 5.371 1 35.44 359 THR B N 1
ATOM 5814 C CA . THR B 1 359 ? -25.609 5.871 4.832 1 35.44 359 THR B CA 1
ATOM 5815 C C . THR B 1 359 ? -26.453 5.152 5.875 1 35.44 359 THR B C 1
ATOM 5817 O O . THR B 1 359 ? -26.578 3.926 5.844 1 35.44 359 THR B O 1
ATOM 5820 N N . ALA B 1 360 ? -26.219 4.953 7.133 1 34.25 360 ALA B N 1
ATOM 5821 C CA . ALA B 1 360 ? -27.422 4.379 7.734 1 34.25 360 ALA B CA 1
ATOM 5822 C C . ALA B 1 360 ? -28.672 5.16 7.32 1 34.25 360 ALA B C 1
ATOM 5824 O O . ALA B 1 360 ? -29.094 6.082 8.023 1 34.25 360 ALA B O 1
ATOM 5825 N N . LEU B 1 361 ? -28.812 5.406 5.988 1 31.2 361 LEU B N 1
ATOM 5826 C CA . LEU B 1 361 ? -30.219 5.793 5.848 1 31.2 361 LEU B CA 1
ATOM 5827 C C . LEU B 1 361 ? -31.125 4.598 6.078 1 31.2 361 LEU B C 1
ATOM 5829 O O . LEU B 1 361 ? -30.984 3.557 5.438 1 31.2 361 LEU B O 1
ATOM 5833 N N . PRO B 1 362 ? -31.891 4.438 7.164 1 31.31 362 PRO B N 1
ATOM 5834 C CA . PRO B 1 362 ? -32.938 3.432 7.445 1 31.31 362 PRO B CA 1
ATOM 5835 C C . PRO B 1 362 ? -33.75 3.078 6.215 1 31.31 362 PRO B C 1
ATOM 5837 O O . PRO B 1 362 ? -34.469 2.074 6.215 1 31.31 362 PRO B O 1
ATOM 5840 N N . GLY B 1 363 ? -34.094 4.047 5.238 1 31.64 363 GLY B N 1
ATOM 5841 C CA . GLY B 1 363 ? -35.406 3.969 4.594 1 31.64 363 GLY B CA 1
ATOM 5842 C C . GLY B 1 363 ? -35.438 2.949 3.471 1 31.64 363 GLY B C 1
ATOM 5843 O O . GLY B 1 363 ? -36.438 2.857 2.754 1 31.64 363 GLY B O 1
ATOM 5844 N N . ARG B 1 364 ? -34.406 2.76 2.611 1 32.41 364 ARG B N 1
ATOM 5845 C CA . ARG B 1 364 ? -34.969 2.129 1.428 1 32.41 364 ARG B CA 1
ATOM 5846 C C . ARG B 1 364 ? -35.312 0.665 1.695 1 32.41 364 ARG B C 1
ATOM 5848 O O . ARG B 1 364 ? -34.406 -0.177 1.779 1 32.41 364 ARG B O 1
ATOM 5855 N N . GLN B 1 365 ? -36.469 0.205 2.162 1 30.7 365 GLN B N 1
ATOM 5856 C CA . GLN B 1 365 ? -37.188 -1.027 2.453 1 30.7 365 GLN B CA 1
ATOM 5857 C C . GLN B 1 365 ? -37.438 -1.825 1.18 1 30.7 365 GLN B C 1
ATOM 5859 O O . GLN B 1 365 ? -38.156 -2.842 1.211 1 30.7 365 GLN B O 1
ATOM 5864 N N . GLY B 1 366 ? -37.312 -1.375 -0.139 1 30.66 366 GLY B N 1
ATOM 5865 C CA . GLY B 1 366 ? -38.156 -2.188 -1.017 1 30.66 366 GLY B CA 1
ATOM 5866 C C . GLY B 1 366 ? -37.656 -3.623 -1.128 1 30.66 366 GLY B C 1
ATOM 5867 O O . GLY B 1 366 ? -36.594 -3.969 -0.62 1 30.66 366 GLY B O 1
ATOM 5868 N N . GLY B 1 367 ? -38.406 -4.582 -2.039 1 32.91 367 GLY B N 1
ATOM 5869 C CA . GLY B 1 367 ? -38.656 -6 -2.242 1 32.91 367 GLY B CA 1
ATOM 5870 C C . GLY B 1 367 ? -37.406 -6.762 -2.631 1 32.91 367 GLY B C 1
ATOM 5871 O O . GLY B 1 367 ? -37.219 -7.91 -2.225 1 32.91 367 GLY B O 1
ATOM 5872 N N . GLU B 1 368 ? -36.875 -6.605 -3.854 1 33.94 368 GLU B N 1
ATOM 5873 C CA . GLU B 1 368 ? -35.812 -7.391 -4.477 1 33.94 368 GLU B CA 1
ATOM 5874 C C . GLU B 1 368 ? -34.531 -7.371 -3.627 1 33.94 368 GLU B C 1
ATOM 5876 O O . GLU B 1 368 ? -33.469 -7.746 -4.098 1 33.94 368 GLU B O 1
ATOM 5881 N N . LYS B 1 369 ? -34.5 -6.84 -2.439 1 41.59 369 LYS B N 1
ATOM 5882 C CA . LYS B 1 369 ? -33.656 -6.566 -1.274 1 41.59 369 LYS B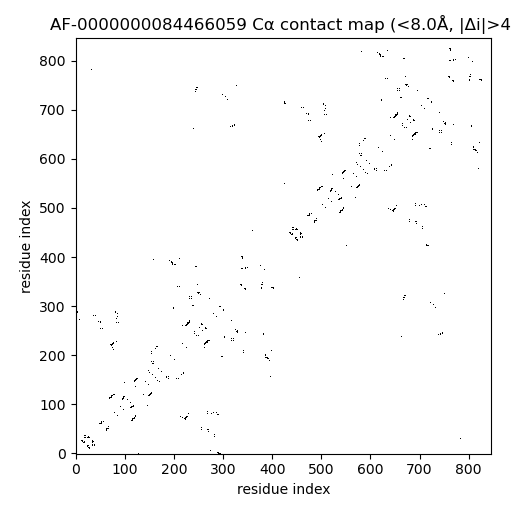 CA 1
ATOM 5883 C C . LYS B 1 369 ? -33.25 -7.863 -0.581 1 41.59 369 LYS B C 1
ATOM 5885 O O . LYS B 1 369 ? -32.438 -7.84 0.369 1 41.59 369 LYS B O 1
ATOM 5890 N N . ALA B 1 370 ? -33.938 -8.938 -0.803 1 40.75 370 ALA B N 1
ATOM 5891 C CA . ALA B 1 370 ? -33.844 -10.07 0.116 1 40.75 370 ALA B CA 1
ATOM 5892 C C . ALA B 1 370 ? -32.5 -10.781 -0.018 1 40.75 370 ALA B C 1
ATOM 5894 O O . ALA B 1 370 ? -31.859 -11.094 0.984 1 40.75 370 ALA B O 1
ATOM 5895 N N . GLN B 1 371 ? -32.25 -11.438 -1.272 1 42.81 371 GLN B N 1
ATOM 5896 C CA . GLN B 1 371 ? -31.047 -12.266 -1.346 1 42.81 371 GLN B CA 1
ATOM 5897 C C . GLN B 1 371 ? -29.781 -11.438 -1.082 1 42.81 371 GLN B C 1
ATOM 5899 O O . GLN B 1 371 ? -28.844 -11.906 -0.435 1 42.81 371 GLN B O 1
ATOM 5904 N N . ALA B 1 372 ? -29.703 -10.289 -1.901 1 50 372 ALA B N 1
ATOM 5905 C CA . ALA B 1 372 ? -28.578 -9.367 -1.734 1 50 372 ALA B CA 1
ATOM 5906 C C . ALA B 1 372 ? -28.484 -8.875 -0.291 1 50 372 ALA B C 1
ATOM 5908 O O . ALA B 1 372 ? -27.391 -8.742 0.251 1 50 372 ALA B O 1
ATOM 5909 N N . GLU B 1 373 ? -29.688 -8.68 0.278 1 56.62 373 GLU B N 1
ATOM 5910 C CA . GLU B 1 373 ? -29.75 -8.172 1.645 1 56.62 373 GLU B CA 1
ATOM 5911 C C . GLU B 1 373 ? -29.188 -9.172 2.637 1 56.62 373 GLU B C 1
ATOM 5913 O O . GLU B 1 373 ? -28.625 -8.789 3.666 1 56.62 373 GLU B O 1
ATOM 5918 N N . GLN B 1 374 ? -29.203 -10.531 2.117 1 67.44 374 GLN B N 1
ATOM 5919 C CA . GLN B 1 374 ? -28.75 -11.547 3.059 1 67.44 374 GLN B CA 1
ATOM 5920 C C . GLN B 1 374 ? -27.25 -11.773 2.92 1 67.44 374 GLN B C 1
ATOM 5922 O O . GLN B 1 374 ? -26.578 -12.195 3.871 1 67.44 374 GLN B O 1
ATOM 5927 N N . LEU B 1 375 ? -26.625 -11.43 1.73 1 81.94 375 LEU B N 1
ATOM 5928 C CA . LEU B 1 375 ? -25.219 -11.734 1.493 1 81.94 375 LEU B CA 1
ATOM 5929 C C . LEU B 1 375 ? -24.328 -10.594 1.968 1 81.94 375 LEU B C 1
ATOM 5931 O O . LEU B 1 375 ? -23.203 -10.82 2.416 1 81.94 375 LEU B O 1
ATOM 5935 N N . GLU B 1 376 ? -24.844 -9.422 1.988 1 80.69 376 GLU B N 1
ATOM 5936 C CA . GLU B 1 376 ? -24.047 -8.219 2.193 1 80.69 376 GLU B CA 1
ATOM 5937 C C . GLU B 1 376 ? -23.391 -8.227 3.568 1 80.69 376 GLU B C 1
ATOM 5939 O O . GLU B 1 376 ? -22.203 -7.926 3.691 1 80.69 376 GLU B O 1
ATOM 5944 N N . PRO B 1 377 ? -24.141 -8.742 4.551 1 81.06 377 PRO B N 1
ATOM 5945 C CA . PRO B 1 377 ? -23.531 -8.734 5.879 1 81.06 377 PRO B CA 1
ATOM 5946 C C . PRO B 1 377 ? -22.406 -9.758 6.016 1 81.06 377 PRO B C 1
ATOM 5948 O O . PRO B 1 377 ? -21.594 -9.68 6.941 1 81.06 377 PRO B O 1
ATOM 5951 N N . LEU B 1 378 ? -22.391 -10.703 5.09 1 86.56 378 LEU B N 1
ATOM 5952 C CA . LEU B 1 378 ? -21.406 -11.781 5.18 1 86.56 378 LEU B CA 1
ATOM 5953 C C . LEU B 1 378 ? -20.156 -11.445 4.379 1 86.56 378 LEU B C 1
ATOM 5955 O O . LEU B 1 378 ? -19.125 -12.094 4.531 1 86.56 378 LEU B O 1
ATOM 5959 N N . LEU B 1 379 ? -20.266 -10.391 3.625 1 88.44 379 LEU B N 1
ATOM 5960 C CA . LEU B 1 379 ? -19.156 -10.055 2.729 1 88.44 379 LEU B CA 1
ATOM 5961 C C . LEU B 1 379 ? -18.141 -9.164 3.434 1 88.44 379 LEU B C 1
ATOM 5963 O O . LEU B 1 379 ? -18.5 -8.336 4.277 1 88.44 379 LEU B O 1
ATOM 5967 N N . CYS B 1 380 ? -16.891 -9.43 3.125 1 86.19 380 CYS B N 1
ATOM 5968 C CA . CYS B 1 380 ? -15.891 -8.461 3.553 1 86.19 380 CYS B CA 1
ATOM 5969 C C . CYS B 1 380 ? -16.047 -7.137 2.809 1 86.19 380 CYS B C 1
ATOM 5971 O O . CYS B 1 380 ? -16.812 -7.059 1.838 1 86.19 380 CYS B O 1
ATOM 5973 N N . TYR B 1 381 ? -15.406 -6.16 3.201 1 79.5 381 TYR B N 1
ATOM 5974 C CA . TYR B 1 381 ? -15.578 -4.824 2.643 1 79.5 381 TYR B CA 1
ATOM 5975 C C . TYR B 1 381 ? -15.258 -4.812 1.15 1 79.5 381 TYR B C 1
ATOM 5977 O O . TYR B 1 381 ? -16.016 -4.242 0.357 1 79.5 381 TYR B O 1
ATOM 5985 N N . ALA B 1 382 ? -14.164 -5.375 0.788 1 83.44 382 ALA B N 1
ATOM 5986 C CA . ALA B 1 382 ? -13.727 -5.371 -0.606 1 83.44 382 ALA B CA 1
ATOM 5987 C C . ALA B 1 382 ? -14.742 -6.078 -1.501 1 83.44 382 ALA B C 1
ATOM 5989 O O . ALA B 1 382 ? -15.055 -5.594 -2.592 1 83.44 382 ALA B O 1
ATOM 5990 N N . CYS B 1 383 ? -15.211 -7.156 -1.003 1 89.75 383 CYS B N 1
ATOM 5991 C CA . CYS B 1 383 ? -16.156 -7.926 -1.807 1 89.75 383 CYS B CA 1
ATOM 5992 C C . CYS B 1 383 ? -17.516 -7.238 -1.855 1 89.75 383 CYS B C 1
ATOM 5994 O O . CYS B 1 383 ? -18.219 -7.309 -2.867 1 89.75 383 CYS B O 1
ATOM 5996 N N . ALA B 1 384 ? -17.875 -6.602 -0.775 1 85.12 384 ALA B N 1
ATOM 5997 C CA . ALA B 1 384 ? -19.109 -5.809 -0.783 1 85.12 384 ALA B CA 1
ATOM 5998 C C . ALA B 1 384 ? -19.047 -4.715 -1.845 1 85.12 384 ALA B C 1
ATOM 6000 O O . ALA B 1 384 ? -20.031 -4.445 -2.523 1 85.12 384 ALA B O 1
ATOM 6001 N N . THR B 1 385 ? -17.906 -4.152 -1.956 1 80.19 385 THR B N 1
ATOM 6002 C CA . THR B 1 385 ? -17.719 -3.105 -2.957 1 80.19 385 THR B CA 1
ATOM 6003 C C . THR B 1 385 ? -17.766 -3.691 -4.363 1 80.19 385 THR B C 1
ATOM 6005 O O . THR B 1 385 ? -18.281 -3.064 -5.293 1 80.19 385 THR B O 1
ATOM 6008 N N . THR B 1 386 ? -17.203 -4.828 -4.52 1 84.62 386 THR B N 1
ATOM 6009 C CA . THR B 1 386 ? -17.188 -5.508 -5.812 1 84.62 386 THR B CA 1
ATOM 6010 C C . THR B 1 386 ? -18.594 -5.816 -6.289 1 84.62 386 THR B C 1
ATOM 6012 O O . THR B 1 386 ? -18.891 -5.691 -7.48 1 84.62 386 THR B O 1
ATOM 6015 N N . LEU B 1 387 ? -19.438 -6.125 -5.348 1 88 387 LEU B N 1
ATOM 6016 C CA . LEU B 1 387 ? -20.797 -6.535 -5.715 1 88 387 LEU B CA 1
ATOM 6017 C C . LEU B 1 387 ? -21.766 -5.375 -5.566 1 88 387 LEU B C 1
ATOM 6019 O O . LEU B 1 387 ? -22.984 -5.559 -5.703 1 88 387 LEU B O 1
ATOM 6023 N N . LYS B 1 388 ? -21.172 -4.301 -5.273 1 78.56 388 LYS B N 1
ATOM 6024 C CA . LYS B 1 388 ? -22.047 -3.145 -5.082 1 78.56 388 LYS B CA 1
ATOM 6025 C C . LYS B 1 388 ? -22.844 -2.842 -6.352 1 78.56 388 LYS B C 1
ATOM 6027 O O . LYS B 1 388 ? -22.266 -2.768 -7.441 1 78.56 388 LYS B O 1
ATOM 6032 N N . GLY B 1 389 ? -24.141 -2.664 -6.18 1 74.06 389 GLY B N 1
ATOM 6033 C CA . GLY B 1 389 ? -25 -2.32 -7.297 1 74.06 389 GLY B CA 1
ATOM 6034 C C . GLY B 1 389 ? -25.266 -3.488 -8.227 1 74.06 389 GLY B C 1
ATOM 6035 O O . GLY B 1 389 ? -25.812 -3.311 -9.32 1 74.06 389 GLY B O 1
ATOM 6036 N N . ARG B 1 390 ? -24.734 -4.574 -7.797 1 78.94 390 ARG B N 1
ATOM 6037 C CA . ARG B 1 390 ? -24.938 -5.754 -8.625 1 78.94 390 ARG B CA 1
ATOM 6038 C C . ARG B 1 390 ? -26.406 -5.918 -9 1 78.94 390 ARG B C 1
ATOM 6040 O O . ARG B 1 390 ? -27.297 -5.816 -8.141 1 78.94 390 ARG B O 1
ATOM 6047 N N . LYS B 1 391 ? -26.594 -6.133 -10.273 1 79.5 391 LYS B N 1
ATOM 6048 C CA . LYS B 1 391 ? -27.906 -6.441 -10.797 1 79.5 391 LYS B CA 1
ATOM 6049 C C . LYS B 1 391 ? -28.25 -7.918 -10.617 1 79.5 391 LYS B C 1
ATOM 6051 O O . LYS B 1 391 ? -27.484 -8.664 -10 1 79.5 391 LYS B O 1
ATOM 6056 N N . ALA B 1 392 ? -29.422 -8.219 -11.133 1 76.81 392 ALA B N 1
ATOM 6057 C CA . ALA B 1 392 ? -29.922 -9.586 -10.977 1 76.81 392 ALA B CA 1
ATOM 6058 C C . ALA B 1 392 ? -29.062 -10.57 -11.773 1 76.81 392 ALA B C 1
ATOM 6060 O O . ALA B 1 392 ? -29.094 -10.562 -13.008 1 76.81 392 ALA B O 1
ATOM 6061 N N . ALA B 1 393 ? -28.234 -11.266 -11.125 1 85.69 393 ALA B N 1
ATOM 6062 C CA . ALA B 1 393 ? -27.406 -12.328 -11.688 1 85.69 393 ALA B CA 1
ATOM 6063 C C . ALA B 1 393 ? -27.141 -13.422 -10.656 1 85.69 393 ALA B C 1
ATOM 6065 O O . ALA B 1 393 ? -27.016 -13.133 -9.469 1 85.69 393 ALA B O 1
ATOM 6066 N N . GLU B 1 394 ? -27.109 -14.555 -11.172 1 89.62 394 GLU B N 1
ATOM 6067 C CA . GLU B 1 394 ? -26.906 -15.695 -10.289 1 89.62 394 GLU B CA 1
ATOM 6068 C C . GLU B 1 394 ? -25.453 -15.766 -9.812 1 89.62 394 GLU B C 1
ATOM 6070 O O . GLU B 1 394 ? -24.531 -15.656 -10.617 1 89.62 394 GLU B O 1
ATOM 6075 N N . LEU B 1 395 ? -25.344 -15.914 -8.508 1 94.31 395 LEU B N 1
ATOM 6076 C CA . LEU B 1 395 ? -24 -16.078 -7.938 1 94.31 395 LEU B CA 1
ATOM 6077 C C . LEU B 1 395 ? -23.547 -17.531 -8.047 1 94.31 395 LEU B C 1
ATOM 6079 O O . LEU B 1 395 ? -24.375 -18.438 -8.102 1 94.31 395 LEU B O 1
ATOM 6083 N N . PRO B 1 396 ? -22.281 -17.734 -8.133 1 95.19 396 PRO B N 1
ATOM 6084 C CA . PRO B 1 396 ? -21.766 -19.109 -8.195 1 95.19 396 PRO B CA 1
ATOM 6085 C C . PRO B 1 396 ? -22.188 -19.953 -6.984 1 95.19 396 PRO B C 1
ATOM 6087 O O . PRO B 1 396 ? -22.312 -19.422 -5.879 1 95.19 396 PRO B O 1
ATOM 6090 N N . PRO B 1 397 ? -22.312 -21.234 -7.211 1 93.69 397 PRO B N 1
ATOM 6091 C CA . PRO B 1 397 ? -22.781 -22.125 -6.145 1 93.69 397 PRO B CA 1
ATOM 6092 C C . PRO B 1 397 ? -21.875 -22.078 -4.91 1 93.69 397 PRO B C 1
ATOM 6094 O O . PRO B 1 397 ? -22.375 -22.219 -3.783 1 93.69 397 PRO B O 1
ATOM 6097 N N . TYR B 1 398 ? -20.578 -21.922 -5.051 1 93.12 398 TYR B N 1
ATOM 6098 C CA . TYR B 1 398 ? -19.703 -21.938 -3.883 1 93.12 398 TYR B CA 1
ATOM 6099 C C . TYR B 1 398 ? -20.016 -20.766 -2.953 1 93.12 398 TYR B C 1
ATOM 6101 O O . TYR B 1 398 ? -19.859 -20.891 -1.734 1 93.12 398 TYR B O 1
ATOM 6109 N N . VAL B 1 399 ? -20.406 -19.656 -3.535 1 94.44 399 VAL B N 1
ATOM 6110 C CA . VAL B 1 399 ? -20.75 -18.469 -2.748 1 94.44 399 VAL B CA 1
ATOM 6111 C C . VAL B 1 399 ? -22 -18.75 -1.913 1 94.44 399 VAL B C 1
ATOM 6113 O O . VAL B 1 399 ? -22.031 -18.453 -0.718 1 94.44 399 VAL B O 1
ATOM 6116 N N . LEU B 1 400 ? -22.969 -19.359 -2.584 1 92.12 400 LEU B N 1
ATOM 6117 C CA . LEU B 1 400 ? -24.234 -19.672 -1.916 1 92.12 400 LEU B CA 1
ATOM 6118 C C . LEU B 1 400 ? -24.016 -20.719 -0.824 1 92.12 400 LEU B C 1
ATOM 6120 O O . LEU B 1 400 ? -24.625 -20.641 0.243 1 92.12 400 LEU B O 1
ATOM 6124 N N . ALA B 1 401 ? -23.203 -21.625 -1.128 1 90.44 401 ALA B N 1
ATOM 6125 C CA . ALA B 1 401 ? -22.906 -22.656 -0.147 1 90.44 401 ALA B CA 1
ATOM 6126 C C . ALA B 1 401 ? -22.219 -22.078 1.087 1 90.44 401 ALA B C 1
ATOM 6128 O O . ALA B 1 401 ? -22.562 -22.422 2.219 1 90.44 401 ALA B O 1
ATOM 6129 N N . GLU B 1 402 ? -21.203 -21.203 0.862 1 90.44 402 GLU B N 1
ATOM 6130 C CA . GLU B 1 402 ? -20.5 -20.547 1.967 1 90.44 402 GLU B CA 1
ATOM 6131 C C . GLU B 1 402 ? -21.438 -19.688 2.797 1 90.44 402 GLU B C 1
ATOM 6133 O O . GLU B 1 402 ? -21.359 -19.672 4.027 1 90.44 402 GLU B O 1
ATOM 6138 N N . ALA B 1 403 ? -22.297 -19 2.143 1 89.56 403 ALA B N 1
ATOM 6139 C CA . ALA B 1 403 ? -23.281 -18.172 2.828 1 89.56 403 ALA B CA 1
ATOM 6140 C C . ALA B 1 403 ? -24.234 -19.016 3.662 1 89.56 403 ALA B C 1
ATOM 6142 O O . ALA B 1 403 ? -24.578 -18.656 4.793 1 89.56 403 ALA B O 1
ATOM 6143 N N . ALA B 1 404 ? -24.672 -20.094 3.133 1 88.06 404 ALA B N 1
ATOM 6144 C CA . ALA B 1 404 ? -25.594 -20.984 3.814 1 88.06 404 ALA B CA 1
ATOM 6145 C C . ALA B 1 404 ? -24.953 -21.609 5.051 1 88.06 404 ALA B C 1
ATOM 6147 O O . ALA B 1 404 ? -25.625 -21.844 6.062 1 88.06 404 ALA B O 1
ATOM 6148 N N . ALA B 1 405 ? -23.688 -21.859 4.926 1 86.31 405 ALA B N 1
ATOM 6149 C CA . ALA B 1 405 ? -22.984 -22.484 6.035 1 86.31 405 ALA B CA 1
ATOM 6150 C C . ALA B 1 405 ? -22.875 -21.547 7.227 1 86.31 405 ALA B C 1
ATOM 6152 O O . ALA B 1 405 ? -22.672 -21.984 8.359 1 86.31 405 ALA B O 1
ATOM 6153 N N . GLN B 1 406 ? -22.938 -20.281 7.043 1 82.81 406 GLN B N 1
ATOM 6154 C CA . GLN B 1 406 ? -22.75 -19.297 8.109 1 82.81 406 GLN B CA 1
ATOM 6155 C C . GLN B 1 406 ? -24.094 -18.906 8.719 1 82.81 406 GLN B C 1
ATOM 6157 O O . GLN B 1 406 ? -24.141 -18.25 9.766 1 82.81 406 GLN B O 1
ATOM 6162 N N . ARG B 1 407 ? -25.141 -19.094 8.164 1 71.5 407 ARG B N 1
ATOM 6163 C CA . ARG B 1 407 ? -26.453 -18.766 8.711 1 71.5 407 ARG B CA 1
ATOM 6164 C C . ARG B 1 407 ? -26.812 -19.672 9.875 1 71.5 407 ARG B C 1
ATOM 6166 O O . ARG B 1 40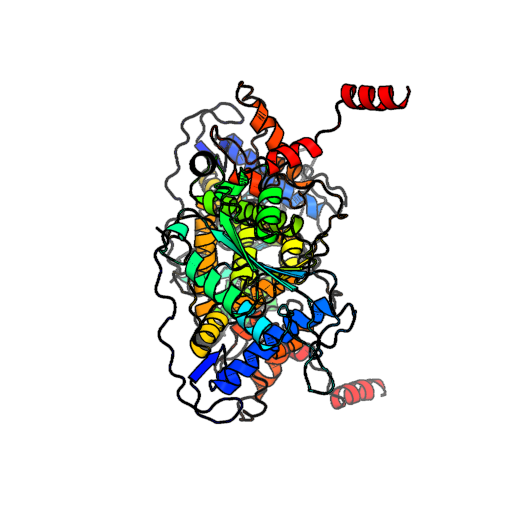7 ? -26.594 -20.875 9.828 1 71.5 407 ARG B O 1
ATOM 6173 N N . PRO B 1 408 ? -26.875 -18.969 11.023 1 58.59 408 PRO B N 1
ATOM 6174 C CA . PRO B 1 408 ? -27.281 -19.781 12.18 1 58.59 408 PRO B CA 1
ATOM 6175 C C . PRO B 1 408 ? -28.422 -20.734 11.852 1 58.59 408 PRO B C 1
ATOM 6177 O O . PRO B 1 408 ? -29.266 -20.438 11 1 58.59 408 PRO B O 1
ATOM 6180 N N . VAL B 1 409 ? -28.219 -22 12.023 1 51.88 409 VAL B N 1
ATOM 6181 C CA . VAL B 1 409 ? -29.312 -22.969 12.031 1 51.88 409 VAL B CA 1
ATOM 6182 C C . VAL B 1 409 ? -30.562 -22.344 12.672 1 51.88 409 VAL B C 1
ATOM 6184 O O . VAL B 1 409 ? -30.469 -21.703 13.727 1 51.88 409 VAL B O 1
ATOM 6187 N N . SER B 1 410 ? -31.5 -21.953 11.969 1 48.06 410 SER B N 1
ATOM 6188 C CA . SER B 1 410 ? -32.75 -21.484 12.555 1 48.06 410 SER B CA 1
ATOM 6189 C C . SER B 1 410 ? -33.062 -22.234 13.836 1 48.06 410 SER B C 1
ATOM 6191 O O . SER B 1 410 ? -32.656 -23.375 14.016 1 48.06 410 SER B O 1
ATOM 6193 N N . ARG B 1 411 ? -33.5 -21.484 14.812 1 45.56 411 ARG B N 1
ATOM 6194 C CA . ARG B 1 411 ? -34 -22.125 16.031 1 45.56 411 ARG B CA 1
ATOM 6195 C C . ARG B 1 411 ? -34.812 -23.375 15.688 1 45.56 411 ARG B C 1
ATOM 6197 O O . ARG B 1 411 ? -34.719 -24.391 16.391 1 45.56 411 ARG B O 1
ATOM 6204 N N . ASP B 1 412 ? -35.531 -23.203 14.609 1 48.34 412 ASP B N 1
ATOM 6205 C CA . ASP B 1 412 ? -36.406 -24.297 14.234 1 48.34 412 ASP B CA 1
ATOM 6206 C C . ASP B 1 412 ? -35.625 -25.469 13.633 1 48.34 412 ASP B C 1
ATOM 6208 O O . ASP B 1 412 ? -35.938 -26.625 13.906 1 48.34 412 ASP B O 1
ATOM 6212 N N . GLU B 1 413 ? -34.594 -25.125 12.953 1 50.97 413 GLU B N 1
ATOM 6213 C CA . GLU B 1 413 ? -33.812 -26.219 12.391 1 50.97 413 GLU B CA 1
ATOM 6214 C C . GLU B 1 413 ? -32.844 -26.812 13.43 1 50.97 413 GLU B C 1
ATOM 6216 O O . GLU B 1 413 ? -32.625 -28.016 13.453 1 50.97 413 GLU B O 1
ATOM 6221 N N . MET B 1 414 ? -32.344 -26 14.242 1 47.69 414 MET B N 1
ATOM 6222 C CA . MET B 1 414 ? -31.625 -26.469 15.422 1 47.69 414 MET B CA 1
ATOM 6223 C C . MET B 1 414 ? -32.531 -27.281 16.328 1 47.69 414 MET B C 1
ATOM 6225 O O . MET B 1 414 ? -32.156 -28.328 16.844 1 47.69 414 MET B O 1
ATOM 6229 N N . ARG B 1 415 ? -33.719 -26.719 16.578 1 48.34 415 ARG B N 1
ATOM 6230 C CA . ARG B 1 415 ? -34.719 -27.453 17.312 1 48.34 415 ARG B CA 1
ATOM 6231 C C . ARG B 1 415 ? -35.062 -28.75 16.609 1 48.34 415 ARG B C 1
ATOM 6233 O O . ARG B 1 415 ? -35.25 -29.797 17.266 1 48.34 415 ARG B O 1
ATOM 6240 N N . ALA B 1 416 ? -35.094 -28.719 15.305 1 50.41 416 ALA B N 1
ATOM 6241 C CA . ALA B 1 416 ? -35.406 -29.953 14.57 1 50.41 416 ALA B CA 1
ATOM 6242 C C . ALA B 1 416 ? -34.219 -30.922 14.633 1 50.41 416 ALA B C 1
ATOM 6244 O O . ALA B 1 416 ? -34.438 -32.125 14.82 1 50.41 416 ALA B O 1
ATOM 6245 N N . ALA B 1 417 ? -33.062 -30.359 14.578 1 48.47 417 ALA B N 1
ATOM 6246 C CA . ALA B 1 417 ? -31.891 -31.219 14.68 1 48.47 417 ALA B CA 1
ATOM 6247 C C . ALA B 1 417 ? -31.688 -31.719 16.109 1 48.47 417 ALA B C 1
ATOM 6249 O O . ALA B 1 417 ? -31.328 -32.875 16.328 1 48.47 417 ALA B O 1
ATOM 6250 N N . ILE B 1 418 ? -31.859 -30.844 17.016 1 48.25 418 ILE B N 1
ATOM 6251 C CA . ILE B 1 418 ? -31.844 -31.25 18.422 1 48.25 418 ILE B CA 1
ATOM 6252 C C . ILE B 1 418 ? -33.031 -32.188 18.703 1 48.25 418 ILE B C 1
ATOM 6254 O O . ILE B 1 418 ? -32.875 -33.188 19.422 1 48.25 418 ILE B O 1
ATOM 6258 N N . ALA B 1 419 ? -34.156 -31.75 18.203 1 48.84 419 ALA B N 1
ATOM 6259 C CA . ALA B 1 419 ? -35.312 -32.625 18.375 1 48.84 419 ALA B CA 1
ATOM 6260 C C . ALA B 1 419 ? -35.031 -34 17.797 1 48.84 419 ALA B C 1
ATOM 6262 O O . ALA B 1 419 ? -35.438 -35.031 18.375 1 48.84 419 ALA B O 1
ATOM 6263 N N . ASP B 1 420 ? -34.312 -34.031 16.688 1 49.09 420 ASP B N 1
ATOM 6264 C CA . ASP B 1 420 ? -33.969 -35.344 16.109 1 49.09 420 ASP B CA 1
ATOM 6265 C C . ASP B 1 420 ? -32.906 -36.031 16.953 1 49.09 420 ASP B C 1
ATOM 6267 O O . ASP B 1 420 ? -32.812 -37.281 16.938 1 49.09 420 ASP B O 1
ATOM 6271 N N . CYS B 1 421 ? -32.094 -35.25 17.594 1 48.06 421 CYS B N 1
ATOM 6272 C CA . CYS B 1 421 ? -31.125 -35.875 18.484 1 48.06 421 CYS B CA 1
ATOM 6273 C C . CYS B 1 421 ? -31.797 -36.312 19.781 1 48.06 421 CYS B C 1
ATOM 6275 O O . CYS B 1 421 ? -31.25 -37.125 20.516 1 48.06 421 CYS B O 1
ATOM 6277 N N . LEU B 1 422 ? -32.781 -35.594 20.156 1 46.28 422 LEU B N 1
ATOM 6278 C CA . LEU B 1 422 ? -33.469 -36 21.375 1 46.28 422 LEU B CA 1
ATOM 6279 C C . LEU B 1 422 ? -34.438 -37.188 21.094 1 46.28 422 LEU B C 1
ATOM 6281 O O . LEU B 1 422 ? -34.969 -37.781 22.031 1 46.28 422 LEU B O 1
ATOM 6285 N N . LEU B 1 423 ? -34.594 -37.531 19.844 1 37.75 423 LEU B N 1
ATOM 6286 C CA . LEU B 1 423 ? -35.25 -38.812 19.672 1 37.75 423 LEU B CA 1
ATOM 6287 C C . LEU B 1 423 ? -34.25 -39.969 19.594 1 37.75 423 LEU B C 1
ATOM 6289 O O . LEU B 1 423 ? -33.188 -39.812 18.969 1 37.75 423 LEU B O 1
#